Protein AF-A0A519DQD5-F1 (afdb_monomer)

Foldseek 3Di:
DAPDLQAQLNAWWWQDPNDIAGAFFEDLQQADPPPQDFGNAGRQFPFQVQCVPRVFHGYGHGADFDWDADPLRAIWTAHPLRKTFHFFLSLQQVVQVVLCVVVVQPDRSLVLLQQLLVVVQVQADPLQRDDRSPGSLLRGAAEEAPDPDDLLFFGQAFPVSGGHFWYWRNCACVDLQHIGTFWTFQSSLCSSLVSCVVSVRPCSVVDPVNVDRTDGRQSRIDRPPVNTGTDHSPDDPPQLACPQLPDPVVSCVVLVVLDQPSVLQEQLFLLLELLLAALQLLFFFQCLPPPHPRDQPVQLLVQQLVLLCLLCVVDVVSVVVLQFDCSPVLLVLLCPQADDDPPHGLSVLSVDSNSSSVVSSVLSRGNSSCLARNQWFAFDADPVRHGPHHTDLNNLVLQLLCVVLDVDVCLLVLQLSNHHQNCLPDPVVCVVVGRPTGSVSSSSLSSCQSCVLVVHSNRNPDQDPVNCVVSVNGGPDDPVSSVCSVVSSSNVSSVSVSSCNGSVGHNNDHDHNVSSVSCVVVSCVRPDSDDPPCSVSNYDDPSHNYHHGRPGGPGPPPPDDDDDDDDDDDDDDDDDDDDDDDDDDDDDDDDDDDDDDDDDDDDDDDDDDDDDDDDDDDDDDDDDDDDDDDDPDDDDDDDPDDPDDPVLVVQLCLLVDDLVVLVVVCVVVVVDDPPDDDDPVNSNVSSVCSNDPLNVVLVVLQVPDPDVVSSVVSNQVSQLVVLLVVLVVDPLLVVLADPDQAEPPDLVSLCVLCVSQVHDSVLLVVLCPDIHDLVVVCVVVVHDSSSSNNSCNSHVDD

Nearest PDB structures (foldseek):
  4m1m-assembly1_A  TM=1.034E-01  e=8.321E+00  Mus musculus

Secondary structure (DSSP, 8-state):
-------TTS-EEEEETTEEEEE-S--GGGS-SSTTSPPPPTT-B-GGGGHHHHSSTT--PBPPEEEEE-TTS-EEEEETTS-EE--HHHHHHHHHHHHHHHTT----HHHHHHHHHHHHHHTS-GGGPPPPTT-GGGGS--EE----S-TTTB-SB-TTS-B--EEE-TTGGGSTT-S-EEEEE-TTHHHHHHHHHHTT-S-GGGSHHHHSSEE-GGGTEE-TTSS---EETTS-SSTT--BTTBPPHHHHGGGTT----GGGGSS--HHHHGGGS-GGGGSPBGGGSTT--PPP-HHHHHHHHHHHHHHTT--HHHHHTT--S-HHHHHHHHTT---EETTEEHHHHTTSHHHHHHHHHHHTTSHHHHHHHS---PPEE-TTS-EEEPPPHHHHHHHHHHHHSSSSTTTHHHHTTTSPP-TTS-GGGGGGS----SHHHHHHHHHHHHHHHTT--GGG-PPPHHHHHHTT--B---HHHHHHHHHHHHHHHHHHHHHHHHTTPPPPPPPPHHHHHHHHHHHHHHH----TT-GGGSS--TTS-B-SSPPBP--TT-S-----------------------------------PPPPPPPPPPPP---------PPPPPPPPPPPPP------PPPPPS-----HHHHHHHHHHT--HHHHHHHHHHTT-S-TTS---HHHHHHHHHHHH-HHHHHHHHHHTS-S-HHHHHHHHHHHHHHHHHHHHHH-HHHHTTS-SSPPPTT-HHHHHHHHHHHTS-HHHHHHHHH--S-HHHHHHHHT--HHHHHHHHHHHS--

Solvent-accessible surface area (backbone atoms only — not comparable to full-atom values): 46234 Å² total; per-residue (Å²): 89,59,77,74,87,50,46,75,76,64,57,38,33,36,44,49,97,91,37,83,20,42,37,32,46,56,36,76,85,31,56,44,89,47,87,84,44,61,27,54,34,66,76,42,45,53,8,35,76,25,25,94,75,67,74,39,81,17,18,20,48,67,56,65,62,47,82,45,75,46,97,47,68,22,59,28,40,32,29,82,86,60,29,37,23,25,31,42,58,26,27,46,21,41,55,46,26,54,55,32,51,77,71,72,41,92,63,64,22,53,60,51,50,38,53,10,42,54,53,42,32,73,73,41,53,79,97,53,46,68,74,63,81,84,43,48,59,55,33,38,84,26,38,28,64,54,66,92,62,56,72,83,43,55,37,49,29,34,84,88,69,47,50,50,25,28,21,30,27,75,59,32,78,81,30,63,73,25,32,38,51,55,34,20,44,29,84,38,14,62,41,36,29,49,49,40,40,76,71,64,46,91,60,39,71,72,39,66,45,30,72,32,56,35,41,59,54,54,68,24,35,48,34,83,77,78,70,34,51,38,56,53,25,78,58,75,71,67,69,51,49,25,63,94,32,44,70,51,70,38,37,34,60,60,52,75,67,62,59,68,67,47,70,83,38,33,53,51,37,31,46,23,45,55,75,58,53,27,47,63,34,36,28,40,26,42,65,51,34,94,92,49,89,48,79,75,58,60,66,29,37,50,45,45,53,51,54,48,30,44,30,70,61,72,32,69,66,47,57,74,67,66,53,49,69,28,39,67,64,13,49,60,49,44,67,65,43,64,64,61,57,96,89,38,50,39,41,65,24,67,74,37,76,69,32,36,52,53,49,33,59,62,45,61,31,19,37,52,49,29,59,52,36,22,66,62,33,58,56,37,60,43,97,87,68,46,75,68,38,84,34,39,61,48,15,37,52,54,48,50,49,30,45,74,60,27,99,41,69,62,59,49,58,56,55,38,43,59,37,18,74,47,67,80,65,54,80,73,70,58,77,69,81,60,82,61,45,55,77,50,27,36,50,55,50,33,42,43,52,42,22,48,74,72,73,38,61,42,48,75,59,60,76,47,74,67,54,29,58,74,66,69,43,66,50,44,82,41,75,68,38,56,70,44,6,63,59,47,42,54,41,49,38,49,54,26,46,24,48,19,41,8,48,63,44,55,74,61,74,82,72,51,72,69,53,43,59,66,42,39,66,56,54,47,70,71,66,58,48,64,69,87,83,56,62,86,77,27,51,77,58,88,88,55,58,69,32,90,58,55,39,76,50,80,61,88,73,75,88,79,71,82,90,79,83,81,92,85,91,83,88,80,91,85,89,82,85,90,86,88,85,87,86,90,79,90,86,81,89,83,90,79,89,81,82,82,80,83,87,82,80,84,82,85,87,83,85,83,87,87,79,82,86,78,90,76,81,87,80,84,79,87,85,76,83,83,82,84,84,80,84,87,84,76,85,80,79,84,79,85,83,74,93,60,53,73,70,55,49,59,39,57,52,51,54,69,46,55,68,70,58,53,52,52,49,34,53,73,70,64,75,43,65,97,84,62,86,86,46,70,69,60,53,50,51,49,38,51,58,69,46,37,71,67,61,45,54,55,53,56,56,62,73,70,54,101,42,69,65,63,33,50,54,50,51,34,51,51,51,39,53,51,52,46,56,52,44,72,72,33,71,77,38,56,76,69,44,70,95,62,90,42,48,88,87,36,66,68,46,40,46,50,53,12,64,76,68,78,50,51,48,64,56,51,52,53,57,65,73,56,83,48,64,60,67,56,50,18,66,73,72,71,45,54,61,63,57,54,47,33,54,48,54,44,47,60,61,132

Radius of gyration: 38.83 Å; Cα contacts (8 Å, |Δi|>4): 1097; chains: 1; bounding box: 114×98×93 Å

Mean predicted aligned error: 20.5 Å

Sequence (798 aa):
MKSLLLRKGDGNYNLFAGQLQALRYPPPDSHNPDPDGMDIPAFAHTGAHGEKESGIPGVGQVYPGQWKKGMHGENVYGDESGGEHMHGIDGIIRAVGDSLLQHGIKVPAKDVIQKAIDMHNQDHKENNHLPNVDDVAWRKIYLSPLTEQDHRVRGNYDQDGNLTTTYTNRHGDDHRNGTYLESYAVPFNNQLGQVMGELGHPTPQQHSWIKKPYVKPHRLHLVPDGEGGMEFGAQAVDTGKVTDGRIQPSQAAKWGGRMPDSRAFQNISSWGIAHHYPNTYYIPQRDAAPGQKSQPRTQTINSFLHHMALTTGKDRDGILSNLIVDSSGAMKHLANIPGEINGKPIKALLQTPEGQLEAAKYFSQFPAFQAVYGENRNPKFNEDGSVKQPGQTVGRMNHFYGQRYGDTAEEGKGFDHFMSHSSKIGVEHQLTGKIGHHNRAKDAWSNVVLAASQGINHMDDEISPEDLQAANINLHDTPETRANAPNIKAILDHLFHTHTIAGGHERKEIPTQEELQQLQPIVDNIIQGGTHEDRTQLGVPDYIRYSEMPNSMTPVGASMQPEESSLKPRDGNAKGQGGAPLPITGGAATAATNAAPPPQTPPPQTPPQQIGVMQGQPANAPNYPPQMTYDRGQRLSQPESMNLTPQQRQRLQFANAPQNEVAQTMRQSGAAPQRAPLTPDRMQQFQQNVGDPYQRFISQYAKSSDNPNAAKERLIKAVEILQIEDARNDNEIIKHMPSTQLSVNSITDILYLAKMLEITSMDVSTILNTKGDWQRISKTYGYSDRVVKVVKVSFGGI

Structure (mmCIF, N/CA/C/O backbone):
data_AF-A0A519DQD5-F1
#
_entry.id   AF-A0A519DQD5-F1
#
loop_
_atom_site.group_PDB
_atom_site.id
_atom_site.type_symbol
_atom_site.label_atom_id
_atom_site.label_alt_id
_atom_site.label_comp_id
_atom_site.label_asym_id
_atom_site.label_entity_id
_atom_site.label_seq_id
_atom_site.pdbx_PDB_ins_code
_atom_site.Cartn_x
_atom_site.Cartn_y
_atom_site.Cartn_z
_atom_site.occupancy
_atom_site.B_iso_or_equiv
_atom_site.auth_seq_id
_atom_site.auth_comp_id
_atom_site.auth_asym_id
_atom_site.auth_atom_id
_atom_site.pdbx_PDB_model_num
ATOM 1 N N . MET A 1 1 ? 9.099 14.932 0.627 1.00 30.94 1 MET A N 1
ATOM 2 C CA . MET A 1 1 ? 8.494 13.980 -0.333 1.00 30.94 1 MET A CA 1
ATOM 3 C C . MET A 1 1 ? 7.228 13.257 0.233 1.00 30.94 1 MET A C 1
ATOM 5 O O . MET A 1 1 ? 7.355 12.467 1.139 1.00 30.94 1 MET A O 1
ATOM 9 N N . LYS A 1 2 ? 6.026 13.534 -0.320 1.00 26.62 2 LYS A N 1
ATOM 10 C CA . LYS A 1 2 ? 4.667 12.927 -0.321 1.00 26.62 2 LYS A CA 1
ATOM 11 C C . LYS A 1 2 ? 5.018 11.520 -0.710 1.00 26.62 2 LYS A C 1
ATOM 13 O O . LYS A 1 2 ? 5.566 11.354 -1.806 1.00 26.62 2 LYS A O 1
ATOM 18 N N . SER A 1 3 ? 4.743 10.584 0.174 1.00 30.52 3 SER A N 1
ATOM 19 C CA . SER A 1 3 ? 4.566 9.211 -0.242 1.00 30.52 3 SER A CA 1
ATOM 20 C C . SER A 1 3 ? 3.389 9.209 -1.205 1.00 30.52 3 SER A C 1
ATOM 22 O O . SER A 1 3 ? 2.270 9.576 -0.842 1.00 30.52 3 SER A O 1
ATOM 24 N N . LEU A 1 4 ? 3.670 8.880 -2.450 1.00 36.62 4 LEU A N 1
ATOM 25 C CA . LEU A 1 4 ? 2.638 8.575 -3.410 1.00 36.62 4 LEU A CA 1
ATOM 26 C C . LEU A 1 4 ? 2.199 7.140 -3.094 1.00 36.62 4 LEU A C 1
ATOM 28 O O . LEU A 1 4 ? 3.038 6.241 -3.085 1.00 36.62 4 LEU A O 1
ATOM 32 N N . LEU A 1 5 ? 0.931 6.924 -2.730 1.00 36.09 5 LEU A N 1
ATOM 33 C CA . LEU A 1 5 ? 0.412 5.564 -2.598 1.00 36.09 5 LEU A CA 1
ATOM 34 C C . LEU A 1 5 ? 0.239 5.013 -4.011 1.00 36.09 5 LEU A C 1
ATOM 36 O O . LEU A 1 5 ? -0.674 5.423 -4.726 1.00 36.09 5 LEU A O 1
ATOM 40 N N . LEU A 1 6 ? 1.141 4.114 -4.385 1.00 41.94 6 LEU A N 1
ATOM 41 C CA . LEU A 1 6 ? 1.144 3.433 -5.669 1.00 41.94 6 LEU A CA 1
ATOM 42 C C . LEU A 1 6 ? 0.433 2.091 -5.534 1.00 41.94 6 LEU A C 1
ATOM 44 O O . LEU A 1 6 ? 0.971 1.150 -4.950 1.00 41.94 6 LEU A O 1
ATOM 48 N N . ARG A 1 7 ? -0.785 1.996 -6.060 1.00 44.44 7 ARG A N 1
ATOM 49 C CA . ARG A 1 7 ? -1.481 0.732 -6.297 1.00 44.44 7 ARG A CA 1
ATOM 50 C C . ARG A 1 7 ? -0.919 0.089 -7.563 1.00 44.44 7 ARG A C 1
ATOM 52 O O . ARG A 1 7 ? -0.357 0.739 -8.445 1.00 44.44 7 ARG A O 1
ATOM 59 N N . LYS A 1 8 ? -1.094 -1.224 -7.681 1.00 45.72 8 LYS A N 1
ATOM 60 C CA . LYS A 1 8 ? -0.858 -1.908 -8.952 1.00 45.72 8 LYS A CA 1
ATOM 61 C C . LYS A 1 8 ? -1.818 -1.306 -9.981 1.00 45.72 8 LYS A C 1
ATOM 63 O O . LYS A 1 8 ? -3.012 -1.252 -9.709 1.00 45.72 8 LYS A O 1
ATOM 68 N N . GLY A 1 9 ? -1.297 -0.871 -11.122 1.00 58.44 9 GLY A N 1
ATOM 69 C CA . GLY A 1 9 ? -2.086 -0.124 -12.090 1.00 58.44 9 GLY A CA 1
ATOM 70 C C . GLY A 1 9 ? -2.172 1.381 -11.827 1.00 58.44 9 GLY A C 1
ATOM 71 O O . GLY A 1 9 ? -2.910 2.021 -12.565 1.00 58.44 9 GLY A O 1
ATOM 72 N N . ASP A 1 10 ? -1.381 1.974 -10.915 1.00 59.59 10 ASP A N 1
ATOM 73 C CA . ASP A 1 10 ? -1.267 3.443 -10.770 1.00 59.59 10 ASP A CA 1
ATOM 74 C C . ASP A 1 10 ? -0.168 4.117 -11.604 1.00 59.59 10 ASP A C 1
ATOM 76 O O . ASP A 1 10 ? -0.196 5.336 -11.767 1.00 59.59 10 ASP A O 1
ATOM 80 N N . GLY A 1 11 ? 0.790 3.364 -12.132 1.00 67.56 11 GLY A N 1
ATOM 81 C CA . GLY A 1 11 ? 1.864 3.905 -12.958 1.00 67.56 11 GLY A CA 1
ATOM 82 C C . GLY A 1 11 ? 3.193 3.235 -12.679 1.00 67.56 11 GLY A C 1
ATOM 83 O O . GLY A 1 11 ? 3.371 2.561 -11.660 1.00 67.56 11 GLY A O 1
ATOM 84 N N . ASN A 1 12 ? 4.141 3.459 -13.580 1.00 78.06 12 ASN A N 1
ATOM 85 C CA . ASN A 1 12 ? 5.549 3.223 -13.308 1.00 78.06 12 ASN A CA 1
ATOM 86 C C . ASN A 1 12 ? 6.153 4.512 -12.763 1.00 78.06 12 ASN A C 1
ATOM 88 O O . ASN A 1 12 ? 5.731 5.597 -13.151 1.00 78.06 12 ASN A O 1
ATOM 92 N N . TYR A 1 13 ? 7.094 4.408 -11.831 1.00 77.56 13 TYR A N 1
ATOM 93 C CA . TYR A 1 13 ? 7.705 5.577 -11.210 1.00 77.56 13 TYR A CA 1
ATOM 94 C C . TYR A 1 13 ? 9.207 5.392 -11.110 1.00 77.56 13 TYR A C 1
ATOM 96 O O . TYR A 1 13 ? 9.674 4.308 -10.760 1.00 77.56 13 TYR A O 1
ATOM 104 N N . ASN A 1 14 ? 9.955 6.457 -11.375 1.00 71.31 14 ASN A N 1
ATOM 105 C CA . ASN A 1 14 ? 11.386 6.524 -11.106 1.00 71.31 14 ASN A CA 1
ATOM 106 C C . ASN A 1 14 ? 11.700 7.672 -10.146 1.00 71.31 14 ASN A C 1
ATOM 108 O O . ASN A 1 14 ? 10.909 8.601 -9.970 1.00 71.31 14 ASN A O 1
ATOM 112 N N . LEU A 1 15 ? 12.861 7.596 -9.498 1.00 63.38 15 LEU A N 1
ATOM 113 C CA . LEU A 1 15 ? 13.422 8.730 -8.781 1.00 63.38 15 LEU A CA 1
ATOM 114 C C . LEU A 1 15 ? 14.347 9.485 -9.738 1.00 63.38 15 LEU A C 1
ATOM 116 O O . LEU A 1 15 ? 15.395 8.978 -10.124 1.00 63.38 15 LEU A O 1
ATOM 120 N N . PHE A 1 16 ? 13.966 10.702 -10.115 1.00 65.50 16 PHE A N 1
ATOM 121 C CA . PHE A 1 16 ? 14.764 11.573 -10.970 1.00 65.50 16 PHE A CA 1
ATOM 122 C C . PHE A 1 16 ? 14.945 12.940 -10.309 1.00 65.50 16 PHE A C 1
ATOM 124 O O . PHE A 1 16 ? 13.984 13.534 -9.815 1.00 65.50 16 PHE A O 1
ATOM 131 N N . ALA A 1 17 ? 16.191 13.422 -10.249 1.00 65.69 17 ALA A N 1
ATOM 132 C CA . ALA A 1 17 ? 16.568 14.663 -9.560 1.00 65.69 17 ALA A CA 1
ATOM 133 C C . ALA A 1 17 ? 16.053 14.744 -8.100 1.00 65.69 17 ALA A C 1
ATOM 135 O O . ALA A 1 17 ? 15.617 15.795 -7.625 1.00 65.69 17 ALA A O 1
ATOM 136 N N . GLY A 1 18 ? 16.060 13.612 -7.385 1.00 61.56 18 GLY A N 1
ATOM 137 C CA . GLY A 1 18 ? 15.559 13.520 -6.009 1.00 61.56 18 GLY A CA 1
ATOM 138 C C . GLY A 1 18 ? 14.036 13.655 -5.878 1.00 61.56 18 GLY A C 1
ATOM 139 O O . GLY A 1 18 ? 13.538 13.918 -4.783 1.00 61.56 18 GLY A O 1
ATOM 140 N N . GLN A 1 19 ? 13.285 13.498 -6.972 1.00 58.97 19 GLN A N 1
ATOM 141 C CA . GLN A 1 19 ? 11.825 13.515 -6.993 1.00 58.97 19 GLN A CA 1
ATOM 142 C C . GLN A 1 19 ? 11.274 12.248 -7.648 1.00 58.97 19 GLN A C 1
ATOM 144 O O . GLN A 1 19 ? 11.802 11.777 -8.647 1.00 58.97 19 GLN A O 1
ATOM 149 N N . LEU A 1 20 ? 10.194 11.701 -7.086 1.00 63.88 20 LEU A N 1
ATOM 150 C CA . LEU A 1 20 ? 9.472 10.584 -7.693 1.00 63.88 20 LEU A CA 1
ATOM 151 C C . LEU A 1 20 ? 8.659 11.109 -8.883 1.00 63.88 20 LEU A C 1
ATOM 153 O O . LEU A 1 20 ? 7.794 11.964 -8.679 1.00 63.88 20 LEU A O 1
ATOM 157 N N . GLN A 1 21 ? 8.925 10.604 -10.082 1.00 73.00 21 GLN A N 1
ATOM 158 C CA . GLN A 1 21 ? 8.270 11.018 -11.322 1.00 73.00 21 GLN A CA 1
ATOM 159 C C . GLN A 1 21 ? 7.481 9.856 -11.910 1.00 73.00 21 GLN A C 1
ATOM 161 O O . GLN A 1 21 ? 7.938 8.715 -11.895 1.00 73.00 21 GLN A O 1
ATOM 166 N N . ALA A 1 22 ? 6.281 10.144 -12.416 1.00 79.12 22 ALA A N 1
ATOM 167 C CA . ALA A 1 22 ? 5.482 9.152 -13.123 1.00 79.12 22 ALA A CA 1
ATOM 168 C C . ALA A 1 22 ? 6.064 8.913 -14.523 1.00 79.12 22 ALA A C 1
ATOM 170 O O . ALA A 1 22 ? 6.300 9.863 -15.266 1.00 79.12 22 ALA A O 1
ATOM 171 N N . LEU A 1 23 ? 6.245 7.649 -14.882 1.00 82.44 23 LEU A N 1
ATOM 172 C CA . LEU A 1 23 ? 6.585 7.156 -16.210 1.00 82.44 23 LEU A CA 1
ATOM 173 C C . LEU A 1 23 ? 5.323 6.531 -16.804 1.00 82.44 23 LEU A C 1
ATOM 175 O O . LEU A 1 23 ? 4.946 5.414 -16.441 1.00 82.44 23 LEU A O 1
ATOM 179 N N . ARG A 1 24 ? 4.631 7.283 -17.665 1.00 82.69 24 ARG A N 1
ATOM 180 C CA . ARG A 1 24 ? 3.396 6.814 -18.313 1.00 82.69 24 ARG A CA 1
ATOM 181 C C . ARG A 1 24 ? 3.633 6.419 -19.756 1.00 82.69 24 ARG A C 1
ATOM 183 O O . ARG A 1 24 ? 3.310 5.298 -20.137 1.00 82.69 24 ARG A O 1
ATOM 190 N N . TYR A 1 25 ? 4.204 7.337 -20.526 1.00 87.88 25 TYR A N 1
ATOM 191 C CA . TYR A 1 25 ? 4.455 7.143 -21.940 1.00 87.88 25 TYR A CA 1
ATOM 192 C C . TYR A 1 25 ? 5.851 7.635 -22.324 1.00 87.88 25 TYR A C 1
ATOM 194 O O . TYR A 1 25 ? 6.296 8.659 -21.789 1.00 87.88 25 TYR A O 1
ATOM 202 N N . PRO A 1 26 ? 6.529 6.936 -23.248 1.00 91.31 26 PRO A N 1
ATOM 203 C CA . PRO A 1 26 ? 7.767 7.430 -23.825 1.00 91.31 26 PRO A CA 1
ATOM 204 C C . PRO A 1 26 ? 7.489 8.696 -24.645 1.00 91.31 26 PRO A C 1
ATOM 206 O O . PRO A 1 26 ? 6.429 8.780 -25.257 1.00 91.31 26 PRO A O 1
ATOM 209 N N . PRO A 1 27 ? 8.400 9.678 -24.688 1.00 91.44 27 PRO A N 1
ATOM 210 C CA . PRO A 1 27 ? 8.257 10.831 -25.575 1.00 91.44 27 PRO A CA 1
ATOM 211 C C . PRO A 1 27 ? 8.331 10.456 -27.066 1.00 91.44 27 PRO A C 1
ATOM 213 O O . PRO A 1 27 ? 8.874 9.404 -27.405 1.00 91.44 27 PRO A O 1
ATOM 216 N N . PRO A 1 28 ? 7.884 11.346 -27.977 1.00 92.44 28 PRO A N 1
ATOM 217 C CA . PRO A 1 28 ? 7.968 11.127 -29.425 1.00 92.44 28 PRO A CA 1
ATOM 218 C C . PRO A 1 28 ? 9.374 10.753 -29.912 1.00 92.44 28 PRO A C 1
ATOM 220 O O . PRO A 1 28 ? 9.519 9.862 -30.745 1.00 92.44 28 PRO A O 1
ATOM 223 N N . ASP A 1 29 ? 10.408 11.367 -29.330 1.00 93.62 29 ASP A N 1
ATOM 224 C CA . ASP A 1 29 ? 11.816 11.128 -29.673 1.00 93.62 29 ASP A CA 1
ATOM 225 C C . ASP A 1 29 ? 12.311 9.718 -29.303 1.00 93.62 29 ASP A C 1
ATOM 227 O O . ASP A 1 29 ? 13.398 9.312 -29.713 1.00 93.62 29 ASP A O 1
ATOM 231 N N . SER A 1 30 ? 11.536 8.945 -28.533 1.00 95.19 30 SER A N 1
ATOM 232 C CA . SER A 1 30 ? 11.835 7.531 -28.305 1.00 95.19 30 SER A CA 1
ATOM 233 C C . SER A 1 30 ? 11.568 6.667 -29.536 1.00 95.19 30 SER A C 1
ATOM 235 O O . SER A 1 30 ? 12.152 5.591 -29.644 1.00 95.19 30 SER A O 1
ATOM 237 N N . HIS A 1 31 ? 10.714 7.108 -30.461 1.00 96.00 31 HIS A N 1
ATOM 238 C CA . HIS A 1 31 ? 10.400 6.356 -31.669 1.00 96.00 31 HIS A CA 1
ATOM 239 C C . HIS A 1 31 ? 11.417 6.646 -32.768 1.00 96.00 31 HIS A C 1
ATOM 241 O O . HIS A 1 31 ? 11.623 7.790 -33.173 1.00 96.00 31 HIS A O 1
ATOM 247 N N . ASN A 1 32 ? 12.045 5.592 -33.283 1.00 96.19 32 ASN A N 1
ATOM 248 C CA . ASN A 1 32 ? 13.000 5.726 -34.367 1.00 96.19 32 ASN A CA 1
ATOM 249 C C . ASN A 1 32 ? 12.243 5.856 -35.699 1.00 96.19 32 ASN A C 1
ATOM 251 O O . ASN A 1 32 ? 11.465 4.954 -36.033 1.00 96.19 32 ASN A O 1
ATOM 255 N N . PRO A 1 33 ? 12.455 6.941 -36.471 1.00 92.88 33 PRO A N 1
ATOM 256 C CA . PRO A 1 33 ? 11.780 7.127 -37.754 1.00 92.88 33 PRO A CA 1
ATOM 257 C C . PRO A 1 33 ? 12.179 6.071 -38.791 1.00 92.88 33 PRO A C 1
ATOM 259 O O . PRO A 1 33 ? 11.431 5.844 -39.741 1.00 92.88 33 PRO A O 1
ATOM 262 N N . ASP A 1 34 ? 13.338 5.428 -38.621 1.00 95.69 34 ASP A N 1
ATOM 263 C CA . ASP A 1 34 ? 13.738 4.282 -39.426 1.00 95.69 34 ASP A CA 1
ATOM 264 C C . ASP A 1 34 ? 12.944 3.033 -38.988 1.00 95.69 34 ASP A C 1
ATOM 266 O O . ASP A 1 34 ? 13.066 2.608 -37.829 1.00 95.69 34 ASP A O 1
ATOM 270 N N . PRO A 1 35 ? 12.128 2.418 -39.867 1.00 91.69 35 PRO A N 1
ATOM 271 C CA . PRO A 1 35 ? 11.409 1.187 -39.540 1.00 91.69 35 PRO A CA 1
ATOM 272 C C . PRO A 1 35 ? 12.347 0.032 -39.161 1.00 91.69 35 PRO A C 1
ATOM 274 O O . PRO A 1 35 ? 11.967 -0.781 -38.321 1.00 91.69 35 PRO A O 1
ATOM 277 N N . ASP A 1 36 ? 13.575 0.012 -39.688 1.00 95.50 36 ASP A N 1
ATOM 278 C CA . ASP A 1 36 ? 14.581 -1.017 -39.398 1.00 95.50 36 ASP A CA 1
ATOM 279 C C . ASP A 1 36 ? 15.468 -0.656 -38.190 1.00 95.50 36 ASP A C 1
ATOM 281 O O . ASP A 1 36 ? 16.293 -1.453 -37.734 1.00 95.50 36 ASP A O 1
ATOM 285 N N . GLY A 1 37 ? 15.298 0.550 -37.641 1.00 97.00 37 GLY A N 1
ATOM 286 C CA . GLY A 1 37 ? 16.005 1.031 -36.460 1.00 97.00 37 GLY A CA 1
ATOM 287 C C . GLY A 1 37 ? 15.319 0.635 -35.149 1.00 97.00 37 GLY A C 1
ATOM 288 O O . GLY A 1 37 ? 14.099 0.541 -35.065 1.00 97.00 37 GLY A O 1
ATOM 289 N N . MET A 1 38 ? 16.087 0.446 -34.074 1.00 98.31 38 MET A N 1
ATOM 290 C CA . MET A 1 38 ? 15.522 0.223 -32.734 1.00 98.31 38 MET A CA 1
ATOM 291 C C . MET A 1 38 ? 14.939 1.528 -32.178 1.00 98.31 38 MET A C 1
ATOM 293 O O . MET A 1 38 ? 15.610 2.562 -32.256 1.00 98.31 38 MET A O 1
ATOM 297 N N . ASP A 1 39 ? 13.747 1.472 -31.580 1.00 98.38 39 ASP A N 1
ATOM 298 C CA . ASP A 1 39 ? 13.236 2.558 -30.735 1.00 98.38 39 ASP A CA 1
ATOM 299 C C . ASP A 1 39 ? 14.070 2.622 -29.452 1.00 98.38 39 ASP A C 1
ATOM 301 O O . ASP A 1 39 ? 14.681 1.632 -29.049 1.00 98.38 39 ASP A O 1
ATOM 305 N N . ILE A 1 40 ? 14.100 3.760 -28.773 1.00 97.88 40 ILE A N 1
ATOM 306 C CA . ILE A 1 40 ? 14.698 3.872 -27.440 1.00 97.88 40 ILE A CA 1
ATOM 307 C C . ILE A 1 40 ? 13.744 3.205 -26.434 1.00 97.88 40 ILE A C 1
ATOM 309 O O . ILE A 1 40 ? 12.538 3.388 -26.568 1.00 97.88 40 ILE A O 1
ATOM 313 N N . PRO A 1 41 ? 14.216 2.422 -25.440 1.00 97.38 41 PRO A N 1
ATOM 314 C CA . PRO A 1 41 ? 13.330 1.697 -24.530 1.00 97.38 41 PRO A CA 1
ATOM 315 C C . PRO A 1 41 ? 12.298 2.601 -23.852 1.00 97.38 41 PRO A C 1
ATOM 317 O O . PRO A 1 41 ? 12.623 3.699 -23.407 1.00 97.38 41 PRO A O 1
ATOM 320 N N . ALA A 1 42 ? 11.068 2.107 -23.697 1.00 94.31 42 ALA A N 1
ATOM 321 C CA . ALA A 1 42 ? 9.910 2.905 -23.297 1.00 94.31 42 ALA A CA 1
ATOM 322 C C . ALA A 1 42 ? 10.030 3.559 -21.912 1.00 94.31 42 ALA A C 1
ATOM 324 O O . ALA A 1 42 ? 9.277 4.473 -21.609 1.00 94.31 42 ALA A O 1
ATOM 325 N N . PHE A 1 43 ? 10.960 3.097 -21.074 1.00 91.94 43 PHE A N 1
ATOM 326 C CA . PHE A 1 43 ? 11.218 3.634 -19.735 1.00 91.94 43 PHE A CA 1
ATOM 327 C C . PHE A 1 43 ? 12.527 4.433 -19.635 1.00 91.94 43 PHE A C 1
ATOM 329 O O . PHE A 1 43 ? 12.951 4.784 -18.536 1.00 91.94 43 PHE A O 1
ATOM 336 N N . ALA A 1 44 ? 13.183 4.721 -20.761 1.00 93.44 44 ALA A N 1
ATOM 337 C CA . ALA A 1 44 ? 14.417 5.500 -20.821 1.00 93.44 44 ALA A CA 1
ATOM 338 C C . ALA A 1 44 ? 14.135 7.011 -20.917 1.00 93.44 44 ALA A C 1
ATOM 340 O O . ALA A 1 44 ? 14.651 7.698 -21.799 1.00 93.44 44 ALA A O 1
ATOM 341 N N . HIS A 1 45 ? 13.290 7.533 -20.026 1.00 90.69 45 HIS A N 1
ATOM 342 C CA . HIS A 1 45 ? 12.931 8.949 -20.011 1.00 90.69 45 HIS A CA 1
ATOM 343 C C . HIS A 1 45 ? 12.710 9.494 -18.593 1.00 90.69 45 HIS A C 1
ATOM 345 O O . HIS A 1 45 ? 12.486 8.748 -17.641 1.00 90.69 45 HIS A O 1
ATOM 351 N N . THR A 1 46 ? 12.735 10.820 -18.453 1.00 83.56 46 THR A N 1
ATOM 352 C CA . THR A 1 46 ? 12.646 11.543 -17.167 1.00 83.56 46 THR A CA 1
ATOM 353 C C . THR A 1 46 ? 11.254 11.545 -16.517 1.00 83.56 46 THR A C 1
ATOM 355 O O . THR A 1 46 ? 11.084 12.084 -15.421 1.00 83.56 46 THR A O 1
ATOM 358 N N . GLY A 1 47 ? 10.251 10.955 -17.172 1.00 83.62 47 GLY A N 1
ATOM 359 C CA . GLY A 1 47 ? 8.857 10.966 -16.719 1.00 83.62 47 GLY A CA 1
ATOM 360 C C . GLY A 1 47 ? 8.264 12.364 -16.553 1.00 83.62 47 GLY A C 1
ATOM 361 O O . GLY A 1 47 ? 8.637 13.305 -17.247 1.00 83.62 47 GLY A O 1
ATOM 362 N N . ALA A 1 48 ? 7.356 12.505 -15.589 1.00 68.44 48 ALA A N 1
ATOM 363 C CA . ALA A 1 48 ? 6.626 13.738 -15.289 1.00 68.44 48 ALA A CA 1
ATOM 364 C C . ALA A 1 48 ? 7.496 14.989 -15.007 1.00 68.44 48 ALA A C 1
ATOM 366 O O . ALA A 1 48 ? 6.994 16.112 -14.953 1.00 68.44 48 ALA A O 1
ATOM 367 N N . HIS A 1 49 ? 8.816 14.834 -14.870 1.00 61.84 49 HIS A N 1
ATOM 368 C CA . HIS A 1 49 ? 9.738 15.956 -14.728 1.00 61.84 49 HIS A CA 1
ATOM 369 C C . HIS A 1 49 ? 9.686 16.919 -15.930 1.00 61.84 49 HIS A C 1
ATOM 371 O O . HIS A 1 49 ? 9.937 18.113 -15.771 1.00 61.84 49 HIS A O 1
ATOM 377 N N . GLY A 1 50 ? 9.348 16.404 -17.118 1.00 54.09 50 GLY A N 1
ATOM 378 C CA . GLY A 1 50 ? 9.225 17.162 -18.366 1.00 54.09 50 GLY A CA 1
ATOM 379 C C . GLY A 1 50 ? 7.794 17.556 -18.749 1.00 54.09 50 GLY A C 1
ATOM 380 O O . GLY A 1 50 ? 7.582 17.967 -19.883 1.00 54.09 50 GLY A O 1
ATOM 381 N N . GLU A 1 51 ? 6.795 17.469 -17.859 1.00 56.25 51 GLU A N 1
ATOM 382 C CA . GLU A 1 51 ? 5.388 17.773 -18.216 1.00 56.25 51 GLU A CA 1
ATOM 383 C C . GLU A 1 51 ? 5.196 19.184 -18.784 1.00 56.25 51 GLU A C 1
ATOM 385 O O . GLU A 1 51 ? 4.348 19.409 -19.645 1.00 56.25 51 GLU A O 1
ATOM 390 N N . LYS A 1 52 ? 6.020 20.142 -18.345 1.00 60.06 52 LYS A N 1
ATOM 391 C CA . LYS A 1 52 ? 6.024 21.516 -18.874 1.00 60.06 52 LYS A CA 1
ATOM 392 C C . LYS A 1 52 ? 6.565 21.625 -20.303 1.00 60.06 52 LYS A C 1
ATOM 394 O O . LYS A 1 52 ? 6.413 22.673 -20.919 1.00 60.06 52 LYS A O 1
ATOM 399 N N . GLU A 1 53 ? 7.226 20.585 -20.793 1.00 60.00 53 GLU A N 1
ATOM 400 C CA . GLU A 1 53 ? 7.915 20.546 -22.082 1.00 60.00 53 GLU A CA 1
ATOM 401 C C . GLU A 1 53 ? 7.113 19.741 -23.107 1.00 60.00 53 GLU A C 1
ATOM 403 O O . GLU A 1 53 ? 6.960 20.186 -24.240 1.00 60.00 53 GLU A O 1
ATOM 408 N N . SER A 1 54 ? 6.561 18.591 -22.701 1.00 67.81 54 SER A N 1
ATOM 409 C CA . SER A 1 54 ? 5.737 17.733 -23.562 1.00 67.81 54 SER A CA 1
ATOM 410 C C . SER A 1 54 ? 4.255 18.124 -23.573 1.00 67.81 54 SER A C 1
ATOM 412 O O . SER A 1 54 ? 3.547 17.810 -24.526 1.00 67.81 54 SER A O 1
ATOM 414 N N . GLY A 1 55 ? 3.767 18.779 -22.513 1.00 69.56 55 GLY A N 1
ATOM 415 C CA . GLY A 1 55 ? 2.346 19.075 -22.315 1.00 69.56 55 GLY A CA 1
ATOM 416 C C . GLY A 1 55 ? 1.488 17.855 -21.954 1.00 69.56 55 GLY A C 1
ATOM 417 O O . GLY A 1 55 ? 0.282 18.010 -21.782 1.00 69.56 55 GLY A O 1
ATOM 418 N N . ILE A 1 56 ? 2.083 16.662 -21.822 1.00 71.38 56 ILE A N 1
ATOM 419 C CA . ILE A 1 56 ? 1.372 15.412 -21.524 1.00 71.38 56 ILE A CA 1
ATOM 420 C C . ILE A 1 56 ? 1.829 14.883 -20.154 1.00 71.38 56 ILE A C 1
ATOM 422 O O . ILE A 1 56 ? 3.023 14.619 -19.968 1.00 71.38 56 ILE A O 1
ATOM 426 N N . PRO A 1 57 ? 0.907 14.681 -19.192 1.00 70.00 57 PRO A N 1
ATOM 427 C CA . PRO A 1 57 ? 1.233 14.135 -17.879 1.00 70.00 57 PRO A CA 1
ATOM 428 C C . PRO A 1 57 ? 2.003 12.808 -17.943 1.00 70.00 57 PRO A C 1
ATOM 430 O O . PRO A 1 57 ? 1.597 11.864 -18.622 1.00 70.00 57 PRO A O 1
ATOM 433 N N . GLY A 1 58 ? 3.108 12.704 -17.202 1.00 74.62 58 GLY A N 1
ATOM 434 C CA . GLY A 1 58 ? 3.960 11.509 -17.171 1.00 74.62 58 GLY A CA 1
ATOM 435 C C . GLY A 1 58 ? 4.833 11.267 -18.412 1.00 74.62 58 GLY A C 1
ATOM 436 O O . GLY A 1 58 ? 5.425 10.186 -18.509 1.00 74.62 58 GLY A O 1
ATOM 437 N N . VAL A 1 59 ? 4.929 12.241 -19.327 1.00 84.12 59 VAL A N 1
ATOM 438 C CA . VAL A 1 59 ? 5.811 12.216 -20.509 1.00 84.12 59 VAL A CA 1
ATOM 439 C C . VAL A 1 59 ? 6.958 13.202 -20.318 1.00 84.12 59 VAL A C 1
ATOM 441 O O . VAL A 1 59 ? 6.742 14.408 -20.188 1.00 84.12 59 VAL A O 1
ATOM 444 N N . GLY A 1 60 ? 8.179 12.668 -20.296 1.00 86.19 60 GLY A N 1
ATOM 445 C CA . GLY A 1 60 ? 9.413 13.423 -20.054 1.00 86.19 60 GLY A CA 1
ATOM 446 C C . GLY A 1 60 ? 10.290 13.554 -21.290 1.00 86.19 60 GLY A C 1
ATOM 447 O O . GLY A 1 60 ? 9.826 13.353 -22.402 1.00 86.19 60 GLY A O 1
ATOM 448 N N . GLN A 1 61 ? 11.577 13.822 -21.090 1.00 89.44 61 GLN A N 1
ATOM 449 C CA . GLN A 1 61 ? 12.596 13.753 -22.140 1.00 89.44 61 GLN A CA 1
ATOM 450 C C . GLN A 1 61 ? 13.296 12.403 -22.114 1.00 89.44 61 GLN A C 1
ATOM 452 O O . GLN A 1 61 ? 13.486 11.824 -21.042 1.00 89.44 61 GLN A O 1
ATOM 457 N N . VAL A 1 62 ? 13.719 11.931 -23.285 1.00 92.06 62 VAL A N 1
ATOM 458 C CA . VAL A 1 62 ? 14.615 10.779 -23.394 1.00 92.06 62 VAL A CA 1
ATOM 459 C C . VAL A 1 62 ? 15.911 11.068 -22.643 1.00 92.06 62 VAL A C 1
ATOM 461 O O . VAL A 1 62 ? 16.454 12.169 -22.738 1.00 92.06 62 VAL A O 1
ATOM 464 N N . TYR A 1 63 ? 16.430 10.080 -21.918 1.00 91.12 63 TYR A N 1
ATOM 465 C CA . TYR A 1 63 ? 17.773 10.192 -21.360 1.00 91.12 63 TYR A CA 1
ATOM 466 C C . TYR A 1 63 ? 18.814 10.205 -22.480 1.00 91.12 63 TYR A C 1
ATOM 468 O O . TYR A 1 63 ? 18.822 9.274 -23.276 1.00 91.12 63 TYR A O 1
ATOM 476 N N . PRO A 1 64 ? 19.727 11.186 -22.547 1.00 92.38 64 PRO A N 1
ATOM 477 C CA . PRO A 1 64 ? 20.851 11.114 -23.470 1.00 92.38 64 PRO A CA 1
ATOM 478 C C . PRO A 1 64 ? 21.663 9.839 -23.221 1.00 92.38 64 PRO A C 1
ATOM 480 O O . PRO A 1 64 ? 21.981 9.508 -22.075 1.00 92.38 64 PRO A O 1
ATOM 483 N N . GLY A 1 65 ? 21.977 9.107 -24.286 1.00 94.94 65 GLY A N 1
ATOM 484 C CA . GLY A 1 65 ? 22.579 7.789 -24.163 1.00 94.94 65 GLY A CA 1
ATOM 485 C C . GLY A 1 65 ? 22.955 7.147 -25.491 1.00 94.94 65 GLY A C 1
ATOM 486 O O . GLY A 1 65 ? 22.725 7.691 -26.574 1.00 94.94 65 GLY A O 1
ATOM 487 N N . GLN A 1 66 ? 23.569 5.970 -25.395 1.00 97.25 66 GLN A N 1
ATOM 488 C CA . GLN A 1 66 ? 24.061 5.199 -26.534 1.00 97.25 66 GLN A CA 1
ATOM 489 C C . GLN A 1 66 ? 23.757 3.710 -26.374 1.00 97.25 66 GLN A C 1
ATOM 491 O O . GLN A 1 66 ? 23.744 3.160 -25.271 1.00 97.25 66 GLN A O 1
ATOM 496 N N . TRP A 1 67 ? 23.553 3.036 -27.503 1.00 97.88 67 TRP A N 1
ATOM 497 C CA . TRP A 1 67 ? 23.386 1.588 -27.534 1.00 97.88 67 TRP A CA 1
ATOM 498 C C . TRP A 1 67 ? 24.704 0.864 -27.265 1.00 97.88 67 TRP A C 1
ATOM 500 O O . TRP A 1 67 ? 25.730 1.151 -27.881 1.00 97.88 67 TRP A O 1
ATOM 510 N N . LYS A 1 68 ? 24.653 -0.136 -26.387 1.00 97.44 68 LYS A N 1
ATOM 511 C CA . LYS A 1 68 ? 25.741 -1.076 -26.105 1.00 97.44 68 LYS A CA 1
ATOM 512 C C . LYS A 1 68 ? 25.207 -2.505 -26.009 1.00 97.44 68 LYS A C 1
ATOM 514 O O . LYS A 1 68 ? 24.005 -2.733 -25.871 1.00 97.44 68 LYS A O 1
ATOM 519 N N . LYS A 1 69 ? 26.112 -3.482 -26.077 1.00 97.75 69 LYS A N 1
ATOM 520 C CA . LYS A 1 69 ? 25.795 -4.892 -25.820 1.00 97.75 69 LYS A CA 1
ATOM 521 C C . LYS A 1 69 ? 26.015 -5.220 -24.349 1.00 97.75 69 LYS A C 1
ATOM 523 O O . LYS A 1 69 ? 27.052 -4.869 -23.788 1.00 97.75 69 LYS A O 1
ATOM 528 N N . GLY A 1 70 ? 25.033 -5.874 -23.743 1.00 96.06 70 GLY A N 1
ATOM 529 C CA . GLY A 1 70 ? 25.112 -6.380 -22.380 1.00 96.06 70 GLY A CA 1
ATOM 530 C C . GLY A 1 70 ? 25.806 -7.741 -22.284 1.00 96.06 70 GLY A C 1
ATOM 531 O O . GLY A 1 70 ? 26.256 -8.310 -23.281 1.00 96.06 70 GLY A O 1
ATOM 532 N N . MET A 1 71 ? 25.910 -8.254 -21.057 1.00 96.06 71 MET A N 1
ATOM 533 C CA . MET A 1 71 ? 26.704 -9.446 -20.728 1.00 96.06 71 MET A CA 1
ATOM 534 C C . MET A 1 71 ? 26.183 -10.725 -21.396 1.00 96.06 71 MET A C 1
ATOM 536 O O . MET A 1 71 ? 26.974 -11.611 -21.717 1.00 96.06 71 MET A O 1
ATOM 540 N N . HIS A 1 72 ? 24.875 -10.818 -21.631 1.00 97.19 72 HIS A N 1
ATOM 541 C CA . HIS A 1 72 ? 24.220 -11.985 -22.229 1.00 97.19 72 HIS A CA 1
ATOM 542 C C . HIS A 1 72 ? 23.864 -11.761 -23.707 1.00 97.19 72 HIS A C 1
ATOM 544 O O . HIS A 1 72 ? 23.140 -12.559 -24.305 1.00 97.19 72 HIS A O 1
ATOM 550 N N . GLY A 1 73 ? 24.402 -10.696 -24.316 1.00 96.56 73 GLY A N 1
ATOM 551 C CA . GLY A 1 73 ? 24.191 -10.330 -25.718 1.00 96.56 73 GLY A CA 1
ATOM 552 C C . GLY A 1 73 ? 22.942 -9.481 -25.978 1.00 96.56 73 GLY A C 1
ATOM 553 O O . GLY A 1 73 ? 22.633 -9.206 -27.142 1.00 96.56 73 GLY A O 1
ATOM 554 N N . GLU A 1 74 ? 22.242 -9.062 -24.923 1.00 97.69 74 GLU A N 1
ATOM 555 C CA . GLU A 1 74 ? 21.113 -8.135 -24.978 1.00 97.69 74 GLU A CA 1
ATOM 556 C C . GLU A 1 74 ? 21.531 -6.736 -25.466 1.00 97.69 74 GLU A C 1
ATOM 558 O O . GLU A 1 74 ? 22.673 -6.309 -25.268 1.00 97.69 74 GLU A O 1
ATOM 563 N N . ASN A 1 75 ? 20.617 -6.011 -26.115 1.00 98.31 75 ASN A N 1
ATOM 564 C CA . ASN A 1 75 ? 20.802 -4.594 -26.427 1.00 98.31 75 ASN A CA 1
ATOM 565 C C . ASN A 1 75 ? 20.425 -3.737 -25.218 1.00 98.31 75 ASN A C 1
ATOM 567 O O . ASN A 1 75 ? 19.333 -3.860 -24.667 1.00 98.31 75 ASN A O 1
ATOM 571 N N . VAL A 1 76 ? 21.328 -2.842 -24.831 1.00 97.75 76 VAL A N 1
ATOM 572 C CA . VAL A 1 76 ? 21.165 -1.954 -23.682 1.00 97.75 76 VAL A CA 1
ATOM 573 C C . VAL A 1 76 ? 21.341 -0.527 -24.157 1.00 97.75 76 VAL A C 1
ATOM 575 O O . VAL A 1 76 ? 22.367 -0.193 -24.748 1.00 97.75 76 VAL A O 1
ATOM 578 N N . TYR A 1 77 ? 20.367 0.321 -23.877 1.00 97.69 77 TYR A N 1
ATOM 579 C CA . TYR A 1 77 ? 20.517 1.756 -24.015 1.00 97.69 77 TYR A CA 1
ATOM 580 C C . TYR A 1 77 ? 21.134 2.288 -22.720 1.00 97.69 77 TYR A C 1
ATOM 582 O O . TYR A 1 77 ? 20.489 2.283 -21.674 1.00 97.69 77 TYR A O 1
ATOM 590 N N . GLY A 1 78 ? 22.420 2.633 -22.761 1.00 95.12 78 GLY A N 1
ATOM 591 C CA . GLY A 1 78 ? 23.141 3.186 -21.618 1.00 95.12 78 GLY A CA 1
ATOM 592 C C . GLY A 1 78 ? 23.038 4.703 -21.613 1.00 95.12 78 GLY A C 1
ATOM 593 O O . GLY A 1 78 ? 23.481 5.327 -22.578 1.00 95.12 78 GLY A O 1
ATOM 594 N N . ASP A 1 79 ? 22.480 5.285 -20.556 1.00 91.81 79 ASP A N 1
ATOM 595 C CA . ASP A 1 79 ? 22.442 6.738 -20.398 1.00 91.81 79 ASP A CA 1
ATOM 596 C C . ASP A 1 79 ? 23.768 7.310 -19.867 1.00 91.81 79 ASP A C 1
ATOM 598 O O . ASP A 1 79 ? 24.639 6.593 -19.363 1.00 91.81 79 ASP A O 1
ATOM 602 N N . GLU A 1 80 ? 23.931 8.628 -19.986 1.00 88.50 80 GLU A N 1
ATOM 603 C CA . GLU A 1 80 ? 25.122 9.351 -19.517 1.00 88.50 80 GLU A CA 1
ATOM 604 C C . GLU A 1 80 ? 25.328 9.298 -17.992 1.00 88.50 80 GLU A C 1
ATOM 606 O O . GLU A 1 80 ? 26.444 9.503 -17.515 1.00 88.50 80 GLU A O 1
ATOM 611 N N . SER A 1 81 ? 24.277 8.998 -17.224 1.00 78.25 81 SER A N 1
ATOM 612 C CA . SER A 1 81 ? 24.328 8.820 -15.764 1.00 78.25 81 SER A CA 1
ATOM 613 C C . SER A 1 81 ? 24.671 7.381 -15.357 1.00 78.25 81 SER A C 1
ATOM 615 O O . SER A 1 81 ? 24.705 7.064 -14.171 1.00 78.25 81 SER A O 1
ATOM 617 N N . GLY A 1 82 ? 24.947 6.501 -16.324 1.00 82.81 82 GLY A N 1
ATOM 618 C CA . GLY A 1 82 ? 25.270 5.096 -16.092 1.00 82.81 82 GLY A CA 1
ATOM 619 C C . GLY A 1 82 ? 24.052 4.182 -15.946 1.00 82.81 82 GLY A C 1
ATOM 620 O O . GLY A 1 82 ? 24.235 2.989 -15.703 1.00 82.81 82 GLY A O 1
ATOM 621 N N . GLY A 1 83 ? 22.832 4.697 -16.110 1.00 85.56 83 GLY A N 1
ATOM 622 C CA . GLY A 1 83 ? 21.613 3.900 -16.155 1.00 85.56 83 GLY A CA 1
ATOM 623 C C . GLY A 1 83 ? 21.550 3.016 -17.400 1.00 85.56 83 GLY A C 1
ATOM 624 O O . GLY A 1 83 ? 22.034 3.363 -18.477 1.00 85.56 83 GLY A O 1
ATOM 625 N N . GLU A 1 84 ? 20.964 1.834 -17.246 1.00 92.19 84 GLU A N 1
ATOM 626 C CA . GLU A 1 84 ? 20.791 0.844 -18.301 1.00 92.19 84 GLU A CA 1
ATOM 627 C C . GLU A 1 84 ? 19.311 0.580 -18.551 1.00 92.19 84 GLU A C 1
ATOM 629 O O . GLU A 1 84 ? 18.600 0.058 -17.688 1.00 92.19 84 GLU A O 1
ATOM 634 N N . HIS A 1 85 ? 18.872 0.887 -19.768 1.00 94.62 85 HIS A N 1
ATOM 635 C CA . HIS A 1 85 ? 17.492 0.733 -20.209 1.00 94.62 85 HIS A CA 1
ATOM 636 C C . HIS A 1 85 ? 17.405 -0.347 -21.285 1.00 94.62 85 HIS A C 1
ATOM 638 O O . HIS A 1 85 ? 18.241 -0.408 -22.186 1.00 94.62 85 HIS A O 1
ATOM 644 N N . MET A 1 86 ? 16.400 -1.211 -21.213 1.00 97.25 86 MET A N 1
ATOM 645 C CA . MET A 1 86 ? 16.236 -2.353 -22.114 1.00 97.25 86 MET A CA 1
ATOM 646 C C . MET A 1 86 ? 14.799 -2.451 -22.612 1.00 97.25 86 MET A C 1
ATOM 648 O O . MET A 1 86 ? 13.850 -2.178 -21.877 1.00 97.25 86 MET A O 1
ATOM 652 N N . HIS A 1 87 ? 14.630 -2.915 -23.849 1.00 98.12 87 HIS A N 1
ATOM 653 C CA . HIS A 1 87 ? 13.332 -3.407 -24.307 1.00 98.12 87 HIS A CA 1
ATOM 654 C C . HIS A 1 87 ? 12.965 -4.712 -23.604 1.00 98.12 87 HIS A C 1
ATOM 656 O O . HIS A 1 87 ? 13.812 -5.379 -23.007 1.00 98.12 87 HIS A O 1
ATOM 662 N N . GLY A 1 88 ? 11.697 -5.106 -23.705 1.00 96.38 88 GLY A N 1
ATOM 663 C CA . GLY A 1 88 ? 11.178 -6.329 -23.094 1.00 96.38 88 GLY A CA 1
ATOM 664 C C . GLY A 1 88 ? 12.011 -7.569 -23.4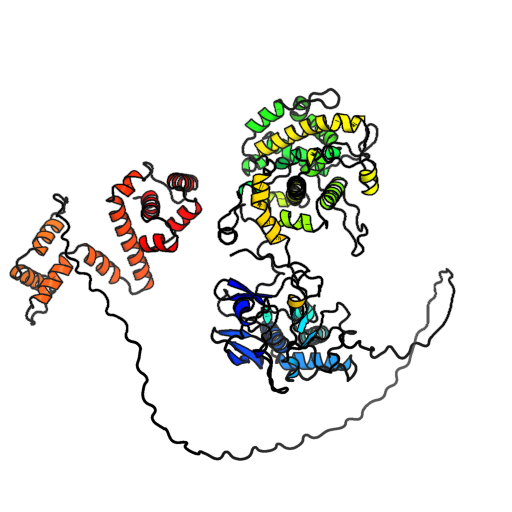00 1.00 96.38 88 GLY A C 1
ATOM 665 O O . GLY A 1 88 ? 12.421 -8.267 -22.472 1.00 96.38 88 GLY A O 1
ATOM 666 N N . ILE A 1 89 ? 12.312 -7.809 -24.682 1.00 98.31 89 ILE A N 1
ATOM 667 C CA . ILE A 1 89 ? 13.100 -8.977 -25.102 1.00 98.31 89 ILE A CA 1
ATOM 668 C C . ILE A 1 89 ? 14.507 -8.958 -24.500 1.00 98.31 89 ILE A C 1
ATOM 670 O O . ILE A 1 89 ? 14.987 -9.978 -24.017 1.00 98.31 89 ILE A O 1
ATOM 674 N N . ASP A 1 90 ? 15.142 -7.786 -24.461 1.00 98.44 90 ASP A N 1
ATOM 675 C CA . ASP A 1 90 ? 16.511 -7.603 -23.989 1.00 98.44 90 ASP A CA 1
ATOM 676 C C . ASP A 1 90 ? 16.595 -7.781 -22.465 1.00 98.44 90 ASP A C 1
ATOM 678 O O . ASP A 1 90 ? 17.487 -8.463 -21.956 1.00 98.44 90 ASP A O 1
ATOM 682 N N . GLY A 1 91 ? 15.589 -7.295 -21.734 1.00 95.94 91 GLY A N 1
ATOM 683 C CA . GLY A 1 91 ? 15.447 -7.566 -20.306 1.00 95.94 91 GLY A CA 1
ATOM 684 C C . GLY A 1 91 ? 15.201 -9.043 -19.988 1.00 95.94 91 GLY A C 1
ATOM 685 O O . GLY A 1 91 ? 15.680 -9.537 -18.965 1.00 95.94 91 GLY A O 1
ATOM 686 N N . ILE A 1 92 ? 14.495 -9.775 -20.858 1.00 97.69 92 ILE A N 1
ATOM 687 C CA . ILE A 1 92 ? 14.329 -11.230 -20.726 1.00 97.69 92 ILE A CA 1
ATOM 688 C C . ILE A 1 92 ? 15.630 -11.974 -21.040 1.00 97.69 92 ILE A C 1
ATOM 690 O O . ILE A 1 92 ? 15.979 -12.872 -20.276 1.00 97.69 92 ILE A O 1
ATOM 694 N N . ILE A 1 93 ? 16.389 -11.577 -22.070 1.00 98.31 93 ILE A N 1
ATOM 695 C CA . ILE A 1 93 ? 17.732 -12.123 -22.356 1.00 98.31 93 ILE A CA 1
ATOM 696 C C . ILE A 1 93 ? 18.622 -12.000 -21.119 1.00 98.31 93 ILE A C 1
ATOM 698 O O . ILE A 1 93 ? 19.185 -13.001 -20.668 1.00 98.31 93 ILE A O 1
ATOM 702 N N . ARG A 1 94 ? 18.680 -10.810 -20.511 1.00 96.06 94 ARG A N 1
ATOM 703 C CA . ARG A 1 94 ? 19.445 -10.592 -19.281 1.00 96.06 94 ARG A CA 1
ATOM 704 C C . ARG A 1 94 ? 18.944 -11.451 -18.122 1.00 96.06 94 ARG A C 1
ATOM 706 O O . ARG A 1 94 ? 19.727 -12.172 -17.515 1.00 96.06 94 ARG A O 1
ATOM 713 N N . ALA A 1 95 ? 17.641 -11.417 -17.834 1.00 92.38 95 ALA A N 1
ATOM 714 C CA . ALA A 1 95 ? 17.068 -12.134 -16.695 1.00 92.38 95 ALA A CA 1
ATOM 715 C C . ALA A 1 95 ? 17.222 -13.661 -16.804 1.00 92.38 95 ALA A C 1
ATOM 717 O O . ALA A 1 95 ? 17.469 -14.327 -15.797 1.00 92.38 95 ALA A O 1
ATOM 718 N N . VAL A 1 96 ? 17.083 -14.218 -18.011 1.00 96.00 96 VAL A N 1
ATOM 719 C CA . VAL A 1 96 ? 17.342 -15.636 -18.289 1.00 96.00 96 VAL A CA 1
ATOM 720 C C . VAL A 1 96 ? 18.827 -15.932 -18.106 1.00 96.00 96 VAL A C 1
ATOM 722 O O . VAL A 1 96 ? 19.162 -16.873 -17.391 1.00 96.00 96 VAL A O 1
ATOM 725 N N . GLY A 1 97 ? 19.711 -15.117 -18.686 1.00 96.31 97 GLY A N 1
ATOM 726 C CA . GLY A 1 97 ? 21.159 -15.291 -18.583 1.00 96.31 97 GLY A CA 1
ATOM 727 C C . GLY A 1 97 ? 21.668 -15.280 -17.143 1.00 96.31 97 GLY A C 1
ATOM 728 O O . GLY A 1 97 ? 22.366 -16.208 -16.734 1.00 96.31 97 GLY A O 1
ATOM 729 N N . ASP A 1 98 ? 21.250 -14.296 -16.343 1.00 90.62 98 ASP A N 1
ATOM 730 C CA . ASP A 1 98 ? 21.597 -14.202 -14.921 1.00 90.62 98 ASP A CA 1
ATOM 731 C C . ASP A 1 98 ? 21.092 -15.423 -14.143 1.00 90.62 98 ASP A C 1
ATOM 733 O O . ASP A 1 98 ? 21.823 -16.016 -13.346 1.00 90.62 98 ASP A O 1
ATOM 737 N N . SER A 1 99 ? 19.854 -15.848 -14.411 1.00 91.62 99 SER A N 1
ATOM 738 C CA . SER A 1 99 ? 19.246 -16.994 -13.735 1.00 91.62 99 SER A CA 1
ATOM 739 C C . SER A 1 99 ? 19.931 -18.316 -14.080 1.00 91.62 99 SER A C 1
ATOM 741 O O . SER A 1 99 ? 20.105 -19.162 -13.203 1.00 91.62 99 SER A O 1
ATOM 743 N N . LEU A 1 100 ? 20.313 -18.524 -15.342 1.00 95.69 100 LEU A N 1
ATOM 744 C CA . LEU A 1 100 ? 21.046 -19.716 -15.774 1.00 95.69 100 LEU A CA 1
ATOM 745 C C . LEU A 1 100 ? 22.456 -19.729 -15.178 1.00 95.69 100 LEU A C 1
ATOM 747 O O . LEU A 1 100 ? 22.871 -20.744 -14.613 1.00 95.69 100 LEU A O 1
ATOM 751 N N . LEU A 1 101 ? 23.148 -18.586 -15.217 1.00 93.44 101 LEU A N 1
ATOM 752 C CA . LEU A 1 101 ? 24.483 -18.427 -14.648 1.00 93.44 101 LEU A CA 1
ATOM 753 C C . LEU A 1 101 ? 24.496 -18.709 -13.139 1.00 93.44 101 LEU A C 1
ATOM 755 O O . LEU A 1 101 ? 25.362 -19.447 -12.668 1.00 93.44 101 LEU A O 1
ATOM 759 N N . GLN A 1 102 ? 23.508 -18.200 -12.393 1.00 91.94 102 GLN A N 1
ATOM 760 C CA . GLN A 1 102 ? 23.355 -18.445 -10.953 1.00 91.94 102 GLN A CA 1
ATOM 761 C C . GLN A 1 102 ? 23.228 -19.941 -10.613 1.00 91.94 102 GLN A C 1
ATOM 763 O O . GLN A 1 102 ? 23.663 -20.369 -9.544 1.00 91.94 102 GLN A O 1
ATOM 768 N N . HIS A 1 103 ? 22.670 -20.742 -11.522 1.00 93.62 103 HIS A N 1
ATOM 769 C CA . HIS A 1 103 ? 22.504 -22.189 -11.359 1.00 93.62 103 HIS A CA 1
ATOM 770 C C . HIS A 1 103 ? 23.591 -23.009 -12.073 1.00 93.62 103 HIS A C 1
ATOM 772 O O . HIS A 1 103 ? 23.474 -24.228 -12.182 1.00 93.62 103 HIS A O 1
ATOM 778 N N . GLY A 1 104 ? 24.658 -22.363 -12.556 1.00 96.06 104 GLY A N 1
ATOM 779 C CA . GLY A 1 104 ? 25.780 -23.031 -13.219 1.00 96.06 104 GLY A CA 1
ATOM 780 C C . GLY A 1 104 ? 25.467 -23.573 -14.619 1.00 96.06 104 GLY A C 1
ATOM 781 O O . GLY A 1 104 ? 26.253 -24.359 -15.150 1.00 96.06 104 GLY A O 1
ATOM 782 N N . ILE A 1 105 ? 24.355 -23.159 -15.232 1.00 97.31 105 ILE A N 1
ATOM 783 C CA . ILE A 1 105 ? 23.943 -23.579 -16.575 1.00 97.31 105 ILE A CA 1
ATOM 784 C C . ILE A 1 105 ? 24.591 -22.639 -17.598 1.00 97.31 105 ILE A C 1
ATOM 786 O O . ILE A 1 105 ? 24.286 -21.451 -17.655 1.00 97.31 105 ILE A O 1
ATOM 790 N N . LYS A 1 106 ? 25.506 -23.170 -18.415 1.00 97.12 106 LYS A N 1
ATOM 791 C CA . LYS A 1 106 ? 26.320 -22.397 -19.372 1.00 97.12 106 LYS A CA 1
ATOM 792 C C . LYS A 1 106 ? 25.760 -22.469 -20.793 1.00 97.12 106 LYS A C 1
ATOM 794 O O . LYS A 1 106 ? 26.422 -22.980 -21.693 1.00 97.12 106 LYS A O 1
ATOM 799 N N . VAL A 1 107 ? 24.535 -21.989 -20.978 1.00 97.06 107 VAL A N 1
ATOM 800 C CA . VAL A 1 107 ? 23.882 -21.896 -22.295 1.00 97.06 107 VAL A CA 1
ATOM 801 C C . VAL A 1 107 ? 23.616 -20.420 -22.605 1.00 97.06 107 VAL A C 1
ATOM 803 O O . VAL A 1 107 ? 23.152 -19.715 -21.705 1.00 97.06 107 VAL A O 1
ATOM 806 N N . PRO A 1 108 ? 23.896 -19.925 -23.827 1.00 97.94 108 PRO A N 1
ATOM 807 C CA . PRO A 1 108 ? 23.574 -18.550 -24.196 1.00 97.94 108 PRO A CA 1
ATOM 808 C C . PRO A 1 108 ? 22.075 -18.267 -24.039 1.00 97.94 108 PRO A C 1
ATOM 810 O O . PRO A 1 108 ? 21.236 -18.989 -24.574 1.00 97.94 108 PRO A O 1
ATOM 813 N N . ALA A 1 109 ? 21.722 -17.198 -23.320 1.00 97.56 109 ALA A N 1
ATOM 814 C CA . ALA A 1 109 ? 20.326 -16.879 -23.008 1.00 97.56 109 ALA A CA 1
ATOM 815 C C . ALA A 1 109 ? 19.459 -16.672 -24.262 1.00 97.56 109 ALA A C 1
ATOM 817 O O . ALA A 1 109 ? 18.289 -17.051 -24.282 1.00 97.56 109 ALA A O 1
ATOM 818 N N . LYS A 1 110 ? 20.048 -16.118 -25.327 1.00 97.94 110 LYS A N 1
ATOM 819 C CA . LYS A 1 110 ? 19.372 -15.902 -26.612 1.00 97.94 110 LYS A CA 1
ATOM 820 C C . LYS A 1 110 ? 18.945 -17.213 -27.266 1.00 97.94 110 LYS A C 1
ATOM 822 O O . LYS A 1 110 ? 17.833 -17.276 -27.772 1.00 97.94 110 LYS A O 1
ATOM 827 N N . ASP A 1 111 ? 19.760 -18.262 -27.176 1.00 98.31 111 ASP A N 1
ATOM 828 C CA . ASP A 1 111 ? 19.435 -19.580 -27.736 1.00 98.31 111 ASP A CA 1
ATOM 829 C C . ASP A 1 111 ? 18.260 -20.218 -26.983 1.00 98.31 111 ASP A C 1
ATOM 831 O O . ASP A 1 111 ? 17.375 -20.831 -27.579 1.00 98.31 111 ASP A O 1
ATOM 835 N N . VAL A 1 112 ? 18.214 -20.025 -25.660 1.00 98.38 112 VAL A N 1
ATOM 836 C CA . VAL A 1 112 ? 17.108 -20.481 -24.802 1.00 98.38 112 VAL A CA 1
ATOM 837 C C . VAL A 1 112 ? 15.803 -19.782 -25.177 1.00 98.38 112 VAL A C 1
ATOM 839 O O . VAL A 1 112 ? 14.764 -20.430 -25.304 1.00 98.38 112 VAL A O 1
ATOM 842 N N . ILE A 1 113 ? 15.857 -18.465 -25.382 1.00 98.31 113 ILE A N 1
ATOM 843 C CA . ILE A 1 113 ? 14.699 -17.659 -25.777 1.00 98.31 113 ILE A CA 1
ATOM 844 C C . ILE A 1 113 ? 14.262 -17.985 -27.204 1.00 98.31 113 ILE A C 1
ATOM 846 O O . ILE A 1 113 ? 13.069 -18.153 -27.435 1.00 98.31 113 ILE A O 1
ATOM 850 N N . GLN A 1 114 ? 15.201 -18.150 -28.139 1.00 98.62 114 GLN A N 1
ATOM 851 C CA . GLN A 1 114 ? 14.885 -18.538 -29.510 1.00 98.62 114 GLN A CA 1
ATOM 852 C C . GLN A 1 114 ? 14.189 -19.899 -29.545 1.00 98.62 114 GLN A C 1
ATOM 854 O O . GLN A 1 114 ? 13.142 -20.023 -30.168 1.00 98.62 114 GLN A O 1
ATOM 859 N N . LYS A 1 115 ? 14.680 -20.892 -28.790 1.00 98.38 115 LYS A N 1
ATOM 860 C CA . LYS A 1 115 ? 14.009 -22.195 -28.686 1.00 98.38 115 LYS A CA 1
ATOM 861 C C . LYS A 1 115 ? 12.587 -22.068 -28.117 1.00 98.38 115 LYS A C 1
ATOM 863 O O . LYS A 1 115 ? 11.687 -22.772 -28.566 1.00 98.38 115 LYS A O 1
ATOM 868 N N . ALA A 1 116 ? 12.365 -21.175 -27.150 1.00 98.06 116 ALA A N 1
ATOM 869 C CA . ALA A 1 116 ? 11.030 -20.915 -26.610 1.00 98.06 116 ALA A CA 1
ATOM 870 C C . ALA A 1 116 ? 10.099 -20.244 -27.637 1.00 98.06 116 ALA A C 1
ATOM 872 O O . ALA A 1 116 ? 8.926 -20.603 -27.713 1.00 98.06 116 ALA A O 1
ATOM 873 N N . ILE A 1 117 ? 10.623 -19.316 -28.444 1.00 98.12 117 ILE A N 1
ATOM 874 C CA . ILE A 1 117 ? 9.921 -18.702 -29.581 1.00 98.12 117 ILE A CA 1
ATOM 875 C C . ILE A 1 117 ? 9.566 -19.760 -30.632 1.00 98.12 117 ILE A C 1
ATOM 877 O O . ILE A 1 117 ? 8.425 -19.811 -31.080 1.00 98.12 117 ILE A O 1
ATOM 881 N N . ASP A 1 118 ? 10.496 -20.649 -30.978 1.00 97.94 118 ASP A N 1
ATOM 882 C CA . ASP A 1 118 ? 10.258 -21.712 -31.958 1.00 97.94 118 ASP A CA 1
ATOM 883 C C . ASP A 1 118 ? 9.160 -22.671 -31.480 1.00 97.94 118 ASP A C 1
ATOM 885 O O . ASP A 1 118 ? 8.274 -23.039 -32.250 1.00 97.94 118 ASP A O 1
ATOM 889 N N . MET A 1 119 ? 9.177 -23.038 -30.193 1.00 97.12 119 MET A N 1
ATOM 890 C CA . MET A 1 119 ? 8.112 -23.832 -29.573 1.00 97.12 119 MET A CA 1
ATOM 891 C C . MET A 1 119 ? 6.776 -23.087 -29.563 1.00 97.12 119 MET A C 1
ATOM 893 O O . MET A 1 119 ? 5.746 -23.683 -29.856 1.00 97.12 119 MET A O 1
ATOM 897 N N . HIS A 1 120 ? 6.780 -21.783 -29.270 1.00 94.81 120 HIS A N 1
ATOM 898 C CA . HIS A 1 120 ? 5.571 -20.964 -29.363 1.00 94.81 120 HIS A CA 1
ATOM 899 C C . HIS A 1 120 ? 5.026 -20.999 -30.792 1.00 94.81 120 HIS A C 1
ATOM 901 O O . HIS A 1 120 ? 3.847 -21.261 -30.989 1.00 94.81 120 HIS A O 1
ATOM 907 N N . ASN A 1 121 ? 5.869 -20.824 -31.803 1.00 95.81 121 ASN A N 1
ATOM 908 C CA . ASN A 1 121 ? 5.442 -20.812 -33.201 1.00 95.81 121 ASN A CA 1
ATOM 909 C C . ASN A 1 121 ? 4.893 -22.167 -33.670 1.00 95.81 121 ASN A C 1
ATOM 911 O O . ASN A 1 121 ? 3.960 -22.198 -34.466 1.00 95.81 121 ASN A O 1
ATOM 915 N N . GLN A 1 122 ? 5.395 -23.285 -33.142 1.00 95.38 122 GLN A N 1
ATOM 916 C CA . GLN A 1 122 ? 4.843 -24.618 -33.429 1.00 95.38 122 GLN A CA 1
ATOM 917 C C . GLN A 1 122 ? 3.395 -24.781 -32.939 1.00 95.38 122 GLN A C 1
ATOM 919 O O . GLN A 1 122 ? 2.606 -25.471 -33.583 1.00 95.38 122 GLN A O 1
ATOM 924 N N . ASP A 1 123 ? 3.036 -24.112 -31.841 1.00 91.31 123 ASP A N 1
ATOM 925 C CA . ASP A 1 123 ? 1.701 -24.173 -31.238 1.00 91.31 123 ASP A CA 1
ATOM 926 C C . ASP A 1 123 ? 0.704 -23.163 -31.852 1.00 91.31 123 ASP A C 1
ATOM 928 O O . ASP A 1 123 ? -0.470 -23.138 -31.471 1.00 91.31 123 ASP A O 1
ATOM 932 N N . HIS A 1 124 ? 1.143 -22.313 -32.790 1.00 88.56 124 HIS A N 1
ATOM 933 C CA . HIS A 1 124 ? 0.361 -21.187 -33.311 1.00 88.56 124 HIS A CA 1
ATOM 934 C C . HIS A 1 124 ? 0.325 -21.142 -34.849 1.00 88.56 124 HIS A C 1
ATOM 936 O O . HIS A 1 124 ? 1.165 -21.708 -35.544 1.00 88.56 124 HIS A O 1
ATOM 942 N N . LYS A 1 125 ? -0.680 -20.448 -35.403 1.00 88.88 125 LYS A N 1
ATOM 943 C CA . LYS A 1 125 ? -0.786 -20.202 -36.854 1.00 88.88 125 LYS A CA 1
ATOM 944 C C . LYS A 1 125 ? 0.347 -19.304 -37.341 1.00 88.88 125 LYS A C 1
ATOM 946 O O . LYS A 1 125 ? 0.784 -18.432 -36.598 1.00 88.88 125 LYS A O 1
ATOM 951 N N . GLU A 1 126 ? 0.724 -19.459 -38.612 1.00 87.94 126 GLU A N 1
ATOM 952 C CA . GLU A 1 126 ? 1.779 -18.664 -39.264 1.00 87.94 126 GLU A CA 1
ATOM 953 C C . GLU A 1 126 ? 1.573 -17.151 -39.110 1.00 87.94 126 GLU A C 1
ATOM 955 O O . GLU A 1 126 ? 2.514 -16.423 -38.820 1.00 87.94 126 GLU A O 1
ATOM 960 N N . ASN A 1 127 ? 0.329 -16.668 -39.192 1.00 86.06 127 ASN A N 1
ATOM 961 C CA . ASN A 1 127 ? -0.000 -15.249 -39.010 1.00 86.06 127 ASN A CA 1
ATOM 962 C C . ASN A 1 127 ? 0.127 -14.740 -37.559 1.00 86.06 127 ASN A C 1
ATOM 964 O O . ASN A 1 127 ? -0.179 -13.584 -37.286 1.00 86.06 127 ASN A O 1
ATOM 968 N N . ASN A 1 128 ? 0.526 -15.605 -36.628 1.00 90.50 128 ASN A N 1
ATOM 969 C CA . ASN A 1 128 ? 0.764 -15.287 -35.227 1.00 90.50 128 ASN A CA 1
ATOM 970 C C . ASN A 1 128 ? 2.147 -15.763 -34.745 1.00 90.50 128 ASN A C 1
ATOM 972 O O . ASN A 1 128 ? 2.412 -15.782 -33.538 1.00 90.50 128 ASN A O 1
ATOM 976 N N . HIS A 1 129 ? 3.019 -16.177 -35.669 1.00 95.62 129 HIS A N 1
ATOM 977 C CA . HIS A 1 129 ? 4.390 -16.565 -35.351 1.00 95.62 129 HIS A CA 1
ATOM 978 C C . HIS A 1 129 ? 5.181 -15.359 -34.881 1.00 95.62 129 HIS A C 1
ATOM 980 O O . HIS A 1 129 ? 5.185 -14.327 -35.527 1.00 95.62 129 HIS A O 1
ATOM 986 N N . LEU A 1 130 ? 5.868 -15.501 -33.760 1.00 96.94 130 LEU A N 1
ATOM 987 C CA . LEU A 1 130 ? 6.810 -14.522 -33.253 1.00 96.94 130 LEU A CA 1
ATOM 988 C C . LEU A 1 130 ? 8.079 -14.505 -34.116 1.00 96.94 130 LEU A C 1
ATOM 990 O O . LEU A 1 130 ? 8.538 -15.574 -34.536 1.00 96.94 130 LEU A O 1
ATOM 994 N N . PRO A 1 131 ? 8.688 -13.331 -34.345 1.00 98.00 131 PRO A N 1
ATOM 995 C CA . PRO A 1 131 ? 9.910 -13.239 -35.125 1.00 98.00 131 PRO A CA 1
ATOM 996 C C . PRO A 1 131 ? 11.123 -13.713 -34.312 1.00 98.00 131 PRO A C 1
ATOM 998 O O . PRO A 1 131 ? 11.041 -13.941 -33.100 1.00 98.00 131 PRO A O 1
ATOM 1001 N N . ASN A 1 132 ? 12.273 -13.839 -34.980 1.00 98.50 132 ASN A N 1
ATOM 1002 C CA . ASN A 1 132 ? 13.539 -14.207 -34.342 1.00 98.50 132 ASN A CA 1
ATOM 1003 C C . ASN A 1 132 ? 13.869 -13.274 -33.155 1.00 98.50 132 ASN A C 1
ATOM 1005 O O . ASN A 1 132 ? 13.529 -12.094 -33.172 1.00 98.50 132 ASN A O 1
ATOM 1009 N N . VAL A 1 133 ? 14.559 -13.780 -32.130 1.00 98.44 133 VAL A N 1
ATOM 1010 C CA . VAL A 1 133 ? 14.957 -13.008 -30.934 1.00 98.44 133 VAL A CA 1
ATOM 1011 C C . VAL A 1 133 ? 15.771 -11.739 -31.263 1.00 98.44 133 VAL A C 1
ATOM 1013 O O . VAL A 1 133 ? 15.755 -10.754 -30.515 1.00 98.44 133 VAL A O 1
ATOM 1016 N N . ASP A 1 134 ? 16.476 -11.740 -32.394 1.00 98.06 134 ASP A N 1
ATOM 1017 C CA . ASP A 1 134 ? 17.261 -10.609 -32.893 1.00 98.06 134 ASP A CA 1
ATOM 1018 C C . ASP A 1 134 ? 16.498 -9.644 -33.798 1.00 98.06 134 ASP A C 1
ATOM 1020 O O . ASP A 1 134 ? 17.040 -8.600 -34.157 1.00 98.06 134 ASP A O 1
ATOM 1024 N N . ASP A 1 135 ? 15.243 -9.942 -34.118 1.00 98.31 135 ASP A N 1
ATOM 1025 C CA . ASP A 1 135 ? 14.418 -9.074 -34.947 1.00 98.31 135 ASP A CA 1
ATOM 1026 C C . ASP A 1 135 ? 14.205 -7.702 -34.283 1.00 98.31 135 ASP A C 1
ATOM 1028 O O . ASP A 1 135 ? 14.047 -7.582 -33.056 1.00 98.31 135 ASP A O 1
ATOM 1032 N N . VAL A 1 136 ? 14.221 -6.646 -35.098 1.00 98.12 136 VAL A N 1
ATOM 1033 C CA . VAL A 1 136 ? 14.009 -5.271 -34.637 1.00 98.12 136 VAL A CA 1
ATOM 1034 C C . VAL A 1 136 ? 12.578 -5.049 -34.152 1.00 98.12 136 VAL A C 1
ATOM 1036 O O . VAL A 1 136 ? 12.369 -4.207 -33.282 1.00 98.12 136 VAL A O 1
ATOM 1039 N N . ALA A 1 137 ? 11.608 -5.847 -34.609 1.00 97.81 137 ALA A N 1
ATOM 1040 C CA . ALA A 1 137 ? 10.217 -5.769 -34.176 1.00 97.81 137 ALA A CA 1
ATOM 1041 C C . ALA A 1 137 ? 10.072 -5.870 -32.648 1.00 97.81 137 ALA A C 1
ATOM 1043 O O . ALA A 1 137 ? 9.242 -5.182 -32.061 1.00 97.81 137 ALA A O 1
ATOM 1044 N N . TRP A 1 138 ? 10.928 -6.649 -31.974 1.00 98.06 138 TRP A N 1
ATOM 1045 C CA . TRP A 1 138 ? 10.952 -6.742 -30.508 1.00 98.06 138 TRP A CA 1
ATOM 1046 C C . TRP A 1 138 ? 11.396 -5.457 -29.791 1.00 98.06 138 TRP A C 1
ATOM 1048 O O . TRP A 1 138 ? 11.223 -5.330 -28.577 1.00 98.06 138 TRP A O 1
ATOM 1058 N N . ARG A 1 139 ? 12.017 -4.536 -30.529 1.00 98.19 139 ARG A N 1
ATOM 1059 C CA . ARG A 1 139 ? 12.627 -3.283 -30.060 1.00 98.19 139 ARG A CA 1
ATOM 1060 C C . ARG A 1 139 ? 11.909 -2.057 -30.615 1.00 98.19 139 ARG A C 1
ATOM 1062 O O . ARG A 1 139 ? 12.436 -0.951 -30.534 1.00 98.19 139 ARG A O 1
ATOM 1069 N N . LYS A 1 140 ? 10.715 -2.257 -31.168 1.00 97.88 140 LYS A N 1
ATOM 1070 C CA . LYS A 1 140 ? 9.737 -1.207 -31.441 1.00 97.88 140 LYS A CA 1
ATOM 1071 C C . LYS A 1 140 ? 8.765 -1.084 -30.274 1.00 97.88 140 LYS A C 1
ATOM 1073 O O . LYS A 1 140 ? 8.560 -2.050 -29.539 1.00 97.88 140 LYS A O 1
ATOM 1078 N N . ILE A 1 141 ? 8.163 0.086 -30.090 1.00 96.56 141 ILE A N 1
ATOM 1079 C CA . ILE A 1 141 ? 7.158 0.328 -29.047 1.00 96.56 141 ILE A CA 1
ATOM 1080 C C . ILE A 1 141 ? 5.767 0.328 -29.683 1.00 96.56 141 ILE A C 1
ATOM 1082 O O . ILE A 1 141 ? 5.325 1.333 -30.236 1.00 96.56 141 ILE A O 1
ATOM 1086 N N . TYR A 1 142 ? 5.069 -0.802 -29.563 1.00 95.12 142 TYR A N 1
ATOM 1087 C CA . TYR A 1 142 ? 3.683 -0.961 -29.998 1.00 95.12 142 TYR A CA 1
ATOM 1088 C C . TYR A 1 142 ? 2.827 -1.409 -28.816 1.00 95.12 142 TYR A C 1
ATOM 1090 O O . TYR A 1 142 ? 3.178 -2.363 -28.107 1.00 95.12 142 TYR A O 1
ATOM 1098 N N . LEU A 1 143 ? 1.740 -0.676 -28.569 1.00 91.62 143 LEU A N 1
ATOM 1099 C CA . LEU A 1 143 ? 0.967 -0.749 -27.333 1.00 91.62 143 LEU A CA 1
ATOM 1100 C C . LEU A 1 143 ? -0.389 -1.425 -27.559 1.00 91.62 143 LEU A C 1
ATOM 1102 O O . LEU A 1 143 ? -1.110 -1.130 -28.511 1.00 91.62 143 LEU A O 1
ATOM 1106 N N . SER A 1 144 ? -0.762 -2.319 -26.647 1.00 90.06 144 SER A N 1
ATOM 1107 C CA . SER A 1 144 ? -2.039 -3.043 -26.673 1.00 90.06 144 SER A CA 1
ATOM 1108 C C . SER A 1 144 ? -2.554 -3.265 -25.248 1.00 90.06 144 SER A C 1
ATOM 1110 O O . SER A 1 144 ? -1.743 -3.385 -24.325 1.00 90.06 144 SER A O 1
ATOM 1112 N N . PRO A 1 145 ? -3.871 -3.369 -25.008 1.00 85.75 145 PRO A N 1
ATOM 1113 C CA . PRO A 1 145 ? -4.382 -3.652 -23.676 1.00 85.75 145 PRO A CA 1
ATOM 1114 C C . PRO A 1 145 ? -3.914 -5.006 -23.139 1.00 85.75 145 PRO A C 1
ATOM 1116 O O . PRO A 1 145 ? -3.776 -5.987 -23.876 1.00 85.75 145 PRO A O 1
ATOM 1119 N N . LEU A 1 146 ? -3.676 -5.097 -21.828 1.00 80.19 146 LEU A N 1
ATOM 1120 C CA . LEU A 1 146 ? -3.475 -6.390 -21.174 1.00 80.19 146 LEU A CA 1
ATOM 1121 C C . LEU A 1 146 ? -4.828 -7.094 -21.008 1.00 80.19 146 LEU A C 1
ATOM 1123 O O . LEU A 1 146 ? -5.491 -6.962 -19.983 1.00 80.19 146 LEU A O 1
ATOM 1127 N N . THR A 1 147 ? -5.236 -7.871 -22.006 1.00 71.31 147 THR A N 1
ATOM 1128 C CA . THR A 1 147 ? -6.424 -8.724 -21.896 1.00 71.31 147 THR A CA 1
ATOM 1129 C C . THR A 1 147 ? -6.112 -9.940 -21.023 1.00 71.31 147 THR A C 1
ATOM 1131 O O . THR A 1 147 ? -5.121 -10.625 -21.269 1.00 71.31 147 THR A O 1
ATOM 1134 N N . GLU A 1 148 ? -6.966 -10.269 -20.049 1.00 61.00 148 GLU A N 1
ATOM 1135 C CA . GLU A 1 148 ? -6.822 -11.476 -19.203 1.00 61.00 148 GLU A CA 1
ATOM 1136 C C . GLU A 1 148 ? -7.093 -12.800 -19.930 1.00 61.00 148 GLU A C 1
ATOM 1138 O O . GLU A 1 148 ? -7.141 -13.864 -19.312 1.00 61.00 148 GLU A O 1
ATOM 1143 N N . GLN A 1 149 ? -7.292 -12.745 -21.243 1.00 59.66 149 GLN A N 1
ATOM 1144 C CA . GLN A 1 149 ? -7.475 -13.930 -22.058 1.00 59.66 149 GLN A CA 1
ATOM 1145 C C . GLN A 1 149 ? -6.220 -14.809 -22.012 1.00 59.66 149 GLN A C 1
ATOM 1147 O O . GLN A 1 149 ? -5.093 -14.322 -21.892 1.00 59.66 149 GLN A O 1
ATOM 1152 N N . ASP A 1 150 ? -6.433 -16.122 -22.104 1.00 61.34 150 ASP A N 1
ATOM 1153 C CA . ASP A 1 150 ? -5.365 -17.106 -22.252 1.00 61.34 150 ASP A CA 1
ATOM 1154 C C . ASP A 1 150 ? -4.412 -16.659 -23.380 1.00 61.34 150 ASP A C 1
ATOM 1156 O O . ASP A 1 150 ? -4.867 -16.278 -24.459 1.00 61.34 150 ASP A O 1
ATOM 1160 N N . HIS A 1 151 ? -3.095 -16.695 -23.147 1.00 62.03 151 HIS A N 1
ATOM 1161 C CA . HIS A 1 151 ? -2.059 -16.396 -24.150 1.00 62.03 151 HIS A CA 1
ATOM 1162 C C . HIS A 1 151 ? -2.259 -17.154 -25.477 1.00 62.03 151 HIS A C 1
ATOM 1164 O O . HIS A 1 151 ? -1.822 -16.684 -26.519 1.00 62.03 151 HIS A O 1
ATOM 1170 N N . ARG A 1 152 ? -2.985 -18.281 -25.453 1.00 63.31 152 ARG A N 1
ATOM 1171 C CA . ARG A 1 152 ? -3.400 -19.060 -26.635 1.00 63.31 152 ARG A CA 1
ATOM 1172 C C . ARG A 1 152 ? -4.482 -18.405 -27.500 1.00 63.31 152 ARG A C 1
ATOM 1174 O O . ARG A 1 152 ? -4.719 -18.846 -28.619 1.00 63.31 152 ARG A O 1
ATOM 1181 N N . VAL A 1 153 ? -5.180 -17.401 -26.978 1.00 68.56 153 VAL A N 1
ATOM 1182 C CA . VAL A 1 153 ? -6.289 -16.694 -27.646 1.00 68.56 153 VAL A CA 1
ATOM 1183 C C . VAL A 1 153 ? -5.860 -15.296 -28.100 1.00 68.56 153 VAL A C 1
ATOM 1185 O O . VAL A 1 153 ? -6.399 -14.756 -29.068 1.00 68.56 153 VAL A O 1
ATOM 1188 N N . ARG A 1 154 ? -4.853 -14.722 -27.438 1.00 76.94 154 ARG A N 1
ATOM 1189 C CA . ARG A 1 154 ? -4.369 -13.368 -27.691 1.00 76.94 154 ARG A CA 1
ATOM 1190 C C . ARG A 1 154 ? -3.414 -13.298 -28.886 1.00 76.94 154 ARG A C 1
ATOM 1192 O O . ARG A 1 154 ? -2.304 -13.808 -28.801 1.00 76.94 154 ARG A O 1
ATOM 1199 N N . GLY A 1 155 ? -3.784 -12.577 -29.943 1.00 85.62 155 GLY A N 1
ATOM 1200 C CA . GLY A 1 155 ? -2.860 -12.267 -31.036 1.00 85.62 155 GLY A CA 1
ATOM 1201 C C . GLY A 1 155 ? -1.588 -11.545 -30.564 1.00 85.62 155 GLY A C 1
ATOM 1202 O O . GLY A 1 155 ? -1.635 -10.673 -29.695 1.00 85.62 155 GLY A O 1
ATOM 1203 N N . ASN A 1 156 ? -0.453 -11.912 -31.157 1.00 92.69 156 ASN A N 1
ATOM 1204 C CA . ASN A 1 156 ? 0.854 -11.279 -30.970 1.00 92.69 156 ASN A CA 1
ATOM 1205 C C . ASN A 1 156 ? 0.992 -9.981 -31.772 1.00 92.69 156 ASN A C 1
ATOM 1207 O O . ASN A 1 156 ? 1.877 -9.181 -31.486 1.00 92.69 156 ASN A O 1
ATOM 1211 N N . TYR A 1 157 ? 0.126 -9.782 -32.763 1.00 93.75 157 TYR A N 1
ATOM 1212 C CA . TYR A 1 157 ? 0.166 -8.663 -33.693 1.00 93.75 157 TYR A CA 1
ATOM 1213 C C . TYR A 1 157 ? -1.070 -7.777 -33.548 1.00 93.75 157 TYR A C 1
ATOM 1215 O O . TYR A 1 157 ? -2.173 -8.273 -33.285 1.00 93.75 157 TYR A O 1
ATOM 1223 N N . ASP A 1 158 ? -0.873 -6.474 -33.731 1.00 89.00 158 ASP A N 1
ATOM 1224 C CA . ASP A 1 158 ? -1.963 -5.513 -33.875 1.00 89.00 158 ASP A CA 1
ATOM 1225 C C . ASP A 1 158 ? -2.661 -5.641 -35.245 1.00 89.00 158 ASP A C 1
ATOM 1227 O O . ASP A 1 158 ? -2.307 -6.481 -36.081 1.00 89.00 158 ASP A O 1
ATOM 1231 N N . GLN A 1 159 ? -3.693 -4.827 -35.471 1.00 85.88 159 GLN A N 1
ATOM 1232 C CA . GLN A 1 159 ? -4.474 -4.835 -36.716 1.00 85.88 159 GLN A CA 1
ATOM 1233 C C . GLN A 1 159 ? -3.650 -4.445 -37.952 1.00 85.88 159 GLN A C 1
ATOM 1235 O O . GLN A 1 159 ? -3.981 -4.863 -39.061 1.00 85.88 159 GLN A O 1
ATOM 1240 N N . ASP A 1 160 ? -2.559 -3.706 -37.753 1.00 87.81 160 ASP A N 1
ATOM 1241 C CA . ASP A 1 160 ? -1.648 -3.252 -38.802 1.00 87.81 160 ASP A CA 1
ATOM 1242 C C . ASP A 1 160 ? -0.510 -4.257 -39.068 1.00 87.81 160 ASP A C 1
ATOM 1244 O O . ASP A 1 160 ? 0.332 -4.034 -39.939 1.00 87.81 160 ASP A O 1
ATOM 1248 N N . GLY A 1 161 ? -0.473 -5.375 -38.336 1.00 92.62 161 GLY A N 1
ATOM 1249 C CA . GLY A 1 161 ? 0.552 -6.407 -38.470 1.00 92.62 161 GLY A CA 1
ATOM 1250 C C . GLY A 1 161 ? 1.857 -6.097 -37.734 1.00 92.62 161 GLY A C 1
ATOM 1251 O O . GLY A 1 161 ? 2.866 -6.748 -38.004 1.00 92.62 161 GLY A O 1
ATOM 1252 N N . ASN A 1 162 ? 1.866 -5.152 -36.790 1.00 94.88 162 ASN A N 1
ATOM 1253 C CA . ASN A 1 162 ? 3.028 -4.878 -35.948 1.00 94.88 162 ASN A CA 1
ATOM 1254 C C . ASN A 1 162 ? 3.026 -5.760 -34.694 1.00 94.88 162 ASN A C 1
ATOM 1256 O O . ASN A 1 162 ? 1.982 -6.026 -34.094 1.00 94.88 162 ASN A O 1
ATOM 1260 N N . LEU A 1 163 ? 4.211 -6.210 -34.273 1.00 96.38 163 LEU A N 1
ATOM 1261 C CA . LEU A 1 163 ? 4.367 -7.035 -33.076 1.00 96.38 163 LEU A CA 1
ATOM 1262 C C . LEU A 1 163 ? 4.017 -6.225 -31.823 1.00 96.38 163 LEU A C 1
ATOM 1264 O O . LEU A 1 163 ? 4.663 -5.231 -31.520 1.00 96.38 163 LEU A O 1
ATOM 1268 N N . THR A 1 164 ? 3.053 -6.683 -31.034 1.00 95.38 164 THR A N 1
ATOM 1269 C CA . THR A 1 164 ? 2.743 -6.067 -29.743 1.00 95.38 164 THR A CA 1
ATOM 1270 C C . THR A 1 164 ? 3.884 -6.311 -28.758 1.00 95.38 164 THR A C 1
ATOM 1272 O O . THR A 1 164 ? 4.068 -7.423 -28.258 1.00 95.38 164 THR A O 1
ATOM 1275 N N . THR A 1 165 ? 4.625 -5.258 -28.425 1.00 96.44 165 THR A N 1
ATOM 1276 C CA . THR A 1 165 ? 5.773 -5.329 -27.511 1.00 96.44 165 THR A CA 1
ATOM 1277 C C . THR A 1 165 ? 5.467 -4.803 -26.118 1.00 96.44 165 THR A C 1
ATOM 1279 O O . THR A 1 165 ? 6.186 -5.141 -25.178 1.00 96.44 165 THR A O 1
ATOM 1282 N N . THR A 1 166 ? 4.403 -4.017 -25.941 1.00 94.25 166 THR A N 1
ATOM 1283 C CA . THR A 1 166 ? 4.067 -3.385 -24.659 1.00 94.25 166 THR A CA 1
ATOM 1284 C C . THR A 1 166 ? 2.586 -3.489 -24.331 1.00 94.25 166 THR A C 1
ATOM 1286 O O . THR A 1 166 ? 1.735 -3.572 -25.218 1.00 94.25 166 THR A O 1
ATOM 1289 N N . TYR A 1 167 ? 2.279 -3.502 -23.034 1.00 91.38 167 TYR A N 1
ATOM 1290 C CA . TYR A 1 167 ? 0.921 -3.598 -22.520 1.00 91.38 167 TYR A CA 1
ATOM 1291 C C . TYR A 1 167 ? 0.531 -2.407 -21.662 1.00 91.38 167 TYR A C 1
ATOM 1293 O O . TYR A 1 167 ? 1.335 -1.933 -20.851 1.00 91.38 167 TYR A O 1
ATOM 1301 N N . THR A 1 168 ? -0.725 -1.981 -21.803 1.00 88.62 168 THR A N 1
ATOM 1302 C CA . THR A 1 168 ? -1.312 -0.956 -20.938 1.00 88.62 168 THR A CA 1
ATOM 1303 C C . THR A 1 168 ? -1.706 -1.500 -19.566 1.00 88.62 168 THR A C 1
ATOM 1305 O O . THR A 1 168 ? -1.738 -2.715 -19.333 1.00 88.62 168 THR A O 1
ATOM 1308 N N . ASN A 1 169 ? -2.023 -0.587 -18.650 1.00 82.62 169 ASN A N 1
ATOM 1309 C CA . ASN A 1 169 ? -2.655 -0.898 -17.378 1.00 82.62 169 ASN A CA 1
ATOM 1310 C C . ASN A 1 169 ? -4.009 -1.607 -17.552 1.00 82.62 169 ASN A C 1
ATOM 1312 O O . ASN A 1 169 ? -4.841 -1.237 -18.377 1.00 82.62 169 ASN A O 1
ATOM 1316 N N . ARG A 1 170 ? -4.262 -2.614 -16.705 1.00 70.25 170 ARG A N 1
ATOM 1317 C CA . ARG A 1 170 ? -5.471 -3.467 -16.765 1.00 70.25 170 ARG A CA 1
ATOM 1318 C C . ARG A 1 170 ? -6.796 -2.697 -16.667 1.00 70.25 170 ARG A C 1
ATOM 1320 O O . ARG A 1 170 ? -7.813 -3.179 -17.150 1.00 70.25 170 ARG A O 1
ATOM 1327 N N . HIS A 1 171 ? -6.796 -1.560 -15.981 1.00 66.12 171 HIS A N 1
ATOM 1328 C CA . HIS A 1 171 ? -8.013 -0.815 -15.659 1.00 66.12 171 HIS A CA 1
ATOM 1329 C C . HIS A 1 171 ? -8.491 0.102 -16.795 1.00 66.12 171 HIS A C 1
ATOM 1331 O O . HIS A 1 171 ? -9.586 0.641 -16.683 1.00 66.12 171 HIS A O 1
ATOM 1337 N N . GLY A 1 172 ? -7.708 0.239 -17.875 1.00 69.25 172 GLY A N 1
ATOM 1338 C CA . GLY A 1 172 ? -8.074 1.031 -19.049 1.00 69.25 172 GLY A CA 1
ATOM 1339 C C . GLY A 1 172 ? -8.513 2.453 -18.697 1.00 69.25 172 GLY A C 1
ATOM 1340 O O . GLY A 1 172 ? -7.957 3.080 -17.789 1.00 69.25 172 GLY A O 1
ATOM 1341 N N . ASP A 1 173 ? -9.548 2.922 -19.391 1.00 63.03 173 ASP A N 1
ATOM 1342 C CA . ASP A 1 173 ? -10.073 4.286 -19.275 1.00 63.03 173 ASP A CA 1
ATOM 1343 C C . ASP A 1 173 ? -10.762 4.571 -17.931 1.00 63.03 173 ASP A C 1
ATOM 1345 O O . ASP A 1 173 ? -10.866 5.728 -17.526 1.00 63.03 173 ASP A O 1
ATOM 1349 N N . ASP A 1 174 ? -11.172 3.530 -17.199 1.00 63.56 174 ASP A N 1
ATOM 1350 C CA . ASP A 1 174 ? -11.788 3.660 -15.871 1.00 63.56 174 ASP A CA 1
ATOM 1351 C C . ASP A 1 174 ? -10.748 3.922 -14.766 1.00 63.56 174 ASP A C 1
ATOM 1353 O O . ASP A 1 174 ? -11.083 4.151 -13.601 1.00 63.56 174 ASP A O 1
ATOM 1357 N N . HIS A 1 175 ? -9.455 3.879 -15.100 1.00 69.56 175 HIS A N 1
ATOM 1358 C CA . HIS A 1 175 ? -8.396 4.166 -14.150 1.00 69.56 175 HIS A CA 1
ATOM 1359 C C . HIS A 1 175 ? -8.244 5.676 -13.903 1.00 69.56 175 HIS A C 1
ATOM 1361 O O . HIS A 1 175 ? -8.186 6.468 -14.838 1.00 69.56 175 HIS A O 1
ATOM 1367 N N . ARG A 1 176 ? -8.021 6.093 -12.647 1.00 65.69 176 ARG A N 1
ATOM 1368 C CA . ARG A 1 176 ? -7.836 7.517 -12.265 1.00 65.69 176 ARG A CA 1
ATOM 1369 C C . ARG A 1 176 ? -6.695 8.261 -12.975 1.00 65.69 176 ARG A C 1
ATOM 1371 O O . ARG A 1 176 ? -6.629 9.484 -12.932 1.00 65.69 176 ARG A O 1
ATOM 1378 N N . ASN A 1 177 ? -5.762 7.509 -13.553 1.00 67.50 177 ASN A N 1
ATOM 1379 C CA . ASN A 1 177 ? -4.610 8.020 -14.300 1.00 67.50 177 ASN A CA 1
ATOM 1380 C C . ASN A 1 177 ? -4.733 7.773 -15.812 1.00 67.50 177 ASN A C 1
ATOM 1382 O O . ASN A 1 177 ? -3.757 7.993 -16.525 1.00 67.50 177 ASN A O 1
ATOM 1386 N N . GLY A 1 178 ? -5.899 7.314 -16.269 1.00 75.25 178 GLY A N 1
ATOM 1387 C CA . GLY A 1 178 ? -6.153 6.929 -17.646 1.00 75.25 178 GLY A CA 1
ATOM 1388 C C . GLY A 1 178 ? -5.520 5.600 -18.037 1.00 75.25 178 GLY A C 1
ATOM 1389 O O . GLY A 1 178 ? -4.971 4.866 -17.201 1.00 75.25 178 GLY A O 1
ATOM 1390 N N . THR A 1 179 ? -5.572 5.330 -19.335 1.00 80.00 179 THR A N 1
ATOM 1391 C CA . THR A 1 179 ? -4.777 4.278 -19.963 1.00 80.00 179 THR A CA 1
ATOM 1392 C C . THR A 1 179 ? -3.312 4.735 -19.975 1.00 80.00 179 THR A C 1
ATOM 1394 O O . THR A 1 179 ? -3.061 5.931 -20.090 1.00 80.00 179 THR A O 1
ATOM 1397 N N . TYR A 1 180 ? -2.338 3.838 -19.779 1.00 84.25 180 TYR A N 1
ATOM 1398 C CA . TYR A 1 180 ? -0.899 4.106 -19.975 1.00 84.25 180 TYR A CA 1
ATOM 1399 C C . TYR A 1 180 ? -0.069 2.813 -20.005 1.00 84.25 180 TYR A C 1
ATOM 1401 O O . TYR A 1 180 ? -0.561 1.744 -19.644 1.00 84.25 180 TYR A O 1
ATOM 1409 N N . LEU A 1 181 ? 1.201 2.896 -20.423 1.00 88.62 181 LEU A N 1
ATOM 1410 C CA . LEU A 1 181 ? 2.108 1.751 -20.562 1.00 88.62 181 LEU A CA 1
ATOM 1411 C C . LEU A 1 181 ? 2.540 1.196 -19.189 1.00 88.62 181 LEU A C 1
ATOM 1413 O O . LEU A 1 181 ? 3.210 1.870 -18.406 1.00 88.62 181 LEU A O 1
ATOM 1417 N N . GLU A 1 182 ? 2.202 -0.066 -18.900 1.00 85.25 182 GLU A N 1
ATOM 1418 C CA . GLU A 1 182 ? 2.513 -0.725 -17.621 1.00 85.25 182 GLU A CA 1
ATOM 1419 C C . GLU A 1 182 ? 3.680 -1.723 -17.733 1.00 85.25 182 GLU A C 1
ATOM 1421 O O . GLU A 1 182 ? 4.468 -1.859 -16.795 1.00 85.25 182 GLU A O 1
ATOM 1426 N N . SER A 1 183 ? 3.814 -2.447 -18.852 1.00 90.69 183 SER A N 1
ATOM 1427 C CA . SER A 1 183 ? 4.793 -3.543 -18.975 1.00 90.69 183 SER A CA 1
ATOM 1428 C C . SER A 1 183 ? 5.170 -3.884 -20.418 1.00 90.69 183 SER A C 1
ATOM 1430 O O . SER A 1 183 ? 4.506 -3.441 -21.349 1.00 90.69 183 SER A O 1
ATOM 1432 N N . TYR A 1 184 ? 6.217 -4.694 -20.604 1.00 94.94 184 TYR A N 1
ATOM 1433 C CA . TYR A 1 184 ? 6.551 -5.283 -21.907 1.00 94.94 184 TYR A CA 1
ATOM 1434 C C . TYR A 1 184 ? 6.023 -6.713 -22.037 1.00 94.94 184 TYR A C 1
ATOM 1436 O O . TYR A 1 184 ? 6.003 -7.459 -21.058 1.00 94.94 184 TYR A O 1
ATOM 1444 N N . ALA A 1 185 ? 5.659 -7.102 -23.253 1.00 94.31 185 ALA A N 1
ATOM 1445 C CA . ALA A 1 185 ? 5.124 -8.406 -23.613 1.00 94.31 185 ALA A CA 1
ATOM 1446 C C . ALA A 1 185 ? 6.179 -9.525 -23.561 1.00 94.31 185 ALA A C 1
ATOM 1448 O O . ALA A 1 185 ? 7.325 -9.347 -23.970 1.00 94.31 185 ALA A O 1
ATOM 1449 N N . VAL A 1 186 ? 5.767 -10.703 -23.086 1.00 95.00 186 VAL A N 1
ATOM 1450 C CA . VAL A 1 186 ? 6.533 -11.962 -23.104 1.00 95.00 186 VAL A CA 1
ATOM 1451 C C . VAL A 1 186 ? 5.578 -13.098 -23.501 1.00 95.00 186 VAL A C 1
ATOM 1453 O O . VAL A 1 186 ? 5.185 -13.901 -22.656 1.00 95.00 186 VAL A O 1
ATOM 1456 N N . PRO A 1 187 ? 5.135 -13.154 -24.769 1.00 94.12 187 PRO A N 1
ATOM 1457 C CA . PRO A 1 187 ? 4.071 -14.072 -25.197 1.00 94.12 187 PRO A CA 1
ATOM 1458 C C . PRO A 1 187 ? 4.455 -15.559 -25.113 1.00 94.12 187 PRO A C 1
ATOM 1460 O O . PRO A 1 187 ? 3.588 -16.412 -24.957 1.00 94.12 187 PRO A O 1
ATOM 1463 N N . PHE A 1 188 ? 5.753 -15.865 -25.142 1.00 96.00 188 PHE A N 1
ATOM 1464 C CA . PHE A 1 188 ? 6.327 -17.214 -25.070 1.00 96.00 188 PHE A CA 1
ATOM 1465 C C . PHE A 1 188 ? 6.694 -17.643 -23.629 1.00 96.00 188 PHE A C 1
ATOM 1467 O O . PHE A 1 188 ? 7.533 -18.523 -23.425 1.00 96.00 188 PHE A O 1
ATOM 1474 N N . ASN A 1 189 ? 6.120 -17.007 -22.597 1.00 94.81 189 ASN A N 1
ATOM 1475 C CA . ASN A 1 189 ? 6.503 -17.203 -21.189 1.00 94.81 189 ASN A CA 1
ATOM 1476 C C . ASN A 1 189 ? 6.383 -18.662 -20.709 1.00 94.81 189 ASN A C 1
ATOM 1478 O O . ASN A 1 189 ? 7.217 -19.129 -19.928 1.00 94.81 189 ASN A O 1
ATOM 1482 N N . ASN A 1 190 ? 5.370 -19.391 -21.184 1.00 94.31 190 ASN A N 1
ATOM 1483 C CA . ASN A 1 190 ? 5.145 -20.784 -20.798 1.00 94.31 190 ASN A CA 1
ATOM 1484 C C . ASN A 1 190 ? 6.188 -21.718 -21.422 1.00 94.31 190 ASN A C 1
ATOM 1486 O O . ASN A 1 190 ? 6.807 -22.509 -20.705 1.00 94.31 190 ASN A O 1
ATOM 1490 N N . GLN A 1 191 ? 6.438 -21.576 -22.728 1.00 96.88 191 GLN A N 1
ATOM 1491 C CA . GLN A 1 191 ? 7.474 -22.316 -23.450 1.00 96.88 191 GLN A CA 1
ATOM 1492 C C . GLN A 1 191 ? 8.857 -22.015 -22.870 1.00 96.88 191 GLN A C 1
ATOM 1494 O O . GLN A 1 191 ? 9.652 -22.928 -22.672 1.00 96.88 191 GLN A O 1
ATOM 1499 N N . LEU A 1 192 ? 9.124 -20.764 -22.486 1.00 97.56 192 LEU A N 1
ATOM 1500 C CA . LEU A 1 192 ? 10.379 -20.387 -21.839 1.00 97.56 192 LEU A CA 1
ATOM 1501 C C . LEU A 1 192 ? 10.598 -21.132 -20.517 1.00 97.56 192 LEU A C 1
ATOM 1503 O O . LEU A 1 192 ? 11.686 -21.658 -20.272 1.00 97.56 192 LEU A O 1
ATOM 1507 N N . GLY A 1 193 ? 9.556 -21.242 -19.689 1.00 96.62 193 GLY A N 1
ATOM 1508 C CA . GLY A 1 193 ? 9.609 -22.032 -18.461 1.00 96.62 193 GLY A CA 1
ATOM 1509 C C . GLY A 1 193 ? 9.870 -23.521 -18.707 1.00 96.62 193 GLY A C 1
ATOM 1510 O O . GLY A 1 193 ? 10.585 -24.145 -17.920 1.00 96.62 193 GLY A O 1
ATOM 1511 N N . GLN A 1 194 ? 9.337 -24.075 -19.800 1.00 97.81 194 GLN A N 1
ATOM 1512 C CA . GLN A 1 194 ? 9.607 -25.450 -20.222 1.00 97.81 194 GLN A CA 1
ATOM 1513 C C . GLN A 1 194 ? 11.059 -25.624 -20.682 1.00 97.81 194 GLN A C 1
ATOM 1515 O O . GLN A 1 194 ? 11.752 -26.489 -20.149 1.00 97.81 194 GLN A O 1
ATOM 1520 N N . VAL A 1 195 ? 11.547 -24.783 -21.603 1.00 98.25 195 VAL A N 1
ATOM 1521 C CA . VAL A 1 195 ? 12.923 -24.864 -22.122 1.00 98.25 195 VAL A CA 1
ATOM 1522 C C . VAL A 1 195 ? 13.937 -24.767 -20.985 1.00 98.25 195 VAL A C 1
ATOM 1524 O O . VAL A 1 195 ? 14.872 -25.560 -20.918 1.00 98.25 195 VAL A O 1
ATOM 1527 N N . MET A 1 196 ? 13.746 -23.838 -20.046 1.00 98.06 196 MET A N 1
ATOM 1528 C CA . MET A 1 196 ? 14.638 -23.725 -18.890 1.00 98.06 196 MET A CA 1
ATOM 1529 C C . MET A 1 196 ? 14.591 -24.960 -17.984 1.00 98.06 196 MET A C 1
ATOM 1531 O O . MET A 1 196 ? 15.625 -25.364 -17.454 1.00 98.06 196 MET A O 1
ATOM 1535 N N . GLY A 1 197 ? 13.416 -25.573 -17.813 1.00 97.62 197 GLY A N 1
ATOM 1536 C CA . GLY A 1 197 ? 13.272 -26.832 -17.080 1.00 97.62 197 GLY A CA 1
ATOM 1537 C C . GLY A 1 197 ? 14.017 -27.989 -17.751 1.00 97.62 197 GLY A C 1
ATOM 1538 O O . GLY A 1 197 ? 14.730 -28.725 -17.074 1.00 97.62 197 GLY A O 1
ATOM 1539 N N . GLU A 1 198 ? 13.930 -28.102 -19.080 1.00 98.06 198 GLU A N 1
ATOM 1540 C CA . GLU A 1 198 ? 14.672 -29.096 -19.875 1.00 98.06 198 GLU A CA 1
ATOM 1541 C C . GLU A 1 198 ? 16.194 -28.922 -19.763 1.00 98.06 198 GLU A C 1
ATOM 1543 O O . GLU A 1 198 ? 16.936 -29.901 -19.793 1.00 98.06 198 GLU A O 1
ATOM 1548 N N . LEU A 1 199 ? 16.664 -27.684 -19.585 1.00 97.81 199 LEU A N 1
ATOM 1549 C CA . LEU A 1 199 ? 18.076 -27.358 -19.361 1.00 97.81 199 LEU A CA 1
ATOM 1550 C C . LEU A 1 199 ? 18.547 -27.603 -17.915 1.00 97.81 199 LEU A C 1
ATOM 1552 O O . LEU A 1 199 ? 19.703 -27.331 -17.595 1.00 97.81 199 LEU A O 1
ATOM 1556 N N . GLY A 1 200 ? 17.677 -28.114 -17.039 1.00 97.31 200 GLY A N 1
ATOM 1557 C CA . GLY A 1 200 ? 18.011 -28.450 -15.655 1.00 97.31 200 GLY A CA 1
ATOM 1558 C C . GLY A 1 200 ? 17.867 -27.297 -14.660 1.00 97.31 200 GLY A C 1
ATOM 1559 O O . GLY A 1 200 ? 18.362 -27.403 -13.538 1.00 97.31 200 GLY A O 1
ATOM 1560 N N . HIS A 1 201 ? 17.191 -26.199 -15.020 1.00 96.94 201 HIS A N 1
ATOM 1561 C CA . HIS A 1 201 ? 16.882 -25.147 -14.051 1.00 96.94 201 HIS A CA 1
ATOM 1562 C C . HIS A 1 201 ? 15.919 -25.699 -12.977 1.00 96.94 201 HIS A C 1
ATOM 1564 O O . HIS A 1 201 ? 14.868 -26.237 -13.330 1.00 96.94 201 HIS A O 1
ATOM 1570 N N . PRO A 1 202 ? 16.203 -25.556 -11.667 1.00 92.31 202 PRO A N 1
ATOM 1571 C CA . PRO A 1 202 ? 15.445 -26.257 -10.624 1.00 92.31 202 PRO A CA 1
ATOM 1572 C C . PRO A 1 202 ? 14.040 -25.685 -10.398 1.00 92.31 202 PRO A C 1
ATOM 1574 O O . PRO A 1 202 ? 13.114 -26.418 -10.057 1.00 92.31 202 PRO A O 1
ATOM 1577 N N . THR A 1 203 ? 13.862 -24.371 -10.571 1.00 93.06 203 THR A N 1
ATOM 1578 C CA . THR A 1 203 ? 12.591 -23.688 -10.270 1.00 93.06 203 THR A CA 1
ATOM 1579 C C . THR A 1 203 ? 12.206 -22.605 -11.292 1.00 93.06 203 THR A C 1
ATOM 1581 O O . THR A 1 203 ? 11.864 -21.487 -10.904 1.00 93.06 203 THR A O 1
ATOM 1584 N N . PRO A 1 204 ? 12.214 -22.886 -12.613 1.00 90.94 204 PRO A N 1
ATOM 1585 C CA . PRO A 1 204 ? 11.963 -21.861 -13.634 1.00 90.94 204 PRO A CA 1
ATOM 1586 C C . PRO A 1 204 ? 10.593 -21.193 -13.434 1.00 90.94 204 PRO A C 1
ATOM 1588 O O . PRO A 1 204 ? 10.461 -19.975 -13.491 1.00 90.94 204 PRO A O 1
ATOM 1591 N N . GLN A 1 205 ? 9.592 -21.976 -13.026 1.00 91.81 205 GLN A N 1
ATOM 1592 C CA . GLN A 1 205 ? 8.233 -21.510 -12.749 1.00 91.81 205 GLN A CA 1
ATOM 1593 C C . GLN A 1 205 ? 8.121 -20.513 -11.586 1.00 91.81 205 GLN A C 1
ATOM 1595 O O . GLN A 1 205 ? 7.044 -19.971 -11.368 1.00 91.81 205 GLN A O 1
ATOM 1600 N N . GLN A 1 206 ? 9.179 -20.256 -10.806 1.00 85.75 206 GLN A N 1
ATOM 1601 C CA . GLN A 1 206 ? 9.156 -19.236 -9.752 1.00 85.75 206 GLN A CA 1
ATOM 1602 C C . GLN A 1 206 ? 9.337 -17.814 -10.296 1.00 85.75 206 GLN A C 1
ATOM 1604 O O . GLN A 1 206 ? 8.873 -16.867 -9.650 1.00 85.75 206 GLN A O 1
ATOM 1609 N N . HIS A 1 207 ? 9.925 -17.660 -11.486 1.00 84.44 207 HIS A N 1
ATOM 1610 C CA . HIS A 1 207 ? 10.175 -16.359 -12.100 1.00 84.44 207 HIS A CA 1
ATOM 1611 C C . HIS A 1 207 ? 8.885 -15.665 -12.527 1.00 84.44 207 HIS A C 1
ATOM 1613 O O . HIS A 1 207 ? 8.001 -16.253 -13.149 1.00 84.44 207 HIS A O 1
ATOM 1619 N N . SER A 1 208 ? 8.773 -14.372 -12.221 1.00 84.69 208 SER A N 1
ATOM 1620 C CA . SER A 1 208 ? 7.560 -13.602 -12.518 1.00 84.69 208 SER A CA 1
ATOM 1621 C C . SER A 1 208 ? 7.246 -13.511 -14.012 1.00 84.69 208 SER A C 1
ATOM 1623 O O . SER A 1 208 ? 6.073 -13.476 -14.356 1.00 84.69 208 SER A O 1
ATOM 1625 N N . TRP A 1 209 ? 8.275 -13.480 -14.863 1.00 87.88 209 TRP A N 1
ATOM 1626 C CA . TRP A 1 209 ? 8.174 -13.427 -16.327 1.00 87.88 209 TRP A CA 1
ATOM 1627 C C . TRP A 1 209 ? 7.967 -14.804 -16.981 1.00 87.88 209 TRP A C 1
ATOM 1629 O O . TRP A 1 209 ? 7.786 -14.877 -18.187 1.00 87.88 209 TRP A O 1
ATOM 1639 N N . ILE A 1 210 ? 7.968 -15.887 -16.194 1.00 91.00 210 ILE A N 1
ATOM 1640 C CA . ILE A 1 210 ? 7.469 -17.207 -16.619 1.00 91.00 210 ILE A CA 1
ATOM 1641 C C . ILE A 1 210 ? 6.008 -17.352 -16.203 1.00 91.00 210 ILE A C 1
ATOM 1643 O O . ILE A 1 210 ? 5.172 -17.764 -16.995 1.00 91.00 210 ILE A O 1
ATOM 1647 N N . LYS A 1 211 ? 5.665 -16.938 -14.977 1.00 86.75 211 LYS A N 1
ATOM 1648 C CA . LYS A 1 211 ? 4.283 -16.991 -14.464 1.00 86.75 211 LYS A CA 1
ATOM 1649 C C . LYS A 1 211 ? 3.308 -16.081 -15.208 1.00 86.75 211 LYS A C 1
ATOM 1651 O O . LYS A 1 211 ? 2.101 -16.215 -15.028 1.00 86.75 211 LYS A O 1
ATOM 1656 N N . LYS A 1 212 ? 3.818 -15.073 -15.911 1.00 87.69 212 LYS A N 1
ATOM 1657 C CA . LYS A 1 212 ? 3.023 -14.005 -16.511 1.00 87.69 212 LYS A CA 1
ATOM 1658 C C . LYS A 1 212 ? 3.557 -13.697 -17.902 1.00 87.69 212 LYS A C 1
ATOM 1660 O O . LYS A 1 212 ? 4.777 -13.684 -18.056 1.00 87.69 212 LYS A O 1
ATOM 1665 N N . PRO A 1 213 ? 2.685 -13.355 -18.863 1.00 90.75 213 PRO A N 1
ATOM 1666 C CA . PRO A 1 213 ? 3.084 -13.079 -20.239 1.00 90.75 213 PRO A CA 1
ATOM 1667 C C . PRO A 1 213 ? 3.701 -11.681 -20.396 1.00 90.75 213 PRO A C 1
ATOM 1669 O O . PRO A 1 213 ? 3.546 -11.050 -21.432 1.00 90.75 213 PRO A O 1
ATOM 1672 N N . TYR A 1 214 ? 4.339 -11.140 -19.354 1.00 91.44 214 TYR A N 1
ATOM 1673 C CA . TYR A 1 214 ? 4.931 -9.808 -19.372 1.00 91.44 214 TYR A CA 1
ATOM 1674 C C . TYR A 1 214 ? 6.112 -9.680 -18.414 1.00 91.44 214 TYR A C 1
ATOM 1676 O O . TYR A 1 214 ? 6.191 -10.345 -17.374 1.00 91.44 214 TYR A O 1
ATOM 1684 N N . VAL A 1 215 ? 7.006 -8.748 -18.736 1.00 90.00 215 VAL A N 1
ATOM 1685 C CA . VAL A 1 215 ? 8.127 -8.341 -17.896 1.00 90.00 215 VAL A CA 1
ATOM 1686 C C . VAL A 1 215 ? 7.898 -6.943 -17.345 1.00 90.00 215 VAL A C 1
ATOM 1688 O O . VAL A 1 215 ? 7.410 -6.028 -18.006 1.00 90.00 215 VAL A O 1
ATOM 1691 N N . LYS A 1 216 ? 8.223 -6.811 -16.063 1.00 85.19 216 LYS A N 1
ATOM 1692 C CA . LYS A 1 216 ? 7.999 -5.600 -15.294 1.00 85.19 216 LYS A CA 1
ATOM 1693 C C . LYS A 1 216 ? 9.125 -4.577 -15.532 1.00 85.19 216 LYS A C 1
ATOM 1695 O O . LYS A 1 216 ? 10.286 -4.972 -15.427 1.00 85.19 216 LYS A O 1
ATOM 1700 N N . PRO A 1 217 ? 8.805 -3.284 -15.708 1.00 84.75 217 PRO A N 1
ATOM 1701 C CA . PRO A 1 217 ? 9.764 -2.185 -15.860 1.00 84.75 217 PRO A CA 1
ATOM 1702 C C . PRO A 1 217 ? 11.006 -2.170 -14.944 1.00 84.75 217 PRO A C 1
ATOM 1704 O O . PRO A 1 217 ? 12.079 -1.863 -15.440 1.00 84.75 217 PRO A O 1
ATOM 1707 N N . HIS A 1 218 ? 10.949 -2.558 -13.657 1.00 76.50 218 HIS A N 1
ATOM 1708 C CA . HIS A 1 218 ? 12.145 -2.534 -12.768 1.00 76.50 218 HIS A CA 1
ATOM 1709 C C . HIS A 1 218 ? 13.271 -3.441 -13.263 1.00 76.50 218 HIS A C 1
ATOM 1711 O O . HIS A 1 218 ? 14.413 -3.280 -12.858 1.00 76.50 218 HIS A O 1
ATOM 1717 N N . ARG A 1 219 ? 12.954 -4.437 -14.096 1.00 81.06 219 ARG A N 1
ATOM 1718 C CA . ARG A 1 219 ? 13.966 -5.309 -14.706 1.00 81.06 219 ARG A CA 1
ATOM 1719 C C . ARG A 1 219 ? 14.526 -4.751 -16.006 1.00 81.06 219 ARG A C 1
ATOM 1721 O O . ARG A 1 219 ? 15.482 -5.302 -16.531 1.00 81.06 219 ARG A O 1
ATOM 1728 N N . LEU A 1 220 ? 13.895 -3.706 -16.526 1.00 87.62 220 LEU A N 1
ATOM 1729 C CA . LEU A 1 220 ? 14.200 -3.067 -17.797 1.00 87.62 220 LEU A CA 1
ATOM 1730 C C . LEU A 1 220 ? 14.926 -1.733 -17.616 1.00 87.62 220 LEU A C 1
ATOM 1732 O O . LEU A 1 220 ? 15.370 -1.165 -18.601 1.00 87.62 220 LEU A O 1
ATOM 1736 N N . HIS A 1 221 ? 15.022 -1.237 -16.384 1.00 81.38 221 HIS A N 1
ATOM 1737 C CA . HIS A 1 221 ? 15.589 0.060 -16.034 1.00 81.38 221 HIS A CA 1
ATOM 1738 C C . HIS A 1 221 ? 16.445 -0.111 -14.779 1.00 81.38 221 HIS A C 1
ATOM 1740 O O . HIS A 1 221 ? 15.922 -0.185 -13.663 1.00 81.38 221 HIS A O 1
ATOM 1746 N N . LEU A 1 222 ? 17.753 -0.254 -14.970 1.00 73.69 222 LEU A N 1
ATOM 1747 C CA . LEU A 1 222 ? 18.718 -0.480 -13.899 1.00 73.69 222 LEU A CA 1
ATOM 1748 C C . LEU A 1 222 ? 19.591 0.761 -13.742 1.00 73.69 222 LEU A C 1
ATOM 1750 O O . LEU A 1 222 ? 20.376 1.074 -14.629 1.00 73.69 222 LEU A O 1
ATOM 1754 N N . VAL A 1 223 ? 19.485 1.445 -12.606 1.00 64.81 223 VAL A N 1
ATOM 1755 C CA . VAL A 1 223 ? 20.347 2.587 -12.271 1.00 64.81 223 VAL A CA 1
ATOM 1756 C C . VAL A 1 223 ? 21.376 2.130 -11.220 1.00 64.81 223 VAL A C 1
ATOM 1758 O O . VAL A 1 223 ? 20.956 1.548 -10.215 1.00 64.81 223 VAL A O 1
ATOM 1761 N N . PRO A 1 224 ? 22.695 2.343 -11.417 1.00 43.06 224 PRO A N 1
ATOM 1762 C CA . PRO A 1 224 ? 23.754 1.764 -10.573 1.00 43.06 224 PRO A CA 1
ATOM 1763 C C . PRO A 1 224 ? 23.736 2.177 -9.091 1.00 43.06 224 PRO A C 1
ATOM 1765 O O . PRO A 1 224 ? 24.279 1.461 -8.250 1.00 43.06 224 PRO A O 1
ATOM 1768 N N . ASP A 1 225 ? 23.094 3.295 -8.751 1.00 39.62 225 ASP A N 1
ATOM 1769 C CA . ASP A 1 225 ? 23.389 4.014 -7.504 1.00 39.62 225 ASP A CA 1
ATOM 1770 C C . ASP A 1 225 ? 22.477 3.653 -6.321 1.00 39.62 225 ASP A C 1
ATOM 1772 O O . ASP A 1 225 ? 22.563 4.266 -5.260 1.00 39.62 225 ASP A O 1
ATOM 1776 N N . GLY A 1 226 ? 21.563 2.688 -6.465 1.00 37.28 226 GLY A N 1
ATOM 1777 C CA . GLY A 1 226 ? 20.613 2.317 -5.402 1.00 37.28 226 GLY A CA 1
ATOM 1778 C C . GLY A 1 226 ? 19.575 3.398 -5.046 1.00 37.28 226 GLY A C 1
ATOM 1779 O O . GLY A 1 226 ? 18.569 3.077 -4.422 1.00 37.28 226 GLY A O 1
ATOM 1780 N N . GLU A 1 227 ? 19.761 4.643 -5.495 1.00 32.34 227 GLU A N 1
ATOM 1781 C CA . GLU A 1 227 ? 18.811 5.756 -5.368 1.00 32.34 227 GLU A CA 1
ATOM 1782 C C . GLU A 1 227 ? 17.859 5.876 -6.576 1.00 32.34 227 GLU A C 1
ATOM 1784 O O . GLU A 1 227 ? 16.861 6.577 -6.491 1.00 32.34 227 GLU A O 1
ATOM 1789 N N . GLY A 1 228 ? 18.109 5.172 -7.687 1.00 32.72 228 GLY A N 1
ATOM 1790 C CA . GLY A 1 228 ? 17.343 5.294 -8.942 1.00 32.72 228 GLY A CA 1
ATOM 1791 C C . GLY A 1 228 ? 16.532 4.061 -9.356 1.00 32.72 228 GLY A C 1
ATOM 1792 O O . GLY A 1 228 ? 16.106 3.966 -10.504 1.00 32.72 228 GLY A O 1
ATOM 1793 N N . GLY A 1 229 ? 16.338 3.080 -8.470 1.00 37.84 229 GLY A N 1
ATOM 1794 C CA . GLY A 1 229 ? 15.524 1.907 -8.795 1.00 37.84 229 GLY A CA 1
ATOM 1795 C C . GLY A 1 229 ? 14.071 2.304 -9.072 1.00 37.84 229 GLY A C 1
ATOM 1796 O O . GLY A 1 229 ? 13.468 3.018 -8.275 1.00 37.84 229 GLY A O 1
ATOM 1797 N N . MET A 1 230 ? 13.488 1.838 -10.182 1.00 41.72 230 MET A N 1
ATOM 1798 C CA . MET A 1 230 ? 12.041 1.961 -10.381 1.00 41.72 230 MET A CA 1
ATOM 1799 C C . MET A 1 230 ? 11.305 1.207 -9.267 1.00 41.72 230 MET A C 1
ATOM 1801 O O . MET A 1 230 ? 11.335 -0.028 -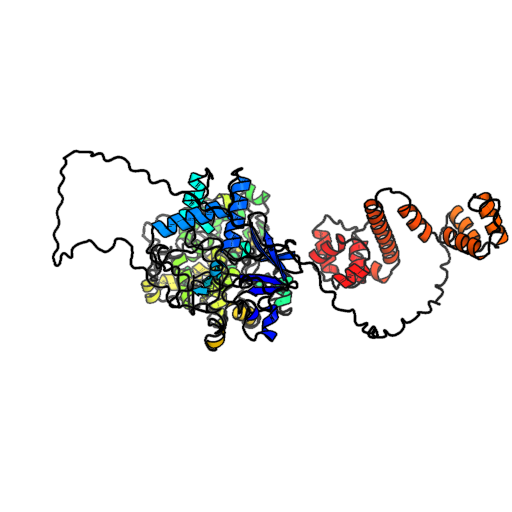9.212 1.00 41.72 230 MET A O 1
ATOM 1805 N N . GLU A 1 231 ? 10.626 1.937 -8.384 1.00 38.69 231 GLU A N 1
ATOM 1806 C CA . GLU A 1 231 ? 9.770 1.349 -7.359 1.00 38.69 231 GLU A CA 1
ATOM 1807 C C . GLU A 1 231 ? 8.433 0.937 -7.985 1.00 38.69 231 GLU A C 1
ATOM 1809 O O . GLU A 1 231 ? 7.726 1.726 -8.610 1.00 38.69 231 GLU A O 1
ATOM 1814 N N . PHE A 1 232 ? 8.063 -0.334 -7.819 1.00 37.38 232 PHE A N 1
ATOM 1815 C CA . PHE A 1 232 ? 6.743 -0.807 -8.228 1.00 37.38 232 PHE A CA 1
ATOM 1816 C C . PHE A 1 232 ? 5.706 -0.390 -7.202 1.00 37.38 232 PHE A C 1
ATOM 1818 O O . PHE A 1 232 ? 5.877 -0.691 -6.021 1.00 37.38 232 PHE A O 1
ATOM 1825 N N . GLY A 1 233 ? 4.529 0.022 -7.679 1.00 40.56 233 GLY A N 1
ATOM 1826 C CA . GLY A 1 233 ? 3.265 -0.020 -6.927 1.00 40.56 233 GLY A CA 1
ATOM 1827 C C . GLY A 1 233 ? 2.800 -1.428 -6.511 1.00 40.56 233 GLY A C 1
ATOM 1828 O O . GLY A 1 233 ? 1.611 -1.710 -6.429 1.00 40.56 233 GLY A O 1
ATOM 1829 N N . ALA A 1 234 ? 3.726 -2.366 -6.299 1.00 27.67 234 ALA A N 1
ATOM 1830 C CA . ALA A 1 234 ? 3.461 -3.718 -5.821 1.00 27.67 234 ALA A CA 1
ATOM 1831 C C . ALA A 1 234 ? 4.450 -4.199 -4.745 1.00 27.67 234 ALA A C 1
ATOM 1833 O O . ALA A 1 234 ? 4.270 -5.303 -4.232 1.00 27.67 234 ALA A O 1
ATOM 1834 N N . GLN A 1 235 ? 5.470 -3.415 -4.384 1.00 26.92 235 GLN A N 1
ATOM 1835 C CA . GLN A 1 235 ? 6.156 -3.600 -3.110 1.00 26.92 235 GLN A CA 1
ATOM 1836 C C . GLN A 1 235 ? 5.764 -2.433 -2.227 1.00 26.92 235 GLN A C 1
ATOM 1838 O O . GLN A 1 235 ? 5.975 -1.280 -2.577 1.00 26.92 235 GLN A O 1
ATOM 1843 N N . ALA A 1 236 ? 5.096 -2.760 -1.128 1.00 29.48 236 ALA A N 1
ATOM 1844 C CA . ALA A 1 236 ? 4.695 -1.810 -0.120 1.00 29.48 236 ALA A CA 1
ATOM 1845 C C . ALA A 1 236 ? 5.893 -0.932 0.270 1.00 29.48 236 ALA A C 1
ATOM 1847 O O . ALA A 1 236 ? 6.750 -1.369 1.034 1.00 29.48 236 ALA A O 1
ATOM 1848 N N . VAL A 1 237 ? 5.918 0.320 -0.196 1.00 27.48 237 VAL A N 1
ATOM 1849 C CA . VAL A 1 237 ? 6.397 1.403 0.663 1.00 27.48 237 VAL A CA 1
ATOM 1850 C C . VAL A 1 237 ? 5.502 1.289 1.883 1.00 27.48 237 VAL A C 1
ATOM 1852 O O . VAL A 1 237 ? 4.292 1.467 1.742 1.00 27.48 237 VAL A O 1
ATOM 1855 N N . ASP A 1 238 ? 6.073 0.815 2.990 1.00 30.55 238 ASP A N 1
ATOM 1856 C CA . ASP A 1 238 ? 5.396 0.334 4.196 1.00 30.55 238 ASP A CA 1
ATOM 1857 C C . ASP A 1 238 ? 4.063 1.073 4.422 1.00 30.55 238 ASP A C 1
ATOM 1859 O O . ASP A 1 238 ? 4.005 2.203 4.902 1.00 30.55 238 ASP A O 1
ATOM 1863 N N . THR A 1 239 ? 3.000 0.436 3.928 1.00 31.75 239 THR A N 1
ATOM 1864 C CA . THR A 1 239 ? 1.605 0.875 3.807 1.00 31.75 239 THR A CA 1
ATOM 1865 C C . THR A 1 239 ? 1.210 2.066 4.669 1.00 31.75 239 THR A C 1
ATOM 1867 O O . THR A 1 239 ? 0.684 1.805 5.742 1.00 31.75 239 THR A O 1
ATOM 1870 N N . GLY A 1 240 ? 1.427 3.331 4.275 1.00 36.28 240 GLY A N 1
ATOM 1871 C CA . GLY A 1 240 ? 0.883 4.480 5.027 1.00 36.28 240 GLY A CA 1
ATOM 1872 C C . GLY A 1 240 ? 1.098 4.381 6.546 1.00 36.28 240 GLY A C 1
ATOM 1873 O O . GLY A 1 240 ? 0.333 4.933 7.336 1.00 36.28 240 GLY A O 1
ATOM 1874 N N . LYS A 1 241 ? 2.087 3.587 6.981 1.00 35.50 241 LYS A N 1
ATOM 1875 C CA . LYS A 1 241 ? 2.280 3.285 8.379 1.00 35.50 241 LYS A CA 1
ATOM 1876 C C . LYS A 1 241 ? 2.989 4.519 8.814 1.00 35.50 241 LYS A C 1
ATOM 1878 O O . LYS A 1 241 ? 4.170 4.696 8.530 1.00 35.50 241 LYS A O 1
ATOM 1883 N N . VAL A 1 242 ? 2.236 5.384 9.467 1.00 37.41 242 VAL A N 1
ATOM 1884 C CA . VAL A 1 242 ? 2.807 6.351 10.370 1.00 37.41 242 VAL A CA 1
ATOM 1885 C C . VAL A 1 242 ? 3.697 5.526 11.307 1.00 37.41 242 VAL A C 1
ATOM 1887 O O . VAL A 1 242 ? 3.202 4.829 12.196 1.00 37.41 242 VAL A O 1
ATOM 1890 N N . THR A 1 243 ? 4.988 5.445 10.982 1.00 38.06 243 THR A N 1
ATOM 1891 C CA . THR A 1 243 ? 5.956 4.617 11.694 1.00 38.06 243 THR A CA 1
ATOM 1892 C C . THR A 1 243 ? 6.071 5.271 13.060 1.00 38.06 243 THR A C 1
ATOM 1894 O O . THR A 1 243 ? 6.334 6.470 13.154 1.00 38.06 243 THR A O 1
ATOM 1897 N N . ASP A 1 244 ? 5.692 4.541 14.105 1.00 44.59 244 ASP A N 1
ATOM 1898 C CA . ASP A 1 244 ? 5.545 5.076 15.464 1.00 44.59 244 ASP A CA 1
ATOM 1899 C C . ASP A 1 244 ? 4.585 6.269 15.580 1.00 44.59 244 ASP A C 1
ATOM 1901 O O . ASP A 1 244 ? 4.734 7.136 16.442 1.00 44.59 244 ASP A O 1
ATOM 1905 N N . GLY A 1 245 ? 3.584 6.343 14.698 1.00 43.09 245 GLY A N 1
ATOM 1906 C CA . GLY A 1 245 ? 2.570 7.382 14.782 1.00 43.09 245 GLY A CA 1
ATOM 1907 C C . GLY A 1 245 ? 2.983 8.754 14.234 1.00 43.09 245 GLY A C 1
ATOM 1908 O O . GLY A 1 245 ? 2.139 9.643 14.131 1.00 43.09 245 GLY A O 1
ATOM 1909 N N . ARG A 1 246 ? 4.240 8.956 13.822 1.00 44.16 246 ARG A N 1
ATOM 1910 C CA . ARG A 1 246 ? 4.718 10.242 13.282 1.00 44.16 246 ARG A CA 1
ATOM 1911 C C . ARG A 1 246 ? 4.674 10.300 11.757 1.00 44.16 246 ARG A C 1
ATOM 1913 O O . ARG A 1 246 ? 5.275 9.470 11.077 1.00 44.16 246 ARG A O 1
ATOM 1920 N N . ILE A 1 247 ? 3.935 11.272 11.223 1.00 48.28 247 ILE A N 1
ATOM 1921 C CA . ILE A 1 247 ? 3.920 11.571 9.787 1.00 48.28 247 ILE A CA 1
ATOM 1922 C C . ILE A 1 247 ? 5.357 11.913 9.411 1.00 48.28 247 ILE A C 1
ATOM 1924 O O . ILE A 1 247 ? 5.971 12.766 10.060 1.00 48.28 247 ILE A O 1
ATOM 1928 N N . GLN A 1 248 ? 5.923 11.221 8.419 1.00 52.72 248 GLN A N 1
ATOM 1929 C CA . GLN A 1 248 ? 7.327 11.440 8.093 1.00 52.72 248 GLN A CA 1
ATOM 1930 C C . GLN A 1 248 ? 7.539 12.919 7.717 1.00 52.72 248 GLN A C 1
ATOM 1932 O O . GLN A 1 248 ? 6.717 13.481 6.989 1.00 52.72 248 GLN A O 1
ATOM 1937 N N . PRO A 1 249 ? 8.638 13.569 8.144 1.00 50.28 249 PRO A N 1
ATOM 1938 C CA . PRO A 1 249 ? 8.921 14.967 7.794 1.00 50.28 249 PRO A CA 1
ATOM 1939 C C . PRO A 1 249 ? 8.896 15.228 6.279 1.00 50.28 249 PRO A C 1
ATOM 1941 O O . PRO A 1 249 ? 8.545 16.307 5.803 1.00 50.28 249 PRO A O 1
ATOM 1944 N N . SER A 1 250 ? 9.207 14.198 5.493 1.00 48.72 250 SER A N 1
ATOM 1945 C CA . SER A 1 250 ? 9.082 14.195 4.041 1.00 48.72 250 SER A CA 1
ATOM 1946 C C . SER A 1 250 ? 7.622 14.361 3.569 1.00 48.72 250 SER A C 1
ATOM 1948 O O . SER A 1 250 ? 7.382 15.121 2.624 1.00 48.72 250 SER A O 1
ATOM 1950 N N . GLN A 1 251 ? 6.652 13.709 4.209 1.00 48.34 251 GLN A N 1
ATOM 1951 C CA . GLN A 1 251 ? 5.218 13.869 3.944 1.00 48.34 251 GLN A CA 1
ATOM 1952 C C . GLN A 1 251 ? 4.723 15.242 4.428 1.00 48.34 251 GLN A C 1
ATOM 1954 O O . GLN A 1 251 ? 4.081 15.955 3.659 1.00 48.34 251 GLN A O 1
ATOM 1959 N N . ALA A 1 252 ? 5.141 15.659 5.628 1.00 47.94 252 ALA A N 1
ATOM 1960 C CA . ALA A 1 252 ? 4.839 16.954 6.248 1.00 47.94 252 ALA A CA 1
ATOM 1961 C C . ALA A 1 252 ? 5.154 18.163 5.358 1.00 47.94 252 ALA A C 1
ATOM 1963 O O . ALA A 1 252 ? 4.317 19.038 5.123 1.00 47.94 252 ALA A O 1
ATOM 1964 N N . ALA A 1 253 ? 6.372 18.184 4.809 1.00 50.12 253 ALA A N 1
ATOM 1965 C CA . ALA A 1 253 ? 6.850 19.249 3.934 1.00 50.12 253 ALA A CA 1
ATOM 1966 C C . ALA A 1 253 ? 6.002 19.384 2.661 1.00 50.12 253 ALA A C 1
ATOM 1968 O O . ALA A 1 253 ? 5.967 20.431 2.023 1.00 50.12 253 ALA A O 1
ATOM 1969 N N . LYS A 1 254 ? 5.303 18.317 2.277 1.00 46.75 254 LYS A N 1
ATOM 1970 C CA . LYS A 1 254 ? 4.608 18.224 0.997 1.00 46.75 254 LYS A CA 1
ATOM 1971 C C . LYS A 1 254 ? 3.088 18.382 1.127 1.00 46.75 254 LYS A C 1
ATOM 1973 O O . LYS A 1 254 ? 2.393 18.392 0.114 1.00 46.75 254 LYS A O 1
ATOM 1978 N N . TRP A 1 255 ? 2.622 18.633 2.352 1.00 45.31 255 TRP A N 1
ATOM 1979 C CA . TRP A 1 255 ? 1.349 19.284 2.685 1.00 45.31 255 TRP A CA 1
ATOM 1980 C C . TRP A 1 255 ? 1.519 20.792 2.950 1.00 45.31 255 TRP A C 1
ATOM 1982 O O . TRP A 1 255 ? 0.670 21.433 3.564 1.00 45.31 255 TRP A O 1
ATOM 1992 N N . GLY A 1 256 ? 2.638 21.380 2.506 1.00 48.16 256 GLY A N 1
ATOM 1993 C CA . GLY A 1 256 ? 2.889 22.817 2.628 1.00 48.16 256 GLY A CA 1
ATOM 1994 C C . GLY A 1 256 ? 3.072 23.288 4.071 1.00 48.16 256 GLY A C 1
ATOM 1995 O O . GLY A 1 256 ? 2.690 24.408 4.396 1.00 48.16 256 GLY A O 1
ATOM 1996 N N . GLY A 1 257 ? 3.585 22.425 4.957 1.00 48.78 257 GLY A N 1
ATOM 1997 C CA . GLY A 1 257 ? 3.769 22.747 6.377 1.00 48.78 257 GLY A CA 1
ATOM 1998 C C . GLY A 1 257 ? 2.473 22.769 7.195 1.00 48.78 257 GLY A C 1
ATOM 1999 O O . GLY A 1 257 ? 2.528 22.947 8.408 1.00 48.78 257 GLY A O 1
ATOM 2000 N N . ARG A 1 258 ? 1.316 22.524 6.566 1.00 45.19 258 ARG A N 1
ATOM 2001 C CA . ARG A 1 258 ? 0.036 22.292 7.244 1.00 45.19 258 ARG A CA 1
ATOM 2002 C C . ARG A 1 258 ? -0.001 20.840 7.700 1.00 45.19 258 ARG A C 1
ATOM 2004 O O . ARG A 1 258 ? -0.644 19.990 7.094 1.00 45.19 258 ARG A O 1
ATOM 2011 N N . MET A 1 259 ? 0.801 20.535 8.712 1.00 47.50 259 MET A N 1
ATOM 2012 C CA . MET A 1 259 ? 0.702 19.254 9.393 1.00 47.50 259 MET A CA 1
ATOM 2013 C C . MET A 1 259 ? -0.608 19.268 10.177 1.00 47.50 259 MET A C 1
ATOM 2015 O O . MET A 1 259 ? -0.736 20.101 11.076 1.00 47.50 259 MET A O 1
ATOM 2019 N N . PRO A 1 260 ? -1.569 18.381 9.877 1.00 49.00 260 PRO A N 1
ATOM 2020 C CA . PRO A 1 260 ? -2.608 18.124 10.848 1.00 49.00 260 PRO A CA 1
ATOM 2021 C C . PRO A 1 260 ? -1.927 17.593 12.100 1.00 49.00 260 PRO A C 1
ATOM 2023 O O . PRO A 1 260 ? -0.857 16.971 12.034 1.00 49.00 260 PRO A O 1
ATOM 20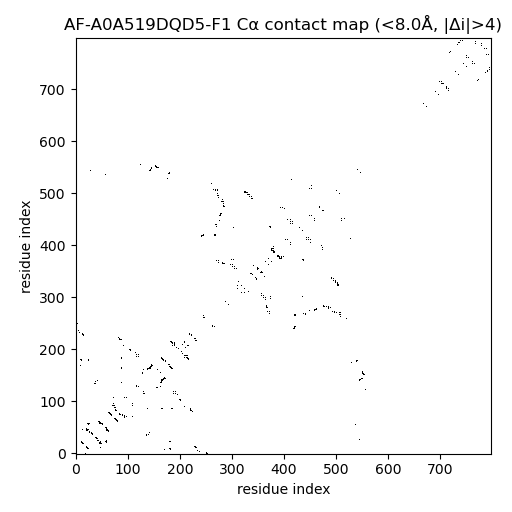26 N N . ASP A 1 261 ? -2.529 17.850 13.248 1.00 54.25 261 ASP A N 1
ATOM 2027 C CA . ASP A 1 261 ? -2.017 17.316 14.490 1.00 54.25 261 ASP A CA 1
ATOM 2028 C C . ASP A 1 261 ? -1.923 15.790 14.385 1.00 54.25 261 ASP A C 1
ATOM 2030 O O . ASP A 1 261 ? -2.928 15.082 14.385 1.00 54.25 261 ASP A O 1
ATOM 2034 N N . SER A 1 262 ? -0.698 15.267 14.269 1.00 49.06 262 SER A N 1
ATOM 2035 C CA . SER A 1 262 ? -0.478 13.826 14.132 1.00 49.06 262 SER A CA 1
ATOM 2036 C C . SER A 1 262 ? -1.071 13.040 15.308 1.00 49.06 262 SER A C 1
ATOM 2038 O O . SER A 1 262 ? -1.366 11.856 15.147 1.00 49.06 262 SER A O 1
ATOM 2040 N N . ARG A 1 263 ? -1.349 13.692 16.453 1.00 56.97 263 ARG A N 1
ATOM 2041 C CA . ARG A 1 263 ? -2.106 13.101 17.566 1.00 56.97 263 ARG A CA 1
ATOM 2042 C C . ARG A 1 263 ? -3.487 12.606 17.135 1.00 56.97 263 ARG A C 1
ATOM 2044 O O . ARG A 1 263 ? -3.931 11.604 17.688 1.00 56.97 263 ARG A O 1
ATOM 2051 N N . ALA A 1 264 ? -4.134 13.205 16.134 1.00 57.34 264 ALA A N 1
ATOM 2052 C CA . ALA A 1 264 ? -5.425 12.743 15.614 1.00 57.34 264 ALA A CA 1
ATOM 2053 C C . ALA A 1 264 ? -5.364 11.322 15.009 1.00 57.34 264 ALA A C 1
ATOM 2055 O O . ALA A 1 264 ? -6.369 10.617 14.986 1.00 57.34 264 ALA A O 1
ATOM 2056 N N . PHE A 1 265 ? -4.176 10.864 14.586 1.00 56.09 265 PHE A N 1
ATOM 2057 C CA . PHE A 1 265 ? -3.968 9.587 13.881 1.00 56.09 265 PHE A CA 1
ATOM 2058 C C . PHE A 1 265 ? -3.115 8.565 14.659 1.00 56.09 265 PHE A C 1
ATOM 2060 O O . PHE A 1 265 ? -2.800 7.477 14.157 1.00 56.09 265 PHE A O 1
ATOM 2067 N N . GLN A 1 266 ? -2.719 8.907 15.888 1.00 58.94 266 GLN A N 1
ATOM 2068 C CA . GLN A 1 266 ? -1.889 8.085 16.774 1.00 58.94 266 GLN A CA 1
ATOM 2069 C C . GLN A 1 266 ? -2.715 7.364 17.834 1.00 58.94 266 GLN A C 1
ATOM 2071 O O . GLN A 1 266 ? -3.686 7.913 18.336 1.00 58.94 266 GLN A O 1
ATOM 2076 N N . ASN A 1 267 ? -2.267 6.182 18.270 1.00 63.66 267 ASN A N 1
ATOM 2077 C CA . ASN A 1 267 ? -2.824 5.468 19.432 1.00 63.66 267 ASN A CA 1
ATOM 2078 C C . ASN A 1 267 ? -4.333 5.158 19.339 1.00 63.66 267 ASN A C 1
ATOM 2080 O O . ASN A 1 267 ? -5.005 5.059 20.364 1.00 63.66 267 ASN A O 1
ATOM 2084 N N . ILE A 1 268 ? -4.860 4.977 18.124 1.00 65.06 268 ILE A N 1
ATOM 2085 C CA . ILE A 1 268 ? -6.260 4.599 17.908 1.00 65.06 268 ILE A CA 1
ATOM 2086 C C . ILE A 1 268 ? -6.439 3.136 18.314 1.00 65.06 268 ILE A C 1
ATOM 2088 O O . ILE A 1 268 ? -6.060 2.213 17.591 1.00 65.06 268 ILE A O 1
ATOM 2092 N N . SER A 1 269 ? -6.999 2.934 19.500 1.00 74.38 269 SER A N 1
ATOM 2093 C CA . SER A 1 269 ? -7.385 1.622 20.010 1.00 74.38 269 SER A CA 1
ATOM 2094 C C . SER A 1 269 ? -8.895 1.445 19.898 1.00 74.38 269 SER A C 1
ATOM 2096 O O . SER A 1 269 ? -9.641 2.422 19.919 1.00 74.38 269 SER A O 1
ATOM 2098 N N . SER A 1 270 ? -9.360 0.197 19.816 1.00 74.50 270 SER A N 1
ATOM 2099 C CA . SER A 1 270 ? -10.796 -0.105 19.838 1.00 74.50 270 SER A CA 1
ATOM 2100 C C . SER A 1 270 ? -11.464 0.407 21.121 1.00 74.50 270 SER A C 1
ATOM 2102 O O . SER A 1 270 ? -12.600 0.867 21.067 1.00 74.50 270 SER A O 1
ATOM 2104 N N . TRP A 1 271 ? -10.747 0.404 22.250 1.00 83.06 271 TRP A N 1
ATOM 2105 C CA . TRP A 1 271 ? -11.209 0.981 23.519 1.00 83.06 271 TRP A CA 1
ATOM 2106 C C . TRP A 1 271 ? -11.379 2.498 23.432 1.00 83.06 271 TRP A C 1
ATOM 2108 O O . TRP A 1 271 ? -12.392 3.040 23.867 1.00 83.06 271 TRP A O 1
ATOM 2118 N N . GLY A 1 272 ? -10.401 3.170 22.822 1.00 80.31 272 GLY A N 1
ATOM 2119 C CA . GLY A 1 272 ? -10.328 4.625 22.749 1.00 80.31 272 GLY A CA 1
ATOM 2120 C C . GLY A 1 272 ? -11.360 5.275 21.832 1.00 80.31 272 GLY A C 1
ATOM 2121 O O . GLY A 1 272 ? -11.476 6.492 21.885 1.00 80.31 272 GLY A O 1
ATOM 2122 N N . ILE A 1 273 ? -12.103 4.504 21.027 1.00 82.25 273 ILE A N 1
ATOM 2123 C CA . ILE A 1 273 ? -13.099 5.029 20.074 1.00 82.25 273 ILE A CA 1
ATOM 2124 C C . ILE A 1 273 ? -14.508 4.464 20.257 1.00 82.25 273 ILE A C 1
ATOM 2126 O O . ILE A 1 273 ? -15.440 4.947 19.625 1.00 82.25 273 ILE A O 1
ATOM 2130 N N . ALA A 1 274 ? -14.690 3.420 21.070 1.00 84.69 274 ALA A N 1
ATOM 2131 C CA . ALA A 1 274 ? -15.957 2.693 21.107 1.00 84.69 274 ALA A CA 1
ATOM 2132 C C . ALA A 1 274 ? -17.148 3.548 21.572 1.00 84.69 274 ALA A C 1
ATOM 2134 O O . ALA A 1 274 ? -18.287 3.225 21.265 1.00 84.69 274 ALA A O 1
ATOM 2135 N N . HIS A 1 275 ? -16.899 4.655 22.269 1.00 87.75 275 HIS A N 1
ATOM 2136 C CA . HIS A 1 275 ? -17.916 5.630 22.664 1.00 87.75 275 HIS A CA 1
ATOM 2137 C C . HIS A 1 275 ? -18.569 6.363 21.486 1.00 87.75 275 HIS A C 1
ATOM 2139 O O . HIS A 1 275 ? -19.691 6.855 21.624 1.00 87.75 275 HIS A O 1
ATOM 2145 N N . HIS A 1 276 ? -17.918 6.366 20.321 1.00 89.25 276 HIS A N 1
ATOM 2146 C CA . HIS A 1 276 ? -18.470 6.918 19.087 1.00 89.25 276 HIS A CA 1
ATOM 2147 C C . HIS A 1 276 ? -19.388 5.955 18.349 1.00 89.25 276 HIS A C 1
ATOM 2149 O O . HIS A 1 276 ? -19.990 6.355 17.360 1.00 89.25 276 HIS A O 1
ATOM 2155 N N . TYR A 1 277 ? -19.541 4.707 18.807 1.00 91.44 277 TYR A N 1
ATOM 2156 C CA . TYR A 1 277 ? -20.479 3.805 18.154 1.00 91.44 277 TYR A CA 1
ATOM 2157 C C . TYR A 1 277 ? -21.933 4.317 18.278 1.00 91.44 277 TYR A C 1
ATOM 2159 O O . TYR A 1 277 ? -22.339 4.810 19.344 1.00 91.44 277 TYR A O 1
ATOM 2167 N N . PRO A 1 278 ? -22.736 4.161 17.210 1.00 93.50 278 PRO A N 1
ATOM 2168 C CA . PRO A 1 278 ? -24.174 4.406 17.228 1.00 93.50 278 PRO A CA 1
ATOM 2169 C C . PRO A 1 278 ? -24.897 3.502 18.231 1.00 93.50 278 PRO A C 1
ATOM 2171 O O . PRO A 1 278 ? -24.449 2.383 18.509 1.00 93.50 278 PRO A O 1
ATOM 2174 N N . ASN A 1 279 ? -26.062 3.935 18.724 1.00 95.62 279 ASN A N 1
ATOM 2175 C CA . ASN A 1 279 ? -26.866 3.169 19.692 1.00 95.62 279 ASN A CA 1
ATOM 2176 C C . ASN A 1 279 ? -27.222 1.752 19.213 1.00 95.62 279 ASN A C 1
ATOM 2178 O O . ASN A 1 279 ? -27.360 0.836 20.025 1.00 95.62 279 ASN A O 1
ATOM 2182 N N . THR A 1 280 ? -27.297 1.528 17.900 1.00 95.62 280 THR A N 1
ATOM 2183 C CA . THR A 1 280 ? -27.560 0.207 17.309 1.00 95.62 280 THR A CA 1
ATOM 2184 C C . THR A 1 280 ? -26.523 -0.848 17.697 1.00 95.62 280 THR A C 1
ATOM 2186 O O . THR A 1 280 ? -26.863 -2.025 17.807 1.00 95.62 280 THR A O 1
ATOM 2189 N N . TYR A 1 281 ? -25.275 -0.461 17.995 1.00 95.56 281 TYR A N 1
ATOM 2190 C CA . TYR A 1 281 ? -24.248 -1.389 18.492 1.00 95.56 281 TYR A CA 1
ATOM 2191 C C . TYR A 1 281 ? -24.509 -1.878 19.921 1.00 95.56 281 TYR A C 1
ATOM 2193 O O . TYR A 1 281 ? -23.875 -2.833 20.374 1.00 95.56 281 TYR A O 1
ATOM 2201 N N . TYR A 1 282 ? -25.436 -1.244 20.631 1.00 96.44 282 TYR A N 1
ATOM 2202 C CA . TYR A 1 282 ? -25.787 -1.540 22.017 1.00 96.44 282 TYR A CA 1
ATOM 2203 C C . TYR A 1 282 ? -27.144 -2.244 22.133 1.00 96.44 282 TYR A C 1
ATOM 2205 O O . TYR A 1 282 ? -27.634 -2.474 23.237 1.00 96.44 282 TYR A O 1
ATOM 2213 N N . ILE A 1 283 ? -27.718 -2.659 21.000 1.00 96.12 283 ILE A N 1
ATOM 2214 C CA . ILE A 1 283 ? -28.870 -3.559 20.933 1.00 96.12 283 ILE A CA 1
ATOM 2215 C C . ILE A 1 283 ? -28.348 -5.008 20.948 1.00 96.12 283 ILE A C 1
ATOM 2217 O O . ILE A 1 283 ? -27.427 -5.335 20.191 1.00 96.12 283 ILE A O 1
ATOM 2221 N N . PRO A 1 284 ? -28.886 -5.901 21.799 1.00 95.44 284 PRO A N 1
ATOM 2222 C CA . PRO A 1 284 ? -28.394 -7.269 21.887 1.00 95.44 284 PRO A CA 1
ATOM 2223 C C . PRO A 1 284 ? -28.706 -8.039 20.602 1.00 95.44 284 PRO A C 1
ATOM 2225 O O . PRO A 1 284 ? -29.702 -7.793 19.926 1.00 95.44 284 PRO A O 1
ATOM 2228 N N . GLN A 1 285 ? -27.860 -8.999 20.248 1.00 93.31 285 GLN A N 1
ATOM 2229 C CA . GLN A 1 285 ? -28.079 -9.830 19.067 1.00 93.31 285 GLN A CA 1
ATOM 2230 C C . GLN A 1 285 ? -29.218 -10.827 19.285 1.00 93.31 285 GLN A C 1
ATOM 2232 O O . GLN A 1 285 ? -29.456 -11.295 20.398 1.00 93.31 285 GLN A O 1
ATOM 2237 N N . ARG A 1 286 ? -29.944 -11.158 18.210 1.00 87.75 286 ARG A N 1
ATOM 2238 C CA . ARG A 1 286 ? -31.179 -11.957 18.298 1.00 87.75 286 ARG A CA 1
ATOM 2239 C C . ARG A 1 286 ? -30.951 -13.374 18.820 1.00 87.75 286 ARG A C 1
ATOM 2241 O O . ARG A 1 286 ? -31.785 -13.896 19.553 1.00 87.75 286 ARG A O 1
ATOM 2248 N N . ASP A 1 287 ? -29.816 -13.976 18.473 1.00 81.38 287 ASP A N 1
ATOM 2249 C CA . ASP A 1 287 ? -29.376 -15.280 18.983 1.00 81.38 287 ASP A CA 1
ATOM 2250 C C . ASP A 1 287 ? -29.121 -15.266 20.496 1.00 81.38 287 ASP A C 1
ATOM 2252 O O . ASP A 1 287 ? -29.106 -16.322 21.122 1.00 81.38 287 ASP A O 1
ATOM 2256 N N . ALA A 1 288 ? -28.970 -14.080 21.087 1.00 73.88 288 ALA A N 1
ATOM 2257 C CA . ALA A 1 288 ? -28.743 -13.851 22.503 1.00 73.88 288 ALA A CA 1
ATOM 2258 C C . ALA A 1 288 ? -29.929 -13.205 23.242 1.00 73.88 288 ALA A C 1
ATOM 2260 O O . ALA A 1 288 ? -29.770 -12.788 24.388 1.00 73.88 288 ALA A O 1
ATOM 2261 N N . ALA A 1 289 ? -31.110 -13.132 22.619 1.00 69.06 289 ALA A N 1
ATOM 2262 C CA . ALA A 1 289 ? -32.300 -12.567 23.249 1.00 69.06 289 ALA A CA 1
ATOM 2263 C C . ALA A 1 289 ? -32.661 -13.288 24.570 1.00 69.06 289 ALA A C 1
ATOM 2265 O O . ALA A 1 289 ? -32.418 -14.496 24.695 1.00 69.06 289 ALA A O 1
ATOM 2266 N N . PRO A 1 290 ? -33.281 -12.594 25.548 1.00 64.38 290 PRO A N 1
ATOM 2267 C CA . PRO A 1 290 ? -33.725 -13.212 26.796 1.00 64.38 290 PRO A CA 1
ATOM 2268 C C . PRO A 1 290 ? -34.530 -14.500 26.545 1.00 64.38 290 PRO A C 1
ATOM 2270 O O . PRO A 1 290 ? -35.534 -14.492 25.839 1.00 64.38 290 PRO A O 1
ATOM 2273 N N . GLY A 1 291 ? -34.067 -15.627 27.100 1.00 65.06 291 GLY A N 1
ATOM 2274 C CA . GLY A 1 291 ? -34.701 -16.945 26.945 1.00 65.06 291 GLY A CA 1
ATOM 2275 C C . GLY A 1 291 ? -34.177 -17.820 25.792 1.00 65.06 291 GLY A C 1
ATOM 2276 O O . GLY A 1 291 ? -34.494 -19.010 25.755 1.00 65.06 291 GLY A O 1
ATOM 2277 N N . GLN A 1 292 ? -33.338 -17.299 24.889 1.00 66.94 292 GLN A N 1
ATOM 2278 C CA . GLN A 1 292 ? -32.651 -18.093 23.859 1.00 66.94 292 GLN A CA 1
ATOM 2279 C C . GLN A 1 292 ? -31.356 -18.711 24.416 1.00 66.94 292 GLN A C 1
ATOM 2281 O O . GLN A 1 292 ? -30.559 -18.046 25.079 1.00 66.94 292 GLN A O 1
ATOM 2286 N N . LYS A 1 293 ? -31.105 -19.996 24.129 1.00 60.06 293 LYS A N 1
ATOM 2287 C CA . LYS A 1 293 ? -29.814 -20.642 24.424 1.00 60.06 293 LYS A CA 1
ATOM 2288 C C . LYS A 1 293 ? -28.785 -20.234 23.367 1.00 60.06 293 LYS A C 1
ATOM 2290 O O . LYS A 1 293 ? -28.543 -20.986 22.426 1.00 60.06 293 LYS A O 1
ATOM 2295 N N . SER A 1 294 ? -28.175 -19.064 23.521 1.00 65.50 294 SER A N 1
ATOM 2296 C CA . SER A 1 294 ? -27.014 -18.695 22.707 1.00 65.50 294 SER A CA 1
ATOM 2297 C C . SER A 1 294 ? -25.777 -19.465 23.174 1.00 65.50 294 SER A C 1
ATOM 2299 O O . SER A 1 294 ? -25.558 -19.669 24.372 1.00 65.50 294 SER A O 1
ATOM 2301 N N . GLN A 1 295 ? -24.965 -19.925 22.222 1.00 68.00 295 GLN A N 1
ATOM 2302 C CA . GLN A 1 295 ? -23.627 -20.405 22.545 1.00 68.00 295 GLN A CA 1
ATOM 2303 C C . GLN A 1 295 ? -22.790 -19.186 22.958 1.00 68.00 295 GLN A C 1
ATOM 2305 O O . GLN A 1 295 ? -22.667 -18.245 22.167 1.00 68.00 295 GLN A O 1
ATOM 2310 N N . PRO A 1 296 ? -22.216 -19.168 24.175 1.00 66.38 296 PRO A N 1
ATOM 2311 C CA . PRO A 1 296 ? -21.367 -18.068 24.597 1.00 66.38 296 PRO A CA 1
ATOM 2312 C C . PRO A 1 296 ? -20.221 -17.897 23.600 1.00 66.38 296 PRO A C 1
ATOM 2314 O O . PRO A 1 296 ? -19.585 -18.869 23.192 1.00 66.38 296 PRO A O 1
ATOM 2317 N N . ARG A 1 297 ? -19.944 -16.649 23.213 1.00 84.25 297 ARG A N 1
ATOM 2318 C CA . ARG A 1 297 ? -18.863 -16.306 22.280 1.00 84.25 297 ARG A CA 1
ATOM 2319 C C . ARG A 1 297 ? -17.525 -16.457 22.990 1.00 84.25 297 ARG A C 1
ATOM 2321 O O . ARG A 1 297 ? -16.938 -15.478 23.440 1.00 84.25 297 ARG A O 1
ATOM 2328 N N . THR A 1 298 ? -17.065 -17.700 23.127 1.00 85.38 298 THR A N 1
ATOM 2329 C CA . THR A 1 298 ? -15.928 -18.084 23.974 1.00 85.38 298 THR A CA 1
ATOM 2330 C C . THR A 1 298 ? -14.686 -17.243 23.703 1.00 85.38 298 THR A C 1
ATOM 2332 O O . THR A 1 298 ? -14.018 -16.837 24.641 1.00 85.38 298 THR A O 1
ATOM 2335 N N . GLN A 1 299 ? -14.401 -16.915 22.440 1.00 82.62 299 GLN A N 1
ATOM 2336 C CA . GLN A 1 299 ? -13.252 -16.075 22.089 1.00 82.62 299 GLN A CA 1
ATOM 2337 C C . GLN A 1 299 ? -13.391 -14.641 22.617 1.00 82.62 299 GLN A C 1
ATOM 2339 O O . GLN A 1 299 ? -12.463 -14.140 23.242 1.00 82.62 299 GLN A O 1
ATOM 2344 N N . THR A 1 300 ? -14.559 -14.016 22.435 1.00 86.12 300 THR A N 1
ATOM 2345 C CA . THR A 1 300 ? -14.856 -12.670 22.949 1.00 86.12 300 THR A CA 1
ATOM 2346 C C . THR A 1 300 ? -14.788 -12.625 24.472 1.00 86.12 300 THR A C 1
ATOM 2348 O O . THR A 1 300 ? -14.184 -11.725 25.047 1.00 86.12 300 THR A O 1
ATOM 2351 N N . ILE A 1 301 ? -15.367 -13.632 25.128 1.00 91.25 301 ILE A N 1
ATOM 2352 C CA . ILE A 1 301 ? -15.344 -13.767 26.587 1.00 91.25 301 ILE A CA 1
ATOM 2353 C C . ILE A 1 301 ? -13.906 -13.929 27.086 1.00 91.25 301 ILE A C 1
ATOM 2355 O O . ILE A 1 301 ? -13.494 -13.215 27.993 1.00 91.25 301 ILE A O 1
ATOM 2359 N N . ASN A 1 302 ? -13.124 -14.820 26.477 1.00 87.06 302 ASN A N 1
ATOM 2360 C CA . ASN A 1 302 ? -11.741 -15.063 26.885 1.00 87.06 302 ASN A CA 1
ATOM 2361 C C . ASN A 1 302 ? -10.853 -13.831 26.666 1.00 87.06 302 ASN A C 1
ATOM 2363 O O . ASN A 1 302 ? -10.030 -13.530 27.526 1.00 87.06 302 ASN A O 1
ATOM 2367 N N . SER A 1 303 ? -11.039 -13.103 25.558 1.00 84.12 303 SER A N 1
ATOM 2368 C CA . SER A 1 303 ? -10.337 -11.839 25.302 1.00 84.12 303 SER A CA 1
ATOM 2369 C C . SER A 1 303 ? -10.641 -10.813 26.395 1.00 84.12 303 SER A C 1
ATOM 2371 O O . SER A 1 303 ? -9.720 -10.254 26.988 1.00 84.12 303 SER A O 1
ATOM 2373 N N . PHE A 1 304 ? -11.917 -10.626 26.736 1.00 91.25 304 PHE A N 1
ATOM 2374 C CA . PHE A 1 304 ? -12.306 -9.727 27.818 1.00 91.25 304 PHE A CA 1
ATOM 2375 C C . PHE A 1 304 ? -11.709 -10.135 29.169 1.00 91.25 304 PHE A C 1
ATOM 2377 O O . PHE A 1 304 ? -11.139 -9.299 29.863 1.00 91.25 304 PHE A O 1
ATOM 2384 N N . LEU A 1 305 ? -11.803 -11.414 29.543 1.00 91.44 305 LEU A N 1
ATOM 2385 C CA . LEU A 1 305 ? -11.262 -11.904 30.814 1.00 91.44 305 LEU A CA 1
ATOM 2386 C C . LEU A 1 305 ? -9.748 -11.704 30.905 1.00 91.44 305 LEU A C 1
ATOM 2388 O O . LEU A 1 305 ? -9.245 -11.309 31.955 1.00 91.44 305 LEU A O 1
ATOM 2392 N N . HIS A 1 306 ? -9.033 -11.914 29.800 1.00 86.19 306 HIS A N 1
ATOM 2393 C CA . HIS A 1 306 ? -7.609 -11.620 29.713 1.00 86.19 306 HIS A CA 1
ATOM 2394 C C . HIS A 1 306 ? -7.326 -10.124 29.938 1.00 86.19 306 HIS A C 1
ATOM 2396 O O . HIS A 1 306 ? -6.536 -9.774 30.815 1.00 86.19 306 HIS A O 1
ATOM 2402 N N . HIS A 1 307 ? -8.032 -9.224 29.245 1.00 85.38 307 HIS A N 1
ATOM 2403 C CA . HIS A 1 307 ? -7.858 -7.779 29.439 1.00 85.38 307 HIS A CA 1
ATOM 2404 C C . HIS A 1 307 ? -8.281 -7.292 30.832 1.00 85.38 307 HIS A C 1
ATOM 2406 O O . HIS A 1 307 ? -7.664 -6.375 31.377 1.00 85.38 307 HIS A O 1
ATOM 2412 N N . MET A 1 308 ? -9.269 -7.928 31.461 1.00 91.44 308 MET A N 1
ATOM 2413 C CA . MET A 1 308 ? -9.626 -7.672 32.856 1.00 91.44 308 MET A CA 1
ATOM 2414 C C . MET A 1 308 ? -8.536 -8.130 33.826 1.00 91.44 308 MET A C 1
ATOM 2416 O O . MET A 1 308 ? -8.240 -7.414 34.784 1.00 91.44 308 MET A O 1
ATOM 2420 N N . ALA A 1 309 ? -7.908 -9.285 33.595 1.00 86.31 309 ALA A N 1
ATOM 2421 C CA . ALA A 1 309 ? -6.790 -9.750 34.415 1.00 86.31 309 ALA A CA 1
ATOM 2422 C C . ALA A 1 309 ? -5.604 -8.773 34.350 1.00 86.31 309 ALA A C 1
ATOM 2424 O O . ALA A 1 309 ? -5.054 -8.414 35.393 1.00 86.31 309 ALA A O 1
ATOM 2425 N N . LEU A 1 310 ? -5.292 -8.262 33.154 1.00 82.12 310 LEU A N 1
ATOM 2426 C CA . LEU A 1 310 ? -4.292 -7.213 32.943 1.00 82.12 310 LEU A CA 1
ATOM 2427 C C . LEU A 1 310 ? -4.665 -5.908 33.664 1.00 82.12 310 LEU A C 1
ATOM 2429 O O . LEU A 1 310 ? -3.898 -5.392 34.474 1.00 82.12 310 LEU A O 1
ATOM 2433 N N . THR A 1 311 ? -5.883 -5.412 33.431 1.00 84.81 311 THR A N 1
ATOM 2434 C CA . THR A 1 311 ? -6.413 -4.168 34.019 1.00 84.81 311 THR A CA 1
ATOM 2435 C C . THR A 1 311 ? -6.390 -4.191 35.546 1.00 84.81 311 THR A C 1
ATOM 2437 O O . THR A 1 311 ? -6.064 -3.195 36.187 1.00 84.81 311 THR A O 1
ATOM 2440 N N . THR A 1 312 ? -6.728 -5.338 36.139 1.00 86.75 312 THR A N 1
ATOM 2441 C CA . THR A 1 312 ? -6.780 -5.522 37.597 1.00 86.75 312 THR A CA 1
ATOM 2442 C C . THR A 1 312 ? -5.420 -5.865 38.212 1.00 86.75 312 THR A C 1
ATOM 2444 O O . THR A 1 312 ? -5.339 -6.067 39.422 1.00 86.75 312 THR A O 1
ATOM 2447 N N . GLY A 1 313 ? -4.355 -5.948 37.404 1.00 81.75 313 GLY A N 1
ATOM 2448 C CA . GLY A 1 313 ? -3.010 -6.300 37.857 1.00 81.75 313 GLY A CA 1
ATOM 2449 C C . GLY A 1 313 ? -2.876 -7.740 38.369 1.00 81.75 313 GLY A C 1
ATOM 2450 O O . GLY A 1 313 ? -1.978 -8.035 39.153 1.00 81.75 313 GLY A O 1
ATOM 2451 N N . LYS A 1 314 ? -3.786 -8.636 37.970 1.00 81.94 314 LYS A N 1
ATOM 2452 C CA . LYS A 1 314 ? -3.767 -10.059 38.348 1.00 81.94 314 LYS A CA 1
ATOM 2453 C C . LYS A 1 314 ? -2.929 -10.913 37.391 1.00 81.94 314 LYS A C 1
ATOM 2455 O O . LYS A 1 314 ? -2.584 -12.038 37.739 1.00 81.94 314 LYS A O 1
ATOM 2460 N N . ASP A 1 315 ? -2.597 -10.386 36.215 1.00 75.38 315 ASP A N 1
ATOM 2461 C CA . ASP A 1 315 ? -1.685 -11.013 35.259 1.00 75.38 315 ASP A CA 1
ATOM 2462 C C . ASP A 1 315 ? -0.246 -10.523 35.496 1.00 75.38 315 ASP A C 1
ATOM 2464 O O . ASP A 1 315 ? 0.106 -9.374 35.214 1.00 75.38 315 ASP A O 1
ATOM 2468 N N . ARG A 1 316 ? 0.580 -11.405 36.066 1.00 63.28 316 ARG A N 1
ATOM 2469 C CA . ARG A 1 316 ? 1.961 -11.098 36.456 1.00 63.28 316 ARG A CA 1
ATOM 2470 C C . ARG A 1 316 ? 2.873 -10.892 35.246 1.00 63.28 316 ARG A C 1
ATOM 2472 O O . ARG A 1 316 ? 3.777 -10.064 35.328 1.00 63.28 316 ARG A O 1
ATOM 2479 N N . ASP A 1 317 ? 2.620 -11.594 34.147 1.00 62.50 317 ASP A N 1
ATOM 2480 C CA . ASP A 1 317 ? 3.442 -11.520 32.937 1.00 62.50 317 ASP A CA 1
ATOM 2481 C C . ASP A 1 317 ? 3.110 -10.245 32.149 1.00 62.50 317 ASP A C 1
ATOM 2483 O O . ASP A 1 317 ? 4.001 -9.525 31.695 1.00 62.50 317 ASP A O 1
ATOM 2487 N N . GLY A 1 318 ? 1.828 -9.871 32.118 1.00 58.31 318 GLY A N 1
ATOM 2488 C CA . GLY A 1 318 ? 1.375 -8.605 31.546 1.00 58.31 318 GLY A CA 1
ATOM 2489 C C . GLY A 1 318 ? 1.967 -7.362 32.216 1.00 58.31 318 GLY A C 1
ATOM 2490 O O . GLY A 1 318 ? 2.365 -6.423 31.526 1.00 58.31 318 GLY A O 1
ATOM 2491 N N . ILE A 1 319 ? 2.107 -7.362 33.547 1.00 57.34 319 ILE A N 1
ATOM 2492 C CA . ILE A 1 319 ? 2.752 -6.260 34.287 1.00 57.34 319 ILE A CA 1
ATOM 2493 C C . ILE A 1 319 ? 4.233 -6.121 33.906 1.00 57.34 319 ILE A C 1
ATOM 2495 O O . ILE A 1 319 ? 4.737 -5.006 33.785 1.00 57.34 319 ILE A O 1
ATOM 2499 N N . LEU A 1 320 ? 4.933 -7.237 33.692 1.00 51.06 320 LEU A N 1
ATOM 2500 C CA . LEU A 1 320 ? 6.359 -7.236 33.349 1.00 51.06 320 LEU A CA 1
ATOM 2501 C C . LEU A 1 320 ? 6.628 -6.762 31.911 1.00 51.06 320 LEU A C 1
ATOM 2503 O O . LEU A 1 320 ? 7.727 -6.299 31.615 1.00 51.06 320 LEU A O 1
ATOM 2507 N N . SER A 1 321 ? 5.623 -6.831 31.036 1.00 53.47 321 SER A N 1
ATOM 2508 C CA . SER A 1 321 ? 5.726 -6.463 29.617 1.00 53.47 321 SER A CA 1
ATOM 2509 C C . SER A 1 321 ? 5.508 -4.969 29.302 1.00 53.47 321 SER A C 1
ATOM 2511 O O . SER A 1 321 ? 5.504 -4.591 28.133 1.00 53.47 321 SER A O 1
ATOM 2513 N N . ASN A 1 322 ? 5.325 -4.098 30.309 1.00 54.31 322 ASN A N 1
ATOM 2514 C CA . ASN A 1 322 ? 4.978 -2.669 30.146 1.00 54.31 322 ASN A CA 1
ATOM 2515 C C . ASN A 1 322 ? 3.681 -2.396 29.346 1.00 54.31 322 ASN A C 1
ATOM 2517 O O . ASN A 1 322 ? 3.452 -1.269 28.907 1.00 54.31 322 ASN A O 1
ATOM 2521 N N . LEU A 1 323 ? 2.809 -3.396 29.168 1.00 57.12 323 LEU A N 1
ATOM 2522 C CA . LEU A 1 323 ? 1.512 -3.237 28.493 1.00 57.12 323 LEU A CA 1
ATOM 2523 C C . LEU A 1 323 ? 0.471 -2.491 29.346 1.00 57.12 323 LEU A C 1
ATOM 2525 O O . LEU A 1 323 ? -0.548 -2.046 28.822 1.00 57.12 323 LEU A O 1
ATOM 2529 N N . ILE A 1 324 ? 0.716 -2.357 30.653 1.00 62.88 324 ILE A N 1
ATOM 2530 C CA . ILE A 1 324 ? -0.170 -1.684 31.605 1.00 62.88 324 ILE A CA 1
ATOM 2531 C C . ILE A 1 324 ? 0.583 -0.533 32.265 1.00 62.88 324 ILE A C 1
ATOM 2533 O O . ILE A 1 324 ? 1.617 -0.733 32.898 1.00 62.88 324 ILE A O 1
ATOM 2537 N N . VAL A 1 325 ? 0.039 0.671 32.104 1.00 65.12 325 VAL A N 1
ATOM 2538 C CA . VAL A 1 325 ? 0.636 1.940 32.534 1.00 65.12 325 VAL A CA 1
ATOM 2539 C C . VAL A 1 325 ? -0.003 2.447 33.832 1.00 65.12 325 VAL A C 1
ATOM 2541 O O . VAL A 1 325 ? 0.702 3.014 34.663 1.00 65.12 325 VAL A O 1
ATOM 2544 N N . ASP A 1 326 ? -1.309 2.218 34.048 1.00 76.94 326 ASP A N 1
ATOM 2545 C CA . ASP A 1 326 ? -2.020 2.682 35.255 1.00 76.94 326 ASP A CA 1
ATOM 2546 C C . ASP A 1 326 ? -3.180 1.759 35.692 1.00 76.94 326 ASP A C 1
ATOM 2548 O O . ASP A 1 326 ? -4.367 2.050 35.516 1.00 76.94 326 ASP A O 1
ATOM 2552 N N . SER A 1 327 ? -2.851 0.628 36.322 1.00 81.56 327 SER A N 1
ATOM 2553 C CA . SER A 1 327 ? -3.861 -0.274 36.901 1.00 81.56 327 SER A CA 1
ATOM 2554 C C . SER A 1 327 ? -4.611 0.345 38.091 1.00 81.56 327 SER A C 1
ATOM 2556 O O . SER A 1 327 ? -5.776 0.027 38.326 1.00 81.56 327 SER A O 1
ATOM 2558 N N . SER A 1 328 ? -3.990 1.264 38.835 1.00 82.69 328 SER A N 1
ATOM 2559 C CA . SER A 1 328 ? -4.598 1.904 40.011 1.00 82.69 328 SER A CA 1
ATOM 2560 C C . SER A 1 328 ? -5.706 2.882 39.615 1.00 82.69 328 SER A C 1
ATOM 2562 O O . SER A 1 328 ? -6.813 2.828 40.162 1.00 82.69 328 SER A O 1
ATOM 2564 N N . GLY A 1 329 ? -5.444 3.745 38.631 1.00 86.94 329 GLY A N 1
ATOM 2565 C CA . GLY A 1 329 ? -6.440 4.631 38.036 1.00 86.94 329 GLY A CA 1
ATOM 2566 C C . GLY A 1 329 ? -7.579 3.847 37.393 1.00 86.94 329 GLY A C 1
ATOM 2567 O O . GLY A 1 329 ? -8.750 4.154 37.634 1.00 86.94 329 GLY A O 1
ATOM 2568 N N . ALA A 1 330 ? -7.254 2.765 36.678 1.00 87.62 330 ALA A N 1
ATOM 2569 C CA . ALA A 1 330 ? -8.256 1.878 36.102 1.00 87.62 330 ALA A CA 1
ATOM 2570 C C . ALA A 1 330 ? -9.166 1.264 37.179 1.00 87.62 330 ALA A C 1
ATOM 2572 O O . ALA A 1 330 ? -10.388 1.313 37.049 1.00 87.62 330 ALA A O 1
ATOM 2573 N N . MET A 1 331 ? -8.607 0.770 38.289 1.00 89.75 331 MET A N 1
ATOM 2574 C CA . MET A 1 331 ? -9.383 0.211 39.404 1.00 89.75 331 MET A CA 1
ATOM 2575 C C . MET A 1 331 ? -10.283 1.243 40.094 1.00 89.75 331 MET A C 1
ATOM 2577 O O . MET A 1 331 ? -11.415 0.920 40.461 1.00 89.75 331 MET A O 1
ATOM 2581 N N . LYS A 1 332 ? -9.827 2.493 40.238 1.00 90.88 332 LYS A N 1
ATOM 2582 C CA . LYS A 1 332 ? -10.673 3.588 40.742 1.00 90.88 332 LYS A CA 1
ATOM 2583 C C . LYS A 1 332 ? -11.843 3.865 39.802 1.00 90.88 332 LYS A C 1
ATOM 2585 O O . LYS A 1 332 ? -12.957 4.065 40.274 1.00 90.88 332 LYS A O 1
ATOM 2590 N N . HIS A 1 333 ? -11.607 3.845 38.490 1.00 91.62 333 HIS A N 1
ATOM 2591 C CA . HIS A 1 333 ? -12.672 4.021 37.504 1.00 91.62 333 HIS A CA 1
ATOM 2592 C C . HIS A 1 333 ? -13.658 2.843 37.516 1.00 91.62 333 HIS A C 1
ATOM 2594 O O . HIS A 1 333 ? -14.869 3.050 37.545 1.00 91.62 333 HIS A O 1
ATOM 2600 N N . LEU A 1 334 ? -13.144 1.611 37.601 1.00 91.06 334 LEU A N 1
ATOM 2601 C CA . LEU A 1 334 ? -13.930 0.376 37.677 1.00 91.06 334 LEU A CA 1
ATOM 2602 C C . LEU A 1 334 ? -14.895 0.366 38.878 1.00 91.06 334 LEU A C 1
ATOM 2604 O O . LEU A 1 334 ? -16.010 -0.146 38.789 1.00 91.06 334 LEU A O 1
ATOM 2608 N N . ALA A 1 335 ? -14.487 0.951 40.008 1.00 90.56 335 ALA A N 1
ATOM 2609 C CA . ALA A 1 335 ? -15.318 1.049 41.208 1.00 90.56 335 ALA A CA 1
ATOM 2610 C C . ALA A 1 335 ? -16.559 1.949 41.031 1.00 90.56 335 ALA A C 1
ATOM 2612 O O . ALA A 1 335 ? -17.517 1.816 41.799 1.00 90.56 335 ALA A O 1
ATOM 2613 N N . ASN A 1 336 ? -16.545 2.823 40.020 1.00 92.50 336 ASN A N 1
ATOM 2614 C CA . ASN A 1 336 ? -17.585 3.812 39.744 1.00 92.50 336 ASN A CA 1
ATOM 2615 C C . ASN A 1 336 ? -18.488 3.438 38.558 1.00 92.50 336 ASN A C 1
ATOM 2617 O O . ASN A 1 336 ? -19.337 4.246 38.189 1.00 92.50 336 ASN A O 1
ATOM 2621 N N . ILE A 1 337 ? -18.335 2.245 37.966 1.00 93.19 337 ILE A N 1
ATOM 2622 C CA . ILE A 1 337 ? -19.190 1.820 36.847 1.00 93.19 337 ILE A CA 1
ATOM 2623 C C . ILE A 1 337 ? -20.653 1.731 37.319 1.00 93.19 337 ILE A C 1
ATOM 2625 O O . ILE A 1 337 ? -20.932 1.008 38.287 1.00 93.19 337 ILE A O 1
ATOM 2629 N N . PRO A 1 338 ? -21.586 2.450 36.663 1.00 93.19 338 PRO A N 1
ATOM 2630 C CA . PRO A 1 338 ? -22.997 2.429 37.021 1.00 93.19 338 PRO A CA 1
ATOM 2631 C C . PRO A 1 338 ? -23.673 1.125 36.579 1.00 93.19 338 PRO A C 1
ATOM 2633 O O . PRO A 1 338 ? -23.149 0.371 35.763 1.00 93.19 338 PRO A O 1
ATOM 2636 N N . GLY A 1 339 ? -24.877 0.882 37.099 1.00 94.06 339 GLY A N 1
ATOM 2637 C CA . GLY A 1 339 ? -25.754 -0.191 36.636 1.00 94.06 339 GLY A CA 1
ATOM 2638 C C . GLY A 1 339 ? -25.549 -1.553 37.305 1.00 94.06 339 GLY A C 1
ATOM 2639 O O . GLY A 1 339 ? -24.698 -1.765 38.176 1.00 94.06 339 GLY A O 1
ATOM 2640 N N . GLU A 1 340 ? -26.387 -2.492 36.884 1.00 95.75 340 GLU A N 1
ATOM 2641 C CA . GLU A 1 340 ? -26.464 -3.847 37.416 1.00 95.75 340 GLU A CA 1
ATOM 2642 C C . GLU A 1 340 ? -26.718 -4.868 36.305 1.00 95.75 340 GLU A C 1
ATOM 2644 O O . GLU A 1 340 ? -27.295 -4.554 35.265 1.00 95.75 340 GLU A O 1
ATOM 2649 N N . ILE A 1 341 ? -26.281 -6.105 36.534 1.00 93.38 341 ILE A N 1
ATOM 2650 C CA . ILE A 1 341 ? -26.588 -7.262 35.691 1.00 93.38 341 ILE A CA 1
ATOM 2651 C C . ILE A 1 341 ? -27.287 -8.273 36.589 1.00 93.38 341 ILE A C 1
ATOM 2653 O O . ILE A 1 341 ? -26.733 -8.680 37.610 1.00 93.38 341 ILE A O 1
ATOM 2657 N N . ASN A 1 342 ? -28.511 -8.665 36.229 1.00 91.81 342 ASN A N 1
ATOM 2658 C CA . ASN A 1 342 ? -29.331 -9.600 37.008 1.00 91.81 342 ASN A CA 1
ATOM 2659 C C . ASN A 1 342 ? -29.471 -9.195 38.495 1.00 91.81 342 ASN A C 1
ATOM 2661 O O . ASN A 1 342 ? -29.341 -10.036 39.385 1.00 91.81 342 ASN A O 1
ATOM 2665 N N . GLY A 1 343 ? -29.676 -7.900 38.768 1.00 93.94 343 GLY A N 1
ATOM 2666 C CA . GLY A 1 343 ? -29.816 -7.356 40.128 1.00 93.94 343 GLY A CA 1
ATOM 2667 C C . GLY A 1 343 ? -28.518 -7.296 40.945 1.00 93.94 343 GLY A C 1
ATOM 2668 O O . GLY A 1 343 ? -28.552 -7.015 42.143 1.00 93.94 343 GLY A O 1
ATOM 2669 N N . LYS A 1 344 ? -27.361 -7.588 40.337 1.00 96.50 344 LYS A N 1
ATOM 2670 C CA . LYS A 1 344 ? -26.047 -7.444 40.973 1.00 96.50 344 LYS A CA 1
ATOM 2671 C C . LYS A 1 344 ? -25.339 -6.205 40.428 1.00 96.50 344 LYS A C 1
ATOM 2673 O O . LYS A 1 344 ? -25.178 -6.105 39.208 1.00 96.50 344 LYS A O 1
ATOM 2678 N N . PRO A 1 345 ? -24.833 -5.303 41.288 1.00 96.81 345 PRO A N 1
ATOM 2679 C CA . PRO A 1 345 ? -24.052 -4.156 40.840 1.00 96.81 345 PRO A CA 1
ATOM 2680 C C . PRO A 1 345 ? -22.857 -4.590 39.986 1.00 96.81 345 PRO A C 1
ATOM 2682 O O . PRO A 1 345 ? -22.088 -5.464 40.397 1.00 96.81 345 PRO A O 1
ATOM 2685 N N . ILE A 1 346 ? -22.650 -3.949 38.833 1.00 95.25 346 ILE A N 1
ATOM 2686 C CA . ILE A 1 346 ? -21.571 -4.318 37.898 1.00 95.25 346 ILE A CA 1
ATOM 2687 C C . ILE A 1 346 ? -20.198 -4.243 38.571 1.00 95.25 346 ILE A C 1
ATOM 2689 O O . ILE A 1 346 ? -19.378 -5.147 38.413 1.00 95.25 346 ILE A O 1
ATOM 2693 N N . LYS A 1 347 ? -19.974 -3.233 39.420 1.00 93.94 347 LYS A N 1
ATOM 2694 C CA . LYS A 1 347 ? -18.741 -3.111 40.212 1.00 93.94 347 LYS A CA 1
ATOM 2695 C C . LYS A 1 347 ? -18.436 -4.350 41.063 1.00 93.94 347 LYS A C 1
ATOM 2697 O O . LYS A 1 347 ? -17.274 -4.700 41.218 1.00 93.94 347 LYS A O 1
ATOM 2702 N N . ALA A 1 348 ? -19.458 -5.015 41.608 1.00 94.00 348 ALA A N 1
ATOM 2703 C CA . ALA A 1 348 ? -19.275 -6.210 42.427 1.00 94.00 348 ALA A CA 1
ATOM 2704 C C . ALA A 1 348 ? -18.924 -7.420 41.553 1.00 94.00 348 ALA A C 1
ATOM 2706 O O . ALA A 1 348 ? -18.067 -8.220 41.920 1.00 94.00 348 ALA A O 1
ATOM 2707 N N . LEU A 1 349 ? -19.532 -7.516 40.366 1.00 95.50 349 LEU A N 1
ATOM 2708 C CA . LEU A 1 349 ? -19.220 -8.560 39.391 1.00 95.50 349 LEU A CA 1
ATOM 2709 C C . LEU A 1 349 ? -17.775 -8.455 38.892 1.00 95.50 349 LEU A C 1
ATOM 2711 O O . LEU A 1 349 ? -17.066 -9.452 38.843 1.00 95.50 349 LEU A O 1
ATOM 2715 N N . LEU A 1 350 ? -17.293 -7.253 38.581 1.00 94.62 350 LEU A N 1
ATOM 2716 C CA . LEU A 1 350 ? -15.961 -7.072 37.992 1.00 94.62 350 LEU A CA 1
ATOM 2717 C C . LEU A 1 350 ? -14.793 -7.287 38.979 1.00 94.62 350 LEU A C 1
ATOM 2719 O O . LEU A 1 350 ? -13.636 -7.327 38.553 1.00 94.62 350 LEU A O 1
ATOM 2723 N N . GLN A 1 351 ? -15.068 -7.474 40.277 1.00 89.62 351 GLN A N 1
ATOM 2724 C CA . GLN A 1 351 ? -14.053 -7.714 41.315 1.00 89.62 351 GLN A CA 1
ATOM 2725 C C . GLN A 1 351 ? -13.623 -9.188 41.437 1.00 89.62 351 GLN A C 1
ATOM 2727 O O . GLN A 1 351 ? -12.477 -9.463 41.820 1.00 89.62 351 GLN A O 1
ATOM 2732 N N . THR A 1 352 ? -14.495 -10.138 41.084 1.00 92.62 352 THR A N 1
ATOM 2733 C CA . THR A 1 352 ? -14.235 -11.585 41.196 1.00 92.62 352 THR A CA 1
ATOM 2734 C C . THR A 1 352 ? -14.122 -12.245 39.818 1.00 92.62 352 THR A C 1
ATOM 2736 O O . THR A 1 352 ? -14.787 -11.804 38.883 1.00 92.62 352 THR A O 1
ATOM 2739 N N . PRO A 1 353 ? -13.306 -13.302 39.642 1.00 93.38 353 PRO A N 1
ATOM 2740 C CA . PRO A 1 353 ? -13.229 -14.024 38.367 1.00 93.38 353 PRO A CA 1
ATOM 2741 C C . PRO A 1 353 ? -14.586 -14.567 37.889 1.00 93.38 353 PRO A C 1
ATOM 2743 O O . PRO A 1 353 ? -14.915 -14.492 36.705 1.00 93.38 353 PRO A O 1
ATOM 2746 N N . GLU A 1 354 ? -15.409 -15.073 38.809 1.00 95.69 354 GLU A N 1
ATOM 2747 C CA . GLU A 1 354 ? -16.734 -15.620 38.505 1.00 95.69 354 GLU A CA 1
ATOM 2748 C C . GLU A 1 354 ? -17.697 -14.522 38.048 1.00 95.69 354 GLU A C 1
ATOM 2750 O O . GLU A 1 354 ? -18.425 -14.699 37.069 1.00 95.69 354 GLU A O 1
ATOM 2755 N N . GLY A 1 355 ? -17.672 -13.369 38.723 1.00 95.62 355 GLY A N 1
ATOM 2756 C CA . GLY A 1 355 ? -18.476 -12.213 38.346 1.00 95.62 355 GLY A CA 1
ATOM 2757 C C . GLY A 1 355 ? -18.009 -11.586 37.030 1.00 95.62 355 GLY A C 1
ATOM 2758 O O . GLY A 1 355 ? -18.840 -11.190 36.215 1.00 95.62 355 GLY A O 1
ATOM 2759 N N . GLN A 1 356 ? -16.699 -11.575 36.761 1.00 95.31 356 GLN A N 1
ATOM 2760 C CA . GLN A 1 356 ? -16.147 -11.149 35.474 1.00 95.31 356 GLN A CA 1
ATOM 2761 C C . GLN A 1 356 ? -16.645 -12.051 34.343 1.00 95.31 356 GLN A C 1
ATOM 2763 O O . GLN A 1 356 ? -17.038 -11.543 33.296 1.00 95.31 356 GLN A O 1
ATOM 2768 N N . LEU A 1 357 ? -16.697 -13.371 34.547 1.00 95.00 357 LEU A N 1
ATOM 2769 C CA . LEU A 1 357 ? -17.259 -14.307 33.570 1.00 95.00 357 LEU A CA 1
ATOM 2770 C C . LEU A 1 357 ? -18.767 -14.090 33.362 1.00 95.00 357 LEU A C 1
ATOM 2772 O O . LEU A 1 357 ? -19.245 -14.175 32.230 1.00 95.00 357 LEU A O 1
ATOM 2776 N N . GLU A 1 358 ? -19.519 -13.815 34.430 1.00 95.38 358 GLU A N 1
ATOM 2777 C CA . GLU A 1 358 ? -20.948 -13.475 34.361 1.00 95.38 358 GLU A CA 1
ATOM 2778 C C . GLU A 1 358 ? -21.173 -12.194 33.541 1.00 95.38 358 GLU A C 1
ATOM 2780 O O . GLU A 1 358 ? -21.953 -12.202 32.585 1.00 95.38 358 GLU A O 1
ATOM 2785 N N . ALA A 1 359 ? -20.418 -11.133 33.836 1.00 95.75 359 ALA A N 1
ATOM 2786 C CA . ALA A 1 359 ? -20.451 -9.878 33.092 1.00 95.75 359 ALA A CA 1
ATOM 2787 C C . ALA A 1 359 ? -20.033 -10.071 31.625 1.00 95.75 359 ALA A C 1
ATOM 2789 O O . ALA A 1 359 ? -20.710 -9.583 30.724 1.00 95.75 359 ALA A O 1
ATOM 2790 N N . ALA A 1 360 ? -18.976 -10.844 31.362 1.00 94.69 360 ALA A N 1
ATOM 2791 C CA . ALA A 1 360 ? -18.507 -11.141 30.010 1.00 94.69 360 ALA A CA 1
ATOM 2792 C C . ALA A 1 360 ? -19.583 -11.834 29.168 1.00 94.69 360 ALA A C 1
ATOM 2794 O O . ALA A 1 360 ? -19.793 -11.482 28.010 1.00 94.69 360 ALA A O 1
ATOM 2795 N N . LYS A 1 361 ? -20.289 -12.815 29.747 1.00 93.50 361 LYS A N 1
ATOM 2796 C CA . LYS A 1 361 ? -21.393 -13.512 29.073 1.00 93.50 361 LYS A CA 1
ATOM 2797 C C . LYS A 1 361 ? -22.525 -12.551 28.731 1.00 93.50 361 LYS A C 1
ATOM 2799 O O . LYS A 1 361 ? -23.002 -12.585 27.599 1.00 93.50 361 LYS A O 1
ATOM 2804 N N . TYR A 1 362 ? -22.908 -11.690 29.672 1.00 94.69 362 TYR A N 1
ATOM 2805 C CA . TYR A 1 362 ? -23.932 -10.672 29.453 1.00 94.69 362 TYR A CA 1
ATOM 2806 C C . TYR A 1 362 ? -23.521 -9.677 28.361 1.00 94.69 362 TYR A C 1
ATOM 2808 O O . TYR A 1 362 ? -24.243 -9.491 27.386 1.00 94.69 362 TYR A O 1
ATOM 2816 N N . PHE A 1 363 ? -22.324 -9.096 28.454 1.00 95.44 363 PHE A N 1
ATOM 2817 C CA . PHE A 1 363 ? -21.888 -8.096 27.485 1.00 95.44 363 PHE A CA 1
ATOM 2818 C C . PHE A 1 363 ? -21.575 -8.680 26.104 1.00 95.44 363 PHE A C 1
ATOM 2820 O O . PHE A 1 363 ? -21.742 -7.996 25.097 1.00 95.44 363 PHE A O 1
ATOM 2827 N N . SER A 1 364 ? -21.204 -9.962 26.017 1.00 93.31 364 SER A N 1
ATOM 2828 C CA . SER A 1 364 ? -20.937 -10.631 24.735 1.00 93.31 364 SER A CA 1
ATOM 2829 C C . SER A 1 364 ? -22.133 -10.669 23.784 1.00 93.31 364 SER A C 1
ATOM 2831 O O . SER A 1 364 ? -21.957 -10.987 22.610 1.00 93.31 364 SER A O 1
ATOM 2833 N N . GLN A 1 365 ? -23.331 -10.328 24.257 1.00 93.62 365 GLN A N 1
ATOM 2834 C CA . GLN A 1 365 ? -24.548 -10.241 23.456 1.00 93.62 365 GLN A CA 1
ATOM 2835 C C . GLN A 1 365 ? -24.607 -8.967 22.600 1.00 93.62 365 GLN A C 1
ATOM 2837 O O . GLN A 1 365 ? -25.330 -8.942 21.606 1.00 93.62 365 GLN A O 1
ATOM 2842 N N . PHE A 1 366 ? -23.836 -7.931 22.944 1.00 95.06 366 PHE A N 1
ATOM 2843 C CA . PHE A 1 366 ? -23.889 -6.626 22.284 1.00 95.06 366 PHE A CA 1
ATOM 2844 C C . PHE A 1 366 ? -22.793 -6.479 21.215 1.00 95.06 366 PHE A C 1
ATOM 2846 O O . PHE A 1 366 ? -21.620 -6.757 21.499 1.00 95.06 366 PHE A O 1
ATOM 2853 N N . PRO A 1 367 ? -23.127 -6.009 19.997 1.00 94.12 367 PRO A N 1
ATOM 2854 C CA . PRO A 1 367 ? -22.148 -5.726 18.951 1.00 94.12 367 PRO A CA 1
ATOM 2855 C C . PRO A 1 367 ? -20.997 -4.811 19.395 1.00 94.12 367 PRO A C 1
ATOM 2857 O O . PRO A 1 367 ? -19.866 -5.089 19.023 1.00 94.12 367 PRO A O 1
ATOM 2860 N N . ALA A 1 368 ? -21.231 -3.785 20.221 1.00 93.19 368 ALA A N 1
ATOM 2861 C CA . ALA A 1 368 ? -20.182 -2.880 20.716 1.00 93.19 368 ALA A CA 1
ATOM 2862 C C . ALA A 1 368 ? -19.082 -3.631 21.483 1.00 93.19 368 ALA A C 1
ATOM 2864 O O . ALA A 1 368 ? -17.890 -3.446 21.243 1.00 93.19 368 ALA A O 1
ATOM 2865 N N . PHE A 1 369 ? -19.476 -4.538 22.379 1.00 92.94 369 PHE A N 1
ATOM 2866 C CA . PHE A 1 369 ? -18.534 -5.357 23.140 1.00 92.94 369 PHE A CA 1
ATOM 2867 C C . PHE A 1 369 ? -17.769 -6.323 22.231 1.00 92.94 369 PHE A C 1
ATOM 2869 O O . PHE A 1 369 ? -16.564 -6.516 22.376 1.00 92.94 369 PHE A O 1
ATOM 2876 N N . GLN A 1 370 ? -18.449 -6.906 21.244 1.00 90.69 370 GLN A N 1
ATOM 2877 C CA . GLN A 1 370 ? -17.812 -7.771 20.253 1.00 90.69 370 GLN A CA 1
ATOM 2878 C C . GLN A 1 370 ? -16.880 -6.996 19.317 1.00 90.69 370 GLN A C 1
ATOM 2880 O O . GLN A 1 370 ? -15.836 -7.519 18.950 1.00 90.69 370 GLN A O 1
ATOM 2885 N N . ALA A 1 371 ? -17.200 -5.747 18.982 1.00 87.12 371 ALA A N 1
ATOM 2886 C CA . ALA A 1 371 ? -16.335 -4.890 18.185 1.00 87.12 371 ALA A CA 1
ATOM 2887 C C . ALA A 1 371 ? -14.986 -4.672 18.880 1.00 87.12 371 ALA A C 1
ATOM 2889 O O . ALA A 1 371 ? -13.948 -4.648 18.216 1.00 87.12 371 ALA A O 1
ATOM 2890 N N . VAL A 1 372 ? -15.007 -4.586 20.216 1.00 86.31 372 VAL A N 1
ATOM 2891 C CA . VAL A 1 372 ? -13.828 -4.364 21.056 1.00 86.31 372 VAL A CA 1
ATOM 2892 C C . VAL A 1 372 ? -13.083 -5.649 21.419 1.00 86.31 372 VAL A C 1
ATOM 2894 O O . VAL A 1 372 ? -11.858 -5.604 21.403 1.00 86.31 372 VAL A O 1
ATOM 2897 N N . TYR A 1 373 ? -13.763 -6.768 21.710 1.00 86.50 373 TYR A N 1
ATOM 2898 C CA . TYR A 1 373 ? -13.146 -8.010 22.236 1.00 86.50 373 TYR A CA 1
ATOM 2899 C C . TYR A 1 373 ? -13.350 -9.264 21.364 1.00 86.50 373 TYR A C 1
ATOM 2901 O O . TYR A 1 373 ? -12.800 -10.322 21.648 1.00 86.50 373 TYR A O 1
ATOM 2909 N N . GLY A 1 374 ? -14.141 -9.182 20.293 1.00 82.50 374 GLY A N 1
ATOM 2910 C CA . GLY A 1 374 ? -14.389 -10.273 19.352 1.00 82.50 374 GLY A CA 1
ATOM 2911 C C . GLY A 1 374 ? -13.660 -10.155 18.012 1.00 82.50 374 GLY A C 1
ATOM 2912 O O . GLY A 1 374 ? -13.179 -9.103 17.592 1.00 82.50 374 GLY A O 1
ATOM 2913 N N . GLU A 1 375 ? -13.632 -11.275 17.291 1.00 75.81 375 GLU A N 1
ATOM 2914 C CA . GLU A 1 375 ? -13.223 -11.300 15.893 1.00 75.81 375 GLU A CA 1
ATOM 2915 C C . GLU A 1 375 ? -14.387 -10.826 15.025 1.00 75.81 375 GLU A C 1
ATOM 2917 O O . GLU A 1 375 ? -15.281 -11.605 14.734 1.00 75.81 375 GLU A O 1
ATOM 2922 N N . ASN A 1 376 ? -14.376 -9.591 14.536 1.00 74.81 376 ASN A N 1
ATOM 2923 C CA . ASN A 1 376 ? -15.389 -9.204 13.553 1.00 74.81 376 ASN A CA 1
ATOM 2924 C C . ASN A 1 376 ? -15.045 -9.880 12.200 1.00 74.81 376 ASN A C 1
ATOM 2926 O O . ASN A 1 376 ? -13.900 -10.243 11.929 1.00 74.81 376 ASN A O 1
ATOM 2930 N N . ARG A 1 377 ? -15.977 -10.092 11.284 1.00 79.56 377 ARG A N 1
ATOM 2931 C CA . ARG A 1 377 ? -15.624 -10.504 9.909 1.00 79.56 377 ARG A CA 1
ATOM 2932 C C . ARG A 1 377 ? -16.528 -9.737 8.978 1.00 79.56 377 ARG A C 1
ATOM 2934 O O . ARG A 1 377 ? -17.740 -9.862 9.121 1.00 79.56 377 ARG A O 1
ATOM 2941 N N . ASN A 1 378 ? -15.955 -8.935 8.088 1.00 79.25 378 ASN A N 1
ATOM 2942 C CA . ASN A 1 378 ? -16.750 -8.237 7.086 1.00 79.25 378 ASN A CA 1
ATOM 2943 C C . ASN A 1 378 ? -17.336 -9.266 6.111 1.00 79.25 378 ASN A C 1
ATOM 2945 O O . ASN A 1 378 ? -16.737 -10.335 5.922 1.00 79.25 378 ASN A O 1
ATOM 2949 N N . PRO A 1 379 ? -18.504 -8.978 5.520 1.00 82.25 379 PRO A N 1
ATOM 2950 C CA . PRO A 1 379 ? -18.981 -9.765 4.397 1.00 82.25 379 PRO A CA 1
ATOM 2951 C C . PRO A 1 379 ? -17.920 -9.773 3.293 1.00 82.25 379 PRO A C 1
ATOM 2953 O O . PRO A 1 379 ? -17.250 -8.770 3.044 1.00 82.25 379 PRO A O 1
ATOM 2956 N N . LYS A 1 380 ? -17.731 -10.932 2.665 1.00 82.44 380 LYS A N 1
ATOM 2957 C CA . LYS A 1 380 ? -16.949 -11.035 1.430 1.00 82.44 380 LYS A CA 1
ATOM 2958 C C . LYS A 1 380 ? -17.918 -11.053 0.271 1.00 82.44 380 LYS A C 1
ATOM 2960 O O . LYS A 1 380 ? -18.931 -11.745 0.361 1.00 82.44 380 LYS A O 1
ATOM 2965 N N . PHE A 1 381 ? -17.564 -10.369 -0.803 1.00 78.88 381 PHE A N 1
ATOM 2966 C CA . PHE A 1 381 ? -18.371 -10.282 -2.009 1.00 78.88 381 PHE A CA 1
ATOM 2967 C C . PHE A 1 381 ? -17.681 -11.014 -3.163 1.00 78.88 381 PHE A C 1
ATOM 2969 O O . PHE A 1 381 ? -16.456 -11.170 -3.166 1.00 78.88 381 PHE A O 1
ATOM 2976 N N . ASN A 1 382 ? -18.474 -11.545 -4.084 1.00 78.44 382 ASN A N 1
ATOM 2977 C CA . ASN A 1 382 ? -18.018 -11.981 -5.397 1.00 78.44 382 ASN A CA 1
ATOM 2978 C C . ASN A 1 382 ? -17.821 -10.746 -6.296 1.00 78.44 382 ASN A C 1
ATOM 2980 O O . ASN A 1 382 ? -18.174 -9.631 -5.914 1.00 78.44 382 ASN A O 1
ATOM 2984 N N . GLU A 1 383 ? -17.256 -10.945 -7.486 1.00 69.50 383 GLU A N 1
ATOM 2985 C CA . GLU A 1 383 ? -17.025 -9.862 -8.459 1.00 69.50 383 GLU A CA 1
ATOM 2986 C C . GLU A 1 383 ? -18.328 -9.192 -8.923 1.00 69.50 383 GLU A C 1
ATOM 2988 O O . GLU A 1 383 ? -18.329 -8.010 -9.241 1.00 69.50 383 GLU A O 1
ATOM 2993 N N . ASP A 1 384 ? -19.450 -9.914 -8.883 1.00 72.38 384 ASP A N 1
ATOM 2994 C CA . ASP A 1 384 ? -20.792 -9.407 -9.199 1.00 72.38 384 ASP A CA 1
ATOM 2995 C C . ASP A 1 384 ? -21.458 -8.635 -8.041 1.00 72.38 384 ASP A C 1
ATOM 2997 O O . ASP A 1 384 ? -22.633 -8.281 -8.121 1.00 72.38 384 ASP A O 1
ATOM 3001 N N . GLY A 1 385 ? -20.743 -8.415 -6.932 1.00 72.38 385 GLY A N 1
ATOM 3002 C CA . GLY A 1 385 ? -21.265 -7.749 -5.738 1.00 72.38 385 GLY A CA 1
ATOM 3003 C C . GLY A 1 385 ? -22.152 -8.626 -4.847 1.00 72.38 385 GLY A C 1
ATOM 3004 O O . GLY A 1 385 ? -22.597 -8.168 -3.794 1.00 72.38 385 GLY A O 1
ATOM 3005 N N . SER A 1 386 ? -22.392 -9.896 -5.192 1.00 81.88 386 SER A N 1
ATOM 3006 C CA . SER A 1 386 ? -23.144 -10.820 -4.336 1.00 81.88 386 SER A CA 1
ATOM 3007 C C . SER A 1 386 ? -22.322 -11.263 -3.121 1.00 81.88 386 SER A C 1
ATOM 3009 O O . SER A 1 386 ? -21.100 -11.398 -3.182 1.00 81.88 386 SER A O 1
ATOM 3011 N N . VAL A 1 387 ? -22.969 -11.513 -1.979 1.00 80.38 387 VAL A N 1
ATOM 3012 C CA . VAL A 1 387 ? -22.274 -11.939 -0.751 1.00 80.38 387 VAL A CA 1
ATOM 3013 C C . VAL A 1 387 ? -21.736 -13.368 -0.914 1.00 80.38 387 VAL A C 1
ATOM 3015 O O . VAL A 1 387 ? -22.471 -14.344 -0.796 1.00 80.38 387 VAL A O 1
ATOM 3018 N N . LYS A 1 388 ? -20.421 -13.500 -1.103 1.00 84.75 388 LYS A N 1
ATOM 3019 C CA . LYS A 1 388 ? -19.676 -14.769 -1.127 1.00 84.75 388 LYS A CA 1
ATOM 3020 C C . LYS A 1 388 ? -19.638 -15.454 0.234 1.00 84.75 388 LYS A C 1
ATOM 3022 O O . LYS A 1 388 ? -19.733 -16.673 0.336 1.00 84.75 388 LYS A O 1
ATOM 3027 N N . GLN A 1 389 ? -19.413 -14.672 1.286 1.00 85.88 389 GLN A N 1
ATOM 3028 C CA . GLN A 1 389 ? -19.349 -15.169 2.656 1.00 85.88 389 GLN A CA 1
ATOM 3029 C C . GLN A 1 389 ? -20.046 -14.164 3.571 1.00 85.88 389 GLN A C 1
ATOM 3031 O O . GLN A 1 389 ? -19.590 -13.017 3.638 1.00 85.88 389 GLN A O 1
ATOM 3036 N N . PRO A 1 390 ? -21.112 -14.562 4.290 1.00 81.06 390 PRO A N 1
ATOM 3037 C CA . PRO A 1 390 ? -21.773 -13.658 5.213 1.00 81.06 390 PRO A CA 1
ATOM 3038 C C . PRO A 1 390 ? -20.792 -13.252 6.314 1.00 81.06 390 PRO A C 1
ATOM 3040 O O . PRO A 1 390 ? -20.118 -14.090 6.922 1.00 81.06 390 PRO A O 1
ATOM 3043 N N . GLY A 1 391 ? -20.692 -11.945 6.540 1.00 83.75 391 GLY A N 1
ATOM 3044 C CA . GLY A 1 391 ? -19.927 -11.396 7.650 1.00 83.75 391 GLY A CA 1
ATOM 3045 C C . GLY A 1 391 ? -20.574 -11.727 8.995 1.00 83.75 391 GLY A C 1
ATOM 3046 O O . GLY A 1 391 ? -21.742 -12.109 9.077 1.00 83.75 391 GLY A O 1
ATOM 3047 N N . GLN A 1 392 ? -19.831 -11.528 10.079 1.00 87.56 392 GLN A N 1
ATOM 3048 C CA . GLN A 1 392 ? -20.440 -11.473 11.407 1.00 87.56 392 GLN A CA 1
ATOM 3049 C C . GLN A 1 392 ? -21.274 -10.197 11.558 1.00 87.56 392 GLN A C 1
ATOM 3051 O O . GLN A 1 392 ? -21.099 -9.247 10.800 1.00 87.56 392 GLN A O 1
ATOM 3056 N N . THR A 1 393 ? -22.160 -10.145 12.553 1.00 90.44 393 THR A N 1
ATOM 3057 C CA . THR A 1 393 ? -23.031 -8.984 12.802 1.00 90.44 393 THR A CA 1
ATOM 3058 C C . THR A 1 393 ? -22.253 -7.670 12.865 1.00 90.44 393 THR A C 1
ATOM 3060 O O . THR A 1 393 ? -22.580 -6.763 12.114 1.00 90.44 393 THR A O 1
ATOM 3063 N N . VAL A 1 394 ? -21.164 -7.592 13.641 1.00 88.75 394 VAL A N 1
ATOM 3064 C CA . VAL A 1 394 ? -20.332 -6.374 13.710 1.00 88.75 394 VAL A CA 1
ATOM 3065 C C . VAL A 1 394 ? -19.731 -6.013 12.350 1.00 88.75 394 VAL A C 1
ATOM 3067 O O . VAL A 1 394 ? -19.751 -4.857 11.955 1.00 88.75 394 VAL A O 1
ATOM 3070 N N . GLY A 1 395 ? -19.227 -6.993 11.594 1.00 86.56 395 GLY A N 1
ATOM 3071 C CA . GLY A 1 395 ? -18.657 -6.721 10.271 1.00 86.56 395 GLY A CA 1
ATOM 3072 C C . GLY A 1 395 ? -19.701 -6.281 9.243 1.00 86.56 395 GLY A C 1
ATOM 3073 O O . GLY A 1 395 ? -19.390 -5.493 8.357 1.00 86.56 395 GLY A O 1
ATOM 3074 N N . ARG A 1 396 ? -20.947 -6.750 9.373 1.00 89.75 396 ARG A N 1
ATOM 3075 C CA . ARG A 1 396 ? -22.080 -6.272 8.569 1.00 89.75 396 ARG A CA 1
ATOM 3076 C C . ARG A 1 396 ? -22.500 -4.857 8.961 1.00 89.75 396 ARG A C 1
ATOM 3078 O O . ARG A 1 396 ? -22.745 -4.060 8.071 1.00 89.75 396 ARG A O 1
ATOM 3085 N N . MET A 1 397 ? -22.503 -4.524 10.253 1.00 90.62 397 MET A N 1
ATOM 3086 C CA . MET A 1 397 ? -22.754 -3.153 10.720 1.00 90.62 397 MET A CA 1
ATOM 3087 C C . MET A 1 397 ? -21.664 -2.185 10.244 1.00 90.62 397 MET A C 1
ATOM 3089 O O . MET A 1 397 ? -21.986 -1.140 9.690 1.00 90.62 397 MET A O 1
ATOM 3093 N N . ASN A 1 398 ? -20.384 -2.552 10.375 1.00 86.19 398 ASN A N 1
ATOM 3094 C CA . ASN A 1 398 ? -19.272 -1.754 9.847 1.00 86.19 398 ASN A CA 1
ATOM 3095 C C . ASN A 1 398 ? -19.404 -1.537 8.334 1.00 86.19 398 ASN A C 1
ATOM 3097 O O . ASN A 1 398 ? -19.174 -0.432 7.855 1.00 86.19 398 ASN A O 1
ATOM 3101 N N . HIS A 1 399 ? -19.773 -2.586 7.591 1.00 84.56 399 HIS A N 1
ATOM 3102 C CA . HIS A 1 399 ? -19.986 -2.498 6.149 1.00 84.56 399 HIS A CA 1
ATOM 3103 C C . HIS A 1 399 ? -21.165 -1.587 5.792 1.00 84.56 399 HIS A C 1
ATOM 3105 O O . HIS A 1 399 ? -21.016 -0.742 4.917 1.00 84.56 399 HIS A O 1
ATOM 3111 N N . PHE A 1 400 ? -22.292 -1.713 6.499 1.00 89.12 400 PHE A N 1
ATOM 3112 C CA . PHE A 1 400 ? -23.462 -0.855 6.314 1.00 89.12 400 PHE A CA 1
ATOM 3113 C C . PHE A 1 400 ? -23.112 0.622 6.519 1.00 89.12 400 PHE A C 1
ATOM 3115 O O . PHE A 1 400 ? -23.366 1.437 5.642 1.00 89.12 400 PHE A O 1
ATOM 3122 N N . TYR A 1 401 ? -22.470 0.970 7.638 1.00 86.25 401 TYR A N 1
ATOM 3123 C CA . TYR A 1 401 ? -22.065 2.355 7.892 1.00 86.25 401 TYR A CA 1
ATOM 3124 C C . TYR A 1 401 ? -20.997 2.846 6.907 1.00 86.25 401 TYR A C 1
ATOM 3126 O O . TYR A 1 401 ? -21.025 4.004 6.513 1.00 86.25 401 TYR A O 1
ATOM 3134 N N . GLY A 1 402 ? -20.107 1.964 6.445 1.00 80.06 402 GLY A N 1
ATOM 3135 C CA . GLY A 1 402 ? -19.166 2.295 5.375 1.00 80.06 402 GLY A CA 1
ATOM 3136 C C . GLY A 1 402 ? -19.861 2.635 4.051 1.00 80.06 402 GLY A C 1
ATOM 3137 O O . GLY A 1 402 ? -19.454 3.578 3.387 1.00 80.06 402 GLY A O 1
ATOM 3138 N N . GLN A 1 403 ? -20.927 1.911 3.687 1.00 81.38 403 GLN A N 1
ATOM 3139 C CA . GLN A 1 403 ? -21.763 2.235 2.520 1.00 81.38 403 GLN A CA 1
ATOM 3140 C C . GLN A 1 403 ? -22.607 3.494 2.732 1.00 81.38 403 GLN A C 1
ATOM 3142 O O . GLN A 1 403 ? -22.887 4.214 1.784 1.00 81.38 403 GLN A O 1
ATOM 3147 N N . ARG A 1 404 ? -23.034 3.758 3.970 1.00 83.12 404 ARG A N 1
ATOM 3148 C CA . ARG A 1 404 ? -23.894 4.900 4.297 1.00 83.12 404 ARG A CA 1
ATOM 3149 C C . ARG A 1 404 ? -23.176 6.243 4.157 1.00 83.12 404 ARG A C 1
ATOM 3151 O O . ARG A 1 404 ? -23.830 7.218 3.812 1.00 83.12 404 ARG A O 1
ATOM 3158 N N . TYR A 1 405 ? -21.868 6.291 4.418 1.00 77.88 405 TYR A N 1
ATOM 3159 C CA . TYR A 1 405 ? -21.087 7.536 4.396 1.00 77.88 405 TYR A CA 1
ATOM 3160 C C . TYR A 1 405 ? -20.100 7.656 3.223 1.00 77.88 405 TYR A C 1
ATOM 3162 O O . TYR A 1 405 ? -19.354 8.631 3.183 1.00 77.88 405 TYR A O 1
ATOM 3170 N N . GLY A 1 406 ? -20.064 6.719 2.271 1.00 63.28 406 GLY A N 1
ATOM 3171 C CA . GLY A 1 406 ? -19.186 6.802 1.094 1.00 63.28 406 GLY A CA 1
ATOM 3172 C C . GLY A 1 406 ? -19.811 6.174 -0.154 1.00 63.28 406 GLY A C 1
ATOM 3173 O O . GLY A 1 406 ? -20.472 5.142 -0.047 1.00 63.28 406 GLY A O 1
ATOM 3174 N N . ASP A 1 407 ? -19.579 6.771 -1.331 1.00 42.94 407 ASP A N 1
ATOM 3175 C CA . ASP A 1 407 ? -20.209 6.367 -2.605 1.00 42.94 407 ASP A CA 1
ATOM 3176 C C . ASP A 1 407 ? -19.716 5.000 -3.107 1.00 42.94 407 ASP A C 1
ATOM 3178 O O . ASP A 1 407 ? -20.396 4.306 -3.866 1.00 42.94 407 ASP A O 1
ATOM 3182 N N . THR A 1 408 ? -18.579 4.528 -2.593 1.00 44.97 408 THR A N 1
ATOM 3183 C CA . THR A 1 408 ? -18.187 3.122 -2.658 1.00 44.97 408 THR A CA 1
ATOM 3184 C C . THR A 1 408 ? -17.650 2.677 -1.298 1.00 44.97 408 THR A C 1
ATOM 3186 O O . THR A 1 408 ? -16.864 3.374 -0.660 1.00 44.97 408 THR A O 1
ATOM 3189 N N . ALA A 1 409 ? -17.982 1.461 -0.848 1.00 40.53 409 ALA A N 1
ATOM 3190 C CA . ALA A 1 409 ? -17.419 0.862 0.376 1.00 40.53 409 ALA A CA 1
ATOM 3191 C C . ALA A 1 409 ? -15.870 0.726 0.358 1.00 40.53 409 ALA A C 1
ATOM 3193 O O . ALA A 1 409 ? -15.267 0.198 1.297 1.00 40.53 409 ALA A O 1
ATOM 3194 N N . GLU A 1 410 ? -15.221 1.154 -0.728 1.00 41.16 410 GLU A N 1
ATOM 3195 C CA . GLU A 1 410 ? -13.777 1.211 -0.922 1.00 41.16 410 GLU A CA 1
ATOM 3196 C C . GLU A 1 410 ? -13.178 2.606 -0.679 1.00 41.16 410 GLU A C 1
ATOM 3198 O O . GLU A 1 410 ? -12.002 2.684 -0.334 1.00 41.16 410 GLU A O 1
ATOM 3203 N N . GLU A 1 411 ? -13.953 3.690 -0.765 1.00 40.44 411 GLU A N 1
ATOM 3204 C CA . GLU A 1 411 ? -13.492 5.058 -0.467 1.00 40.44 411 GLU A CA 1
ATOM 3205 C C . GLU A 1 411 ? -13.288 5.298 1.031 1.00 40.44 411 GLU A C 1
ATOM 3207 O O . GLU A 1 411 ? -12.337 5.971 1.431 1.00 40.44 411 GLU A O 1
ATOM 3212 N N . GLY A 1 412 ? -14.081 4.636 1.883 1.00 39.25 412 GLY A N 1
ATOM 3213 C CA . GLY A 1 412 ? -13.827 4.587 3.328 1.00 39.25 412 GLY A CA 1
ATOM 3214 C C . GLY A 1 412 ? -12.489 3.923 3.685 1.00 39.25 412 GLY A C 1
ATOM 3215 O O . GLY A 1 412 ? -11.897 4.246 4.716 1.00 39.25 412 GLY A O 1
ATOM 3216 N N . LYS A 1 413 ? -11.956 3.076 2.784 1.00 48.28 413 LYS A N 1
ATOM 3217 C CA . LYS A 1 413 ? -10.601 2.508 2.880 1.00 48.28 413 LYS A CA 1
ATOM 3218 C C . LYS A 1 413 ? -9.504 3.481 2.412 1.00 48.28 413 LYS A C 1
ATOM 3220 O O . LYS A 1 413 ? -8.349 3.114 2.234 1.00 48.28 413 LYS A O 1
ATOM 3225 N N . GLY A 1 414 ? -9.844 4.720 2.074 1.00 46.38 414 GLY A N 1
ATOM 3226 C CA . GLY A 1 414 ? -8.845 5.750 1.817 1.00 46.38 414 GLY A CA 1
ATOM 3227 C C . GLY A 1 414 ? -8.225 6.222 3.126 1.00 46.38 414 GLY A C 1
ATOM 3228 O O . GLY A 1 414 ? -7.010 6.331 3.226 1.00 46.38 414 GLY A O 1
ATOM 3229 N N . PHE A 1 415 ? -9.064 6.474 4.134 1.00 48.59 415 PHE A N 1
ATOM 3230 C CA . PHE A 1 415 ? -8.694 7.102 5.404 1.00 48.59 415 PHE A CA 1
ATOM 3231 C C . PHE A 1 415 ? -8.103 6.116 6.430 1.00 48.59 415 PHE A C 1
ATOM 3233 O O . PHE A 1 415 ? -7.159 6.457 7.149 1.00 48.59 415 PHE A O 1
ATOM 3240 N N . ASP A 1 416 ? -8.573 4.865 6.452 1.00 51.44 416 ASP A N 1
ATOM 3241 C CA . ASP A 1 416 ? -8.002 3.768 7.257 1.00 51.44 416 ASP A CA 1
ATOM 3242 C C . ASP A 1 416 ? -6.510 3.501 6.943 1.00 51.44 416 ASP A C 1
ATOM 3244 O O . ASP A 1 416 ? -5.741 3.106 7.828 1.00 51.44 416 ASP A O 1
ATOM 3248 N N . HIS A 1 417 ? -6.087 3.777 5.706 1.00 47.91 417 HIS A N 1
ATOM 3249 C CA . HIS A 1 417 ? -4.722 3.657 5.210 1.00 47.91 417 HIS A CA 1
ATOM 3250 C C . HIS A 1 417 ? -3.795 4.759 5.747 1.00 47.91 417 HIS A C 1
ATOM 3252 O O . HIS A 1 417 ? -2.584 4.541 5.787 1.00 47.91 417 HIS A O 1
ATOM 3258 N N . PHE A 1 418 ? -4.331 5.902 6.199 1.00 44.69 418 PHE A N 1
ATOM 3259 C CA . PHE A 1 418 ? -3.558 6.991 6.829 1.00 44.69 418 PHE A CA 1
ATOM 3260 C C . PHE A 1 418 ? -3.461 6.858 8.344 1.00 44.69 418 PHE A C 1
ATOM 3262 O O . PHE A 1 418 ? -2.623 7.500 8.980 1.00 44.69 418 PHE A O 1
ATOM 3269 N N . MET A 1 419 ? -4.290 6.012 8.946 1.00 48.59 419 MET A N 1
ATOM 3270 C CA . MET A 1 419 ? -4.208 5.756 10.372 1.00 48.59 419 MET A CA 1
ATOM 3271 C C . MET A 1 419 ? -3.063 4.805 10.693 1.00 48.59 419 MET A C 1
ATOM 3273 O O . MET A 1 419 ? -2.932 3.717 10.127 1.00 48.59 419 MET A O 1
ATOM 3277 N N . SER A 1 420 ? -2.248 5.165 11.680 1.00 42.34 420 SER A N 1
ATOM 3278 C CA . SER A 1 420 ? -1.224 4.264 12.209 1.00 42.34 420 SER A CA 1
ATOM 3279 C C . SER A 1 420 ? -1.869 3.071 12.904 1.00 42.34 420 SER A C 1
ATOM 3281 O O . SER A 1 420 ? -2.925 3.189 13.525 1.00 42.34 420 SER A O 1
ATOM 3283 N N . HIS A 1 421 ? -1.259 1.889 12.796 1.00 47.03 421 HIS A N 1
ATOM 3284 C CA . HIS A 1 421 ? -1.585 0.822 13.742 1.00 47.03 421 HIS A CA 1
ATOM 3285 C C . HIS A 1 421 ? -1.178 1.347 15.123 1.00 47.03 421 HIS A C 1
ATOM 3287 O O . HIS A 1 421 ? -0.041 1.790 15.266 1.00 47.03 421 HIS A O 1
ATOM 3293 N N . SER A 1 422 ? -2.057 1.313 16.130 1.00 41.97 422 SER A N 1
ATOM 3294 C CA . SER A 1 422 ? -1.619 1.544 17.508 1.00 41.97 422 SER A CA 1
ATOM 3295 C C . SER A 1 422 ? -0.720 0.370 17.921 1.00 41.97 422 SER A C 1
ATOM 3297 O O . SER A 1 422 ? -1.182 -0.627 18.466 1.00 41.97 422 SER A O 1
ATOM 3299 N N . SER A 1 423 ? 0.568 0.464 17.606 1.00 36.44 423 SER A N 1
ATOM 3300 C CA . SER A 1 423 ? 1.605 -0.545 17.839 1.00 36.44 423 SER A CA 1
ATOM 3301 C C . SER A 1 423 ? 2.067 -0.625 19.295 1.00 36.44 423 SER A C 1
ATOM 3303 O O . SER A 1 423 ? 3.027 -1.327 19.591 1.00 36.44 423 SER A O 1
ATOM 3305 N N . LYS A 1 424 ? 1.389 0.049 20.234 1.00 39.75 424 LYS A N 1
ATOM 3306 C CA . LYS A 1 424 ? 1.735 -0.050 21.661 1.00 39.75 424 LYS A CA 1
ATOM 3307 C C . LYS A 1 424 ? 1.468 -1.429 22.263 1.00 39.75 424 LYS A C 1
ATOM 3309 O O . LYS A 1 424 ? 1.916 -1.694 23.371 1.00 39.75 424 LYS A O 1
ATOM 3314 N N . ILE A 1 425 ? 0.778 -2.308 21.543 1.00 41.03 425 ILE A N 1
ATOM 3315 C CA . ILE A 1 425 ? 0.667 -3.702 21.935 1.00 41.03 425 ILE A CA 1
ATOM 3316 C C . ILE A 1 425 ? 1.821 -4.460 21.269 1.00 41.03 425 ILE A C 1
ATOM 3318 O O . ILE A 1 425 ? 1.820 -4.646 20.052 1.00 41.03 425 ILE A O 1
ATOM 3322 N N . GLY A 1 426 ? 2.833 -4.823 22.061 1.00 40.50 426 GLY A N 1
ATOM 3323 C CA . GLY A 1 426 ? 4.060 -5.469 21.591 1.00 40.50 426 GLY A CA 1
ATOM 3324 C C . GLY A 1 426 ? 3.823 -6.712 20.723 1.00 40.50 426 GLY A C 1
ATOM 3325 O O . GLY A 1 426 ? 2.755 -7.326 20.741 1.00 40.50 426 GLY A O 1
ATOM 3326 N N . VAL A 1 427 ? 4.861 -7.097 19.973 1.00 42.44 427 VAL A N 1
ATOM 3327 C CA . VAL A 1 427 ? 4.890 -8.222 19.010 1.00 42.44 427 VAL A CA 1
ATOM 3328 C C . VAL A 1 427 ? 4.345 -9.535 19.605 1.00 42.44 427 VAL A C 1
ATOM 3330 O O . VAL A 1 427 ? 3.798 -10.367 18.885 1.00 42.44 427 VAL A O 1
ATOM 3333 N N . GLU A 1 428 ? 4.393 -9.693 20.927 1.00 43.12 428 GLU A N 1
ATOM 3334 C CA . GLU A 1 428 ? 3.880 -10.857 21.656 1.00 43.12 428 GLU A CA 1
ATOM 3335 C C . GLU A 1 428 ? 2.352 -11.041 21.567 1.00 43.12 428 GLU A C 1
ATOM 3337 O O . GLU A 1 428 ? 1.874 -12.172 21.627 1.00 43.12 428 GLU A O 1
ATOM 3342 N N . HIS A 1 429 ? 1.559 -9.999 21.290 1.00 41.28 429 HIS A N 1
ATOM 3343 C CA . HIS A 1 429 ? 0.115 -10.175 21.059 1.00 41.28 429 HIS A CA 1
ATOM 3344 C C . HIS A 1 429 ? -0.228 -10.845 19.718 1.00 41.28 429 HIS A C 1
ATOM 3346 O O . HIS A 1 429 ? -1.359 -11.306 19.530 1.00 41.28 429 HIS A O 1
ATOM 3352 N N . GLN A 1 430 ? 0.738 -10.976 18.801 1.00 42.16 430 GLN A N 1
ATOM 3353 C CA . GLN A 1 430 ? 0.563 -11.763 17.577 1.00 42.16 430 GLN A CA 1
ATOM 3354 C C . GLN A 1 430 ? 0.548 -13.278 17.845 1.00 42.16 430 GLN A C 1
ATOM 3356 O O . GLN A 1 430 ? 0.060 -14.031 17.000 1.00 42.16 430 GLN A O 1
ATOM 3361 N N . LEU A 1 431 ? 0.996 -13.739 19.023 1.00 38.44 431 LEU A N 1
ATOM 3362 C CA . LEU A 1 431 ? 1.112 -15.167 19.352 1.00 38.44 431 LEU A CA 1
ATOM 3363 C C . LEU A 1 431 ? -0.227 -15.918 19.376 1.00 38.44 431 LEU A C 1
ATOM 3365 O O . LEU A 1 431 ? -0.239 -17.138 19.229 1.00 38.44 431 LEU A O 1
ATOM 3369 N N . THR A 1 432 ? -1.368 -15.231 19.498 1.00 42.97 432 THR A N 1
ATOM 3370 C CA . THR A 1 432 ? -2.678 -15.904 19.424 1.00 42.97 432 THR A CA 1
ATOM 3371 C C . THR A 1 432 ? -3.277 -15.945 18.019 1.00 42.97 432 THR A C 1
ATOM 3373 O O . THR A 1 432 ? -4.281 -16.631 17.830 1.00 42.97 432 THR A O 1
ATOM 3376 N N . GLY A 1 433 ? -2.703 -15.242 17.029 1.00 40.88 433 GLY A N 1
ATOM 3377 C CA . GLY A 1 433 ? -3.112 -15.253 15.611 1.00 40.88 433 GLY A CA 1
ATOM 3378 C C . GLY A 1 433 ? -4.587 -14.925 15.304 1.00 40.88 433 GLY A C 1
ATOM 3379 O O . GLY A 1 433 ? -4.991 -14.972 14.146 1.00 40.88 433 GLY A O 1
ATOM 3380 N N . LYS A 1 434 ? -5.414 -14.636 16.318 1.00 43.09 434 LYS A N 1
ATOM 3381 C CA . LYS A 1 434 ? -6.889 -14.624 16.232 1.00 43.09 434 LYS A CA 1
ATOM 3382 C C . LYS A 1 434 ? -7.534 -13.378 16.841 1.00 43.09 434 LYS A C 1
ATOM 3384 O O . LYS A 1 434 ? -8.738 -13.186 16.716 1.00 43.09 434 LYS A O 1
ATOM 3389 N N . ILE A 1 435 ? -6.744 -12.519 17.475 1.00 45.44 435 ILE A N 1
ATOM 3390 C CA . ILE A 1 435 ? -7.196 -11.286 18.120 1.00 45.44 435 ILE A CA 1
ATOM 3391 C C . ILE A 1 435 ? -7.101 -10.167 17.059 1.00 45.44 435 ILE A C 1
ATOM 3393 O O . ILE A 1 435 ? -6.134 -9.419 16.969 1.00 45.44 435 ILE A O 1
ATOM 3397 N N . GLY A 1 436 ? -8.137 -10.063 16.217 1.00 48.38 436 GLY A N 1
ATOM 3398 C CA . GLY A 1 436 ? -8.256 -9.102 15.106 1.00 48.38 436 GLY A CA 1
ATOM 3399 C C . GLY A 1 436 ? -8.637 -7.665 15.505 1.00 48.38 436 GLY A C 1
ATOM 3400 O O . GLY A 1 436 ? -9.589 -7.124 14.934 1.00 48.38 436 GLY A O 1
ATOM 3401 N N . HIS A 1 437 ? -7.926 -7.062 16.469 1.00 49.81 437 HIS A N 1
ATOM 3402 C CA . HIS A 1 437 ? -8.428 -5.912 17.248 1.00 49.81 437 HIS A CA 1
ATOM 3403 C C . HIS A 1 437 ? -8.073 -4.500 16.766 1.00 49.81 437 HIS A C 1
ATOM 3405 O O . HIS A 1 437 ? -8.779 -3.566 17.134 1.00 49.81 437 HIS A O 1
ATOM 3411 N N . HIS A 1 438 ? -7.069 -4.299 15.908 1.00 51.19 438 HIS A N 1
ATOM 3412 C CA . HIS A 1 438 ? -6.665 -2.927 15.533 1.00 51.19 438 HIS A CA 1
ATOM 3413 C C . HIS A 1 438 ? -7.104 -2.487 14.141 1.00 51.19 438 HIS A C 1
ATOM 3415 O O . HIS A 1 438 ? -7.435 -1.318 13.959 1.00 51.19 438 HIS A O 1
ATOM 3421 N N . ASN A 1 439 ? -7.186 -3.409 13.177 1.00 52.16 439 ASN A N 1
ATOM 3422 C CA . ASN A 1 439 ? -7.567 -3.050 11.806 1.00 52.16 439 ASN A CA 1
ATOM 3423 C C . ASN A 1 439 ? -8.954 -2.404 11.748 1.00 52.16 439 ASN A C 1
ATOM 3425 O O . ASN A 1 439 ? -9.179 -1.519 10.945 1.00 52.16 439 ASN A O 1
ATOM 3429 N N . ARG A 1 440 ? -9.849 -2.770 12.669 1.00 65.50 440 ARG A N 1
ATOM 3430 C CA . ARG A 1 440 ? -11.222 -2.262 12.691 1.00 65.50 440 ARG A CA 1
ATOM 3431 C C . ARG A 1 440 ? -11.483 -1.074 13.581 1.00 65.50 440 ARG A C 1
ATOM 3433 O O . ARG A 1 440 ? -12.497 -0.418 13.386 1.00 65.50 440 ARG A O 1
ATOM 3440 N N . ALA A 1 441 ? -10.606 -0.805 14.546 1.00 68.75 441 ALA A N 1
ATOM 3441 C CA . ALA A 1 441 ? -10.692 0.457 15.262 1.00 68.75 441 ALA A CA 1
ATOM 3442 C C . ALA A 1 441 ? -10.537 1.611 14.257 1.00 68.75 441 ALA A C 1
ATOM 3444 O O . ALA A 1 441 ? -11.283 2.578 14.274 1.00 68.75 441 ALA A O 1
ATOM 3445 N N . LYS A 1 442 ? -9.646 1.435 13.282 1.00 71.19 442 LYS A N 1
ATOM 3446 C CA . LYS A 1 442 ? -9.495 2.358 12.162 1.00 71.19 442 LYS A CA 1
ATOM 3447 C C . LYS A 1 442 ? -10.738 2.442 11.288 1.00 71.19 442 LYS A C 1
ATOM 3449 O O . LYS A 1 442 ? -11.188 3.546 11.032 1.00 71.19 442 LYS A O 1
ATOM 3454 N N . ASP A 1 443 ? -11.319 1.319 10.867 1.00 72.31 443 ASP A N 1
ATOM 3455 C CA . ASP A 1 443 ? -12.545 1.337 10.050 1.00 72.31 443 ASP A CA 1
ATOM 3456 C C . ASP A 1 443 ? -13.677 2.091 10.766 1.00 72.31 443 ASP A C 1
ATOM 3458 O O . ASP A 1 443 ? -14.298 2.988 10.204 1.00 72.31 443 ASP A O 1
ATOM 3462 N N . ALA A 1 444 ? -13.900 1.770 12.043 1.00 76.00 444 ALA A N 1
ATOM 3463 C CA . ALA A 1 444 ? -14.895 2.434 12.875 1.00 76.00 444 ALA A CA 1
ATOM 3464 C C . ALA A 1 444 ? -14.612 3.935 13.014 1.00 76.00 444 ALA A C 1
ATOM 3466 O O . ALA A 1 444 ? -15.507 4.748 12.814 1.00 76.00 444 ALA A O 1
ATOM 3467 N N . TRP A 1 445 ? -13.362 4.306 13.298 1.00 78.81 445 TRP A N 1
ATOM 3468 C CA . TRP A 1 445 ? -12.953 5.705 13.380 1.00 78.81 445 TRP A CA 1
ATOM 3469 C C . TRP A 1 445 ? -13.104 6.444 12.049 1.00 78.81 445 TRP A C 1
ATOM 3471 O O . TRP A 1 445 ? -13.542 7.588 12.034 1.00 78.81 445 TRP A O 1
ATOM 3481 N N . SER A 1 446 ? -12.803 5.781 10.929 1.00 76.25 446 SER A N 1
ATOM 3482 C CA . SER A 1 446 ? -12.991 6.331 9.581 1.00 76.25 446 SER A CA 1
ATOM 3483 C C . SER A 1 446 ? -14.451 6.669 9.343 1.00 76.25 446 SER A C 1
ATOM 3485 O O . SER A 1 446 ? -14.753 7.784 8.941 1.00 76.25 446 SER A O 1
ATOM 3487 N N . ASN A 1 447 ? -15.357 5.738 9.650 1.00 78.94 447 ASN A N 1
ATOM 3488 C CA . ASN A 1 447 ? -16.793 5.951 9.493 1.00 78.94 447 ASN A CA 1
ATOM 3489 C C . ASN A 1 447 ? -17.287 7.129 10.343 1.00 78.94 447 ASN A C 1
ATOM 3491 O O . ASN A 1 447 ? -18.062 7.945 9.859 1.00 78.94 447 ASN A O 1
ATOM 3495 N N . VAL A 1 448 ? -16.805 7.244 11.584 1.00 79.31 448 VAL A N 1
ATOM 3496 C CA . VAL A 1 448 ? -17.133 8.358 12.487 1.00 79.31 448 VAL A CA 1
ATOM 3497 C C . VAL A 1 448 ? -16.662 9.696 11.907 1.00 79.31 448 VAL A C 1
ATOM 3499 O O . VAL A 1 448 ? -17.417 10.665 11.897 1.00 79.31 448 VAL A O 1
ATOM 3502 N N . VAL A 1 449 ? -15.429 9.748 11.398 1.00 77.75 449 VAL A N 1
ATOM 3503 C CA . VAL A 1 449 ? -14.851 10.952 10.784 1.00 77.75 449 VAL A CA 1
ATOM 3504 C C . VAL A 1 449 ? -15.579 11.334 9.492 1.00 77.75 449 VAL A C 1
ATOM 3506 O O . VAL A 1 449 ? -15.830 12.515 9.271 1.00 77.75 449 VAL A O 1
ATOM 3509 N N . LEU A 1 450 ? -15.945 10.358 8.659 1.00 76.31 450 LEU A N 1
ATOM 3510 C CA . LEU A 1 450 ? -16.690 10.582 7.416 1.00 76.31 450 LEU A CA 1
ATOM 3511 C C . LEU A 1 450 ? -18.116 11.073 7.681 1.00 76.31 450 LEU A C 1
ATOM 3513 O O . LEU A 1 450 ? -18.575 12.011 7.040 1.00 76.31 450 LEU A O 1
ATOM 3517 N N . ALA A 1 451 ? -18.805 10.496 8.665 1.00 78.88 451 ALA A N 1
ATOM 3518 C CA . ALA A 1 451 ? -20.104 11.003 9.091 1.00 78.88 451 ALA A CA 1
ATOM 3519 C C . ALA A 1 451 ? -19.988 12.461 9.568 1.00 78.88 451 ALA A C 1
ATOM 3521 O O . ALA A 1 451 ? -20.750 13.324 9.134 1.00 78.88 451 ALA A O 1
ATOM 3522 N N . ALA A 1 452 ? -18.981 12.761 10.394 1.00 78.50 452 ALA A N 1
ATOM 3523 C CA . ALA A 1 452 ? -18.750 14.114 10.880 1.00 78.50 452 ALA A CA 1
ATOM 3524 C C . ALA A 1 452 ? -18.410 15.100 9.746 1.00 78.50 452 ALA A C 1
ATOM 3526 O O . ALA A 1 452 ? -18.938 16.211 9.736 1.00 78.50 452 ALA A O 1
ATOM 3527 N N . SER A 1 453 ? -17.617 14.701 8.741 1.00 73.75 453 SER A N 1
ATOM 3528 C CA . SER A 1 453 ? -17.317 15.566 7.589 1.00 73.75 453 SER A CA 1
ATOM 3529 C C . SER A 1 453 ? -18.565 15.887 6.759 1.00 73.75 453 SER A C 1
ATOM 3531 O O . SER A 1 453 ? -18.670 16.985 6.213 1.00 73.75 453 SER A O 1
ATOM 3533 N N . GLN A 1 454 ? -19.549 14.985 6.748 1.00 77.69 454 GLN A N 1
ATOM 3534 C CA . GLN A 1 454 ? -20.874 15.181 6.150 1.00 77.69 454 GLN A CA 1
ATOM 3535 C C . GLN A 1 454 ? -21.844 15.972 7.047 1.00 77.69 454 GLN A C 1
ATOM 3537 O O . GLN A 1 454 ? -22.994 16.192 6.668 1.00 77.69 454 GLN A O 1
ATOM 3542 N N . GLY A 1 455 ? -21.414 16.406 8.236 1.00 80.31 455 GLY A N 1
ATOM 3543 C CA . GLY A 1 455 ? -22.272 17.071 9.220 1.00 80.31 455 GLY A CA 1
ATOM 3544 C C . GLY A 1 455 ? -23.282 16.132 9.888 1.00 80.31 455 GLY A C 1
ATOM 3545 O O . GLY A 1 455 ? -24.256 16.598 10.479 1.00 80.31 455 GLY A O 1
ATOM 3546 N N . ILE A 1 456 ? -23.072 14.818 9.794 1.00 84.12 456 ILE A N 1
ATOM 3547 C CA . ILE A 1 456 ? -23.922 13.787 10.387 1.00 84.12 456 ILE A CA 1
ATOM 3548 C C . ILE A 1 456 ? -23.370 13.433 11.768 1.00 84.12 456 ILE A C 1
ATOM 3550 O O . ILE A 1 456 ? -22.211 13.041 11.916 1.00 84.12 456 ILE A O 1
ATOM 3554 N N . ASN A 1 457 ? -24.218 13.507 12.797 1.00 85.81 457 ASN A N 1
ATOM 3555 C CA . ASN A 1 457 ? -23.862 12.950 14.096 1.00 85.81 457 ASN A CA 1
ATOM 3556 C C . ASN A 1 457 ? -23.948 11.420 14.037 1.00 85.81 457 ASN A C 1
ATOM 3558 O O . ASN A 1 457 ? -25.027 10.848 14.175 1.00 85.81 457 ASN A O 1
ATOM 3562 N N . HIS A 1 458 ? -22.802 10.759 13.865 1.00 84.25 458 HIS A N 1
ATOM 3563 C CA . HIS A 1 458 ? -22.721 9.301 13.766 1.00 84.25 458 HIS A CA 1
ATOM 3564 C C . HIS A 1 458 ? -23.408 8.575 14.934 1.00 84.25 458 HIS A C 1
ATOM 3566 O O . HIS A 1 458 ? -24.031 7.539 14.732 1.00 84.25 458 HIS A O 1
ATOM 3572 N N . MET A 1 459 ? -23.338 9.118 16.155 1.00 86.75 459 MET A N 1
ATOM 3573 C CA . MET A 1 459 ? -23.933 8.477 17.334 1.00 86.75 459 MET A CA 1
ATOM 3574 C C . MET A 1 459 ? -25.464 8.433 17.291 1.00 86.75 459 MET A C 1
ATOM 3576 O O . MET A 1 459 ? -26.049 7.492 17.833 1.00 86.75 459 MET A O 1
ATOM 3580 N N . ASP A 1 460 ? -26.075 9.426 16.641 1.00 88.00 460 ASP A N 1
ATOM 3581 C CA . ASP A 1 460 ? -27.527 9.571 16.500 1.00 88.00 460 ASP A CA 1
ATOM 3582 C C . ASP A 1 460 ? -28.045 8.927 15.203 1.00 88.00 460 ASP A C 1
ATOM 3584 O O . ASP A 1 460 ? -29.253 8.802 15.003 1.00 88.00 460 ASP A O 1
ATOM 3588 N N . ASP A 1 461 ? -27.142 8.498 14.317 1.00 90.25 461 ASP A N 1
ATOM 3589 C CA . ASP A 1 461 ? -27.488 7.873 13.047 1.00 90.25 461 ASP A CA 1
ATOM 3590 C C . ASP A 1 461 ? -27.804 6.381 13.229 1.00 90.25 461 ASP A C 1
ATOM 3592 O O . ASP A 1 461 ? -26.982 5.476 13.028 1.00 90.25 461 ASP A O 1
ATOM 3596 N N . GLU A 1 462 ? -29.025 6.116 13.686 1.00 91.44 462 GLU A N 1
ATOM 3597 C CA . GLU A 1 462 ? -29.511 4.768 13.942 1.00 91.44 462 GLU A CA 1
ATOM 3598 C C . GLU A 1 462 ? -29.953 4.052 12.655 1.00 91.44 462 GLU A C 1
ATOM 3600 O O . GLU A 1 462 ? -30.745 4.560 11.864 1.00 91.44 462 GLU A O 1
ATOM 3605 N N . ILE A 1 463 ? -29.498 2.806 12.482 1.00 91.88 463 ILE A N 1
ATOM 3606 C CA . ILE A 1 463 ? -30.017 1.896 11.451 1.00 91.88 463 ILE A CA 1
ATOM 3607 C C . ILE A 1 463 ? -31.501 1.628 11.732 1.00 91.88 463 ILE A C 1
ATOM 3609 O O . ILE A 1 463 ? -31.856 1.226 12.850 1.00 91.88 463 ILE A O 1
ATOM 3613 N N . SER A 1 464 ? -32.359 1.826 10.730 1.00 94.12 464 SER A N 1
ATOM 3614 C CA . SER A 1 464 ? -33.784 1.502 10.833 1.00 94.12 464 SER A CA 1
ATOM 3615 C C . SER A 1 464 ? -34.004 -0.020 10.927 1.00 94.12 464 SER A C 1
ATOM 3617 O O . SER A 1 464 ? -33.154 -0.794 10.474 1.00 94.12 464 SER A O 1
ATOM 3619 N N . PRO A 1 465 ? -35.118 -0.497 11.512 1.00 93.19 465 PRO A N 1
ATOM 3620 C CA . PRO A 1 465 ? -35.459 -1.922 11.503 1.00 93.19 465 PRO A CA 1
ATOM 3621 C C . PRO A 1 465 ? -35.490 -2.527 10.090 1.00 93.19 465 PRO A C 1
ATOM 3623 O O . PRO A 1 465 ? -35.033 -3.653 9.881 1.00 93.19 465 PRO A O 1
ATOM 3626 N N . GLU A 1 466 ? -35.984 -1.766 9.112 1.00 93.44 466 GLU A N 1
ATOM 3627 C CA . GLU A 1 466 ? -36.044 -2.153 7.705 1.00 93.44 466 GLU A CA 1
ATOM 3628 C C . GLU A 1 466 ? -34.638 -2.314 7.111 1.00 93.44 466 GLU A C 1
ATOM 3630 O O . GLU A 1 466 ? -34.349 -3.326 6.468 1.00 93.44 466 GLU A O 1
ATOM 3635 N N . ASP A 1 467 ? -33.736 -1.369 7.391 1.00 93.31 467 ASP A N 1
ATOM 3636 C CA . ASP A 1 467 ? -32.341 -1.422 6.945 1.00 93.31 467 ASP A CA 1
ATOM 3637 C C . ASP A 1 467 ? -31.570 -2.567 7.614 1.00 93.31 467 ASP A C 1
ATOM 3639 O O . ASP A 1 467 ? -30.777 -3.250 6.963 1.00 93.31 467 ASP A O 1
ATOM 3643 N N . LEU A 1 468 ? -31.822 -2.835 8.903 1.00 92.44 468 LEU A N 1
ATOM 3644 C CA . LEU A 1 468 ? -31.250 -3.991 9.602 1.00 92.44 468 LEU A CA 1
ATOM 3645 C C . LEU A 1 468 ? -31.664 -5.294 8.915 1.00 92.44 468 LEU A C 1
ATOM 3647 O O . LEU A 1 468 ? -30.825 -6.172 8.695 1.00 92.44 468 LEU A O 1
ATOM 3651 N N . GLN A 1 469 ? -32.940 -5.419 8.543 1.00 91.38 469 GLN A N 1
ATOM 3652 C CA . GLN A 1 469 ? -33.445 -6.579 7.817 1.00 91.38 469 GLN A CA 1
ATOM 3653 C C . GLN A 1 469 ? -32.817 -6.686 6.420 1.00 91.38 469 GLN A C 1
ATOM 3655 O O . GLN A 1 469 ? -32.353 -7.768 6.050 1.00 91.38 469 GLN A O 1
ATOM 3660 N N . ALA A 1 470 ? -32.748 -5.582 5.671 1.00 90.12 470 ALA A N 1
ATOM 3661 C CA . ALA A 1 470 ? -32.160 -5.536 4.332 1.00 90.12 470 ALA A CA 1
ATOM 3662 C C . ALA A 1 470 ? -30.666 -5.908 4.339 1.00 90.12 470 ALA A C 1
ATOM 3664 O O . ALA A 1 470 ? -30.212 -6.699 3.512 1.00 90.12 470 ALA A O 1
ATOM 3665 N N . ALA A 1 471 ? -29.912 -5.424 5.328 1.00 87.38 471 ALA A N 1
ATOM 3666 C CA . ALA A 1 471 ? -28.496 -5.736 5.516 1.00 87.38 471 ALA A CA 1
ATOM 3667 C C . ALA A 1 471 ? -28.247 -7.110 6.179 1.00 87.38 471 ALA A C 1
ATOM 3669 O O . ALA A 1 471 ? -27.094 -7.489 6.430 1.00 87.38 471 ALA A O 1
ATOM 3670 N N . ASN A 1 472 ? -29.307 -7.878 6.472 1.00 92.19 472 ASN A N 1
ATOM 3671 C CA . ASN A 1 472 ? -29.250 -9.164 7.170 1.00 92.19 472 ASN A CA 1
ATOM 3672 C C . ASN A 1 472 ? -28.526 -9.051 8.533 1.00 92.19 472 ASN A C 1
ATOM 3674 O O . ASN A 1 472 ? -27.724 -9.905 8.912 1.00 92.19 472 ASN A O 1
ATOM 3678 N N . ILE A 1 473 ? -28.754 -7.967 9.273 1.00 93.06 473 ILE A N 1
ATOM 3679 C CA . ILE A 1 473 ? -28.167 -7.705 10.590 1.00 93.06 473 ILE A CA 1
ATOM 3680 C C . ILE A 1 473 ? -29.158 -8.168 11.667 1.00 93.06 473 ILE A C 1
ATOM 3682 O O . ILE A 1 473 ? -30.166 -7.529 11.946 1.00 93.06 473 ILE A O 1
ATOM 3686 N N . ASN A 1 474 ? -28.857 -9.303 12.302 1.00 91.00 474 ASN A N 1
ATOM 3687 C CA . ASN A 1 474 ? -29.766 -9.956 13.251 1.00 91.00 474 ASN A CA 1
ATOM 3688 C C . ASN A 1 474 ? -29.628 -9.409 14.683 1.00 91.00 474 ASN A C 1
ATOM 3690 O O . ASN A 1 474 ? -28.946 -10.008 15.522 1.00 91.00 474 ASN A O 1
ATOM 3694 N N . LEU A 1 475 ? -30.306 -8.298 14.973 1.00 94.31 475 LEU A N 1
ATOM 3695 C CA . LEU A 1 475 ? -30.447 -7.737 16.324 1.00 94.31 475 LEU A CA 1
ATOM 3696 C C . LEU A 1 475 ? -31.813 -8.096 16.933 1.00 94.31 475 LEU A C 1
ATOM 3698 O O . LEU A 1 475 ? -32.787 -8.321 16.217 1.00 94.31 475 LEU A O 1
ATOM 3702 N N . HIS A 1 476 ? -31.887 -8.182 18.261 1.00 94.75 476 HIS A N 1
ATOM 3703 C CA . HIS A 1 476 ? -33.146 -8.214 19.007 1.00 94.75 476 HIS A CA 1
ATOM 3704 C C . HIS A 1 476 ? -33.663 -6.778 19.138 1.00 94.75 476 HIS A C 1
ATOM 3706 O O . HIS A 1 476 ? -33.636 -6.191 20.216 1.00 94.75 476 HIS A O 1
ATOM 3712 N N . ASP A 1 477 ? -34.040 -6.201 18.000 1.00 95.19 477 ASP A N 1
ATOM 3713 C CA . ASP A 1 477 ? -34.443 -4.808 17.887 1.00 95.19 477 ASP A CA 1
ATOM 3714 C C . ASP A 1 477 ? -35.923 -4.626 18.255 1.00 95.19 477 ASP A C 1
ATOM 3716 O O . ASP A 1 477 ? -36.829 -4.894 17.471 1.00 95.19 477 ASP A O 1
ATOM 3720 N N . THR A 1 478 ? -36.149 -4.226 19.502 1.00 94.62 478 THR A N 1
ATOM 3721 C CA . THR A 1 478 ? -37.454 -3.922 20.104 1.00 94.62 478 THR A CA 1
ATOM 3722 C C . THR A 1 478 ? -37.450 -2.500 20.677 1.00 94.62 478 THR A C 1
ATOM 3724 O O . THR A 1 478 ? -36.369 -1.989 21.007 1.00 94.62 478 THR A O 1
ATOM 3727 N N . PRO A 1 479 ? -38.620 -1.854 20.860 1.00 95.31 479 PRO A N 1
ATOM 3728 C CA . PRO A 1 479 ? -38.701 -0.545 21.511 1.00 95.31 479 PRO A CA 1
ATOM 3729 C C . PRO A 1 479 ? -37.990 -0.511 22.870 1.00 95.31 479 PRO A C 1
ATOM 3731 O O . PRO A 1 479 ? -37.269 0.438 23.173 1.00 95.31 479 PRO A O 1
ATOM 3734 N N . GLU A 1 480 ? -38.112 -1.578 23.660 1.00 95.38 480 GLU A N 1
ATOM 3735 C CA . GLU A 1 480 ? -37.490 -1.707 24.978 1.00 95.38 480 GLU A CA 1
ATOM 3736 C C . GLU A 1 480 ? -35.963 -1.778 24.880 1.00 95.38 480 GLU A C 1
ATOM 3738 O O . GLU A 1 480 ? -35.251 -1.108 25.630 1.00 95.38 480 GLU A O 1
ATOM 3743 N N . THR A 1 481 ? -35.430 -2.564 23.938 1.00 94.88 481 THR A N 1
ATOM 3744 C CA . THR A 1 481 ? -33.976 -2.653 23.741 1.00 94.88 481 THR A CA 1
ATOM 3745 C C . THR A 1 481 ? -33.378 -1.377 23.166 1.00 94.88 481 THR A C 1
ATOM 3747 O O . THR A 1 481 ? -32.255 -1.049 23.537 1.00 94.88 481 THR A O 1
ATOM 3750 N N . ARG A 1 482 ? -34.105 -0.636 22.316 1.00 94.75 482 ARG A N 1
ATOM 3751 C CA . ARG A 1 482 ? -33.663 0.688 21.849 1.00 94.75 482 ARG A CA 1
ATOM 3752 C C . ARG A 1 482 ? -33.662 1.700 22.985 1.00 94.75 482 ARG A C 1
ATOM 3754 O O . ARG A 1 482 ? -32.664 2.381 23.184 1.00 94.75 482 ARG A O 1
ATOM 3761 N N . ALA A 1 483 ? -34.720 1.727 23.796 1.00 95.38 483 ALA A N 1
ATOM 3762 C CA . ALA A 1 483 ? -34.794 2.595 24.970 1.00 95.38 483 ALA A CA 1
ATOM 3763 C C . ALA A 1 483 ? -33.679 2.302 25.994 1.00 95.38 483 ALA A C 1
ATOM 3765 O O . ALA A 1 483 ? -33.185 3.216 26.651 1.00 95.38 483 ALA A O 1
ATOM 3766 N N . ASN A 1 484 ? -33.251 1.041 26.117 1.00 95.25 484 ASN A N 1
ATOM 3767 C CA . ASN A 1 484 ? -32.159 0.645 27.010 1.00 95.25 484 ASN A CA 1
ATOM 3768 C C . ASN A 1 484 ? -30.754 0.787 26.385 1.00 95.25 484 ASN A C 1
ATOM 3770 O O . ASN A 1 484 ? -29.763 0.778 27.118 1.00 95.25 484 ASN A O 1
ATOM 3774 N N . ALA A 1 485 ? -30.629 0.924 25.060 1.00 95.31 485 ALA A N 1
ATOM 3775 C CA . ALA A 1 485 ? -29.335 0.996 24.376 1.00 95.31 485 ALA A CA 1
ATOM 3776 C C . ALA A 1 485 ? -28.418 2.122 24.911 1.00 95.31 485 ALA A C 1
ATOM 3778 O O . ALA A 1 485 ? -27.250 1.827 25.174 1.00 95.31 485 ALA A O 1
ATOM 3779 N N . PRO A 1 486 ? -28.903 3.351 25.202 1.00 95.12 486 PRO A N 1
ATOM 3780 C CA . PRO A 1 486 ? -28.077 4.400 25.812 1.00 95.12 486 PRO A CA 1
ATOM 3781 C C . PRO A 1 486 ? -27.511 4.028 27.191 1.00 95.12 486 PRO A C 1
ATOM 3783 O O . PRO A 1 486 ? -26.378 4.376 27.520 1.00 95.12 486 PRO A O 1
ATOM 3786 N N . ASN A 1 487 ? -28.269 3.280 27.999 1.00 95.19 487 ASN A N 1
ATOM 3787 C CA . ASN A 1 487 ? -27.809 2.809 29.306 1.00 95.19 487 ASN A CA 1
ATOM 3788 C C . ASN A 1 487 ? -26.706 1.746 29.156 1.00 95.19 487 ASN A C 1
ATOM 3790 O O . ASN A 1 487 ? -25.668 1.823 29.813 1.00 95.19 487 ASN A O 1
ATOM 3794 N N . ILE A 1 488 ? -26.878 0.794 28.230 1.00 96.25 488 ILE A N 1
ATOM 3795 C CA . ILE A 1 488 ? -25.828 -0.183 27.898 1.00 96.25 488 ILE A CA 1
ATOM 3796 C C . ILE A 1 488 ? -24.587 0.516 27.332 1.00 96.25 488 ILE A C 1
ATOM 3798 O O . ILE A 1 488 ? -23.465 0.140 27.679 1.00 96.25 488 ILE A O 1
ATOM 3802 N N . LYS A 1 489 ? -24.774 1.559 26.515 1.00 95.00 489 LYS A N 1
ATOM 3803 C CA . LYS A 1 489 ? -23.692 2.404 26.005 1.00 95.00 489 LYS A CA 1
ATOM 3804 C C . LYS A 1 489 ? -22.898 3.054 27.128 1.00 95.00 489 LYS A C 1
ATOM 3806 O O . LYS A 1 489 ? -21.680 2.909 27.137 1.00 95.00 489 LYS A O 1
ATOM 3811 N N . ALA A 1 490 ? -23.562 3.683 28.096 1.00 94.50 490 ALA A N 1
ATOM 3812 C CA . ALA A 1 490 ? -22.894 4.299 29.242 1.00 94.50 490 ALA A CA 1
ATOM 3813 C C . ALA A 1 490 ? -22.070 3.280 30.050 1.00 94.50 490 ALA A C 1
ATOM 3815 O O . ALA A 1 490 ? -20.916 3.534 30.393 1.00 94.50 490 ALA A O 1
ATOM 3816 N N . ILE A 1 491 ? -22.631 2.095 30.305 1.00 95.50 491 ILE A N 1
ATOM 3817 C CA . ILE A 1 491 ? -21.942 1.014 31.024 1.00 95.50 491 ILE A CA 1
ATOM 3818 C C . ILE A 1 491 ? -20.690 0.545 30.270 1.00 95.50 491 ILE A C 1
ATOM 3820 O O . ILE A 1 491 ? -19.616 0.412 30.862 1.00 95.50 491 ILE A O 1
ATOM 3824 N N . LEU A 1 492 ? -20.822 0.268 28.969 1.00 94.88 492 LEU A N 1
ATOM 3825 C CA . LEU A 1 492 ? -19.710 -0.213 28.154 1.00 94.88 492 LEU A CA 1
ATOM 3826 C C . LEU A 1 492 ? -18.650 0.868 27.924 1.00 94.88 492 LEU A C 1
ATOM 3828 O O . LEU A 1 492 ? -17.469 0.540 27.939 1.00 94.88 492 LEU A O 1
ATOM 3832 N N . ASP A 1 493 ? -19.032 2.139 27.783 1.00 93.50 493 ASP A N 1
ATOM 3833 C CA . ASP A 1 493 ? -18.080 3.253 27.684 1.00 93.50 493 ASP A CA 1
ATOM 3834 C C . ASP A 1 493 ? -17.209 3.353 28.942 1.00 93.50 493 ASP A C 1
ATOM 3836 O O . ASP A 1 493 ? -15.985 3.391 28.844 1.00 93.50 493 ASP A O 1
ATOM 3840 N N . HIS A 1 494 ? -17.805 3.252 30.134 1.00 94.44 494 HIS A N 1
ATOM 3841 C CA . HIS A 1 494 ? -17.044 3.171 31.383 1.00 94.44 494 HIS A CA 1
ATOM 3842 C C . HIS A 1 494 ? -16.046 2.003 31.394 1.00 94.44 494 HIS A C 1
ATOM 3844 O O . HIS A 1 494 ? -14.894 2.162 31.804 1.00 94.44 494 HIS A O 1
ATOM 3850 N N . LEU A 1 495 ? -16.464 0.830 30.915 1.00 93.56 495 LEU A N 1
ATOM 3851 C CA . LEU A 1 495 ? -15.608 -0.353 30.840 1.00 93.56 495 LEU A CA 1
ATOM 3852 C C . LEU A 1 495 ? -14.443 -0.166 29.853 1.00 93.56 495 LEU A C 1
ATOM 3854 O O . LEU A 1 495 ? -13.296 -0.489 30.168 1.00 93.56 495 LEU A O 1
ATOM 3858 N N . PHE A 1 496 ? -14.714 0.390 28.672 1.00 92.44 496 PHE A N 1
ATOM 3859 C CA . PHE A 1 496 ? -13.688 0.696 27.675 1.00 92.44 496 PHE A CA 1
ATOM 3860 C C . PHE A 1 496 ? -12.741 1.798 28.162 1.00 92.44 496 PHE A C 1
ATOM 3862 O O . PHE A 1 496 ? -11.531 1.724 27.929 1.00 92.44 496 PHE A O 1
ATOM 3869 N N . HIS A 1 497 ? -13.253 2.780 28.903 1.00 91.25 497 HIS A N 1
ATOM 3870 C CA . HIS A 1 497 ? -12.453 3.830 29.516 1.00 91.25 497 HIS A CA 1
ATOM 3871 C C . HIS A 1 497 ? -11.519 3.278 30.597 1.00 91.25 497 HIS A C 1
ATOM 3873 O O . HIS A 1 497 ? -10.341 3.631 30.621 1.00 91.25 497 HIS A O 1
ATOM 3879 N N . THR A 1 498 ? -11.981 2.335 31.426 1.00 91.19 498 THR A N 1
ATOM 3880 C CA . THR A 1 498 ? -11.114 1.604 32.363 1.00 91.19 498 THR A CA 1
ATOM 3881 C C . THR A 1 498 ? -9.920 0.970 31.638 1.00 91.19 498 THR A C 1
ATOM 3883 O O . THR A 1 498 ? -8.788 1.111 32.097 1.00 91.19 498 THR A O 1
ATOM 3886 N N . HIS A 1 499 ? -10.136 0.288 30.510 1.00 88.12 499 HIS A N 1
ATOM 3887 C CA . HIS A 1 499 ? -9.038 -0.314 29.738 1.00 88.12 499 HIS A CA 1
ATOM 3888 C C . HIS A 1 499 ? -8.145 0.722 29.059 1.00 88.12 499 HIS A C 1
ATOM 3890 O O . HIS A 1 499 ? -6.932 0.535 28.987 1.00 88.12 499 HIS A O 1
ATOM 3896 N N . THR A 1 500 ? -8.734 1.826 28.602 1.00 83.94 500 THR A N 1
ATOM 3897 C CA . THR A 1 500 ? -8.000 2.962 28.037 1.00 83.94 500 THR A CA 1
ATOM 3898 C C . THR A 1 500 ? -7.020 3.530 29.069 1.00 83.94 500 THR A C 1
ATOM 3900 O O . THR A 1 500 ? -5.841 3.680 28.754 1.00 83.94 500 THR A O 1
ATOM 3903 N N . ILE A 1 501 ? -7.463 3.737 30.319 1.00 85.56 501 ILE A N 1
ATOM 3904 C CA . ILE A 1 501 ? -6.600 4.146 31.442 1.00 85.56 501 ILE A CA 1
ATOM 3905 C C . ILE A 1 501 ? -5.522 3.092 31.706 1.00 85.56 501 ILE A C 1
ATOM 3907 O O . ILE A 1 501 ? -4.338 3.422 31.748 1.00 85.56 501 ILE A O 1
ATOM 3911 N N . ALA A 1 502 ? -5.916 1.821 31.843 1.00 82.06 502 ALA A N 1
ATOM 3912 C CA . ALA A 1 502 ? -4.987 0.745 32.180 1.00 82.06 502 ALA A CA 1
ATOM 3913 C C . ALA A 1 502 ? -3.844 0.628 31.162 1.00 82.06 502 ALA A C 1
ATOM 3915 O O . ALA A 1 502 ? -2.688 0.533 31.563 1.00 82.06 502 ALA A O 1
ATOM 3916 N N . GLY A 1 503 ? -4.149 0.691 29.863 1.00 76.06 503 GLY A N 1
ATOM 3917 C CA . GLY A 1 503 ? -3.154 0.627 28.788 1.00 76.06 503 GLY A CA 1
ATOM 3918 C C . GLY A 1 503 ? -2.426 1.946 28.498 1.00 76.06 503 GLY A C 1
ATOM 3919 O O . GLY A 1 503 ? -1.576 1.990 27.610 1.00 76.06 503 GLY A O 1
ATOM 3920 N N . GLY A 1 504 ? -2.749 3.040 29.202 1.00 75.12 504 GLY A N 1
ATOM 3921 C CA . GLY A 1 504 ? -2.189 4.366 28.912 1.00 75.12 504 GLY A CA 1
ATOM 3922 C C . GLY A 1 504 ? -2.518 4.850 27.494 1.00 75.12 504 GLY A C 1
ATOM 3923 O O . GLY A 1 504 ? -1.692 5.491 26.832 1.00 75.12 504 GLY A O 1
ATOM 3924 N N . HIS A 1 505 ? -3.698 4.479 26.995 1.00 75.00 505 HIS A N 1
ATOM 3925 C CA . HIS A 1 505 ? -4.217 4.926 25.710 1.00 75.00 505 HIS A CA 1
ATOM 3926 C C . HIS A 1 505 ? -4.944 6.261 25.869 1.00 75.00 505 HIS A C 1
ATOM 3928 O O . HIS A 1 505 ? -5.463 6.592 26.931 1.00 75.00 505 HIS A O 1
ATOM 3934 N N . GLU A 1 506 ? -4.997 7.033 24.790 1.00 72.06 506 GLU A N 1
ATOM 3935 C CA . GLU A 1 506 ? -5.804 8.248 24.750 1.00 72.06 506 GLU A CA 1
ATOM 3936 C C . GLU A 1 506 ? -7.223 7.896 24.307 1.00 72.06 506 GLU A C 1
ATOM 3938 O O . GLU A 1 506 ? -7.413 7.169 23.327 1.00 72.06 506 GLU A O 1
ATOM 3943 N N . ARG A 1 507 ? -8.221 8.441 25.008 1.00 81.56 507 ARG A N 1
ATOM 3944 C CA . ARG A 1 507 ? -9.592 8.496 24.498 1.00 81.56 507 ARG A CA 1
ATOM 3945 C C . ARG A 1 507 ? -9.603 9.496 23.343 1.00 81.56 507 ARG A C 1
ATOM 3947 O O . ARG A 1 507 ? -9.181 10.636 23.530 1.00 81.56 507 ARG A O 1
ATOM 3954 N N . LYS A 1 508 ? -10.008 9.062 22.151 1.00 78.12 508 LYS A N 1
ATOM 3955 C CA . LYS A 1 508 ? -10.022 9.919 20.962 1.00 78.12 508 LYS A CA 1
ATOM 3956 C C . LYS A 1 508 ? -11.391 10.548 20.806 1.00 78.12 508 LYS A C 1
ATOM 3958 O O . LYS A 1 508 ? -12.361 9.825 20.627 1.00 78.12 508 LYS A O 1
ATOM 3963 N N . GLU A 1 509 ? -11.449 11.870 20.871 1.00 84.25 509 GLU A N 1
ATOM 3964 C CA . GLU A 1 509 ? -12.642 12.649 20.535 1.00 84.25 509 GLU A CA 1
ATOM 3965 C C . GLU A 1 509 ? -12.657 12.951 19.034 1.00 84.25 509 GLU A C 1
ATOM 3967 O O . GLU A 1 509 ? -11.589 13.042 18.416 1.00 84.25 509 GLU A O 1
ATOM 3972 N N . ILE A 1 510 ? -13.854 13.043 18.440 1.00 76.75 510 ILE A N 1
ATOM 3973 C CA . ILE A 1 510 ? -14.011 13.361 17.008 1.00 76.75 510 ILE A CA 1
ATOM 3974 C C . ILE A 1 510 ? -13.369 14.727 16.761 1.00 76.75 510 ILE A C 1
ATOM 3976 O O . ILE A 1 510 ? -13.628 15.640 17.551 1.00 76.75 510 ILE A O 1
ATOM 3980 N N . PRO A 1 511 ? -12.552 14.889 15.702 1.00 72.69 511 PRO A N 1
ATOM 3981 C CA . PRO A 1 511 ? -12.019 16.199 15.370 1.00 72.69 511 PRO A CA 1
ATOM 3982 C C . PRO A 1 511 ? -13.161 17.205 15.171 1.00 72.69 511 PRO A C 1
ATOM 3984 O O . PRO A 1 511 ? -14.216 16.847 14.641 1.00 72.69 511 PRO A O 1
ATOM 3987 N N . THR A 1 512 ? -12.976 18.455 15.596 1.00 77.25 512 THR A N 1
ATOM 3988 C CA . THR A 1 512 ? -13.988 19.503 15.383 1.00 77.25 512 THR A CA 1
ATOM 3989 C C . THR A 1 512 ? -14.227 19.728 13.891 1.00 77.25 512 THR A C 1
ATOM 3991 O O . THR A 1 512 ? -13.397 19.364 13.060 1.00 77.25 512 THR A O 1
ATOM 3994 N N . GLN A 1 513 ? -15.330 20.383 13.514 1.00 71.38 513 GLN A N 1
ATOM 3995 C CA . GLN A 1 513 ? -15.563 20.692 12.101 1.00 71.38 513 GLN A CA 1
ATOM 3996 C C . GLN A 1 513 ? -14.444 21.565 11.514 1.00 71.38 513 GLN A C 1
ATOM 3998 O O . GLN A 1 513 ? -14.094 21.390 10.349 1.00 71.38 513 GLN A O 1
ATOM 4003 N N . GLU A 1 514 ? -13.833 22.460 12.303 1.00 72.12 514 GLU A N 1
ATOM 4004 C CA . GLU A 1 514 ? -12.655 23.206 11.848 1.00 72.12 514 GLU A CA 1
ATOM 4005 C C . GLU A 1 514 ? -11.437 22.294 11.648 1.00 72.12 514 GLU A C 1
ATOM 4007 O O . GLU A 1 514 ? -10.714 22.450 10.666 1.00 72.12 514 GLU A O 1
ATOM 4012 N N . GLU A 1 515 ? -11.206 21.326 12.540 1.00 67.31 515 GLU A N 1
ATOM 4013 C CA . GLU A 1 515 ? -10.125 20.343 12.396 1.00 67.31 515 GLU A CA 1
ATOM 4014 C C . GLU A 1 515 ? -10.366 19.419 11.194 1.00 67.31 515 GLU A C 1
ATOM 4016 O O . GLU A 1 515 ? -9.448 19.165 10.418 1.00 67.31 515 GLU A O 1
ATOM 4021 N N . LEU A 1 516 ? -11.607 18.981 10.965 1.00 66.62 516 LEU A N 1
ATOM 4022 C CA . LEU A 1 516 ? -12.002 18.213 9.783 1.00 66.62 516 LEU A CA 1
ATOM 4023 C C . LEU A 1 516 ? -11.819 19.021 8.499 1.00 66.62 516 LEU A C 1
ATOM 4025 O O . LEU A 1 516 ? -11.280 18.498 7.533 1.00 66.62 516 LEU A O 1
ATOM 4029 N N . GLN A 1 517 ? -12.169 20.309 8.488 1.00 66.38 517 GLN A N 1
ATOM 4030 C CA . GLN A 1 517 ? -11.898 21.198 7.353 1.00 66.38 517 GLN A CA 1
ATOM 4031 C C . GLN A 1 517 ? -10.396 21.386 7.104 1.00 66.38 517 GLN A C 1
ATOM 4033 O O . GLN A 1 517 ? -9.979 21.541 5.959 1.00 66.38 517 GLN A O 1
ATOM 4038 N N . GLN A 1 518 ? -9.560 21.341 8.144 1.00 62.19 518 GLN A N 1
ATOM 4039 C CA . GLN A 1 518 ? -8.100 21.338 7.994 1.00 62.19 518 GLN A CA 1
ATOM 4040 C C . GLN A 1 518 ? -7.570 19.997 7.468 1.00 62.19 518 GLN A C 1
ATOM 4042 O O . GLN A 1 518 ? -6.541 19.969 6.789 1.00 62.19 518 GLN A O 1
ATOM 4047 N N . LEU A 1 519 ? -8.279 18.900 7.746 1.00 57.44 519 LEU A N 1
ATOM 4048 C CA . LEU A 1 519 ? -8.032 17.578 7.175 1.00 57.44 519 LEU A CA 1
ATOM 4049 C C . LEU A 1 519 ? -8.586 17.434 5.754 1.00 57.44 519 LEU A C 1
ATOM 4051 O O . LEU A 1 519 ? -8.064 16.622 4.994 1.00 57.44 519 LEU A O 1
ATOM 4055 N N . GLN A 1 520 ? -9.579 18.235 5.367 1.00 59.59 520 GLN A N 1
ATOM 4056 C CA . GLN A 1 520 ? -10.260 18.139 4.079 1.00 59.59 520 GLN A CA 1
ATOM 4057 C C . GLN A 1 520 ? -9.292 18.228 2.887 1.00 59.59 520 GLN A C 1
ATOM 4059 O O . GLN A 1 520 ? -9.342 17.339 2.055 1.00 59.59 520 GLN A O 1
ATOM 4064 N N . PRO A 1 521 ? -8.295 19.138 2.828 1.00 51.72 521 PRO A N 1
ATOM 4065 C CA . PRO A 1 521 ? -7.296 19.128 1.758 1.00 51.72 521 PRO A CA 1
ATOM 4066 C C . PRO A 1 521 ? -6.460 17.847 1.700 1.00 51.72 521 PRO A C 1
ATOM 4068 O O . PRO A 1 521 ? -5.932 17.507 0.647 1.00 51.72 521 PRO A O 1
ATOM 4071 N N . ILE A 1 522 ? -6.278 17.150 2.823 1.00 49.41 522 ILE A N 1
ATOM 4072 C CA . ILE A 1 522 ? -5.550 15.878 2.872 1.00 49.41 522 ILE A CA 1
ATOM 4073 C C . ILE A 1 522 ? -6.444 14.806 2.261 1.00 49.41 522 ILE A C 1
ATOM 4075 O O . ILE A 1 522 ? -6.027 14.152 1.311 1.00 49.41 522 ILE A O 1
ATOM 4079 N N . VAL A 1 523 ? -7.687 14.723 2.735 1.00 45.88 523 VAL A N 1
ATOM 4080 C CA . VAL A 1 523 ? -8.754 13.842 2.238 1.00 45.88 523 VAL A CA 1
ATOM 4081 C C . VAL A 1 523 ? -8.996 14.054 0.729 1.00 45.88 523 VAL A C 1
ATOM 4083 O O . VAL A 1 523 ? -8.939 13.093 -0.035 1.00 45.88 523 VAL A O 1
ATOM 4086 N N . ASP A 1 524 ? -9.105 15.301 0.269 1.00 42.81 524 ASP A N 1
ATOM 4087 C CA . ASP A 1 524 ? -9.318 15.700 -1.129 1.00 42.81 524 ASP A CA 1
ATOM 4088 C C . ASP A 1 524 ? -8.121 15.363 -2.030 1.00 42.81 524 ASP A C 1
ATOM 4090 O O . ASP A 1 524 ? -8.307 14.856 -3.130 1.00 42.81 524 ASP A O 1
ATOM 4094 N N . ASN A 1 525 ? -6.875 15.562 -1.572 1.00 39.41 525 ASN A N 1
ATOM 4095 C CA . ASN A 1 525 ? -5.673 15.189 -2.341 1.00 39.41 525 ASN A CA 1
ATOM 4096 C C . ASN A 1 525 ? -5.464 13.666 -2.453 1.00 39.41 525 ASN A C 1
ATOM 4098 O O . ASN A 1 525 ? -4.607 13.216 -3.217 1.00 39.41 525 ASN A O 1
ATOM 4102 N N . ILE A 1 526 ? -6.177 12.878 -1.649 1.00 39.03 526 ILE A N 1
ATOM 4103 C CA . ILE A 1 526 ? -6.113 11.413 -1.639 1.00 39.03 526 ILE A CA 1
ATOM 4104 C C . ILE A 1 526 ? -7.274 10.819 -2.451 1.00 39.03 526 ILE A C 1
ATOM 4106 O O . ILE A 1 526 ? -7.099 9.764 -3.064 1.00 39.03 526 ILE A O 1
ATOM 4110 N N . ILE A 1 527 ? -8.422 11.503 -2.480 1.00 34.56 527 ILE A N 1
ATOM 4111 C CA . ILE A 1 527 ? -9.662 11.043 -3.121 1.00 34.56 527 ILE A CA 1
ATOM 4112 C C . ILE A 1 527 ? -9.834 11.608 -4.540 1.00 34.56 527 ILE A C 1
ATOM 4114 O O . ILE A 1 527 ? -10.395 10.925 -5.392 1.00 34.56 527 ILE A O 1
ATOM 4118 N N . GLN A 1 528 ? -9.269 12.774 -4.866 1.00 31.67 528 GLN A N 1
ATOM 4119 C CA . GLN A 1 528 ? -9.282 13.293 -6.236 1.00 31.67 528 GLN A CA 1
ATOM 4120 C C . GLN A 1 528 ? -8.156 12.669 -7.071 1.00 31.67 528 GLN A C 1
ATOM 4122 O O . GLN A 1 528 ? -7.101 13.256 -7.309 1.00 31.67 528 GLN A O 1
ATOM 4127 N N . GLY A 1 529 ? -8.406 11.450 -7.555 1.00 32.78 529 GLY A N 1
ATOM 4128 C CA . GLY A 1 529 ? -7.948 11.097 -8.899 1.00 32.78 529 GLY A CA 1
ATOM 4129 C C . GLY A 1 529 ? -8.497 12.127 -9.891 1.00 32.78 529 GLY A C 1
ATOM 4130 O O . GLY A 1 529 ? -9.590 12.641 -9.664 1.00 32.78 529 GLY A O 1
ATOM 4131 N N . GLY A 1 530 ? -7.721 12.479 -10.921 1.00 33.12 530 GLY A N 1
ATOM 4132 C CA . GLY A 1 530 ? -8.044 13.565 -11.853 1.00 33.12 530 GLY A CA 1
ATOM 4133 C C . GLY A 1 530 ? -9.512 13.549 -12.281 1.00 33.12 530 GLY A C 1
ATOM 4134 O O . GLY A 1 530 ? -10.080 12.488 -12.540 1.00 33.12 530 GLY A O 1
ATOM 4135 N N . THR A 1 531 ? -10.144 14.721 -12.285 1.00 34.47 531 THR A N 1
ATOM 4136 C CA . THR A 1 531 ? -11.562 14.829 -12.609 1.00 34.47 531 THR A CA 1
ATOM 4137 C C . THR A 1 531 ? -11.817 14.280 -14.012 1.00 34.47 531 THR A C 1
ATOM 4139 O O . THR A 1 531 ? -11.076 14.545 -14.957 1.00 34.47 531 THR A O 1
ATOM 4142 N N . HIS A 1 532 ? -12.905 13.524 -14.140 1.00 35.41 532 HIS A N 1
ATOM 4143 C CA . HIS A 1 532 ? -13.401 12.879 -15.361 1.00 35.41 532 HIS A CA 1
ATOM 4144 C C . HIS A 1 532 ? -13.681 13.847 -16.536 1.00 35.41 532 HIS A C 1
ATOM 4146 O O . HIS A 1 532 ? -14.126 13.431 -17.605 1.00 35.41 532 HIS A O 1
ATOM 4152 N N . GLU A 1 533 ? -13.452 15.145 -16.341 1.00 37.44 533 GLU A N 1
ATOM 4153 C CA . GLU A 1 533 ? -13.858 16.223 -17.238 1.00 37.44 533 GLU A CA 1
ATOM 4154 C C . GLU A 1 533 ? -12.803 16.571 -18.302 1.00 37.44 533 GLU A C 1
ATOM 4156 O O . GLU A 1 533 ? -13.160 17.210 -19.287 1.00 37.44 533 GLU A O 1
ATOM 4161 N N . ASP A 1 534 ? -11.554 16.089 -18.190 1.00 44.47 534 ASP A N 1
ATOM 4162 C CA . ASP A 1 534 ? -10.540 16.236 -19.251 1.00 44.47 534 ASP A CA 1
ATOM 4163 C C . ASP A 1 534 ? -10.032 14.884 -19.779 1.00 44.47 534 ASP A C 1
ATOM 4165 O O . ASP A 1 534 ? -8.886 14.466 -19.594 1.00 44.47 534 ASP A O 1
ATOM 4169 N N . ARG A 1 535 ? -10.931 14.175 -20.472 1.00 35.56 535 ARG A N 1
ATOM 4170 C CA . ARG A 1 535 ? -10.655 12.882 -21.121 1.00 35.56 535 ARG A CA 1
ATOM 4171 C C . ARG A 1 535 ? -9.545 12.952 -22.180 1.00 35.56 535 ARG A C 1
ATOM 4173 O O . ARG A 1 535 ? -8.986 11.915 -22.522 1.00 35.56 535 ARG A O 1
ATOM 4180 N N . THR A 1 536 ? -9.193 14.142 -22.676 1.00 43.28 536 THR A N 1
ATOM 4181 C CA . THR A 1 536 ? -8.137 14.303 -23.691 1.00 43.28 536 THR A CA 1
ATOM 4182 C C . THR A 1 536 ? -6.722 14.160 -23.124 1.00 43.28 536 THR A C 1
ATOM 4184 O O . THR A 1 536 ? -5.799 13.867 -23.876 1.00 43.28 536 THR A O 1
ATOM 4187 N N . GLN A 1 537 ? -6.550 14.266 -21.800 1.00 49.66 537 GLN A N 1
ATOM 4188 C CA . GLN A 1 537 ? -5.256 14.089 -21.121 1.00 49.66 537 GLN A CA 1
ATOM 4189 C C . GLN A 1 537 ? -5.048 12.689 -20.512 1.00 49.66 537 GLN A C 1
ATOM 4191 O O . GLN A 1 537 ? -3.982 12.404 -19.964 1.00 49.66 537 GLN A O 1
ATOM 4196 N N . LEU A 1 538 ? -6.060 11.815 -20.578 1.00 54.41 538 LEU A N 1
ATOM 4197 C CA . LEU A 1 538 ? -6.055 10.476 -19.966 1.00 54.41 538 LEU A CA 1
ATOM 4198 C C . LEU A 1 538 ? -5.990 9.332 -21.000 1.00 54.41 538 LEU A C 1
ATOM 4200 O O . LEU A 1 538 ? -5.916 8.163 -20.618 1.00 54.41 538 LEU A O 1
ATOM 4204 N N . GLY A 1 539 ? -6.015 9.660 -22.294 1.00 68.75 539 GLY A N 1
ATOM 4205 C CA . GLY A 1 539 ? -5.881 8.706 -23.397 1.00 68.75 539 GLY A CA 1
ATOM 4206 C C . GLY A 1 539 ? -4.428 8.414 -23.786 1.00 68.75 539 GLY A C 1
ATOM 4207 O O . GLY A 1 539 ? -3.489 9.033 -23.282 1.00 68.75 539 GLY A O 1
ATOM 4208 N N . VAL A 1 540 ? -4.247 7.460 -24.704 1.00 77.62 540 VAL A N 1
ATOM 4209 C CA . VAL A 1 540 ? -2.945 7.183 -25.329 1.00 77.62 540 VAL A CA 1
ATOM 4210 C C . VAL A 1 540 ? -2.590 8.320 -26.295 1.00 77.62 540 VAL A C 1
ATOM 4212 O O . VAL A 1 540 ? -3.408 8.619 -27.161 1.00 77.62 540 VAL A O 1
ATOM 4215 N N . PRO A 1 541 ? -1.412 8.966 -26.173 1.00 81.94 541 PRO A N 1
ATOM 4216 C CA . PRO A 1 541 ? -0.988 10.009 -27.103 1.00 81.94 541 PRO A CA 1
ATOM 4217 C C . PRO A 1 541 ? -0.979 9.546 -28.566 1.00 81.94 541 PRO A C 1
ATOM 4219 O O . PRO A 1 541 ? -0.500 8.453 -28.851 1.00 81.94 541 PRO A O 1
ATOM 4222 N N . ASP A 1 542 ? -1.395 10.413 -29.494 1.00 83.19 542 ASP A N 1
ATOM 4223 C CA . ASP A 1 542 ? -1.559 10.089 -30.926 1.00 83.19 542 ASP A CA 1
ATOM 4224 C C . ASP A 1 542 ? -0.295 9.547 -31.620 1.00 83.19 542 ASP A C 1
ATOM 4226 O O . ASP A 1 542 ? -0.382 8.824 -32.612 1.00 83.19 542 ASP A O 1
ATOM 4230 N N . TYR A 1 543 ? 0.899 9.899 -31.129 1.00 85.69 543 TYR A N 1
ATOM 4231 C CA . TYR A 1 543 ? 2.162 9.407 -31.692 1.00 85.69 543 TYR A CA 1
ATOM 4232 C C . TYR A 1 543 ? 2.477 7.962 -31.284 1.00 85.69 543 TYR A C 1
ATOM 4234 O O . TYR A 1 543 ? 3.334 7.323 -31.895 1.00 85.69 543 TYR A O 1
ATOM 4242 N N . ILE A 1 544 ? 1.792 7.438 -30.266 1.00 84.50 544 ILE A N 1
ATOM 4243 C CA . ILE A 1 544 ? 1.940 6.063 -29.810 1.00 84.50 544 ILE A CA 1
ATOM 4244 C C . ILE A 1 544 ? 0.914 5.225 -30.543 1.00 84.50 544 ILE A C 1
ATOM 4246 O O . ILE A 1 544 ? -0.293 5.384 -30.374 1.00 84.50 544 ILE A O 1
ATOM 4250 N N . ARG A 1 545 ? 1.402 4.273 -31.334 1.00 85.81 545 ARG A N 1
ATOM 4251 C CA . ARG A 1 545 ? 0.518 3.320 -31.997 1.00 85.81 545 ARG A CA 1
ATOM 4252 C C . ARG A 1 545 ? -0.132 2.418 -30.953 1.00 85.81 545 ARG A C 1
ATOM 4254 O O . ARG A 1 545 ? 0.546 1.629 -30.288 1.00 85.81 545 ARG A O 1
ATOM 4261 N N . TYR A 1 546 ? -1.444 2.561 -30.828 1.00 86.44 546 TYR A N 1
ATOM 4262 C CA . TYR A 1 546 ? -2.278 1.824 -29.896 1.00 86.44 546 TYR A CA 1
ATOM 4263 C C . TYR A 1 546 ? -3.336 1.021 -30.640 1.00 86.44 546 TYR A C 1
ATOM 4265 O O . TYR A 1 546 ? -4.043 1.551 -31.492 1.00 86.44 546 TYR A O 1
ATOM 4273 N N . SER A 1 547 ? -3.459 -0.256 -30.284 1.00 83.25 547 SER A N 1
ATOM 4274 C CA . SER A 1 547 ? -4.481 -1.148 -30.828 1.00 83.25 547 SER A CA 1
ATOM 4275 C C . SER A 1 547 ? -5.431 -1.597 -29.727 1.00 83.25 547 SER A C 1
ATOM 4277 O O . SER A 1 547 ? -5.053 -2.403 -28.877 1.00 83.25 547 SER A O 1
ATOM 4279 N N . GLU A 1 548 ? -6.679 -1.123 -29.773 1.00 75.12 548 GLU A N 1
ATOM 4280 C CA . GLU A 1 548 ? -7.742 -1.453 -28.806 1.00 75.12 548 GLU A CA 1
ATOM 4281 C C . GLU A 1 548 ? -8.116 -2.940 -28.799 1.00 75.12 548 GLU A C 1
ATOM 4283 O O . GLU A 1 548 ? -8.463 -3.500 -27.760 1.00 75.12 548 GLU A O 1
ATOM 4288 N N . MET A 1 549 ? -8.027 -3.600 -29.955 1.00 68.81 549 MET A N 1
ATOM 4289 C CA . MET A 1 549 ? -8.330 -5.021 -30.096 1.00 68.81 549 MET A CA 1
ATOM 4290 C C . MET A 1 549 ? -7.101 -5.754 -30.637 1.00 68.81 549 MET A C 1
ATOM 4292 O O . MET A 1 549 ? -6.734 -5.515 -31.790 1.00 68.81 549 MET A O 1
ATOM 4296 N N . PRO A 1 550 ? -6.445 -6.638 -29.857 1.00 61.66 550 PRO A N 1
ATOM 4297 C CA . PRO A 1 550 ? -5.507 -7.587 -30.445 1.00 61.66 550 PRO A CA 1
ATOM 4298 C C . PRO A 1 550 ? -6.272 -8.476 -31.431 1.00 61.66 550 PRO A C 1
ATOM 4300 O O . PRO A 1 550 ? -7.427 -8.829 -31.173 1.00 61.66 550 PRO A O 1
ATOM 4303 N N . ASN A 1 551 ? -5.647 -8.853 -32.548 1.00 67.00 551 ASN A N 1
ATOM 4304 C CA . ASN A 1 551 ? -6.280 -9.764 -33.500 1.00 67.00 551 ASN A CA 1
ATOM 4305 C C . ASN A 1 551 ? -6.725 -11.041 -32.767 1.00 67.00 551 ASN A C 1
ATOM 4307 O O . ASN A 1 551 ? -5.908 -11.732 -32.150 1.00 67.00 551 ASN A O 1
ATOM 4311 N N . SER A 1 552 ? -8.026 -11.345 -32.797 1.00 58.41 552 SER A N 1
ATOM 4312 C CA . SER A 1 552 ? -8.561 -12.550 -32.163 1.00 58.41 552 SER A CA 1
ATOM 4313 C C . SER A 1 552 ? -7.969 -13.778 -32.846 1.00 58.41 552 SER A C 1
ATOM 4315 O O . SER A 1 552 ? -8.139 -13.949 -34.058 1.00 58.41 552 SER A O 1
ATOM 4317 N N . MET A 1 553 ? -7.296 -14.652 -32.097 1.00 58.91 553 MET A N 1
ATOM 4318 C CA . MET A 1 553 ? -6.814 -15.893 -32.684 1.00 58.91 553 MET A CA 1
ATOM 4319 C C . MET A 1 553 ? -7.980 -16.827 -32.994 1.00 58.91 553 MET A C 1
ATOM 4321 O O . MET A 1 553 ? -8.840 -17.084 -32.155 1.00 58.91 553 MET A O 1
ATOM 4325 N N . THR A 1 554 ? -7.967 -17.420 -34.185 1.00 53.03 554 THR A N 1
ATOM 4326 C CA . THR A 1 554 ? -8.708 -18.659 -34.433 1.00 53.03 554 THR A CA 1
ATOM 4327 C C . THR A 1 554 ? -7.776 -19.824 -34.072 1.00 53.03 554 THR A C 1
ATOM 4329 O O . THR A 1 554 ? -6.801 -20.017 -34.806 1.00 53.03 554 THR A O 1
ATOM 4332 N N . PRO A 1 555 ? -8.020 -20.599 -32.997 1.00 55.41 555 PRO A N 1
ATOM 4333 C CA . PRO A 1 555 ? -7.103 -21.650 -32.557 1.00 55.41 555 PRO A CA 1
ATOM 4334 C C . PRO A 1 555 ? -6.809 -22.672 -33.666 1.00 55.41 555 PRO A C 1
ATOM 4336 O O . PRO A 1 555 ? -7.694 -23.023 -34.456 1.00 55.41 555 PRO A O 1
ATOM 4339 N N . VAL A 1 556 ? -5.573 -23.180 -33.722 1.00 48.66 556 VAL A N 1
ATOM 4340 C CA . VAL A 1 556 ? -5.221 -24.350 -34.544 1.00 48.66 556 VAL A CA 1
ATOM 4341 C C . VAL A 1 556 ? -5.829 -25.580 -33.872 1.00 48.66 556 VAL A C 1
ATOM 4343 O O . VAL A 1 556 ? -5.254 -26.137 -32.947 1.00 48.66 556 VAL A O 1
ATOM 4346 N N . GLY A 1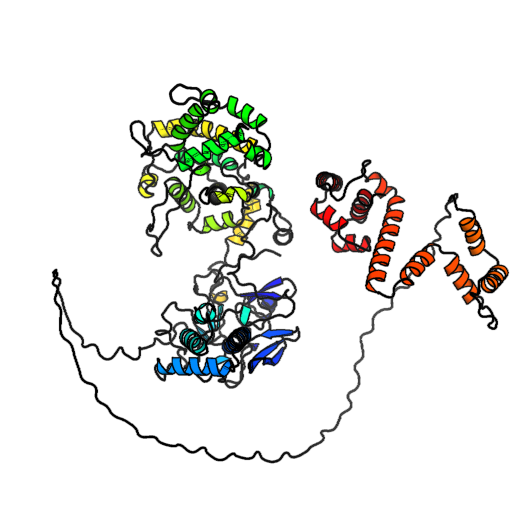 557 ? -7.046 -25.952 -34.273 1.00 52.91 557 GLY A N 1
ATOM 4347 C CA . GLY A 1 557 ? -7.719 -27.155 -33.765 1.00 52.91 557 GLY A CA 1
ATOM 4348 C C . GLY A 1 557 ? -9.241 -27.073 -33.633 1.00 52.91 557 GLY A C 1
ATOM 4349 O O . GLY A 1 557 ? -9.870 -28.101 -33.417 1.00 52.91 557 GLY A O 1
ATOM 4350 N N . ALA A 1 558 ? -9.863 -25.899 -33.801 1.00 45.72 558 ALA A N 1
ATOM 4351 C CA . ALA A 1 558 ? -11.326 -25.771 -33.706 1.00 45.72 558 ALA A CA 1
ATOM 4352 C C . ALA A 1 558 ? -12.091 -26.239 -34.967 1.00 45.72 558 ALA A C 1
ATOM 4354 O O . ALA A 1 558 ? -13.316 -26.317 -34.957 1.00 45.72 558 ALA A O 1
ATOM 4355 N N . SER A 1 559 ? -11.396 -26.594 -36.051 1.00 43.38 559 SER A N 1
ATOM 4356 C CA . SER A 1 559 ? -12.002 -27.183 -37.250 1.00 43.38 559 SER A CA 1
ATOM 4357 C C . SER A 1 559 ? -11.922 -28.712 -37.200 1.00 43.38 559 SER A C 1
ATOM 4359 O O . SER A 1 559 ? -11.051 -29.290 -37.842 1.00 43.38 559 SER A O 1
ATOM 4361 N N . MET A 1 560 ? -12.778 -29.342 -36.390 1.00 36.50 560 MET A N 1
ATOM 4362 C CA . MET A 1 560 ? -13.343 -30.699 -36.561 1.00 36.50 560 MET A CA 1
ATOM 4363 C C . MET A 1 560 ? -14.032 -31.137 -35.257 1.00 36.50 560 MET A C 1
ATOM 4365 O O . MET A 1 560 ? -13.616 -32.073 -34.582 1.00 36.50 560 MET A O 1
ATOM 4369 N N . GLN A 1 561 ? -15.129 -30.475 -34.899 1.00 37.22 561 GLN A N 1
ATOM 4370 C CA . GLN A 1 561 ? -16.229 -31.182 -34.243 1.00 37.22 561 GLN A CA 1
ATOM 4371 C C . GLN A 1 561 ? -17.474 -30.982 -35.110 1.00 37.22 561 GLN A C 1
ATOM 4373 O O . GLN A 1 561 ? -17.782 -29.833 -35.430 1.00 37.22 561 GLN A O 1
ATOM 4378 N N . PRO A 1 562 ? -18.143 -32.056 -35.572 1.00 39.25 562 PRO A N 1
ATOM 4379 C CA . PRO A 1 562 ? -19.381 -31.917 -36.321 1.00 39.25 562 PRO A CA 1
ATOM 4380 C C . PRO A 1 562 ? -20.444 -31.288 -35.422 1.00 39.25 562 PRO A C 1
ATOM 4382 O O . PRO A 1 562 ? -20.585 -31.669 -34.261 1.00 39.25 562 PRO A O 1
ATOM 4385 N N . GLU A 1 563 ? -21.187 -30.339 -35.980 1.00 39.00 563 GLU A N 1
ATOM 4386 C CA . GLU A 1 563 ? -22.422 -29.833 -35.398 1.00 39.00 563 GLU A CA 1
ATOM 4387 C C . GLU A 1 563 ? -23.374 -31.000 -35.097 1.00 39.00 563 GLU A C 1
ATOM 4389 O O . GLU A 1 563 ? -23.790 -31.715 -36.007 1.00 39.00 563 GLU A O 1
ATOM 4394 N N . GLU A 1 564 ? -23.769 -31.163 -33.834 1.00 35.19 564 GLU A N 1
ATOM 4395 C CA . GLU A 1 564 ? -25.002 -31.868 -33.495 1.00 35.19 564 GLU A CA 1
ATOM 4396 C C . GLU A 1 564 ? -25.964 -30.906 -32.801 1.00 35.19 564 GLU A C 1
ATOM 4398 O O . GLU A 1 564 ? -25.732 -30.375 -31.713 1.00 35.19 564 GLU A O 1
ATOM 4403 N N . SER A 1 565 ? -27.059 -30.658 -33.507 1.00 38.41 565 SER A N 1
ATOM 4404 C CA . SER A 1 565 ? -28.185 -29.846 -33.095 1.00 38.41 565 SER A CA 1
ATOM 4405 C C . SER A 1 565 ? -29.084 -30.558 -32.075 1.00 38.41 565 SER A C 1
ATOM 4407 O O . SER A 1 565 ? -29.428 -31.724 -32.249 1.00 38.41 565 SER A O 1
ATOM 4409 N N . SER A 1 566 ? -29.652 -29.753 -31.174 1.00 35.06 566 SER A N 1
ATOM 4410 C CA . SER A 1 566 ? -31.014 -29.852 -30.611 1.00 35.06 566 SER A CA 1
ATOM 4411 C C . SER A 1 566 ? -31.308 -30.760 -29.389 1.00 35.06 566 SER A C 1
ATOM 4413 O O . SER A 1 566 ? -31.293 -31.979 -29.438 1.00 35.06 566 SER A O 1
ATOM 4415 N N . LEU A 1 567 ? -31.726 -30.078 -28.308 1.00 34.66 567 LEU A N 1
ATOM 4416 C CA . LEU A 1 567 ? -32.910 -30.332 -27.460 1.00 34.66 567 LEU A CA 1
ATOM 4417 C C . LEU A 1 567 ? -33.154 -31.733 -26.841 1.00 34.66 567 LEU A C 1
ATOM 4419 O O . LEU A 1 567 ? -33.831 -32.562 -27.438 1.00 34.66 567 LEU A O 1
ATOM 4423 N N . LYS A 1 568 ? -32.837 -31.879 -25.539 1.00 33.44 568 LYS A N 1
ATOM 4424 C CA . LYS A 1 568 ? -33.746 -32.076 -24.362 1.00 33.44 568 LYS A CA 1
ATOM 4425 C C . LYS A 1 568 ? -33.117 -32.939 -23.240 1.00 33.44 568 LYS A C 1
ATOM 4427 O O . LYS A 1 568 ? -32.225 -33.733 -23.513 1.00 33.44 568 LYS A O 1
ATOM 4432 N N . PRO A 1 569 ? -33.576 -32.793 -21.975 1.00 56.38 569 PRO A N 1
ATOM 4433 C CA . PRO A 1 569 ? -32.893 -33.318 -20.791 1.00 56.38 569 PRO A CA 1
ATOM 4434 C C . PRO A 1 569 ? -33.437 -34.684 -20.346 1.00 56.38 569 PRO A C 1
ATOM 4436 O O . PRO A 1 569 ? -34.650 -34.905 -20.405 1.00 56.38 569 PRO A O 1
ATOM 4439 N N . ARG A 1 570 ? -32.576 -35.558 -19.801 1.00 29.08 570 ARG A N 1
ATOM 4440 C CA . ARG A 1 570 ? -32.998 -36.561 -18.808 1.00 29.08 570 ARG A CA 1
ATOM 4441 C C . ARG A 1 570 ? -31.844 -37.217 -18.050 1.00 29.08 570 ARG A C 1
ATOM 4443 O O . ARG A 1 570 ? -30.778 -37.467 -18.597 1.00 29.08 570 ARG A O 1
ATOM 4450 N N . ASP A 1 571 ? -32.154 -37.496 -16.792 1.00 33.47 571 ASP A N 1
ATOM 4451 C CA . ASP A 1 571 ? -31.407 -38.217 -15.767 1.00 33.47 571 ASP A CA 1
ATOM 4452 C C . ASP A 1 571 ? -30.858 -39.587 -16.195 1.00 33.47 571 ASP A C 1
ATOM 4454 O O . ASP A 1 571 ? -31.457 -40.273 -17.024 1.00 33.47 571 ASP A O 1
ATOM 4458 N N . GLY A 1 572 ? -29.834 -40.064 -15.476 1.00 31.22 572 GLY A N 1
ATOM 4459 C CA . GLY A 1 572 ? -29.682 -41.502 -15.229 1.00 31.22 572 GLY A CA 1
ATOM 4460 C C . GLY A 1 572 ? -28.255 -42.045 -15.209 1.00 31.22 572 GLY A C 1
ATOM 4461 O O . GLY A 1 572 ? -27.599 -42.146 -16.236 1.00 31.22 572 GLY A O 1
ATOM 4462 N N . ASN A 1 573 ? -27.830 -42.488 -14.024 1.00 34.34 573 ASN A N 1
ATOM 4463 C CA . ASN A 1 573 ? -26.735 -43.434 -13.779 1.00 34.34 573 ASN A CA 1
ATOM 4464 C C . ASN A 1 573 ? -26.672 -44.593 -14.794 1.00 34.34 573 ASN A C 1
ATOM 4466 O O . ASN A 1 573 ? -27.693 -45.243 -15.000 1.00 34.34 573 ASN A O 1
ATOM 4470 N N . ALA A 1 574 ? -25.464 -45.003 -15.207 1.00 30.47 574 ALA A N 1
ATOM 4471 C CA . ALA A 1 574 ? -25.059 -46.417 -15.228 1.00 30.47 574 ALA A CA 1
ATOM 4472 C C . ALA A 1 574 ? -23.555 -46.612 -15.499 1.00 30.47 574 ALA A C 1
ATOM 4474 O O . ALA A 1 574 ? -22.911 -45.867 -16.228 1.00 30.47 574 ALA A O 1
ATOM 4475 N N . LYS A 1 575 ? -23.036 -47.666 -14.866 1.00 31.88 575 LYS A N 1
ATOM 4476 C CA . LYS A 1 575 ? -21.682 -48.233 -14.905 1.00 31.88 575 LYS A CA 1
ATOM 4477 C C . LYS A 1 575 ? -21.433 -49.070 -16.173 1.00 31.88 575 LYS A C 1
ATOM 4479 O O . LYS A 1 575 ? -22.376 -49.641 -16.705 1.00 31.88 575 LYS A O 1
ATOM 4484 N N . GLY A 1 576 ? -20.154 -49.312 -16.486 1.00 29.39 576 GLY A N 1
ATOM 4485 C CA . GLY A 1 576 ? -19.672 -50.486 -17.246 1.00 29.39 576 GLY A CA 1
ATOM 4486 C C . GLY A 1 576 ? -18.523 -50.130 -18.197 1.00 29.39 576 GLY A C 1
ATOM 4487 O O . GLY A 1 576 ? -18.749 -49.445 -19.179 1.00 29.39 576 GLY A O 1
ATOM 4488 N N . GLN A 1 577 ? -17.254 -50.317 -17.816 1.00 28.28 577 GLN A N 1
ATOM 4489 C CA . GLN A 1 577 ? -16.407 -51.510 -18.034 1.00 28.28 577 GLN A CA 1
ATOM 4490 C C . GLN A 1 577 ? -16.175 -51.930 -19.502 1.00 28.28 577 GLN A C 1
ATOM 4492 O O . GLN A 1 577 ? -17.061 -52.488 -20.132 1.00 28.28 577 GLN A O 1
ATOM 4497 N N . GLY A 1 578 ? -14.901 -51.844 -19.918 1.00 26.69 578 GLY A N 1
ATOM 4498 C CA . GLY A 1 578 ? -14.181 -52.957 -20.557 1.00 26.69 578 GLY A CA 1
ATOM 4499 C C . GLY A 1 578 ? -13.949 -52.882 -22.071 1.00 26.69 578 GLY A C 1
ATOM 4500 O O . GLY A 1 578 ? -14.895 -52.949 -22.842 1.00 26.69 578 GLY A O 1
ATOM 4501 N N . GLY A 1 579 ? -12.675 -52.875 -22.489 1.00 27.45 579 GLY A N 1
ATOM 4502 C CA . GLY A 1 579 ? -12.281 -53.243 -23.858 1.00 27.45 579 GLY A CA 1
ATOM 4503 C C . GLY A 1 579 ? -10.946 -52.662 -24.340 1.00 27.45 579 GLY A C 1
ATOM 4504 O O . GLY A 1 579 ? -10.913 -51.581 -24.907 1.00 27.45 579 GLY A O 1
ATOM 4505 N N . ALA A 1 580 ? -9.854 -53.396 -24.123 1.00 28.12 580 ALA A N 1
ATOM 4506 C CA . ALA A 1 580 ? -8.527 -53.221 -24.742 1.00 28.12 580 ALA A CA 1
ATOM 4507 C C . ALA A 1 580 ? -8.471 -53.962 -26.120 1.00 28.12 580 ALA A C 1
ATOM 4509 O O . ALA A 1 580 ? -9.459 -54.617 -26.451 1.00 28.12 580 ALA A O 1
ATOM 4510 N N . PRO A 1 581 ? -7.321 -54.133 -26.818 1.00 41.06 581 PRO A N 1
ATOM 4511 C CA . PRO A 1 581 ? -6.307 -53.176 -27.310 1.00 41.06 581 PRO A CA 1
ATOM 4512 C C . PRO A 1 581 ? -5.845 -53.428 -28.791 1.00 41.06 581 PRO A C 1
ATOM 4514 O O . PRO A 1 581 ? -6.253 -54.404 -29.413 1.00 41.06 581 PRO A O 1
ATOM 4517 N N . LEU A 1 582 ? -4.865 -52.616 -29.255 1.00 28.31 582 LEU A N 1
ATOM 4518 C CA . LEU A 1 582 ? -3.887 -52.809 -30.373 1.00 28.31 582 LEU A CA 1
ATOM 4519 C C . LEU A 1 582 ? -4.357 -52.544 -31.834 1.00 28.31 582 LEU A C 1
ATOM 4521 O O . LEU A 1 582 ? -5.554 -52.626 -32.085 1.00 28.31 582 LEU A O 1
ATOM 4525 N N . PRO A 1 583 ? -3.454 -52.272 -32.823 1.00 39.00 583 PRO A N 1
ATOM 4526 C CA . PRO A 1 583 ? -1.985 -52.352 -32.794 1.00 39.00 583 PRO A CA 1
ATOM 4527 C C . PRO A 1 583 ? -1.187 -51.158 -33.371 1.00 39.00 583 PRO A C 1
ATOM 4529 O O . PRO A 1 583 ? -1.678 -50.240 -34.019 1.00 39.00 583 PRO A O 1
ATOM 4532 N N . ILE A 1 584 ? 0.114 -51.285 -33.118 1.00 31.89 584 ILE A N 1
ATOM 4533 C CA . ILE A 1 584 ? 1.278 -50.553 -33.611 1.00 31.89 584 ILE A CA 1
ATOM 4534 C C . ILE A 1 584 ? 1.569 -50.909 -35.081 1.00 31.89 584 ILE A C 1
ATOM 4536 O O . ILE A 1 584 ? 1.698 -52.084 -35.412 1.00 31.89 584 ILE A O 1
ATOM 4540 N N . THR A 1 585 ? 1.815 -49.891 -35.904 1.00 31.64 585 THR A N 1
ATOM 4541 C CA . THR A 1 585 ? 2.646 -49.917 -37.128 1.00 31.64 585 THR A CA 1
ATOM 4542 C C . THR A 1 585 ? 3.301 -48.531 -37.203 1.00 31.64 585 THR A C 1
ATOM 4544 O O . THR A 1 585 ? 2.585 -47.539 -37.183 1.00 31.64 585 THR A O 1
ATOM 4547 N N . GLY A 1 586 ? 4.617 -48.324 -37.166 1.00 29.27 586 GLY A N 1
ATOM 4548 C CA . GLY A 1 586 ? 5.692 -49.108 -37.764 1.00 29.27 586 GLY A CA 1
ATOM 4549 C C . GLY A 1 586 ? 6.003 -48.536 -39.149 1.00 29.27 586 GLY A C 1
ATOM 4550 O O . GLY A 1 586 ? 5.507 -49.060 -40.136 1.00 29.27 586 GLY A O 1
ATOM 4551 N N . GLY A 1 587 ? 6.786 -47.455 -39.219 1.00 29.84 587 GLY A N 1
ATOM 4552 C CA . GLY A 1 587 ? 7.205 -46.832 -40.477 1.00 29.84 587 GLY A CA 1
ATOM 4553 C C . GLY A 1 587 ? 8.421 -45.937 -40.268 1.00 29.84 587 GLY A C 1
ATOM 4554 O O . GLY A 1 587 ? 8.304 -44.831 -39.752 1.00 29.84 587 GLY A O 1
ATOM 4555 N N . ALA A 1 588 ? 9.591 -46.467 -40.609 1.00 30.92 588 ALA A N 1
ATOM 4556 C CA . ALA A 1 588 ? 10.890 -45.829 -40.476 1.00 30.92 588 ALA A CA 1
ATOM 4557 C C . ALA A 1 588 ? 11.271 -45.010 -41.722 1.00 30.92 588 ALA A C 1
ATOM 4559 O O . ALA A 1 588 ? 10.943 -45.392 -42.838 1.00 30.92 588 ALA A O 1
ATOM 4560 N N . ALA A 1 589 ? 12.062 -43.964 -41.462 1.00 31.02 589 ALA A N 1
ATOM 4561 C CA . ALA A 1 589 ? 13.176 -43.433 -42.252 1.00 31.02 589 ALA A CA 1
ATOM 4562 C C . ALA A 1 589 ? 12.955 -42.995 -43.713 1.00 31.02 589 ALA A C 1
ATOM 4564 O O . ALA A 1 589 ? 12.841 -43.821 -44.607 1.00 31.02 589 ALA A O 1
ATOM 4565 N N . THR A 1 590 ? 13.216 -41.706 -43.963 1.00 32.38 590 THR A N 1
AT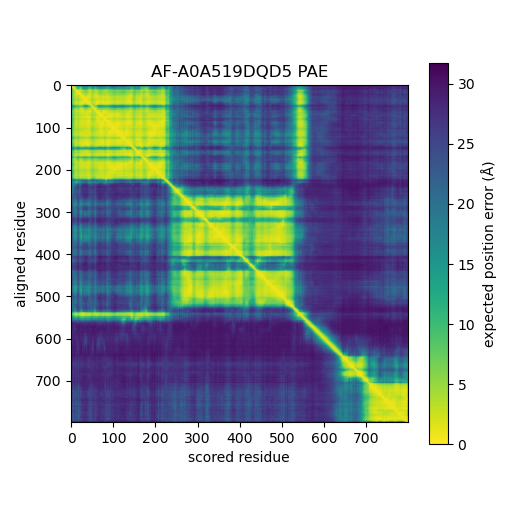OM 4566 C CA . THR A 1 590 ? 14.195 -41.289 -44.984 1.00 32.38 590 THR A CA 1
ATOM 4567 C C . THR A 1 590 ? 14.887 -40.001 -44.547 1.00 32.38 590 THR A C 1
ATOM 4569 O O . THR A 1 590 ? 14.248 -38.974 -44.339 1.00 32.38 590 THR A O 1
ATOM 4572 N N . ALA A 1 591 ? 16.208 -40.091 -44.402 1.00 32.91 591 ALA A N 1
ATOM 4573 C CA . ALA A 1 591 ? 17.120 -38.977 -44.213 1.00 32.91 591 ALA A CA 1
ATOM 4574 C C . ALA A 1 591 ? 17.282 -38.200 -45.528 1.00 32.91 591 ALA A C 1
ATOM 4576 O O . ALA A 1 591 ? 17.502 -38.808 -46.575 1.00 32.91 591 ALA A O 1
ATOM 4577 N N . ALA A 1 592 ? 17.231 -36.870 -45.460 1.00 33.62 592 ALA A N 1
ATOM 4578 C CA . ALA A 1 592 ? 17.663 -35.987 -46.535 1.00 33.62 592 ALA A CA 1
ATOM 4579 C C . ALA A 1 592 ? 18.699 -35.006 -45.979 1.00 33.62 592 ALA A C 1
ATOM 4581 O O . ALA A 1 592 ? 18.415 -34.147 -45.147 1.00 33.62 592 ALA A O 1
ATOM 4582 N N . THR A 1 593 ? 19.931 -35.208 -46.424 1.00 33.19 593 THR A N 1
ATOM 4583 C CA . THR A 1 593 ? 21.098 -34.349 -46.247 1.00 33.19 593 THR A CA 1
ATOM 4584 C C . THR A 1 593 ? 20.927 -33.061 -47.050 1.00 33.19 593 THR A C 1
ATOM 4586 O O . THR A 1 593 ? 20.876 -33.133 -48.276 1.00 33.19 593 THR A O 1
ATOM 4589 N N . ASN A 1 594 ? 20.915 -31.899 -46.395 1.00 36.47 594 ASN A N 1
ATOM 4590 C CA . ASN A 1 594 ? 21.101 -30.614 -47.070 1.00 36.47 594 ASN A CA 1
ATOM 4591 C C . ASN A 1 594 ? 22.480 -30.048 -46.728 1.00 36.47 594 ASN A C 1
ATOM 4593 O O . ASN A 1 594 ? 22.804 -29.776 -45.573 1.00 36.47 594 ASN A O 1
ATOM 4597 N N . ALA A 1 595 ? 23.295 -29.945 -47.774 1.00 34.84 595 ALA A N 1
ATOM 4598 C CA . ALA A 1 595 ? 24.634 -29.393 -47.772 1.00 34.84 595 ALA A CA 1
ATOM 4599 C C . ALA A 1 595 ? 24.602 -27.865 -47.616 1.00 34.84 595 ALA A C 1
ATOM 4601 O O . ALA A 1 595 ? 23.746 -27.184 -48.181 1.00 34.84 595 ALA A O 1
ATOM 4602 N N . ALA A 1 596 ? 25.563 -27.344 -46.856 1.00 39.38 596 ALA A N 1
ATOM 4603 C CA . ALA A 1 596 ? 25.784 -25.921 -46.641 1.00 39.38 596 ALA A CA 1
ATOM 4604 C C . ALA A 1 596 ? 26.343 -25.226 -47.904 1.00 39.38 596 ALA A C 1
ATOM 4606 O O . ALA A 1 596 ? 27.175 -25.817 -48.601 1.00 39.38 596 ALA A O 1
ATOM 4607 N N . PRO A 1 597 ? 25.950 -23.971 -48.191 1.00 47.25 597 PRO A N 1
ATOM 4608 C CA . PRO A 1 597 ? 26.581 -23.163 -49.229 1.00 47.25 597 PRO A CA 1
ATOM 4609 C C . PRO A 1 597 ? 27.956 -22.621 -48.770 1.00 47.25 597 PRO A C 1
ATOM 4611 O O . PRO A 1 597 ? 28.176 -22.419 -47.574 1.00 47.25 597 PRO A O 1
ATOM 4614 N N . PRO A 1 598 ? 28.899 -22.392 -49.704 1.00 50.38 598 PRO A N 1
ATOM 4615 C CA . PRO A 1 598 ? 30.262 -21.962 -49.391 1.00 50.38 598 PRO A CA 1
ATOM 4616 C C . PRO A 1 598 ? 30.342 -20.502 -48.897 1.00 50.38 598 PRO A C 1
ATOM 4618 O O . PRO A 1 598 ? 29.509 -19.673 -49.270 1.00 50.38 598 PRO A O 1
ATOM 4621 N N . PRO A 1 599 ? 31.369 -20.162 -48.092 1.00 45.25 599 PRO A N 1
ATOM 4622 C CA . PRO A 1 599 ? 31.542 -18.835 -47.506 1.00 45.25 599 PRO A CA 1
ATOM 4623 C C . PRO A 1 599 ? 31.932 -17.790 -48.559 1.00 45.25 599 PRO A C 1
ATOM 4625 O O . PRO A 1 599 ? 32.908 -17.959 -49.292 1.00 45.25 599 PRO A O 1
ATOM 4628 N N . GLN A 1 600 ? 31.191 -16.682 -48.601 1.00 45.09 600 GLN A N 1
ATOM 4629 C CA . GLN A 1 600 ? 31.560 -15.494 -49.368 1.00 45.09 600 GLN A CA 1
ATOM 4630 C C . GLN A 1 600 ? 32.595 -14.670 -48.592 1.00 45.09 600 GLN A C 1
ATOM 4632 O O . GLN A 1 600 ? 32.392 -14.291 -47.440 1.00 45.09 600 GLN A O 1
ATOM 4637 N N . THR A 1 601 ? 33.723 -14.405 -49.242 1.00 43.88 601 THR A N 1
ATOM 4638 C CA . THR A 1 601 ? 34.798 -13.522 -48.781 1.00 43.88 601 THR A CA 1
ATOM 4639 C C . THR A 1 601 ? 34.386 -12.045 -48.868 1.00 43.88 601 THR A C 1
ATOM 4641 O O . THR A 1 601 ? 33.832 -11.651 -49.896 1.00 43.88 601 THR A O 1
ATOM 4644 N N . PRO A 1 602 ? 34.699 -11.201 -47.866 1.00 50.41 602 PRO A N 1
ATOM 4645 C CA . PRO A 1 602 ? 34.452 -9.762 -47.940 1.00 50.41 602 PRO A CA 1
ATOM 4646 C C . PRO A 1 602 ? 35.432 -9.060 -48.906 1.00 50.41 602 PRO A C 1
ATOM 4648 O O . PRO A 1 602 ? 36.595 -9.468 -48.996 1.00 50.41 602 PRO A O 1
ATOM 4651 N N . PRO A 1 603 ? 35.000 -8.006 -49.627 1.00 52.75 603 PRO A N 1
ATOM 4652 C CA . PRO A 1 603 ? 35.872 -7.240 -50.512 1.00 52.75 603 PRO A CA 1
ATOM 4653 C C . PRO A 1 603 ? 36.867 -6.334 -49.748 1.00 52.75 603 PRO A C 1
ATOM 4655 O O . PRO A 1 603 ? 36.637 -6.000 -48.583 1.00 52.75 603 PRO A O 1
ATOM 4658 N N . PRO A 1 604 ? 37.981 -5.925 -50.390 1.00 45.91 604 PRO A N 1
ATOM 4659 C CA . PRO A 1 604 ? 39.105 -5.252 -49.738 1.00 45.91 604 PRO A CA 1
ATOM 4660 C C . PRO A 1 604 ? 38.818 -3.790 -49.373 1.00 45.91 604 PRO A C 1
ATOM 4662 O O . PRO A 1 604 ? 38.213 -3.044 -50.140 1.00 45.91 604 PRO A O 1
ATOM 4665 N N . GLN A 1 605 ? 39.346 -3.374 -48.222 1.00 37.28 605 GLN A N 1
ATOM 4666 C CA . GLN A 1 605 ? 39.360 -1.996 -47.733 1.00 37.28 605 GLN A CA 1
ATOM 4667 C C . GLN A 1 605 ? 40.289 -1.102 -48.574 1.00 37.28 605 GLN A C 1
ATOM 4669 O O . GLN A 1 605 ? 41.473 -1.396 -48.736 1.00 37.28 605 GLN A O 1
ATOM 4674 N N . THR A 1 606 ? 39.777 0.035 -49.044 1.00 44.66 606 THR A N 1
ATOM 4675 C CA . THR A 1 606 ? 40.561 1.172 -49.558 1.00 44.66 606 THR A CA 1
ATOM 4676 C C . THR A 1 606 ? 40.918 2.150 -48.428 1.00 44.66 606 THR A C 1
ATOM 4678 O O . THR A 1 606 ? 40.008 2.586 -47.721 1.00 44.66 606 THR A O 1
ATOM 4681 N N . PRO A 1 607 ? 42.191 2.557 -48.262 1.00 42.81 607 PRO A N 1
ATOM 4682 C CA . PRO A 1 607 ? 42.591 3.655 -47.374 1.00 42.81 607 PRO A CA 1
ATOM 4683 C C . PRO A 1 607 ? 42.718 4.995 -48.160 1.00 42.81 607 PRO A C 1
ATOM 4685 O O . PRO A 1 607 ? 42.585 5.007 -49.382 1.00 42.81 607 PRO A O 1
ATOM 4688 N N . PRO A 1 608 ? 43.004 6.137 -47.509 1.00 43.09 608 PRO A N 1
ATOM 4689 C CA . PRO A 1 608 ? 42.063 7.131 -46.989 1.00 43.09 608 PRO A CA 1
ATOM 4690 C C . PRO A 1 608 ? 42.057 8.446 -47.806 1.00 43.09 608 PRO A C 1
ATOM 4692 O O . PRO A 1 608 ? 43.079 8.844 -48.362 1.00 43.09 608 PRO A O 1
ATOM 4695 N N . GLN A 1 609 ? 40.948 9.198 -47.806 1.00 38.69 609 GLN A N 1
ATOM 4696 C CA . GLN A 1 609 ? 40.962 10.602 -48.246 1.00 38.69 609 GLN A CA 1
ATOM 4697 C C . GLN A 1 609 ? 40.985 11.548 -47.041 1.00 38.69 609 GLN A C 1
ATOM 4699 O O . GLN A 1 609 ? 40.076 11.571 -46.215 1.00 38.69 609 GLN A O 1
ATOM 4704 N N . GLN A 1 610 ? 42.075 12.311 -46.955 1.00 35.41 610 GLN A N 1
ATOM 4705 C CA . GLN A 1 610 ? 42.295 13.399 -46.010 1.00 35.41 610 GLN A CA 1
ATOM 4706 C C . GLN A 1 610 ? 41.384 14.580 -46.369 1.00 35.41 610 GLN A C 1
ATOM 4708 O O . GLN A 1 610 ? 41.556 15.197 -47.419 1.00 35.41 610 GLN A O 1
ATOM 4713 N N . ILE A 1 611 ? 40.442 14.913 -45.488 1.00 36.97 611 ILE A N 1
ATOM 4714 C CA . ILE A 1 611 ? 39.714 16.185 -45.534 1.00 36.97 611 ILE A CA 1
ATOM 4715 C C . ILE A 1 611 ? 40.467 17.181 -44.650 1.00 36.97 611 ILE A C 1
ATOM 4717 O O . ILE A 1 611 ? 40.811 16.889 -43.504 1.00 36.97 611 ILE A O 1
ATOM 4721 N N . GLY A 1 612 ? 40.780 18.334 -45.239 1.00 34.47 612 GLY A N 1
ATOM 4722 C CA . GLY A 1 612 ? 41.614 19.379 -44.662 1.00 34.47 612 GLY A CA 1
ATOM 4723 C C . GLY A 1 612 ? 41.025 20.021 -43.407 1.00 34.47 612 GLY A C 1
ATOM 4724 O O . GLY A 1 612 ? 39.829 20.282 -43.301 1.00 34.47 612 GLY A O 1
ATOM 4725 N N . VAL A 1 613 ? 41.922 20.312 -42.469 1.00 34.03 613 VAL A N 1
ATOM 4726 C CA . VAL A 1 613 ? 41.673 21.062 -41.239 1.00 34.03 613 VAL A CA 1
ATOM 4727 C C . VAL A 1 613 ? 41.562 22.549 -41.589 1.00 34.03 613 VAL A C 1
ATOM 4729 O O . VAL A 1 613 ? 42.559 23.173 -41.947 1.00 34.03 613 VAL A O 1
ATOM 4732 N N . MET A 1 614 ? 40.368 23.133 -41.471 1.00 34.38 614 MET A N 1
ATOM 4733 C CA . MET A 1 614 ? 40.215 24.586 -41.353 1.00 34.38 614 MET A CA 1
ATOM 4734 C C . MET A 1 614 ? 40.321 24.984 -39.879 1.00 34.38 614 MET A C 1
ATOM 4736 O O . MET A 1 614 ? 39.543 24.539 -39.038 1.00 34.38 614 MET A O 1
ATOM 4740 N N . GLN A 1 615 ? 41.310 25.827 -39.577 1.00 37.16 615 GLN A N 1
ATOM 4741 C CA . GLN A 1 615 ? 41.486 26.494 -38.290 1.00 37.16 615 GLN A CA 1
ATOM 4742 C C . GLN A 1 615 ? 40.340 27.491 -38.053 1.00 37.16 615 GLN A C 1
ATOM 4744 O O . GLN A 1 615 ? 40.278 28.534 -38.699 1.00 37.16 615 GLN A O 1
ATOM 4749 N N . GLY A 1 616 ? 39.453 27.174 -37.108 1.00 34.16 616 GLY A N 1
ATOM 4750 C CA . GLY A 1 616 ? 38.499 28.111 -36.513 1.00 34.16 616 GLY A CA 1
ATOM 4751 C C . GLY A 1 616 ? 39.031 28.659 -35.185 1.00 34.16 616 GLY A C 1
ATOM 4752 O O . GLY A 1 616 ? 39.559 27.910 -34.366 1.00 34.16 616 GLY A O 1
ATOM 4753 N N . GLN A 1 617 ? 38.928 29.975 -35.005 1.00 35.00 617 GLN A N 1
ATOM 4754 C CA . GLN A 1 617 ? 39.396 30.754 -33.852 1.00 35.00 617 GLN A CA 1
ATOM 4755 C C . GLN A 1 617 ? 38.723 30.346 -32.522 1.00 35.00 617 GLN A C 1
ATOM 4757 O O . GLN A 1 617 ? 37.549 29.976 -32.527 1.00 35.00 617 GLN A O 1
ATOM 4762 N N . PRO A 1 618 ? 39.403 30.485 -31.365 1.00 38.56 618 PRO A N 1
ATOM 4763 C CA . PRO A 1 618 ? 38.775 30.286 -30.062 1.00 38.56 618 PRO A CA 1
ATOM 4764 C C . PRO A 1 618 ? 37.828 31.446 -29.716 1.00 38.56 618 PRO A C 1
ATOM 4766 O O . PRO A 1 618 ? 38.209 32.617 -29.758 1.00 38.56 618 PRO A O 1
ATOM 4769 N N . ALA A 1 619 ? 36.591 31.104 -29.351 1.00 34.44 619 ALA A N 1
ATOM 4770 C CA . ALA A 1 619 ? 35.610 32.034 -28.807 1.00 34.44 619 ALA A CA 1
ATOM 4771 C C . ALA A 1 619 ? 35.959 32.423 -27.357 1.00 34.44 619 ALA A C 1
ATOM 4773 O O . ALA A 1 619 ? 36.385 31.593 -26.554 1.00 34.44 619 ALA A O 1
ATOM 4774 N N . ASN A 1 620 ? 35.772 33.707 -27.048 1.00 34.41 620 ASN A N 1
ATOM 4775 C CA . ASN A 1 620 ? 36.041 34.340 -25.758 1.00 34.41 620 ASN A CA 1
ATOM 4776 C C . ASN A 1 620 ? 35.239 33.714 -24.603 1.00 34.41 620 ASN A C 1
ATOM 4778 O O . ASN A 1 620 ? 34.021 33.569 -24.688 1.00 34.41 620 ASN A O 1
ATOM 4782 N N . ALA A 1 621 ? 35.921 33.437 -23.490 1.00 36.03 621 ALA A N 1
ATOM 4783 C CA . ALA A 1 621 ? 35.300 33.083 -22.216 1.00 36.03 621 ALA A CA 1
ATOM 4784 C C . ALA A 1 621 ? 34.646 34.318 -21.550 1.00 36.03 621 ALA A C 1
ATOM 4786 O O . ALA A 1 621 ? 35.205 35.417 -21.629 1.00 36.03 621 ALA A O 1
ATOM 4787 N N . PRO A 1 622 ? 33.493 34.171 -20.870 1.00 34.97 622 PRO A N 1
ATOM 4788 C CA . PRO A 1 622 ? 32.876 35.258 -20.121 1.00 34.97 622 PRO A CA 1
ATOM 4789 C C . PRO A 1 622 ? 33.685 35.626 -18.867 1.00 34.97 622 PRO A C 1
ATOM 4791 O O . PRO A 1 622 ? 34.162 34.781 -18.111 1.00 34.97 622 PRO A O 1
ATOM 4794 N N . ASN A 1 623 ? 33.817 36.936 -18.683 1.00 32.44 623 ASN A N 1
ATOM 4795 C CA . ASN A 1 623 ? 34.556 37.632 -17.639 1.00 32.44 623 ASN A CA 1
ATOM 4796 C C . ASN A 1 623 ? 33.777 37.569 -16.306 1.00 32.44 623 ASN A C 1
ATOM 4798 O O . ASN A 1 623 ? 32.658 38.078 -16.231 1.00 32.44 623 ASN A O 1
ATOM 4802 N N . TYR A 1 624 ? 34.345 36.963 -15.259 1.00 36.38 624 TYR A N 1
ATOM 4803 C CA . TYR A 1 624 ? 33.786 37.010 -13.899 1.00 36.38 624 TYR A CA 1
ATOM 4804 C C . TYR A 1 624 ? 34.294 38.261 -13.153 1.00 36.38 624 TYR A C 1
ATOM 4806 O O . TYR A 1 624 ? 35.468 38.611 -13.296 1.00 36.38 624 TYR A O 1
ATOM 4814 N N . PRO A 1 625 ? 33.463 38.939 -12.337 1.00 39.38 625 PRO A N 1
ATOM 4815 C CA . PRO A 1 625 ? 33.896 40.098 -11.559 1.00 39.38 625 PRO A CA 1
ATOM 4816 C C . PRO A 1 625 ? 34.875 39.716 -10.425 1.00 39.38 625 PRO A C 1
ATOM 4818 O O . PRO A 1 625 ? 34.813 38.601 -9.899 1.00 39.38 625 PRO A O 1
ATOM 4821 N N . PRO A 1 626 ? 35.776 40.637 -10.029 1.00 35.38 626 PRO A N 1
ATOM 4822 C CA . PRO A 1 626 ? 36.821 40.385 -9.038 1.00 35.38 626 PRO A CA 1
ATOM 4823 C C . PRO A 1 626 ? 36.255 40.142 -7.631 1.00 35.38 626 PRO A C 1
ATOM 4825 O O . PRO A 1 626 ? 35.343 40.833 -7.175 1.00 35.38 626 PRO A O 1
ATOM 4828 N N . GLN A 1 627 ? 36.836 39.163 -6.930 1.00 32.06 627 GLN A N 1
ATOM 4829 C CA . GLN A 1 627 ? 36.543 38.872 -5.528 1.00 32.06 627 GLN A CA 1
ATOM 4830 C C . GLN A 1 627 ? 36.922 40.052 -4.620 1.00 32.06 627 GLN A C 1
ATOM 4832 O O . GLN A 1 627 ? 38.001 40.628 -4.747 1.00 32.06 627 GLN A O 1
ATOM 4837 N N . MET A 1 628 ? 36.033 40.378 -3.677 1.00 29.75 628 MET A N 1
ATOM 4838 C CA . MET A 1 628 ? 36.276 41.351 -2.613 1.00 29.75 628 MET A CA 1
ATOM 4839 C C . MET A 1 628 ? 37.363 40.851 -1.653 1.00 29.75 628 MET A C 1
ATOM 4841 O O . MET A 1 628 ? 37.202 39.831 -0.982 1.00 29.75 628 MET A O 1
ATOM 4845 N N . THR A 1 629 ? 38.449 41.611 -1.551 1.00 28.66 629 THR A N 1
ATOM 4846 C CA . THR A 1 629 ? 39.461 41.489 -0.500 1.00 28.66 629 THR A CA 1
ATOM 4847 C C . THR A 1 629 ? 38.884 42.052 0.801 1.00 28.66 629 THR A C 1
ATOM 4849 O O . THR A 1 629 ? 38.622 43.249 0.889 1.00 28.66 629 THR A O 1
ATOM 4852 N N . TYR A 1 630 ? 38.667 41.211 1.814 1.00 29.59 630 TYR A N 1
ATOM 4853 C CA . TYR A 1 630 ? 38.313 41.685 3.155 1.00 29.59 630 TYR A CA 1
ATOM 4854 C C . TYR A 1 630 ? 39.576 41.991 3.961 1.00 29.59 630 TYR A C 1
ATOM 4856 O O . TYR A 1 630 ? 40.389 41.108 4.234 1.00 29.59 630 TYR A O 1
ATOM 4864 N N . ASP A 1 631 ? 39.697 43.253 4.358 1.00 31.61 631 ASP A N 1
ATOM 4865 C CA . ASP A 1 631 ? 40.733 43.779 5.238 1.00 31.61 631 ASP A CA 1
ATOM 4866 C C . ASP A 1 631 ? 40.389 43.411 6.696 1.00 31.61 631 ASP A C 1
ATOM 4868 O O . ASP A 1 631 ? 39.430 43.922 7.281 1.00 31.61 631 ASP A O 1
ATOM 4872 N N . ARG A 1 632 ? 41.111 42.449 7.287 1.00 30.73 632 ARG A N 1
ATOM 4873 C CA . ARG A 1 632 ? 40.836 41.933 8.642 1.00 30.73 632 ARG A CA 1
ATOM 4874 C C . ARG A 1 632 ? 41.744 42.605 9.669 1.00 30.73 632 ARG A C 1
ATOM 4876 O O . ARG A 1 632 ? 42.649 41.987 10.223 1.00 30.73 632 ARG A O 1
ATOM 4883 N N . GLY A 1 633 ? 41.482 43.880 9.931 1.00 37.28 633 GLY A N 1
ATOM 4884 C CA . GLY A 1 633 ? 42.109 44.643 11.005 1.00 37.28 633 GLY A CA 1
ATOM 4885 C C . GLY A 1 633 ? 41.128 44.947 12.133 1.00 37.28 633 GLY A C 1
ATOM 4886 O O . GLY A 1 633 ? 40.584 46.041 12.170 1.00 37.28 633 GLY A O 1
ATOM 4887 N N . GLN A 1 634 ? 40.938 44.027 13.084 1.00 30.95 634 GLN A N 1
ATOM 4888 C CA . GLN A 1 634 ? 40.515 44.393 14.441 1.00 30.95 634 GLN A CA 1
ATOM 4889 C C . GLN A 1 634 ? 41.232 43.521 15.474 1.00 30.95 634 GLN A C 1
ATOM 4891 O O . GLN A 1 634 ? 41.105 42.298 15.498 1.00 30.95 634 GLN A O 1
ATOM 4896 N N . ARG A 1 635 ? 42.036 44.189 16.306 1.00 34.78 635 ARG A N 1
ATOM 4897 C CA . ARG A 1 635 ? 42.718 43.620 17.467 1.00 34.78 635 ARG A CA 1
ATOM 4898 C C . ARG A 1 635 ? 41.677 43.317 18.544 1.00 34.78 635 ARG A C 1
ATOM 4900 O O . ARG A 1 635 ? 41.030 44.238 19.030 1.00 34.78 635 ARG A O 1
ATOM 4907 N N . LEU A 1 636 ? 41.561 42.050 18.932 1.00 31.05 636 LEU A N 1
ATOM 4908 C CA . LEU A 1 636 ? 40.905 41.657 20.176 1.00 31.05 636 LEU A CA 1
ATOM 4909 C C . LEU A 1 636 ? 41.775 42.099 21.360 1.00 31.05 636 LEU A C 1
ATOM 4911 O O . LEU A 1 636 ? 42.990 41.888 21.375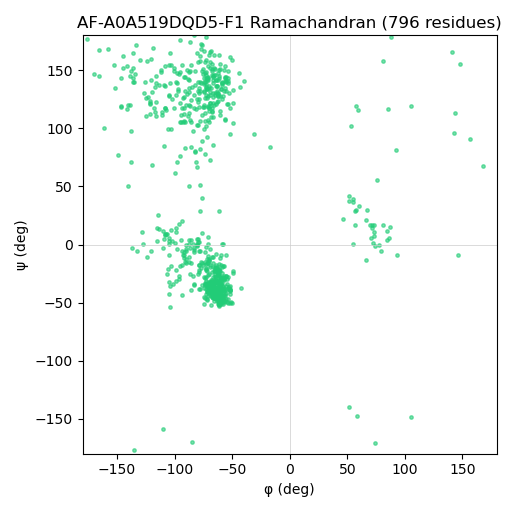 1.00 31.05 636 LEU A O 1
ATOM 4915 N N . SER A 1 637 ? 41.135 42.753 22.321 1.00 37.59 637 SER A N 1
ATOM 4916 C CA . SER A 1 637 ? 41.686 43.198 23.597 1.00 37.59 637 SER A CA 1
ATOM 4917 C C . SER A 1 637 ? 42.339 42.037 24.357 1.00 37.59 637 SER A C 1
ATOM 4919 O O . SER A 1 637 ? 41.802 40.931 24.389 1.00 37.59 637 SER A O 1
ATOM 4921 N N . GLN A 1 638 ? 43.493 42.290 24.980 1.00 34.06 638 GLN A N 1
ATOM 4922 C CA . GLN A 1 638 ? 44.182 41.317 25.834 1.00 34.06 638 GLN A CA 1
ATOM 4923 C C . GLN A 1 638 ? 43.322 40.957 27.059 1.00 34.06 638 GLN A C 1
ATOM 4925 O O . GLN A 1 638 ? 42.873 41.872 27.748 1.00 34.06 638 GLN A O 1
ATOM 4930 N N . PRO A 1 639 ? 43.143 39.667 27.394 1.00 35.47 639 PRO A N 1
ATOM 4931 C CA . PRO A 1 639 ? 42.659 39.271 28.705 1.00 35.47 639 PRO A CA 1
ATOM 4932 C C . PRO A 1 639 ? 43.825 39.222 29.701 1.00 35.47 639 PRO A C 1
ATOM 4934 O O . PRO A 1 639 ? 44.760 38.428 29.562 1.00 35.47 639 PRO A O 1
ATOM 4937 N N . GLU A 1 640 ? 43.757 40.073 30.723 1.00 40.53 640 GLU A N 1
ATOM 4938 C CA . GLU A 1 640 ? 44.564 39.948 31.933 1.00 40.53 640 GLU A CA 1
ATOM 4939 C C . GLU A 1 640 ? 44.217 38.642 32.673 1.00 40.53 640 GLU A C 1
ATOM 4941 O O . GLU A 1 640 ? 43.053 38.300 32.871 1.00 40.53 640 GLU A O 1
ATOM 4946 N N . SER A 1 641 ? 45.261 37.945 33.134 1.00 41.66 641 SER A N 1
ATOM 4947 C CA . SER A 1 641 ? 45.245 36.818 34.085 1.00 41.66 641 SER A CA 1
ATOM 4948 C C . SER A 1 641 ? 44.788 35.427 33.601 1.00 41.66 641 SER A C 1
ATOM 4950 O O . SER A 1 641 ? 43.993 34.748 34.243 1.00 41.66 641 SER A O 1
ATOM 4952 N N . MET A 1 642 ? 45.416 34.889 32.549 1.00 41.22 642 MET A N 1
ATOM 4953 C CA . MET A 1 642 ? 45.516 33.425 32.430 1.00 41.22 642 MET A CA 1
ATOM 4954 C C . MET A 1 642 ? 46.549 32.882 33.436 1.00 41.22 642 MET A C 1
ATOM 4956 O O . MET A 1 642 ? 47.708 33.308 33.438 1.00 41.22 642 MET A O 1
ATOM 4960 N N . ASN A 1 643 ? 46.153 31.909 34.267 1.00 44.56 643 ASN A N 1
ATOM 4961 C CA . ASN A 1 643 ? 47.049 31.121 35.127 1.00 44.56 643 ASN A CA 1
ATOM 4962 C C . ASN A 1 643 ? 47.924 30.192 34.271 1.00 44.56 643 ASN A C 1
ATOM 4964 O O . ASN A 1 643 ? 47.727 28.983 34.191 1.00 44.56 643 ASN A O 1
ATOM 4968 N N . LEU A 1 644 ? 48.894 30.782 33.582 1.00 55.84 644 LEU A N 1
ATOM 4969 C CA . LEU A 1 644 ? 49.802 30.061 32.706 1.00 55.84 644 LEU A CA 1
ATOM 4970 C C . LEU A 1 644 ? 50.885 29.369 33.528 1.00 55.84 644 LEU A C 1
ATOM 4972 O O . LEU A 1 644 ? 51.509 29.977 34.413 1.00 55.84 644 LEU A O 1
ATOM 4976 N N . THR A 1 645 ? 51.142 28.108 33.181 1.00 69.31 645 THR A N 1
ATOM 4977 C CA . THR A 1 645 ? 52.276 27.340 33.705 1.00 69.31 645 THR A CA 1
ATOM 4978 C C . THR A 1 645 ? 53.594 28.080 33.420 1.00 69.31 645 THR A C 1
ATOM 4980 O O . THR A 1 645 ? 53.677 28.828 32.438 1.00 69.31 645 THR A O 1
ATOM 4983 N N . PRO A 1 646 ? 54.660 27.887 34.223 1.00 60.69 646 PRO A N 1
ATOM 4984 C CA . PRO A 1 646 ? 55.950 28.547 33.995 1.00 60.69 646 PRO A CA 1
ATOM 4985 C C . PRO A 1 646 ? 56.482 28.366 32.563 1.00 60.69 646 PRO A C 1
ATOM 4987 O O . PRO A 1 646 ? 56.998 29.311 31.971 1.00 60.69 646 PRO A O 1
ATOM 4990 N N . GLN A 1 647 ? 56.251 27.194 31.955 1.00 59.16 647 GLN A N 1
ATOM 4991 C CA . GLN A 1 647 ? 56.599 26.935 30.555 1.00 59.16 647 GLN A CA 1
ATOM 4992 C C . GLN A 1 647 ? 55.761 27.741 29.555 1.00 59.16 647 GLN A C 1
ATOM 4994 O O . GLN A 1 647 ? 56.299 28.183 28.546 1.00 59.16 647 GLN A O 1
ATOM 4999 N N . GLN A 1 648 ? 54.465 27.953 29.795 1.00 58.78 648 GLN A N 1
ATOM 5000 C CA . GLN A 1 648 ? 53.624 28.782 28.921 1.00 58.78 648 GLN A CA 1
ATOM 5001 C C . GLN A 1 648 ? 53.964 30.276 29.050 1.00 58.78 648 GLN A C 1
ATOM 5003 O O . GLN A 1 648 ? 53.984 30.985 28.046 1.00 58.78 648 GLN A O 1
ATOM 5008 N N . ARG A 1 649 ? 54.324 30.745 30.254 1.00 64.06 649 ARG A N 1
ATOM 5009 C CA . ARG A 1 649 ? 54.799 32.123 30.482 1.00 64.06 649 ARG A CA 1
ATOM 5010 C C . ARG A 1 649 ? 56.119 32.407 29.766 1.00 64.06 649 ARG A C 1
ATOM 5012 O O . ARG A 1 649 ? 56.231 33.417 29.077 1.00 64.06 649 ARG A O 1
ATOM 5019 N N . GLN A 1 650 ? 57.071 31.478 29.843 1.00 63.66 650 GLN A N 1
ATOM 5020 C CA . GLN A 1 650 ? 58.342 31.572 29.117 1.00 63.66 650 GLN A CA 1
ATOM 5021 C C . GLN A 1 650 ? 58.142 31.572 27.586 1.00 63.66 650 GLN A C 1
ATOM 5023 O O . GLN A 1 650 ? 58.940 32.142 26.849 1.00 63.66 650 GLN A O 1
ATOM 5028 N N . ARG A 1 651 ? 57.043 30.981 27.093 1.00 62.91 651 ARG A N 1
ATOM 5029 C CA . ARG A 1 651 ? 56.698 30.924 25.661 1.00 62.91 651 ARG A CA 1
ATOM 5030 C C . ARG A 1 651 ? 55.992 32.179 25.145 1.00 62.91 651 ARG A C 1
ATOM 5032 O O . ARG A 1 651 ? 56.271 32.590 24.025 1.00 62.91 651 ARG A O 1
ATOM 5039 N N . LEU A 1 652 ? 55.151 32.832 25.950 1.00 61.81 652 LEU A N 1
ATOM 5040 C CA . LEU A 1 652 ? 54.596 34.150 25.598 1.00 61.81 652 LEU A CA 1
ATOM 5041 C C . LEU A 1 652 ? 55.670 35.238 25.568 1.00 61.81 652 LEU A C 1
ATOM 5043 O O . LEU A 1 652 ? 55.623 36.127 24.722 1.00 61.81 652 LEU A O 1
ATOM 5047 N N . GLN A 1 653 ? 56.673 35.133 26.443 1.00 64.56 653 GLN A N 1
ATOM 5048 C CA . GLN A 1 653 ? 57.871 35.969 26.356 1.00 64.56 653 GLN A CA 1
ATOM 5049 C C . GLN A 1 653 ? 58.617 35.733 25.030 1.00 64.56 653 GLN A C 1
ATOM 5051 O O . GLN A 1 653 ? 59.120 36.680 24.437 1.00 64.56 653 GLN A O 1
ATOM 5056 N N . PHE A 1 654 ? 58.584 34.502 24.505 1.00 66.69 654 PHE A N 1
ATOM 5057 C CA . PHE A 1 654 ? 59.188 34.123 23.224 1.00 66.69 654 PHE A CA 1
ATOM 5058 C C . PHE A 1 654 ? 58.475 34.711 21.992 1.00 66.69 654 PHE A C 1
ATOM 5060 O O . PHE A 1 654 ? 59.119 35.071 21.004 1.00 66.69 654 PHE A O 1
ATOM 5067 N N . ALA A 1 655 ? 57.148 34.857 22.049 1.00 65.75 655 ALA A N 1
ATOM 5068 C CA . ALA A 1 655 ? 56.360 35.466 20.973 1.00 65.75 655 ALA A CA 1
ATOM 5069 C C . ALA A 1 655 ? 56.695 36.955 20.759 1.00 65.75 655 ALA A C 1
ATOM 5071 O O . ALA A 1 655 ? 56.570 37.450 19.643 1.00 65.75 655 ALA A O 1
ATOM 5072 N N . ASN A 1 656 ? 57.186 37.633 21.804 1.00 71.12 656 ASN A N 1
ATOM 5073 C CA . ASN A 1 656 ? 57.618 39.034 21.769 1.00 71.12 656 ASN A CA 1
ATOM 5074 C C . ASN A 1 656 ? 59.148 39.201 21.854 1.00 71.12 656 ASN A C 1
ATOM 5076 O O . ASN A 1 656 ? 59.632 40.322 22.008 1.00 71.12 656 ASN A O 1
ATOM 5080 N N . ALA A 1 657 ? 59.912 38.107 21.784 1.00 75.88 657 ALA A N 1
ATOM 5081 C CA . ALA A 1 657 ? 61.363 38.152 21.909 1.00 75.88 657 ALA A CA 1
ATOM 5082 C C . ALA A 1 657 ? 62.005 38.901 20.721 1.00 75.88 657 ALA A C 1
ATOM 5084 O O . ALA A 1 657 ? 61.556 38.735 19.577 1.00 75.88 657 ALA A O 1
ATOM 5085 N N . PRO A 1 658 ? 63.067 39.698 20.955 1.00 80.88 658 PRO A N 1
ATOM 5086 C CA . PRO A 1 658 ? 63.852 40.319 19.892 1.00 80.88 658 PRO A CA 1
ATOM 5087 C C . PRO A 1 658 ? 64.352 39.269 18.886 1.00 80.88 658 PRO A C 1
ATOM 5089 O O . PRO A 1 658 ? 64.722 38.159 19.272 1.00 80.88 658 PRO A O 1
ATOM 5092 N N . GLN A 1 659 ? 64.404 39.602 17.590 1.00 75.12 659 GLN A N 1
ATOM 5093 C CA . GLN A 1 659 ? 64.752 38.639 16.525 1.00 75.12 659 GLN A CA 1
ATOM 5094 C C . GLN A 1 659 ? 66.090 37.913 16.754 1.00 75.12 659 GLN A C 1
ATOM 5096 O O . GLN A 1 659 ? 66.259 36.761 16.358 1.00 75.12 659 GLN A O 1
ATOM 5101 N N . ASN A 1 660 ? 67.035 38.562 17.428 1.00 79.75 660 ASN A N 1
ATOM 5102 C CA . ASN A 1 660 ? 68.315 37.998 17.841 1.00 79.75 660 ASN A CA 1
ATOM 5103 C C . ASN A 1 660 ? 68.177 36.843 18.854 1.00 79.75 660 ASN A C 1
ATOM 5105 O O . ASN A 1 660 ? 68.899 35.854 18.720 1.00 79.75 660 ASN A O 1
ATOM 5109 N N . GLU A 1 661 ? 67.233 36.900 19.797 1.00 80.81 661 GLU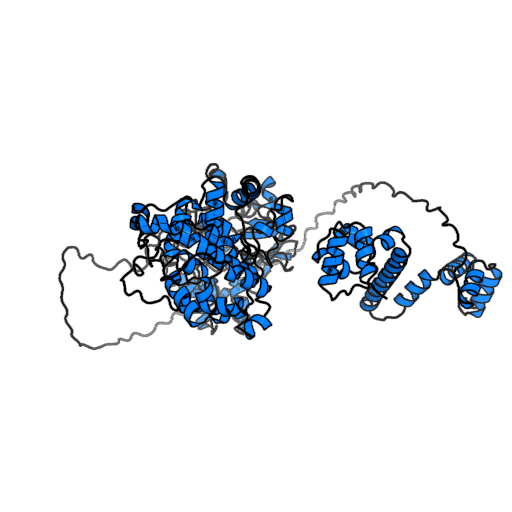 A N 1
ATOM 5110 C CA . GLU A 1 661 ? 66.943 35.778 20.708 1.00 80.81 661 GLU A CA 1
ATOM 5111 C C . GLU A 1 661 ? 66.252 34.624 19.971 1.00 80.81 661 GLU A C 1
ATOM 5113 O O . GLU A 1 661 ? 66.624 33.460 20.136 1.00 80.81 661 GLU A O 1
ATOM 5118 N N . VAL A 1 662 ? 65.311 34.938 19.073 1.00 77.69 662 VAL A N 1
ATOM 5119 C CA . VAL A 1 662 ? 64.622 33.938 18.236 1.00 77.69 662 VAL A CA 1
ATOM 5120 C C . VAL A 1 662 ? 65.619 33.184 17.352 1.00 77.69 662 VAL A C 1
ATOM 5122 O O . VAL A 1 662 ? 65.576 31.954 17.269 1.00 77.69 662 VAL A O 1
ATOM 5125 N N . ALA A 1 663 ? 66.572 33.898 16.746 1.00 79.69 663 ALA A N 1
ATOM 5126 C CA . ALA A 1 663 ? 67.645 33.306 15.954 1.00 79.69 663 ALA A CA 1
ATOM 5127 C C . ALA A 1 663 ? 68.533 32.370 16.788 1.00 79.69 663 ALA A C 1
ATOM 5129 O O . ALA A 1 663 ? 68.924 31.297 16.317 1.00 79.69 663 ALA A O 1
ATOM 5130 N N . GLN A 1 664 ? 68.849 32.753 18.029 1.00 80.12 664 GLN A N 1
ATOM 5131 C CA . GLN A 1 664 ? 69.685 31.958 18.925 1.00 80.12 664 GLN A CA 1
ATOM 5132 C C . GLN A 1 664 ? 68.975 30.667 19.352 1.00 80.12 664 GLN A C 1
ATOM 5134 O O . GLN A 1 664 ? 69.574 29.591 19.307 1.00 80.12 664 GLN A O 1
ATOM 5139 N N . THR A 1 665 ? 67.678 30.728 19.649 1.00 80.62 665 THR A N 1
ATOM 5140 C CA . THR A 1 665 ? 66.879 29.541 19.983 1.00 80.62 665 THR A CA 1
ATOM 5141 C C . THR A 1 665 ? 66.583 28.656 18.775 1.00 80.62 665 THR A C 1
ATOM 5143 O O . THR A 1 665 ? 66.601 27.432 18.911 1.00 80.62 665 THR A O 1
ATOM 5146 N N . MET A 1 666 ? 66.402 29.209 17.570 1.00 77.88 666 MET A N 1
ATOM 5147 C CA . MET A 1 666 ? 66.335 28.404 16.338 1.00 77.88 666 MET A CA 1
ATOM 5148 C C . MET A 1 666 ? 67.633 27.620 16.094 1.00 77.88 666 MET A C 1
ATOM 5150 O O . MET A 1 666 ? 67.584 26.479 15.633 1.00 77.88 666 MET A O 1
ATOM 5154 N N . ARG A 1 667 ? 68.794 28.197 16.438 1.00 80.50 667 ARG A N 1
ATOM 5155 C CA . ARG A 1 667 ? 70.093 27.507 16.359 1.00 80.50 667 ARG A CA 1
ATOM 5156 C C . ARG A 1 667 ? 70.252 26.445 17.448 1.00 80.50 667 ARG A C 1
ATOM 5158 O O . ARG A 1 667 ? 70.708 25.349 17.145 1.00 80.50 667 ARG A O 1
ATOM 5165 N N . GLN A 1 668 ? 69.846 26.734 18.686 1.00 79.69 668 GLN A N 1
ATOM 5166 C CA . GLN A 1 668 ? 69.940 25.784 19.806 1.00 79.69 668 GLN A CA 1
ATOM 5167 C C . GLN A 1 668 ? 68.964 24.604 19.684 1.00 79.69 668 GLN A C 1
ATOM 5169 O O . GLN A 1 668 ? 69.300 23.491 20.070 1.00 79.69 668 GLN A O 1
ATOM 5174 N N . SER A 1 669 ? 67.773 24.825 19.123 1.00 75.12 669 SER A N 1
ATOM 5175 C CA . SER A 1 669 ? 66.752 23.781 18.929 1.00 75.12 669 SER A CA 1
ATOM 5176 C C . SER A 1 669 ? 66.991 22.888 17.705 1.00 75.12 669 SER A C 1
ATOM 5178 O O . SER A 1 669 ? 66.186 21.999 17.437 1.00 75.12 669 SER A O 1
ATOM 5180 N N . GLY A 1 670 ? 68.058 23.133 16.933 1.00 71.69 670 GLY A N 1
ATOM 5181 C CA . GLY A 1 670 ? 68.350 22.410 15.690 1.00 71.69 670 GLY A CA 1
ATOM 5182 C C . GLY A 1 670 ? 67.391 22.723 14.532 1.00 71.69 670 GLY A C 1
ATOM 5183 O O . GLY A 1 670 ? 67.491 22.106 13.475 1.00 71.69 670 GLY A O 1
ATOM 5184 N N . ALA A 1 671 ? 66.476 23.685 14.699 1.00 70.62 671 ALA A N 1
ATOM 5185 C CA . ALA A 1 671 ? 65.498 24.073 13.682 1.00 70.62 671 ALA A CA 1
ATOM 5186 C C . ALA A 1 671 ? 66.099 24.936 12.553 1.00 70.62 671 ALA A C 1
ATOM 5188 O O . ALA A 1 671 ? 65.488 25.076 11.491 1.00 70.62 671 ALA A O 1
ATOM 5189 N N . ALA A 1 672 ? 67.290 25.513 12.757 1.00 72.56 672 ALA A N 1
ATOM 5190 C CA . ALA A 1 672 ? 68.029 26.242 11.730 1.00 72.56 672 ALA A CA 1
ATOM 5191 C C . ALA A 1 672 ? 69.130 25.369 11.086 1.00 72.56 672 ALA A C 1
ATOM 5193 O O . ALA A 1 672 ? 69.974 24.827 11.803 1.00 72.56 672 ALA A O 1
ATOM 5194 N N . PRO A 1 673 ? 69.200 25.269 9.744 1.00 61.38 673 PRO A N 1
ATOM 5195 C CA . PRO A 1 673 ? 70.311 24.602 9.066 1.00 61.38 673 PRO A CA 1
ATOM 5196 C C . PRO A 1 673 ? 71.629 25.361 9.304 1.00 61.38 673 PRO A C 1
ATOM 5198 O O . PRO A 1 673 ? 71.697 26.568 9.079 1.00 61.38 673 PRO A O 1
ATOM 5201 N N . GLN A 1 674 ? 72.691 24.654 9.715 1.00 63.53 674 GLN A N 1
ATOM 5202 C CA . GLN A 1 674 ? 73.958 25.237 10.205 1.00 63.53 674 GLN A CA 1
ATOM 5203 C C . GLN A 1 674 ? 74.713 26.152 9.215 1.00 63.53 674 GLN A C 1
ATOM 5205 O O . GLN A 1 674 ? 75.688 26.788 9.609 1.00 63.53 674 GLN A O 1
ATOM 5210 N N . ARG A 1 675 ? 74.304 26.231 7.942 1.00 58.34 675 ARG A N 1
ATOM 5211 C CA . ARG A 1 675 ? 75.020 26.983 6.894 1.00 58.34 675 ARG A CA 1
ATOM 5212 C C . ARG A 1 675 ? 74.177 27.985 6.097 1.00 58.34 675 ARG A C 1
ATOM 5214 O O . ARG A 1 675 ? 74.732 28.635 5.220 1.00 58.34 675 ARG A O 1
ATOM 5221 N N . ALA A 1 676 ? 72.881 28.144 6.379 1.00 64.31 676 ALA A N 1
ATOM 5222 C CA . ALA A 1 676 ? 72.049 29.119 5.663 1.00 64.31 676 ALA A CA 1
ATOM 5223 C C . ALA A 1 676 ? 71.771 30.366 6.526 1.00 64.31 676 ALA A C 1
ATOM 5225 O O . ALA A 1 676 ? 71.497 30.217 7.722 1.00 64.31 676 ALA A O 1
ATOM 5226 N N . PRO A 1 677 ? 71.802 31.587 5.956 1.00 69.06 677 PRO A N 1
ATOM 5227 C CA . PRO A 1 677 ? 71.426 32.794 6.684 1.00 69.06 677 PRO A CA 1
ATOM 5228 C C . PRO A 1 677 ? 69.949 32.722 7.105 1.00 69.06 677 PRO A C 1
ATOM 5230 O O . PRO A 1 677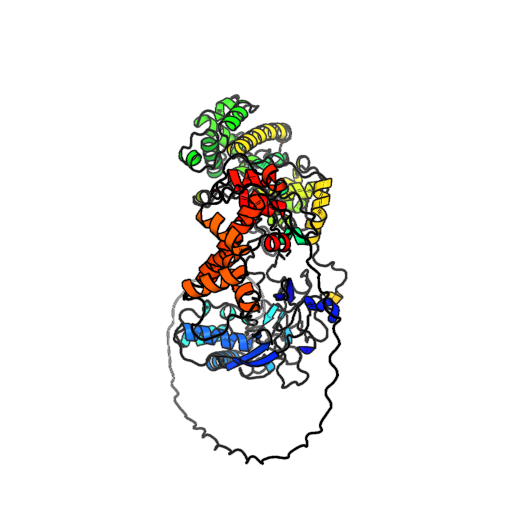 ? 69.069 32.405 6.303 1.00 69.06 677 PRO A O 1
ATOM 5233 N N . LEU A 1 678 ? 69.678 32.985 8.387 1.00 74.69 678 LEU A N 1
ATOM 5234 C CA . LEU A 1 678 ? 68.320 33.112 8.918 1.00 74.69 678 LEU A CA 1
ATOM 5235 C C . LEU A 1 678 ? 67.717 34.414 8.386 1.00 74.69 678 LEU A C 1
ATOM 5237 O O . LEU A 1 678 ? 68.124 35.497 8.800 1.00 74.69 678 LEU A O 1
ATOM 5241 N N . THR A 1 679 ? 66.779 34.308 7.447 1.00 83.69 679 THR A N 1
ATOM 5242 C CA . THR A 1 679 ? 66.058 35.468 6.918 1.00 83.69 679 THR A CA 1
ATOM 5243 C C . THR A 1 679 ? 64.997 35.950 7.919 1.00 83.69 679 THR A C 1
ATOM 5245 O O . THR A 1 679 ? 64.439 35.122 8.650 1.00 83.69 679 THR A O 1
ATOM 5248 N N . PRO A 1 680 ? 64.686 37.262 7.957 1.00 75.75 680 PRO A N 1
ATOM 5249 C CA . PRO A 1 680 ? 63.640 37.822 8.820 1.00 75.75 680 PRO A CA 1
ATOM 5250 C C . PRO A 1 680 ? 62.294 37.102 8.689 1.00 75.75 680 PRO A C 1
ATOM 5252 O O . PRO A 1 680 ? 61.705 36.738 9.703 1.00 75.75 680 PRO A O 1
ATOM 5255 N N . ASP A 1 681 ? 61.878 36.773 7.464 1.00 75.19 681 ASP A N 1
ATOM 5256 C CA . ASP A 1 681 ? 60.614 36.070 7.203 1.00 75.19 681 ASP A CA 1
ATOM 5257 C C . ASP A 1 681 ? 60.578 34.671 7.824 1.00 75.19 681 ASP A C 1
ATOM 5259 O O . ASP A 1 681 ? 59.556 34.230 8.346 1.00 75.19 681 ASP A O 1
ATOM 5263 N N . ARG A 1 682 ? 61.713 33.962 7.820 1.00 73.88 682 ARG A N 1
ATOM 5264 C CA . ARG A 1 682 ? 61.806 32.613 8.388 1.00 73.88 682 ARG A CA 1
ATOM 5265 C C . ARG A 1 682 ? 61.799 32.648 9.913 1.00 73.88 682 ARG A C 1
ATOM 5267 O O . ARG A 1 682 ? 61.223 31.762 10.541 1.00 73.88 682 ARG A O 1
ATOM 5274 N N . MET A 1 683 ? 62.411 33.677 10.499 1.00 77.88 683 MET A N 1
ATOM 5275 C CA . MET A 1 683 ? 62.340 33.929 11.939 1.00 77.88 683 MET A CA 1
ATOM 5276 C C . MET A 1 683 ? 60.919 34.314 12.352 1.00 77.88 683 MET A C 1
ATOM 5278 O O . MET A 1 683 ? 60.421 33.784 13.339 1.00 77.88 683 MET A O 1
ATOM 5282 N N . GLN A 1 684 ? 60.231 35.137 11.557 1.00 76.31 684 GLN A N 1
ATOM 5283 C CA . GLN A 1 684 ? 58.844 35.523 11.803 1.00 76.31 684 GLN A CA 1
ATOM 5284 C C . GLN A 1 684 ? 57.881 34.335 11.657 1.00 76.31 684 GLN A C 1
ATOM 5286 O O . GLN A 1 684 ? 57.031 34.139 12.521 1.00 76.31 684 GLN A O 1
ATOM 5291 N N . GLN A 1 685 ? 58.061 33.475 10.649 1.00 72.25 685 GLN A N 1
ATOM 5292 C CA . GLN A 1 685 ? 57.306 32.220 10.524 1.00 72.25 685 GLN A CA 1
ATOM 5293 C C . GLN A 1 685 ? 57.565 31.263 11.691 1.00 72.25 685 GLN A C 1
ATOM 5295 O O . GLN A 1 685 ? 56.639 30.620 12.178 1.00 72.25 685 GLN A O 1
ATOM 5300 N N . PHE A 1 686 ? 58.810 31.141 12.158 1.00 77.69 686 PHE A N 1
ATOM 5301 C CA . PHE A 1 686 ? 59.113 30.324 13.333 1.00 77.69 686 PHE A CA 1
ATOM 5302 C C . PHE A 1 686 ? 58.458 30.902 14.593 1.00 77.69 686 PHE A C 1
ATOM 5304 O O . PHE A 1 686 ? 57.860 30.160 15.367 1.00 77.69 686 PHE A O 1
ATOM 5311 N N . GLN A 1 687 ? 58.502 32.223 14.766 1.00 72.44 687 GLN A N 1
ATOM 5312 C CA . GLN A 1 687 ? 57.884 32.920 15.891 1.00 72.44 687 GLN A CA 1
ATOM 5313 C C . GLN A 1 687 ? 56.351 32.785 15.874 1.00 72.44 687 GLN A C 1
ATOM 5315 O O . GLN A 1 687 ? 55.761 32.545 16.922 1.00 72.44 687 GLN A O 1
ATOM 5320 N N . GLN A 1 688 ? 55.716 32.812 14.696 1.00 70.06 688 GLN A N 1
ATOM 5321 C CA . GLN A 1 688 ? 54.283 32.531 14.527 1.00 70.06 688 GLN A CA 1
ATOM 5322 C C . GLN A 1 688 ? 53.939 31.063 14.834 1.00 70.06 688 GLN A C 1
ATOM 5324 O O . GLN A 1 688 ? 53.027 30.795 15.611 1.00 70.06 688 GLN A O 1
ATOM 5329 N N . ASN A 1 689 ? 54.716 30.108 14.314 1.00 65.81 689 ASN A N 1
ATOM 5330 C CA . ASN A 1 689 ? 54.475 28.672 14.514 1.00 65.81 689 ASN A CA 1
ATOM 5331 C C . ASN A 1 689 ? 54.742 28.182 15.951 1.00 65.81 689 ASN A C 1
ATOM 5333 O O . ASN A 1 689 ? 54.224 27.143 16.362 1.00 65.81 689 ASN A O 1
ATOM 5337 N N . VAL A 1 690 ? 55.611 28.867 16.700 1.00 67.62 690 VAL A N 1
ATOM 5338 C CA . VAL A 1 690 ? 55.951 28.519 18.092 1.00 67.62 690 VAL A CA 1
ATOM 5339 C C . VAL A 1 690 ? 55.132 29.338 19.092 1.00 67.62 690 VAL A C 1
ATOM 5341 O O . VAL A 1 690 ? 54.859 28.846 20.188 1.00 67.62 690 VAL A O 1
ATOM 5344 N N . GLY A 1 691 ? 54.736 30.557 18.719 1.00 60.72 691 GLY A N 1
ATOM 5345 C CA . GLY A 1 691 ? 53.954 31.472 19.546 1.00 60.72 691 GLY A CA 1
ATOM 5346 C C . GLY A 1 691 ? 52.456 31.171 19.580 1.00 60.72 691 GLY A C 1
ATOM 5347 O O . GLY A 1 691 ? 51.824 31.496 20.581 1.00 60.72 691 GLY A O 1
ATOM 5348 N N . ASP A 1 692 ? 51.896 30.525 18.548 1.00 60.91 692 ASP A N 1
ATOM 5349 C CA . ASP A 1 692 ? 50.479 30.149 18.515 1.00 60.91 692 ASP A CA 1
ATOM 5350 C C . ASP A 1 692 ? 50.253 28.715 19.057 1.00 60.91 692 ASP A C 1
ATOM 5352 O O . ASP A 1 692 ? 50.566 27.726 18.377 1.00 60.91 692 ASP A O 1
ATOM 5356 N N . PRO A 1 693 ? 49.706 28.556 20.281 1.00 56.09 693 PRO A N 1
ATOM 5357 C CA . PRO A 1 693 ? 49.436 27.242 20.858 1.00 56.09 693 PRO A CA 1
ATOM 5358 C C . PRO A 1 693 ? 48.425 26.417 20.040 1.00 56.09 693 PRO A C 1
ATOM 5360 O O . PRO A 1 693 ? 48.495 25.185 20.073 1.00 56.09 693 PRO A O 1
ATOM 5363 N N . TYR A 1 694 ? 47.543 27.056 19.262 1.00 54.03 694 TYR A N 1
ATOM 5364 C CA . TYR A 1 694 ? 46.490 26.382 18.497 1.00 54.03 694 TYR A CA 1
ATOM 5365 C C . TYR A 1 694 ? 47.013 25.743 17.203 1.00 54.03 694 TYR A C 1
ATOM 5367 O O . TYR A 1 694 ? 46.643 24.613 16.872 1.00 54.03 694 TYR A O 1
ATOM 5375 N N . GLN A 1 695 ? 47.950 26.387 16.498 1.00 59.06 695 GLN A N 1
ATOM 5376 C CA . GLN A 1 695 ? 48.553 25.798 15.292 1.00 59.06 695 GLN A CA 1
ATOM 5377 C C . GLN A 1 695 ? 49.437 24.583 15.595 1.00 59.06 695 GLN A C 1
ATOM 5379 O O . GLN A 1 695 ? 49.504 23.635 14.800 1.00 59.06 695 GLN A O 1
ATOM 5384 N N . ARG A 1 696 ? 50.100 24.558 16.758 1.00 59.06 696 ARG A N 1
ATOM 5385 C CA . ARG A 1 696 ? 50.874 23.381 17.176 1.00 59.06 696 ARG A CA 1
ATOM 5386 C C . ARG A 1 696 ? 49.989 22.184 17.517 1.00 59.06 696 ARG A C 1
ATOM 5388 O O . ARG A 1 696 ? 50.366 21.066 17.175 1.00 59.06 696 ARG A O 1
ATOM 5395 N N . PHE A 1 697 ? 48.811 22.412 18.098 1.00 57.22 697 PHE A N 1
ATOM 5396 C CA . PHE A 1 697 ? 47.834 21.352 18.362 1.00 57.22 697 PHE A CA 1
ATOM 5397 C C . PHE A 1 697 ? 47.406 20.662 17.056 1.00 57.22 697 PHE A C 1
ATOM 5399 O O . PHE A 1 697 ? 47.566 19.452 16.906 1.00 57.22 697 PHE A O 1
ATOM 5406 N N . ILE A 1 698 ? 46.990 21.436 16.050 1.00 56.81 698 ILE A N 1
ATOM 5407 C CA . ILE A 1 698 ? 46.543 20.905 14.750 1.00 56.81 698 ILE A CA 1
ATOM 5408 C C . ILE A 1 698 ? 47.687 20.190 14.008 1.00 56.81 698 ILE A C 1
ATOM 5410 O O . ILE A 1 698 ? 47.504 19.096 13.468 1.00 56.81 698 ILE A O 1
ATOM 5414 N N . SER A 1 699 ? 48.896 20.761 14.016 1.00 60.78 699 SER A N 1
ATOM 5415 C CA . SER A 1 699 ? 50.044 20.182 13.303 1.00 60.78 699 SER A CA 1
ATOM 5416 C C . SER A 1 699 ? 50.644 18.940 13.977 1.00 60.78 699 SER A C 1
ATOM 5418 O O . SER A 1 699 ? 51.169 18.077 13.271 1.00 60.78 699 SER A O 1
ATOM 5420 N N . GLN A 1 700 ? 50.542 18.787 15.303 1.00 59.25 700 GLN A N 1
ATOM 5421 C CA . GLN A 1 700 ? 50.909 17.542 15.995 1.00 59.25 700 GLN A CA 1
ATOM 5422 C C . GLN A 1 700 ? 49.908 16.410 15.721 1.00 59.25 700 GLN A C 1
ATOM 5424 O O . GLN A 1 700 ? 50.318 15.262 15.539 1.00 59.25 700 GLN A O 1
ATOM 5429 N N . TYR A 1 701 ? 48.614 16.724 15.610 1.00 59.06 701 TYR A N 1
ATOM 5430 C CA . TYR A 1 701 ? 47.588 15.737 15.263 1.00 59.06 701 TYR A CA 1
ATOM 5431 C C . TYR A 1 701 ? 47.668 15.275 13.800 1.00 59.06 701 TYR A C 1
ATOM 5433 O O . TYR A 1 701 ? 47.459 14.094 13.527 1.00 59.06 701 TYR A O 1
ATOM 5441 N N . ALA A 1 702 ? 48.049 16.161 12.874 1.00 57.50 702 ALA A N 1
ATOM 5442 C CA . ALA A 1 702 ? 48.207 15.828 11.456 1.00 57.50 702 ALA A CA 1
ATOM 5443 C C . ALA A 1 702 ? 49.462 14.986 11.143 1.00 57.50 702 ALA A C 1
ATOM 5445 O O . ALA A 1 702 ? 49.458 14.213 10.190 1.00 57.50 702 ALA A O 1
ATOM 5446 N N . LYS A 1 703 ? 50.538 15.106 11.934 1.00 60.00 703 LYS A N 1
ATOM 5447 C CA . LYS A 1 703 ? 51.832 14.444 11.665 1.00 60.00 703 LYS A CA 1
ATOM 5448 C C . LYS A 1 703 ? 51.966 13.018 12.223 1.00 60.00 703 LYS A C 1
ATOM 5450 O O . LYS A 1 703 ? 53.023 12.421 12.067 1.00 60.00 703 LYS A O 1
ATOM 5455 N N . SER A 1 704 ? 50.940 12.471 12.881 1.00 54.44 704 SER A N 1
ATOM 5456 C CA . SER A 1 704 ? 51.042 11.225 13.668 1.00 54.44 704 SER A CA 1
ATOM 5457 C C . SER A 1 704 ? 50.229 10.032 13.135 1.00 54.44 704 SER A C 1
ATOM 5459 O O . SER A 1 704 ? 49.834 9.162 13.913 1.00 54.44 704 SER A O 1
ATOM 5461 N N . SER A 1 705 ? 49.918 9.949 11.837 1.00 54.88 705 SER A N 1
ATOM 5462 C CA . SER A 1 705 ? 49.410 8.684 11.268 1.00 54.88 705 SER A CA 1
ATOM 5463 C C . SER A 1 705 ? 49.727 8.485 9.802 1.00 54.88 705 SER A C 1
ATOM 5465 O O . SER A 1 705 ? 49.375 9.322 8.977 1.00 54.88 705 SER A O 1
ATOM 5467 N N . ASP A 1 706 ? 50.179 7.272 9.496 1.00 69.44 706 ASP A N 1
ATOM 5468 C CA . ASP A 1 706 ? 50.260 6.707 8.145 1.00 69.44 706 ASP A CA 1
ATOM 5469 C C . ASP A 1 706 ? 48.870 6.409 7.533 1.00 69.44 706 ASP A C 1
ATOM 5471 O O . ASP A 1 706 ? 48.764 6.012 6.377 1.00 69.44 706 ASP A O 1
ATOM 5475 N N . ASN A 1 707 ? 47.782 6.614 8.292 1.00 79.62 707 ASN A N 1
ATOM 5476 C CA . ASN A 1 707 ? 46.399 6.417 7.856 1.00 79.62 707 ASN A CA 1
ATOM 5477 C C . ASN A 1 707 ? 45.641 7.764 7.736 1.00 79.62 707 ASN A C 1
ATOM 5479 O O . ASN A 1 707 ? 45.330 8.383 8.763 1.00 79.62 707 ASN A O 1
ATOM 5483 N N . PRO A 1 708 ? 45.280 8.211 6.517 1.00 75.62 708 PRO A N 1
ATOM 5484 C CA . PRO A 1 708 ? 44.600 9.489 6.290 1.00 75.62 708 PRO A CA 1
ATOM 5485 C C . PRO A 1 708 ? 43.192 9.559 6.908 1.00 75.62 708 PRO A C 1
ATOM 5487 O O . PRO A 1 708 ? 42.757 10.637 7.314 1.00 75.62 708 PRO A O 1
ATOM 5490 N N . ASN A 1 709 ? 42.492 8.429 7.062 1.00 73.50 709 ASN A N 1
ATOM 5491 C CA . ASN A 1 709 ? 41.168 8.402 7.693 1.00 73.50 709 ASN A CA 1
ATOM 5492 C C . ASN A 1 709 ? 41.261 8.626 9.209 1.00 73.50 709 ASN A C 1
ATOM 5494 O O . ASN A 1 709 ? 40.493 9.408 9.768 1.00 73.50 709 ASN A O 1
ATOM 5498 N N . ALA A 1 710 ? 42.269 8.040 9.862 1.00 73.56 710 ALA A N 1
ATOM 5499 C CA . ALA A 1 710 ? 42.538 8.281 11.281 1.00 73.56 710 ALA A CA 1
ATOM 5500 C C . ALA A 1 710 ? 42.984 9.732 11.545 1.00 73.56 710 ALA A C 1
ATOM 5502 O O . ALA A 1 710 ? 42.642 10.319 12.574 1.00 73.56 710 ALA A O 1
ATOM 5503 N N . ALA A 1 711 ? 43.723 10.346 10.613 1.00 76.56 711 ALA A N 1
ATOM 5504 C CA . ALA A 1 711 ? 44.043 11.773 10.675 1.00 76.56 711 ALA A CA 1
ATOM 5505 C C . ALA A 1 711 ? 42.775 12.641 10.578 1.00 76.56 711 ALA A C 1
ATOM 5507 O O . ALA A 1 711 ? 42.599 13.559 11.380 1.00 76.56 711 ALA A O 1
ATOM 5508 N N . LYS A 1 712 ? 41.861 12.318 9.652 1.00 80.44 712 LYS A N 1
ATOM 5509 C CA . LYS A 1 712 ? 40.585 13.026 9.472 1.00 80.44 712 LYS A CA 1
ATOM 5510 C C . LYS A 1 712 ? 39.702 12.958 10.719 1.00 80.44 712 LYS A C 1
ATOM 5512 O O . LYS A 1 712 ? 39.206 13.990 11.159 1.00 80.44 712 LYS A O 1
ATOM 5517 N N . GLU A 1 713 ? 39.533 11.782 11.321 1.00 79.88 713 GLU A N 1
ATOM 5518 C CA . GLU A 1 713 ? 38.732 11.630 12.546 1.00 79.88 713 GLU A CA 1
ATOM 5519 C C . GLU A 1 713 ? 39.309 12.419 13.724 1.00 79.88 713 GLU A C 1
ATOM 5521 O O . GLU A 1 713 ? 38.566 13.050 14.478 1.00 79.88 713 GLU A O 1
ATOM 5526 N N . ARG A 1 714 ? 40.639 12.440 13.861 1.00 79.38 714 ARG A N 1
ATOM 5527 C CA . ARG A 1 714 ? 41.309 13.213 14.911 1.00 79.38 714 ARG A CA 1
ATOM 5528 C C . ARG A 1 714 ? 41.193 14.716 14.695 1.00 79.38 714 ARG A C 1
ATOM 5530 O O . ARG A 1 714 ? 40.983 15.435 15.666 1.00 79.38 714 ARG A O 1
ATOM 5537 N N . LEU A 1 715 ? 41.269 15.182 13.448 1.00 82.56 715 LEU A N 1
ATOM 5538 C CA . LEU A 1 715 ? 41.021 16.585 13.111 1.00 82.56 715 LEU A CA 1
ATOM 5539 C C . LEU A 1 715 ? 39.574 16.985 13.409 1.00 82.56 715 LEU A C 1
ATOM 5541 O O . LEU A 1 715 ? 39.355 18.025 14.017 1.00 82.56 715 LEU A O 1
ATOM 5545 N N . ILE A 1 716 ? 38.599 16.144 13.055 1.00 86.06 716 ILE A N 1
ATOM 5546 C CA . ILE A 1 716 ? 37.184 16.380 13.379 1.00 86.06 716 ILE A CA 1
ATOM 5547 C C . ILE A 1 716 ? 36.997 16.483 14.897 1.00 86.06 716 ILE A C 1
ATOM 5549 O O . ILE A 1 716 ? 36.404 17.446 15.370 1.00 86.06 716 ILE A O 1
ATOM 5553 N N . LYS A 1 717 ? 37.569 15.550 15.667 1.00 87.56 717 LYS A N 1
ATOM 5554 C CA . LYS A 1 717 ? 37.493 15.575 17.134 1.00 87.56 717 LYS A CA 1
ATOM 5555 C C . LYS A 1 717 ? 38.182 16.805 17.736 1.00 87.56 717 LYS A C 1
ATOM 5557 O O . LYS A 1 717 ? 37.668 17.385 18.684 1.00 87.56 717 LYS A O 1
ATOM 5562 N N . ALA A 1 718 ? 39.330 17.209 17.193 1.00 85.06 718 ALA A N 1
ATOM 5563 C CA . ALA A 1 718 ? 40.042 18.413 17.616 1.00 85.06 718 ALA A CA 1
ATOM 5564 C C . ALA A 1 718 ? 39.209 19.681 17.376 1.00 85.06 718 ALA A C 1
ATOM 5566 O O . ALA A 1 718 ? 39.129 20.529 18.260 1.00 85.06 718 ALA A O 1
ATOM 5567 N N . VAL A 1 719 ? 38.558 19.786 16.213 1.00 87.75 719 VAL A N 1
ATOM 5568 C CA . VAL A 1 719 ? 37.647 20.895 15.896 1.00 87.75 719 VAL A CA 1
ATOM 5569 C C . VAL A 1 719 ? 36.457 20.908 16.853 1.00 87.75 719 VAL A C 1
ATOM 5571 O O . VAL A 1 719 ? 36.143 21.959 17.399 1.00 87.75 719 VAL A O 1
ATOM 5574 N N . GLU A 1 720 ? 35.847 19.754 17.130 1.00 91.19 720 GLU A N 1
ATOM 5575 C CA . GLU A 1 720 ? 34.725 19.677 18.072 1.00 91.19 720 GLU A CA 1
ATOM 5576 C C . GLU A 1 720 ? 35.121 20.091 19.494 1.00 91.19 720 GLU A C 1
ATOM 5578 O O . GLU A 1 720 ? 34.366 20.808 20.141 1.00 91.19 720 GLU A O 1
ATOM 5583 N N . ILE A 1 721 ? 36.306 19.700 19.978 1.00 89.44 721 ILE A N 1
ATOM 5584 C CA . ILE A 1 721 ? 36.801 20.123 21.299 1.00 89.44 721 ILE A CA 1
ATOM 5585 C C . ILE A 1 721 ? 36.957 21.646 21.355 1.00 89.44 721 ILE A C 1
ATOM 5587 O O . ILE A 1 721 ? 36.487 22.267 22.305 1.00 89.44 721 ILE A O 1
ATOM 5591 N N . LEU A 1 722 ? 37.555 22.252 20.325 1.00 88.94 722 LEU A N 1
ATOM 5592 C CA . LEU A 1 722 ? 37.718 23.707 20.254 1.00 88.94 722 LEU A CA 1
ATOM 5593 C C . LEU A 1 722 ? 36.366 24.432 20.218 1.00 88.94 722 LEU A C 1
ATOM 5595 O O . LEU A 1 722 ? 36.198 25.447 20.885 1.00 88.94 722 LEU A O 1
ATOM 5599 N N . GLN A 1 723 ? 35.386 23.896 19.487 1.00 94.81 723 GLN A N 1
ATOM 5600 C CA . GLN A 1 723 ? 34.035 24.462 19.431 1.00 94.81 723 GLN A CA 1
ATOM 5601 C C . GLN A 1 723 ? 33.284 24.315 20.765 1.00 94.81 723 GLN A C 1
ATOM 5603 O O . GLN A 1 723 ? 32.540 25.219 21.145 1.00 94.81 723 GLN A O 1
ATOM 5608 N N . ILE A 1 724 ? 33.514 23.228 21.515 1.00 94.25 724 ILE A N 1
ATOM 5609 C CA . ILE A 1 724 ? 32.999 23.066 22.886 1.00 94.25 724 ILE A CA 1
ATOM 5610 C C . ILE A 1 724 ? 33.626 24.100 23.826 1.00 94.25 724 ILE A C 1
ATOM 5612 O O . ILE A 1 724 ? 32.904 24.711 24.611 1.00 94.25 724 ILE A O 1
ATOM 5616 N N . GLU A 1 725 ? 34.946 24.298 23.773 1.00 91.88 725 GLU A N 1
ATOM 5617 C CA . GLU A 1 725 ? 35.642 25.286 24.610 1.00 91.88 725 GLU A CA 1
ATOM 5618 C C . GLU A 1 725 ? 35.181 26.716 24.307 1.00 91.88 725 GLU A C 1
ATOM 5620 O O . GLU A 1 725 ? 34.907 27.475 25.234 1.00 91.88 725 GLU A O 1
ATOM 5625 N N . ASP A 1 726 ? 35.024 27.066 23.030 1.00 94.56 726 ASP A N 1
ATOM 5626 C CA . ASP A 1 726 ? 34.492 28.363 22.603 1.00 94.56 726 ASP A CA 1
ATOM 5627 C C . ASP A 1 726 ? 33.060 28.581 23.119 1.00 94.56 726 ASP A C 1
ATOM 5629 O O . ASP A 1 726 ? 32.778 29.566 23.800 1.00 94.56 726 ASP A O 1
ATOM 5633 N N . ALA A 1 727 ? 32.171 27.602 22.917 1.00 95.62 727 ALA A N 1
ATOM 5634 C CA . ALA A 1 727 ? 30.785 27.677 23.380 1.00 95.62 727 ALA A CA 1
ATOM 5635 C C . ALA A 1 727 ? 30.652 27.705 24.914 1.00 95.62 727 ALA A C 1
ATOM 5637 O O . ALA A 1 727 ? 29.695 28.275 25.434 1.00 95.62 727 ALA A O 1
ATOM 5638 N N . ARG A 1 728 ? 31.608 27.130 25.655 1.00 92.62 728 ARG A N 1
ATOM 5639 C CA . ARG A 1 728 ? 31.665 27.216 27.126 1.00 92.62 728 ARG A CA 1
ATOM 5640 C C . ARG A 1 728 ? 32.076 28.587 27.645 1.00 92.62 728 ARG A C 1
ATOM 5642 O O . ARG A 1 728 ? 31.808 28.870 28.806 1.00 92.62 728 ARG A O 1
ATOM 5649 N N . ASN A 1 729 ? 32.720 29.411 26.824 1.00 93.44 729 ASN A N 1
ATOM 5650 C CA . ASN A 1 729 ? 33.056 30.792 27.169 1.00 93.44 729 ASN A CA 1
ATOM 5651 C C . ASN A 1 729 ? 31.966 31.786 26.724 1.00 93.44 729 ASN A C 1
ATOM 5653 O O . ASN A 1 729 ? 32.035 32.969 27.056 1.00 93.44 729 ASN A O 1
ATOM 5657 N N . ASP A 1 730 ? 30.951 31.316 25.994 1.00 96.12 730 ASP A N 1
ATOM 5658 C CA . ASP A 1 730 ? 29.848 32.129 25.497 1.00 96.12 730 ASP A CA 1
ATOM 5659 C C . ASP A 1 730 ? 28.721 32.238 26.542 1.00 96.12 730 ASP A C 1
ATOM 5661 O O . ASP A 1 730 ? 27.956 31.302 26.793 1.00 96.12 730 ASP A O 1
ATOM 5665 N N . ASN A 1 731 ? 28.600 33.423 27.148 1.00 94.88 731 ASN A N 1
ATOM 5666 C CA . ASN A 1 731 ? 27.597 33.721 28.174 1.00 94.88 731 ASN A CA 1
ATOM 5667 C C . ASN A 1 731 ? 26.150 33.523 27.698 1.00 94.88 731 ASN A C 1
ATOM 5669 O O . ASN A 1 731 ? 25.265 33.324 28.534 1.00 94.88 731 ASN A O 1
ATOM 5673 N N . GLU A 1 732 ? 25.874 33.612 26.394 1.00 94.12 732 GLU A N 1
ATOM 5674 C CA . GLU A 1 732 ? 24.533 33.350 25.872 1.00 94.12 732 GLU A CA 1
ATOM 5675 C C . GLU A 1 732 ? 24.209 31.857 25.891 1.00 94.12 732 GLU A C 1
ATOM 5677 O O . GLU A 1 732 ? 23.076 31.487 26.184 1.00 94.12 732 GLU A O 1
ATOM 5682 N N . ILE A 1 733 ? 25.202 30.993 25.669 1.00 96.44 733 ILE A N 1
ATOM 5683 C CA . ILE A 1 733 ? 25.036 29.536 25.704 1.00 96.44 733 ILE A CA 1
ATOM 5684 C C . ILE A 1 733 ? 24.887 29.040 27.140 1.00 96.44 733 ILE A C 1
ATOM 5686 O O . ILE A 1 733 ? 23.964 28.277 27.428 1.00 96.44 733 ILE A O 1
ATOM 5690 N N . ILE A 1 734 ? 25.736 29.518 28.058 1.00 94.62 734 ILE A N 1
ATOM 5691 C CA . ILE A 1 734 ? 25.746 29.076 29.465 1.00 94.62 734 ILE A CA 1
ATOM 5692 C C . ILE A 1 734 ? 24.386 29.307 30.141 1.00 94.62 734 ILE A C 1
ATOM 5694 O O . ILE A 1 734 ? 23.924 28.458 30.899 1.00 94.62 734 ILE A O 1
ATOM 5698 N N . LYS A 1 735 ? 23.699 30.418 29.836 1.00 94.81 735 LYS A N 1
ATOM 5699 C CA . LYS A 1 735 ? 22.368 30.737 30.397 1.00 94.81 735 LYS A CA 1
ATOM 5700 C C . LYS A 1 735 ? 21.285 29.720 30.037 1.00 94.81 735 LYS A C 1
ATOM 5702 O O . LYS A 1 735 ? 20.279 29.635 30.736 1.00 94.81 735 LYS A O 1
ATOM 5707 N N . HIS A 1 736 ? 21.473 28.989 28.944 1.00 93.31 736 HIS A N 1
ATOM 5708 C CA . HIS A 1 736 ? 20.542 27.977 28.462 1.00 93.31 736 HIS A CA 1
ATOM 5709 C C . HIS A 1 736 ? 21.004 26.554 28.783 1.00 93.31 736 HIS A C 1
ATOM 5711 O O . HIS A 1 736 ? 20.344 25.606 28.373 1.00 93.31 736 HIS A O 1
ATOM 5717 N N . MET A 1 737 ? 22.117 26.375 29.499 1.00 94.00 737 MET A N 1
ATOM 5718 C CA . MET A 1 737 ? 22.562 25.049 29.907 1.00 94.00 737 MET A CA 1
ATOM 5719 C C . MET A 1 737 ? 21.791 24.555 31.138 1.00 94.00 737 MET A C 1
ATOM 5721 O O . MET A 1 737 ? 21.577 25.315 32.086 1.00 94.00 737 MET A O 1
ATOM 5725 N N . PRO A 1 738 ? 21.415 23.268 31.176 1.00 93.38 738 PRO A N 1
ATOM 5726 C CA . PRO A 1 738 ? 20.878 22.665 32.382 1.00 93.38 738 PRO A CA 1
ATOM 5727 C C . PRO A 1 738 ? 21.955 22.584 33.467 1.00 93.38 738 PRO A C 1
ATOM 5729 O O . PRO A 1 738 ? 23.129 22.350 33.189 1.00 93.38 738 PRO A O 1
ATOM 5732 N N . SER A 1 739 ? 21.548 22.749 34.725 1.00 90.81 739 SER A N 1
ATOM 5733 C CA . SER A 1 739 ? 22.451 22.642 35.879 1.00 90.81 739 SER A CA 1
ATOM 5734 C C . SER A 1 739 ? 22.870 21.199 36.187 1.00 90.81 739 SER A C 1
ATOM 5736 O O . SER A 1 739 ? 23.840 20.979 36.910 1.00 90.81 739 SER A O 1
ATOM 5738 N N . THR A 1 740 ? 22.147 20.214 35.651 1.00 91.62 740 THR A N 1
ATOM 5739 C CA . THR A 1 740 ? 22.410 18.780 35.811 1.00 91.62 740 THR A CA 1
ATOM 5740 C C . THR A 1 740 ? 23.166 18.223 34.610 1.00 91.62 740 THR A C 1
ATOM 5742 O O . THR A 1 740 ? 22.824 18.530 33.468 1.00 91.62 740 THR A O 1
ATOM 5745 N N . GLN A 1 741 ? 24.146 17.349 34.857 1.00 91.12 741 GLN A N 1
ATOM 5746 C CA . GLN A 1 741 ? 24.833 16.611 33.797 1.00 91.12 741 GLN A CA 1
ATOM 5747 C C . GLN A 1 741 ? 23.841 15.683 33.084 1.00 91.12 741 GLN A C 1
ATOM 5749 O O . GLN A 1 741 ? 23.234 14.826 33.724 1.00 91.12 741 GLN A O 1
ATOM 5754 N N . LEU A 1 742 ? 23.672 15.873 31.775 1.00 94.25 742 LEU A N 1
ATOM 5755 C CA . LEU A 1 742 ? 22.782 15.055 30.955 1.00 94.25 742 LEU A CA 1
ATOM 5756 C C . LEU A 1 742 ? 23.535 13.872 30.340 1.00 94.25 742 LEU A C 1
ATOM 5758 O O . LEU A 1 742 ? 24.693 13.989 29.936 1.00 94.25 742 LEU A O 1
ATOM 5762 N N . SER A 1 743 ? 22.860 12.733 30.229 1.00 94.44 743 SER A N 1
ATOM 5763 C CA . SER A 1 743 ? 23.375 11.513 29.614 1.00 94.44 743 SER A CA 1
ATOM 5764 C C . SER A 1 743 ? 22.819 11.332 28.208 1.00 94.44 743 SER A C 1
ATOM 5766 O O . SER A 1 743 ? 21.608 11.233 28.017 1.00 94.44 743 SER A O 1
ATOM 5768 N N . VAL A 1 744 ? 23.704 11.174 27.218 1.00 92.31 744 VAL A N 1
ATOM 5769 C CA . VAL A 1 744 ? 23.322 10.854 25.826 1.00 92.31 744 VAL A CA 1
ATOM 5770 C C . VAL A 1 744 ? 22.536 9.545 25.692 1.00 92.31 744 VAL A C 1
ATOM 5772 O O . VAL A 1 744 ? 21.851 9.349 24.695 1.00 92.31 744 VAL A O 1
ATOM 5775 N N . ASN A 1 745 ? 22.607 8.663 26.696 1.00 90.69 745 ASN A N 1
ATOM 5776 C CA . ASN A 1 745 ? 21.884 7.390 26.724 1.00 90.69 745 ASN A CA 1
ATOM 5777 C C . ASN A 1 745 ? 20.527 7.482 27.452 1.00 90.69 745 ASN A C 1
ATOM 5779 O O . ASN A 1 745 ? 19.784 6.502 27.484 1.00 90.69 745 ASN A O 1
ATOM 5783 N N . SER A 1 746 ? 20.198 8.626 28.063 1.00 94.69 746 SER A N 1
ATOM 5784 C CA . SER A 1 746 ? 18.936 8.844 28.777 1.00 94.69 746 SER A CA 1
ATOM 5785 C C . SER A 1 746 ? 17.909 9.490 27.850 1.00 94.69 746 SER A C 1
ATOM 5787 O O . SER A 1 746 ? 18.015 10.661 27.487 1.00 94.69 746 SER A O 1
ATOM 5789 N N . ILE A 1 747 ? 16.861 8.740 27.499 1.00 87.62 747 ILE A N 1
ATOM 5790 C CA . ILE A 1 747 ? 15.733 9.267 26.711 1.00 87.62 747 ILE A CA 1
ATOM 5791 C C . ILE A 1 747 ? 15.051 10.423 27.455 1.00 87.62 747 ILE A C 1
ATOM 5793 O O . ILE A 1 747 ? 14.641 11.401 26.830 1.00 87.62 747 ILE A O 1
ATOM 5797 N N . THR A 1 748 ? 14.968 10.344 28.784 1.00 92.94 748 THR A N 1
ATOM 5798 C CA . THR A 1 748 ? 14.404 11.404 29.626 1.00 92.94 748 THR A CA 1
ATOM 5799 C C . THR A 1 748 ? 15.195 12.706 29.491 1.00 92.94 748 THR A C 1
ATOM 5801 O O . THR A 1 748 ? 14.587 13.767 29.374 1.00 92.94 748 THR A O 1
ATOM 5804 N N . ASP A 1 749 ? 16.526 12.633 29.418 1.00 96.00 749 ASP A N 1
ATOM 5805 C CA . ASP A 1 749 ? 17.399 13.809 29.304 1.00 96.00 749 ASP A CA 1
ATOM 5806 C C . ASP A 1 749 ? 17.301 14.438 27.908 1.00 96.00 749 ASP A C 1
ATOM 5808 O O . ASP A 1 749 ? 17.264 15.661 27.768 1.00 96.00 749 ASP A O 1
ATOM 5812 N N . ILE A 1 750 ? 17.187 13.602 26.869 1.00 94.81 750 ILE A N 1
ATOM 5813 C CA . ILE A 1 750 ? 16.941 14.045 25.490 1.00 94.81 750 ILE A CA 1
ATOM 5814 C C . ILE A 1 750 ? 15.585 14.754 25.392 1.00 94.81 750 ILE A C 1
ATOM 5816 O O . ILE A 1 750 ? 15.500 15.836 24.813 1.00 94.81 750 ILE A O 1
ATOM 5820 N N . LEU A 1 751 ? 14.527 14.179 25.974 1.00 89.00 751 LEU A N 1
ATOM 5821 C CA . LEU A 1 751 ? 13.191 14.785 26.000 1.00 89.00 751 LEU A CA 1
ATOM 5822 C C . LEU A 1 751 ? 13.168 16.090 26.799 1.00 89.00 751 LEU A C 1
ATOM 5824 O O . LEU A 1 751 ? 12.520 17.053 26.388 1.00 89.00 751 LEU A O 1
ATOM 5828 N N . TYR A 1 752 ? 13.887 16.131 27.920 1.00 96.44 752 TYR A N 1
ATOM 5829 C CA . TYR A 1 752 ? 14.029 17.325 28.739 1.00 96.44 752 TYR A CA 1
ATOM 5830 C C . TYR A 1 752 ? 14.694 18.463 27.954 1.00 96.44 752 TYR A C 1
ATOM 5832 O O . TYR A 1 752 ? 14.138 19.562 27.887 1.00 96.44 752 TYR A O 1
ATOM 5840 N N . LEU A 1 753 ? 15.826 18.196 27.290 1.00 96.69 753 LEU A N 1
ATOM 5841 C CA . LEU A 1 753 ? 16.529 19.218 26.513 1.00 96.69 753 LEU A CA 1
ATOM 5842 C C . LEU A 1 753 ? 15.741 19.652 25.268 1.00 96.69 753 LEU A C 1
ATOM 5844 O O . LEU A 1 753 ? 15.701 20.839 24.952 1.00 96.69 753 LEU A O 1
ATOM 5848 N N . ALA A 1 754 ? 15.066 18.712 24.602 1.00 96.94 754 ALA A N 1
ATOM 5849 C CA . ALA A 1 754 ? 14.182 18.996 23.474 1.00 96.94 754 ALA A CA 1
ATOM 5850 C C . ALA A 1 754 ? 13.070 19.978 23.869 1.00 96.94 754 ALA A C 1
ATOM 5852 O O . ALA A 1 754 ? 12.877 21.002 23.215 1.00 96.94 754 ALA A O 1
ATOM 5853 N N . LYS A 1 755 ? 12.406 19.719 25.004 1.00 95.88 755 LYS A N 1
ATOM 5854 C CA . LYS A 1 755 ? 11.369 20.601 25.549 1.00 95.88 755 LYS A CA 1
ATOM 5855 C C . LYS A 1 755 ? 11.917 21.982 25.914 1.00 95.88 755 LYS A C 1
ATOM 5857 O O . LYS A 1 755 ? 11.251 22.976 25.659 1.00 95.88 755 LYS A O 1
ATOM 5862 N N . MET A 1 756 ? 13.110 22.045 26.504 1.00 96.00 756 MET A N 1
ATOM 5863 C CA . MET A 1 756 ? 13.748 23.303 26.907 1.00 96.00 756 MET A CA 1
ATOM 5864 C C . MET A 1 756 ? 14.122 24.194 25.711 1.00 96.00 756 MET A C 1
ATOM 5866 O O . MET A 1 756 ? 14.105 25.415 25.831 1.00 96.00 756 MET A O 1
ATOM 5870 N N . LEU A 1 757 ? 14.473 23.590 24.573 1.00 95.94 757 LEU A N 1
ATOM 5871 C CA . LEU A 1 757 ? 14.919 24.290 23.364 1.00 95.94 757 LEU A CA 1
ATOM 5872 C C . LEU A 1 757 ? 13.831 24.448 22.295 1.00 95.94 757 LEU A C 1
ATOM 5874 O O . LEU A 1 757 ? 14.124 24.991 21.233 1.00 95.94 757 LEU A O 1
ATOM 5878 N N . GLU A 1 758 ? 12.613 23.973 22.563 1.00 96.06 758 GLU A N 1
ATOM 5879 C CA . GLU A 1 758 ? 11.491 23.969 21.613 1.00 96.06 758 GLU A CA 1
ATOM 5880 C C . GLU A 1 758 ? 11.830 23.268 20.279 1.00 96.06 758 GLU A C 1
ATOM 5882 O O . GLU A 1 758 ? 11.374 23.662 19.208 1.00 96.06 758 GLU A O 1
ATOM 5887 N N . ILE A 1 759 ? 12.628 22.197 20.348 1.00 96.31 759 ILE A N 1
ATOM 5888 C CA . ILE A 1 759 ? 12.953 21.313 19.215 1.00 96.31 759 ILE A CA 1
ATOM 5889 C C . ILE A 1 759 ? 12.482 19.887 19.503 1.00 96.31 759 ILE A C 1
ATOM 5891 O O . ILE A 1 759 ? 12.095 19.558 20.625 1.00 96.31 759 ILE A O 1
ATOM 5895 N N . THR A 1 760 ? 12.499 19.004 18.506 1.00 95.25 760 THR A N 1
ATOM 5896 C CA . THR A 1 760 ? 12.099 17.613 18.734 1.00 95.25 760 THR A CA 1
ATOM 5897 C C . THR A 1 760 ? 13.225 16.808 19.388 1.00 95.25 760 THR A C 1
ATOM 5899 O O . THR A 1 760 ? 14.409 17.124 19.271 1.00 95.25 760 THR A O 1
ATOM 5902 N N . SER A 1 761 ? 12.875 15.709 20.064 1.00 93.31 761 SER A N 1
ATOM 5903 C CA . SER A 1 761 ? 13.878 14.778 20.601 1.00 93.31 761 SER A CA 1
ATOM 5904 C C . SER A 1 761 ? 14.759 14.166 19.512 1.00 93.31 761 SER A C 1
ATOM 5906 O O . SER A 1 761 ? 15.928 13.886 19.763 1.00 93.31 761 SER A O 1
ATOM 5908 N N . MET A 1 762 ? 14.217 13.999 18.300 1.00 91.56 762 MET A N 1
ATOM 5909 C CA . MET A 1 762 ? 14.986 13.534 17.149 1.00 91.56 762 MET A CA 1
ATOM 5910 C C . MET A 1 762 ? 16.034 14.570 16.746 1.00 91.56 762 MET A C 1
ATOM 5912 O O . MET A 1 762 ? 17.177 14.199 16.514 1.00 91.56 762 MET A O 1
ATOM 5916 N N . ASP A 1 763 ? 15.686 15.857 16.745 1.00 95.38 763 ASP A N 1
ATOM 5917 C CA . ASP A 1 763 ? 16.621 16.934 16.400 1.00 95.38 763 ASP A CA 1
ATOM 5918 C C . ASP A 1 763 ? 17.796 16.978 17.379 1.00 95.38 763 ASP A C 1
ATOM 5920 O O . ASP A 1 763 ? 18.950 17.073 16.958 1.00 95.38 763 ASP A O 1
ATOM 5924 N N . VAL A 1 764 ? 17.524 16.815 18.681 1.00 96.31 764 VAL A N 1
ATOM 5925 C CA . VAL A 1 764 ? 18.567 16.667 19.709 1.00 96.31 764 VAL A CA 1
ATOM 5926 C C . VAL A 1 764 ? 19.480 15.484 19.368 1.00 96.31 764 VAL A C 1
ATOM 5928 O O . VAL A 1 764 ? 20.697 15.653 19.310 1.00 96.31 764 VAL A O 1
ATOM 5931 N N . SER A 1 765 ? 18.926 14.305 19.065 1.00 94.31 765 SER A N 1
ATOM 5932 C CA . SER A 1 765 ? 19.714 13.128 18.668 1.00 94.31 765 SER A CA 1
ATOM 5933 C C . SER A 1 765 ? 20.507 13.335 17.369 1.00 94.31 765 SER A C 1
ATOM 5935 O O . SER A 1 765 ? 21.659 12.905 17.280 1.00 94.31 765 SER A O 1
ATOM 5937 N N . THR A 1 766 ? 19.943 14.011 16.368 1.00 93.25 766 THR A N 1
ATOM 5938 C CA . THR A 1 766 ? 20.611 14.321 15.095 1.00 93.25 766 THR A CA 1
ATOM 5939 C C . THR A 1 766 ? 21.778 15.279 15.300 1.00 93.25 766 THR A C 1
ATOM 5941 O O . THR A 1 766 ? 22.872 15.039 14.780 1.00 93.25 766 THR A O 1
ATOM 5944 N N . ILE A 1 767 ? 21.585 16.332 16.099 1.00 96.00 767 ILE A N 1
ATOM 5945 C CA . ILE A 1 767 ? 22.653 17.269 16.460 1.00 96.00 767 ILE A CA 1
ATOM 5946 C C . ILE A 1 767 ? 23.764 16.524 17.205 1.00 96.00 767 ILE A C 1
ATOM 5948 O O . ILE A 1 767 ? 24.936 16.686 16.866 1.00 96.00 767 ILE A O 1
ATOM 5952 N N . LEU A 1 768 ? 23.423 15.668 18.172 1.00 95.06 768 LEU A N 1
ATOM 5953 C CA . LEU A 1 768 ? 24.409 14.902 18.937 1.00 95.06 768 LEU A CA 1
ATOM 5954 C C . LEU A 1 768 ? 25.263 13.992 18.050 1.00 95.06 768 LEU A C 1
ATOM 5956 O O . LEU A 1 768 ? 26.489 14.025 18.169 1.00 95.06 768 LEU A O 1
ATOM 5960 N N . ASN A 1 769 ? 24.636 13.255 17.130 1.00 93.31 769 ASN A N 1
ATOM 5961 C CA . ASN A 1 769 ? 25.311 12.275 16.276 1.00 93.31 769 ASN A CA 1
ATOM 5962 C C . ASN A 1 769 ? 26.076 12.884 15.087 1.00 93.31 769 ASN A C 1
ATOM 5964 O O . ASN A 1 769 ? 26.950 12.225 14.520 1.00 93.31 769 ASN A O 1
ATOM 5968 N N . THR A 1 770 ? 25.793 14.131 14.705 1.00 92.25 770 THR A N 1
ATOM 5969 C CA . THR A 1 770 ? 26.509 14.796 13.605 1.00 92.25 770 THR A CA 1
ATOM 5970 C C . THR A 1 770 ? 27.870 15.303 14.075 1.00 92.25 770 THR A C 1
ATOM 5972 O O . THR A 1 770 ? 27.939 16.002 15.080 1.00 92.25 770 THR A O 1
ATOM 5975 N N . LYS A 1 771 ? 28.951 14.998 13.347 1.00 93.38 771 LYS A N 1
ATOM 5976 C CA . LYS A 1 771 ? 30.316 15.428 13.698 1.00 93.38 771 LYS A CA 1
ATOM 5977 C C . LYS A 1 771 ? 30.833 16.564 12.815 1.00 93.38 771 LYS A C 1
ATOM 5979 O O . LYS A 1 771 ? 30.460 16.657 11.645 1.00 93.38 771 LYS A O 1
ATOM 5984 N N . GLY A 1 772 ? 31.765 17.358 13.338 1.00 91.00 772 GLY A N 1
ATOM 5985 C CA . GLY A 1 772 ? 32.497 18.383 12.580 1.00 91.00 772 GLY A CA 1
ATOM 5986 C C . GLY A 1 772 ? 32.029 19.804 12.879 1.00 91.00 772 GLY A C 1
ATOM 5987 O O . GLY A 1 772 ? 31.636 20.089 13.999 1.00 91.00 772 GLY A O 1
ATOM 5988 N N . ASP A 1 773 ? 32.099 20.695 11.888 1.00 93.19 773 ASP A N 1
ATOM 5989 C CA . ASP A 1 773 ? 31.835 22.127 12.076 1.00 93.19 773 ASP A CA 1
ATOM 5990 C C . ASP A 1 773 ? 30.359 22.428 12.401 1.00 93.19 773 ASP A C 1
ATOM 5992 O O . ASP A 1 773 ? 29.473 22.266 11.557 1.00 93.19 773 ASP A O 1
ATOM 5996 N N . TRP A 1 774 ? 30.103 22.931 13.611 1.00 95.75 774 TRP A N 1
ATOM 5997 C CA . TRP A 1 774 ? 28.761 23.254 14.104 1.00 95.75 774 TRP A CA 1
ATOM 5998 C C . TRP A 1 774 ? 28.024 24.320 13.284 1.00 95.75 774 TRP A C 1
ATOM 6000 O O . TRP A 1 774 ? 26.804 24.220 13.138 1.00 95.75 774 TRP A O 1
ATOM 6010 N N . GLN A 1 775 ? 28.722 25.273 12.652 1.00 92.50 775 GLN A N 1
ATOM 6011 C CA . GLN A 1 775 ? 28.064 26.242 11.763 1.00 92.50 775 GLN A CA 1
ATOM 6012 C C . GLN A 1 775 ? 27.497 25.563 10.517 1.00 92.50 775 GLN A C 1
ATOM 6014 O O . GLN A 1 775 ? 26.430 25.929 10.016 1.00 92.50 775 GLN A O 1
ATOM 6019 N N . ARG A 1 776 ? 28.192 24.538 10.016 1.00 89.50 776 ARG A N 1
ATOM 6020 C CA . ARG A 1 776 ? 27.697 23.727 8.906 1.00 89.50 776 ARG A CA 1
ATOM 6021 C C . ARG A 1 776 ? 26.482 22.911 9.331 1.00 89.50 776 ARG A C 1
ATOM 6023 O O . ARG A 1 776 ? 25.539 22.831 8.550 1.00 89.50 776 ARG A O 1
ATOM 6030 N N . ILE A 1 777 ? 26.467 22.362 10.548 1.00 90.62 777 ILE A N 1
ATOM 6031 C CA . ILE A 1 777 ? 25.296 21.664 11.112 1.00 90.62 777 ILE A CA 1
ATOM 6032 C C . ILE A 1 777 ? 24.098 22.618 11.176 1.00 90.62 777 ILE A C 1
ATOM 6034 O O . ILE A 1 777 ? 23.038 22.297 10.643 1.00 90.62 777 ILE A O 1
ATOM 6038 N N . SER A 1 778 ? 24.289 23.816 11.735 1.00 93.25 778 SER A N 1
ATOM 6039 C CA . SER A 1 778 ? 23.267 24.868 11.799 1.00 93.25 778 SER A CA 1
ATOM 6040 C C . SER A 1 778 ? 22.687 25.185 10.414 1.00 93.25 778 SER A C 1
ATOM 6042 O O . SER A 1 778 ? 21.475 25.106 10.228 1.00 93.25 778 SER A O 1
ATOM 6044 N N . LYS A 1 779 ? 23.536 25.427 9.404 1.00 91.44 779 LYS A N 1
ATOM 6045 C CA . LYS A 1 779 ? 23.087 25.718 8.029 1.00 91.44 779 LYS A CA 1
ATOM 6046 C C . LYS A 1 779 ? 22.400 24.536 7.345 1.00 91.44 779 LYS A C 1
ATOM 6048 O O . LYS A 1 779 ? 21.443 24.742 6.611 1.00 91.44 779 LYS A O 1
ATOM 6053 N N . THR A 1 780 ? 22.898 23.319 7.559 1.00 89.00 780 THR A N 1
ATOM 6054 C CA . THR A 1 780 ? 22.400 22.116 6.872 1.00 89.00 780 THR A CA 1
ATOM 6055 C C . THR A 1 780 ? 21.013 21.730 7.371 1.00 89.00 780 THR A C 1
ATOM 6057 O O . THR A 1 780 ? 20.161 21.353 6.573 1.00 89.00 780 THR A O 1
ATOM 6060 N N . TYR A 1 781 ? 20.781 21.842 8.679 1.00 88.69 781 TYR A N 1
ATOM 6061 C CA . TYR A 1 781 ? 19.534 21.403 9.307 1.00 88.69 781 TYR A CA 1
ATOM 6062 C C . TYR A 1 781 ? 18.591 22.550 9.696 1.00 88.69 781 TYR A C 1
ATOM 6064 O O . TYR A 1 781 ? 17.519 22.300 10.233 1.00 88.69 781 TYR A O 1
ATOM 6072 N N . GLY A 1 782 ? 18.965 23.807 9.436 1.00 92.56 782 GLY A N 1
ATOM 6073 C CA . GLY A 1 782 ? 18.128 24.974 9.729 1.00 92.56 782 GLY A CA 1
ATOM 6074 C C . GLY A 1 782 ? 18.020 25.322 11.219 1.00 92.56 782 GLY A C 1
ATOM 6075 O O . GLY A 1 782 ? 17.129 26.076 1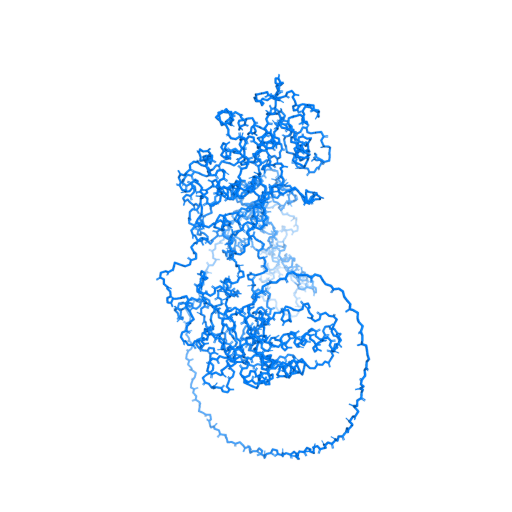1.604 1.00 92.56 782 GLY A O 1
ATOM 6076 N N . TYR A 1 783 ? 18.909 24.802 12.070 1.00 95.62 783 TYR A N 1
ATOM 6077 C CA . TYR A 1 783 ? 18.943 25.148 13.494 1.00 95.62 783 TYR A CA 1
ATOM 6078 C C . TYR A 1 783 ? 19.697 26.453 13.730 1.00 95.62 783 TYR A C 1
ATOM 6080 O O . TYR A 1 783 ? 20.673 26.745 13.042 1.00 95.62 783 TYR A O 1
ATOM 6088 N N . SER A 1 784 ? 19.322 27.207 14.763 1.00 96.94 784 SER A N 1
ATOM 6089 C CA . SER A 1 784 ? 20.160 28.321 15.224 1.00 96.94 784 SER A CA 1
ATOM 6090 C C . SER A 1 784 ? 21.495 27.804 15.778 1.00 96.94 784 SER A C 1
ATOM 6092 O O . SER A 1 784 ? 21.545 26.743 16.405 1.00 96.94 784 SER A O 1
ATOM 6094 N N . ASP A 1 785 ? 22.571 28.572 15.586 1.00 96.56 785 ASP A N 1
ATOM 6095 C CA . ASP A 1 785 ? 23.901 28.267 16.142 1.00 96.56 785 ASP A CA 1
ATOM 6096 C C . ASP A 1 785 ? 23.831 28.052 17.666 1.00 96.56 785 ASP A C 1
ATOM 6098 O O . ASP A 1 785 ? 24.419 27.113 18.205 1.00 96.56 785 ASP A O 1
ATOM 6102 N N . ARG A 1 786 ? 22.987 28.844 18.343 1.00 97.38 786 ARG A N 1
ATOM 6103 C CA . ARG A 1 786 ? 22.676 28.710 19.771 1.00 97.38 786 ARG A CA 1
ATOM 6104 C C . ARG A 1 786 ? 22.147 27.321 20.131 1.00 97.38 786 ARG A C 1
ATOM 6106 O O . ARG A 1 786 ? 22.636 26.723 21.081 1.00 97.38 786 ARG A O 1
ATOM 6113 N N . VAL A 1 787 ? 21.167 26.797 19.390 1.00 97.75 787 VAL A N 1
ATOM 6114 C CA . VAL A 1 787 ? 20.576 25.471 19.662 1.00 97.75 787 VAL A CA 1
ATOM 6115 C C . VAL A 1 787 ? 21.621 24.367 19.506 1.00 97.75 787 VAL A C 1
ATOM 6117 O O . VAL A 1 787 ? 21.748 23.523 20.392 1.00 97.75 787 VAL A O 1
ATOM 6120 N N . VAL A 1 788 ? 22.415 24.400 18.430 1.00 97.38 788 VAL A N 1
ATOM 6121 C CA . VAL A 1 788 ? 23.474 23.403 18.191 1.00 97.38 788 VAL A CA 1
ATOM 6122 C C . VAL A 1 788 ? 24.501 23.419 19.326 1.00 97.38 788 VAL A C 1
ATOM 6124 O O . VAL A 1 788 ? 24.822 22.362 19.875 1.00 97.38 788 VAL A O 1
ATOM 6127 N N . LYS A 1 789 ? 24.957 24.613 19.728 1.00 97.50 789 LYS A N 1
ATOM 6128 C CA . LYS A 1 789 ? 25.893 24.809 20.843 1.00 97.50 789 LYS A CA 1
ATOM 6129 C C . LYS A 1 789 ? 25.325 24.306 22.171 1.00 97.50 789 LYS A C 1
ATOM 6131 O O . LYS A 1 789 ? 25.987 23.517 22.838 1.00 97.50 789 LYS A O 1
ATOM 6136 N N . VAL A 1 790 ? 24.098 24.687 22.542 1.00 97.12 790 VAL A N 1
ATOM 6137 C CA . VAL A 1 790 ? 23.488 24.243 23.810 1.00 97.12 790 VAL A CA 1
ATOM 6138 C C . VAL A 1 790 ? 23.349 22.721 23.843 1.00 97.12 790 VAL A C 1
ATOM 6140 O O . VAL A 1 790 ? 23.717 22.112 24.846 1.00 97.12 790 VAL A O 1
ATOM 6143 N N . VAL A 1 791 ? 22.903 22.081 22.755 1.00 97.19 791 VAL A N 1
ATOM 6144 C CA . VAL A 1 791 ? 22.799 20.611 22.685 1.00 97.19 791 VAL A CA 1
ATOM 6145 C C . VAL A 1 791 ? 24.162 19.942 22.846 1.00 97.19 791 VAL A C 1
ATOM 6147 O O . VAL A 1 791 ? 24.323 19.069 23.700 1.00 97.19 791 VAL A O 1
ATOM 6150 N N . LYS A 1 792 ? 25.160 20.365 22.065 1.00 96.50 792 LYS A N 1
ATOM 6151 C CA . LYS A 1 792 ? 26.500 19.770 22.103 1.00 96.50 792 LYS A CA 1
ATOM 6152 C C . LYS A 1 792 ? 27.190 19.961 23.450 1.00 96.50 792 LYS A C 1
ATOM 6154 O O . LYS A 1 792 ? 27.810 19.021 23.936 1.00 96.50 792 LYS A O 1
ATOM 6159 N N . VAL A 1 793 ? 27.063 21.131 24.075 1.00 95.75 793 VAL A N 1
ATOM 6160 C CA . VAL A 1 793 ? 27.708 21.409 25.366 1.00 95.75 793 VAL A CA 1
ATOM 6161 C C . VAL A 1 793 ? 26.974 20.724 26.528 1.00 95.75 793 VAL A C 1
ATOM 6163 O O . VAL A 1 793 ? 27.637 20.236 27.440 1.00 95.75 793 VAL A O 1
ATOM 6166 N N . SER A 1 794 ? 25.638 20.613 26.486 1.00 95.88 794 SER A N 1
ATOM 6167 C CA . SER A 1 794 ? 24.845 19.970 27.556 1.00 95.88 794 SER A CA 1
ATOM 6168 C C . SER A 1 794 ? 25.105 18.465 27.686 1.00 95.88 794 SER A C 1
ATOM 6170 O O . SER A 1 794 ? 25.038 17.924 28.786 1.00 95.88 794 SER A O 1
ATOM 6172 N N . PHE A 1 795 ? 25.409 17.794 26.571 1.00 94.62 795 PHE A N 1
ATOM 6173 C CA . PHE A 1 795 ? 25.661 16.348 26.514 1.00 94.62 795 PHE A CA 1
ATOM 6174 C C . PHE A 1 795 ? 27.136 15.973 26.331 1.00 94.62 795 PHE A C 1
ATOM 6176 O O . PHE A 1 795 ? 27.531 14.854 26.650 1.00 94.62 795 PHE A O 1
ATOM 6183 N N . GLY A 1 796 ? 27.966 16.886 25.822 1.00 82.19 796 GLY A N 1
ATOM 6184 C CA . GLY A 1 796 ? 29.412 16.712 25.667 1.00 82.19 796 GLY A CA 1
ATOM 6185 C C . GLY A 1 796 ? 30.166 16.853 26.987 1.00 82.19 796 GLY A C 1
ATOM 6186 O O . GLY A 1 796 ? 31.202 17.515 27.016 1.00 82.19 796 GLY A O 1
ATOM 6187 N N . GLY A 1 797 ? 29.606 16.307 28.075 1.00 56.59 797 GLY A N 1
ATOM 6188 C CA . GLY A 1 797 ? 30.123 16.417 29.437 1.00 56.59 797 GLY A CA 1
ATOM 6189 C C . GLY A 1 797 ? 31.636 16.209 29.518 1.00 56.59 797 GLY A C 1
ATOM 6190 O O . GLY A 1 797 ? 32.214 15.451 28.739 1.00 56.59 797 GLY A O 1
ATOM 6191 N N . ILE A 1 798 ? 32.274 16.906 30.461 1.00 37.88 798 ILE A N 1
ATOM 6192 C CA . ILE A 1 798 ? 33.514 16.375 31.043 1.00 37.88 798 ILE A CA 1
ATOM 6193 C C . ILE A 1 798 ? 33.123 15.188 31.921 1.00 37.88 798 ILE A C 1
ATOM 6195 O O . ILE A 1 798 ? 32.113 15.328 32.654 1.00 37.88 798 ILE A O 1
#

pLDDT: mean 73.73, std 22.23, range [26.62, 98.62]